Protein 6MRM (pdb70)

Sequence (897 aa):
RGILHTQLVMSVVGSVQMRTNNGKSNQRFRLNPSNPALFPTLAYEAANYDMYRLKKLTLRYVPLVTVQNSGRVAMIWDPDSQDSAPQSRQEISAYSRSVSTAVYEKCSLTIPADNQWRFVADNTTVDRKLVDFGQLLFVTHSGSDGIETGDIFLDCEVEFKGPQPTASIVQKTVIDLGGTLTSFEGPSYLMPPDAFITSSSFGLFVDVAGTYLLTLVVTCSTTGSVTVGGNSTLVGDGRAAYGSSNYIASIVFTSSGVLSTTPSVQFSGSSGVSRVQMNICRCKQGNTFILRGILHTQLVMSVVGSVQMRTNNGKSNQRFRLNPSNPALFPTLAYEAANYDMYRLKKLTLRYVPLVTVQNSGRVAMIWDPDSQDSAPQSRQEISAYSRSVSTAVYEKCSLTIPADNQWRFVADNTTVDRKLVDFGQLLFVTHSGSDGIETGDIFLDCEVEFKGPQPTASIVQKTVIDLGGTLTSFEGPSYLMPPDAFITSSSFGLFVDVAGTYLLTLVVTCSTTGSVTVGGNSTLVGDGRAAYGSSNYIASIVFTSSGVLSTTPSVQFSGSSGVSRVQMNICRCKQGNTFILTPNTSVKTVAIPFAKTQIIKTVNPPPILHTQLVMSVVGSVQMRTNNGKSNQRFRLNPSNPALFPTLAYEAANYDMYRLKKLTLRYVPLVTVQNSGRVAMIWDPDSQDSAPQSRQEISAYSRSVSTAVYEKCSLTIPADNQWRFVADNTTVDRKLVDFGQLLFVTHSGSDGIETGDIFLDCEVEFKGPQPTASIVQKTVIDLGGTLTSFEGPSYLMPPDAFITSSSFGLFVDVAGTYLLTLVVTCSTTGSVTVGGNSTLVGDGRAAYGSSNYIASIVFTSSGVLSTTPSVQFSGSSGVSRVQMNICRCKQGNTFIL

Structure (mmCIF, N/CA/C/O backbone):
data_6MRM
#
_entry.id   6MRM
#
_cell.length_a   1
_cell.length_b   1
_cell.length_c   1
_cell.angle_alpha   90.00
_cell.angle_beta   90.00
_cell.angle_gamma   90.00
#
_symmetry.space_group_name_H-M   'P 1'
#
loop_
_entity.id
_entity.type
_entity.pdbx_description
1 polymer 'Capsid protein'
2 non-polymer 'CALCIUM ION'
#
loop_
_atom_site.group_PDB
_atom_site.id
_atom_site.type_symbol
_atom_site.label_atom_id
_atom_site.label_alt_id
_atom_site.label_comp_id
_atom_site.label_asym_id
_atom_site.label_entity_id
_atom_site.label_seq_id
_atom_site.pdbx_PDB_ins_code
_atom_site.Cartn_x
_atom_site.Cartn_y
_atom_site.Cartn_z
_atom_site.occupancy
_atom_site.B_iso_or_equiv
_atom_site.auth_seq_id
_atom_site.auth_comp_id
_atom_site.auth_asym_id
_atom_site.auth_atom_id
_atom_site.pdbx_PDB_model_num
ATOM 1 C CA . ARG A 1 48 ? 13.196 42.313 107.848 1.00 127.58 48 ARG A CA 1
ATOM 2 C C . ARG A 1 48 ? 13.773 42.012 109.221 1.00 127.58 48 ARG A C 1
ATOM 3 O O . ARG A 1 48 ? 13.632 40.905 109.731 1.00 127.58 48 ARG A O 1
ATOM 11 N N . GLY A 1 49 ? 14.416 43.003 109.820 1.00 116.60 49 GLY A N 1
ATOM 12 C CA . GLY A 1 49 ? 14.975 42.872 111.147 1.00 116.60 49 GLY A CA 1
ATOM 13 C C . GLY A 1 49 ? 13.959 43.177 112.223 1.00 116.60 49 GLY A C 1
ATOM 14 O O . GLY A 1 49 ? 12.748 43.179 111.995 1.00 116.60 49 GLY A O 1
ATOM 15 N N . ILE A 1 50 ? 14.468 43.434 113.422 1.00 107.09 50 ILE A N 1
ATOM 16 C CA . ILE A 1 50 ? 13.645 43.778 114.572 1.00 107.09 50 ILE A CA 1
ATOM 17 C C . ILE A 1 50 ? 14.112 45.130 115.079 1.00 107.09 50 ILE A C 1
ATOM 18 O O . ILE A 1 50 ? 15.302 45.311 115.353 1.00 107.09 50 ILE A O 1
ATOM 23 N N . LEU A 1 51 ? 13.189 46.077 115.197 1.00 104.53 51 LEU A N 1
ATOM 24 C CA . LEU A 1 51 ? 13.547 47.364 115.766 1.00 104.53 51 LEU A CA 1
ATOM 25 C C . LEU A 1 51 ? 13.745 47.249 117.271 1.00 104.53 51 LEU A C 1
ATOM 26 O O . LEU A 1 51 ? 13.276 46.313 117.917 1.00 104.53 51 LEU A O 1
ATOM 31 N N . HIS A 1 52 ? 14.467 48.213 117.828 1.00 102.36 52 HIS A N 1
ATOM 32 C CA . HIS A 1 52 ? 14.778 48.220 119.256 1.00 102.36 52 HIS A CA 1
ATOM 33 C C . HIS A 1 52 ? 14.714 49.662 119.742 1.00 102.36 52 HIS A C 1
ATOM 34 O O . HIS A 1 52 ? 15.702 50.390 119.661 1.00 102.36 52 HIS A O 1
ATOM 41 N N . THR A 1 53 ? 13.560 50.067 120.249 1.00 103.04 53 THR A N 1
ATOM 42 C CA . THR A 1 53 ? 13.447 51.386 120.847 1.00 103.04 53 THR A CA 1
ATOM 43 C C . THR A 1 53 ? 14.143 51.379 122.196 1.00 103.04 53 THR A C 1
ATOM 44 O O . THR A 1 53 ? 13.878 50.511 123.029 1.00 103.04 53 THR A O 1
ATOM 48 N N . GLN A 1 54 ? 15.048 52.325 122.409 1.00 98.98 54 GLN A N 1
ATOM 49 C CA . GLN A 1 54 ? 15.857 52.334 123.616 1.00 98.98 54 GLN A CA 1
ATOM 50 C C . GLN A 1 54 ? 16.022 53.739 124.160 1.00 98.98 54 GLN A C 1
ATOM 51 O O . GLN A 1 54 ? 16.242 54.682 123.403 1.00 98.98 54 GLN A O 1
ATOM 57 N N . LEU A 1 55 ? 15.949 53.856 125.479 1.00 98.71 55 LEU A N 1
ATOM 58 C CA . LEU A 1 55 ? 16.136 55.136 126.143 1.00 98.71 55 LEU A CA 1
ATOM 59 C C . LEU A 1 55 ? 17.602 55.536 126.135 1.00 98.71 55 LEU A C 1
ATOM 60 O O . LEU A 1 55 ? 18.468 54.747 126.511 1.00 98.71 55 LEU A O 1
ATOM 65 N N . VAL A 1 56 ? 17.883 56.771 125.736 1.00 95.23 56 VAL A N 1
ATOM 66 C CA . VAL A 1 56 ? 19.259 57.246 125.709 1.00 95.23 56 VAL A CA 1
ATOM 67 C C . VAL A 1 56 ? 19.520 58.185 126.874 1.00 95.23 56 VAL A C 1
ATOM 68 O O . VAL A 1 56 ? 20.339 57.893 127.748 1.00 95.23 56 VAL A O 1
ATOM 72 N N . MET A 1 57 ? 18.826 59.313 126.903 1.00 103.50 57 MET A N 1
ATOM 73 C CA . MET A 1 57 ? 18.990 60.296 127.957 1.00 103.50 57 MET A CA 1
ATOM 74 C C . MET A 1 57 ? 17.652 60.670 128.549 1.00 103.50 57 MET A C 1
ATOM 75 O O . MET A 1 57 ? 16.596 60.212 128.117 1.00 103.50 57 MET A O 1
ATOM 80 N N . SER A 1 58 ? 17.729 61.525 129.551 1.00 102.77 58 SER A N 1
ATOM 81 C CA . SER A 1 58 ? 16.620 62.362 129.971 1.00 102.77 58 SER A CA 1
ATOM 82 C C . SER A 1 58 ? 17.168 63.776 129.975 1.00 102.77 58 SER A C 1
ATOM 83 O O . SER A 1 58 ? 18.063 64.093 130.762 1.00 102.77 58 SER A O 1
ATOM 86 N N . VAL A 1 59 ? 16.659 64.610 129.084 1.00 101.69 59 VAL A N 1
ATOM 87 C CA . VAL A 1 59 ? 17.291 65.886 128.787 1.00 101.69 59 VAL A CA 1
ATOM 88 C C . VAL A 1 59 ? 17.008 66.877 129.900 1.00 101.69 59 VAL A C 1
ATOM 89 O O . VAL A 1 59 ? 15.852 67.118 130.261 1.00 101.69 59 VAL A O 1
ATOM 93 N N . VAL A 1 60 ? 18.068 67.461 130.439 1.00 103.29 60 VAL A N 1
ATOM 94 C CA . VAL A 1 60 ? 17.984 68.488 131.462 1.00 103.29 60 VAL A CA 1
ATOM 95 C C . VAL A 1 60 ? 18.458 69.786 130.842 1.00 103.29 60 VAL A C 1
ATOM 96 O O . VAL A 1 60 ? 19.627 69.906 130.459 1.00 103.29 60 VAL A O 1
ATOM 100 N N . GLY A 1 61 ? 17.558 70.753 130.735 1.00 105.82 61 GLY A N 1
ATOM 101 C CA . GLY A 1 61 ? 17.888 71.987 130.062 1.00 105.82 61 GLY A CA 1
ATOM 102 C C . GLY A 1 61 ? 18.802 72.868 130.886 1.00 105.82 61 GLY A C 1
ATOM 103 O O . GLY A 1 61 ? 18.877 72.777 132.110 1.00 105.82 61 GLY A O 1
ATOM 104 N N . SER A 1 62 ? 19.520 73.738 130.188 1.00 108.35 62 SER A N 1
ATOM 105 C CA . SER A 1 62 ? 20.475 74.621 130.830 1.00 108.35 62 SER A CA 1
ATOM 106 C C . SER A 1 62 ? 20.493 75.951 130.106 1.00 108.35 62 SER A C 1
ATOM 107 O O . SER A 1 62 ? 20.180 76.032 128.918 1.00 108.35 62 SER A O 1
ATOM 110 N N . VAL A 1 63 ? 20.894 76.990 130.831 1.00 106.48 63 VAL A N 1
ATOM 111 C CA . VAL A 1 63 ? 20.816 78.340 130.295 1.00 106.48 63 VAL A CA 1
ATOM 112 C C . VAL A 1 63 ? 21.905 78.580 129.269 1.00 106.48 63 VAL A C 1
ATOM 113 O O . VAL A 1 63 ? 21.631 79.020 128.149 1.00 106.48 63 VAL A O 1
ATOM 117 N N . GLN A 1 64 ? 23.153 78.297 129.628 1.00 110.37 64 GLN A N 1
ATOM 118 C CA . GLN A 1 64 ? 24.254 78.834 128.836 1.00 110.37 64 GLN A CA 1
ATOM 119 C C . GLN A 1 64 ? 24.523 77.997 127.592 1.00 110.37 64 GLN A C 1
ATOM 120 O O . GLN A 1 64 ? 24.159 78.390 126.480 1.00 110.37 64 GLN A O 1
ATOM 126 N N . MET A 1 65 ? 25.089 76.806 127.779 1.00 105.37 65 MET A N 1
ATOM 127 C CA . MET A 1 65 ? 25.525 75.935 126.695 1.00 105.37 65 MET A CA 1
ATOM 128 C C . MET A 1 65 ? 25.975 74.628 127.320 1.00 105.37 65 MET A C 1
ATOM 129 O O . MET A 1 65 ? 26.838 74.657 128.202 1.00 105.37 65 MET A O 1
ATOM 134 N N . ARG A 1 66 ? 25.465 73.486 126.871 1.00 102.74 66 ARG A N 1
ATOM 135 C CA . ARG A 1 66 ? 25.893 72.241 127.491 1.00 102.74 66 ARG A CA 1
ATOM 136 C C . ARG A 1 66 ? 25.645 71.107 126.515 1.00 102.74 66 ARG A C 1
ATOM 137 O O . ARG A 1 66 ? 24.631 71.098 125.820 1.00 102.74 66 ARG A O 1
ATOM 145 N N . THR A 1 67 ? 26.573 70.156 126.471 1.00 101.90 67 THR A N 1
ATOM 146 C CA . THR A 1 67 ? 26.735 69.286 125.313 1.00 101.90 67 THR A CA 1
ATOM 147 C C . THR A 1 67 ? 26.258 67.861 125.514 1.00 101.90 67 THR A C 1
ATOM 148 O O . THR A 1 67 ? 25.780 67.246 124.565 1.00 101.90 67 THR A O 1
ATOM 152 N N . ASN A 1 68 ? 26.444 67.282 126.687 1.00 102.58 68 ASN A N 1
ATOM 153 C CA . ASN A 1 68 ? 25.894 65.970 127.003 1.00 102.58 68 ASN A CA 1
ATOM 154 C C . ASN A 1 68 ? 25.363 66.008 128.417 1.00 102.58 68 ASN A C 1
ATOM 155 O O . ASN A 1 68 ? 25.684 65.151 129.238 1.00 102.58 68 ASN A O 1
ATOM 160 N N . ASN A 1 69 ? 24.602 67.070 128.694 1.00 104.87 69 ASN A N 1
ATOM 161 C CA . ASN A 1 69 ? 24.202 67.641 129.981 1.00 104.87 69 ASN A CA 1
ATOM 162 C C . ASN A 1 69 ? 25.265 67.459 131.062 1.00 104.87 69 ASN A C 1
ATOM 163 O O . ASN A 1 69 ? 24.984 67.016 132.176 1.00 104.87 69 ASN A O 1
ATOM 168 N N . GLY A 1 70 ? 26.499 67.815 130.733 1.00 104.01 70 GLY A N 1
ATOM 169 C CA . GLY A 1 70 ? 27.552 67.848 131.721 1.00 104.01 70 GLY A CA 1
ATOM 170 C C . GLY A 1 70 ? 28.649 66.846 131.461 1.00 104.01 70 GLY A C 1
ATOM 171 O O . GLY A 1 70 ? 29.827 67.139 131.674 1.00 104.01 70 GLY A O 1
ATOM 172 N N . LYS A 1 71 ? 28.278 65.662 131.000 1.00 107.96 71 LYS A N 1
ATOM 173 C CA . LYS A 1 71 ? 29.256 64.611 130.805 1.00 107.96 71 LYS A CA 1
ATOM 174 C C . LYS A 1 71 ? 30.061 64.870 129.539 1.00 107.96 71 LYS A C 1
ATOM 175 O O . LYS A 1 71 ? 29.704 65.699 128.702 1.00 107.96 71 LYS A O 1
ATOM 181 N N . SER A 1 72 ? 31.168 64.152 129.405 1.00 105.73 72 SER A N 1
ATOM 182 C CA . SER A 1 72 ? 32.177 64.524 128.431 1.00 105.73 72 SER A CA 1
ATOM 183 C C . SER A 1 72 ? 31.800 64.049 127.037 1.00 105.73 72 SER A C 1
ATOM 184 O O . SER A 1 72 ? 30.738 63.470 126.804 1.00 105.73 72 SER A O 1
ATOM 187 N N . ASN A 1 73 ? 32.716 64.266 126.102 1.00 106.59 73 ASN A N 1
ATOM 188 C CA . ASN A 1 73 ? 32.556 63.835 124.717 1.00 106.59 73 ASN A CA 1
ATOM 189 C C . ASN A 1 73 ? 33.094 62.423 124.527 1.00 106.59 73 ASN A C 1
ATOM 190 O O . ASN A 1 73 ? 33.918 62.128 123.666 1.00 106.59 73 ASN A O 1
ATOM 195 N N . GLN A 1 74 ? 32.610 61.539 125.379 1.00 104.71 74 GLN A N 1
ATOM 196 C CA . GLN A 1 74 ? 33.010 60.145 125.424 1.00 104.71 74 GLN A CA 1
ATOM 197 C C . GLN A 1 74 ? 31.811 59.245 125.625 1.00 104.71 74 GLN A C 1
ATOM 198 O O . GLN A 1 74 ? 31.909 58.035 125.401 1.00 104.71 74 GLN A O 1
ATOM 204 N N . ARG A 1 75 ? 30.660 59.817 125.966 1.00 100.60 75 ARG A N 1
ATOM 205 C CA . ARG A 1 75 ? 29.540 59.047 126.475 1.00 100.60 75 ARG A CA 1
ATOM 206 C C . ARG A 1 75 ? 28.837 58.289 125.365 1.00 100.60 75 ARG A C 1
ATOM 207 O O . ARG A 1 75 ? 28.600 57.084 125.477 1.00 100.60 75 ARG A O 1
ATOM 215 N N . PHE A 1 76 ? 28.478 58.978 124.296 1.00 97.80 76 PHE A N 1
ATOM 216 C CA . PHE A 1 76 ? 27.641 58.378 123.265 1.00 97.80 76 PHE A CA 1
ATOM 217 C C . PHE A 1 76 ? 28.465 57.975 122.046 1.00 97.80 76 PHE A C 1
ATOM 218 O O . PHE A 1 76 ? 28.309 58.497 120.951 1.00 97.80 76 PHE A O 1
ATOM 226 N N . ARG A 1 77 ? 29.362 57.028 122.258 1.00 100.24 77 ARG A N 1
ATOM 227 C CA . ARG A 1 77 ? 30.005 56.341 121.154 1.00 100.24 77 ARG A CA 1
ATOM 228 C C . ARG A 1 77 ? 29.007 55.380 120.537 1.00 100.24 77 ARG A C 1
ATOM 229 O O . ARG A 1 77 ? 28.343 54.636 121.258 1.00 100.24 77 ARG A O 1
ATOM 237 N N . LEU A 1 78 ? 28.924 55.346 119.211 1.00 97.49 78 LEU A N 1
ATOM 238 C CA . LEU A 1 78 ? 28.044 54.364 118.590 1.00 97.49 78 LEU A CA 1
ATOM 239 C C . LEU A 1 78 ? 28.668 52.985 118.434 1.00 97.49 78 LEU A C 1
ATOM 240 O O . LEU A 1 78 ? 28.634 52.413 117.344 1.00 97.49 78 LEU A O 1
ATOM 245 N N . ASN A 1 79 ? 29.212 52.465 119.456 1.00 96.32 79 ASN A N 1
ATOM 246 C CA . ASN A 1 79 ? 29.326 51.024 119.478 1.00 96.32 79 ASN A CA 1
ATOM 247 C C . ASN A 1 79 ? 28.130 50.433 120.191 1.00 96.32 79 ASN A C 1
ATOM 248 O O . ASN A 1 79 ? 27.536 51.079 121.053 1.00 96.32 79 ASN A O 1
ATOM 253 N N . PRO A 1 80 ? 27.751 49.198 119.875 1.00 91.51 80 PRO A N 1
ATOM 254 C CA . PRO A 1 80 ? 26.747 48.523 120.693 1.00 91.51 80 PRO A CA 1
ATOM 255 C C . PRO A 1 80 ? 27.276 48.039 122.026 1.00 91.51 80 PRO A C 1
ATOM 256 O O . PRO A 1 80 ? 26.506 47.455 122.793 1.00 91.51 80 PRO A O 1
ATOM 260 N N . SER A 1 81 ? 28.551 48.244 122.331 1.00 92.48 81 SER A N 1
ATOM 261 C CA . SER A 1 81 ? 29.062 48.004 123.676 1.00 92.48 81 SER A CA 1
ATOM 262 C C . SER A 1 81 ? 29.075 49.300 124.482 1.00 92.48 81 SER A C 1
ATOM 263 O O . SER A 1 81 ? 30.063 49.676 125.099 1.00 92.48 81 SER A O 1
ATOM 266 N N . ASN A 1 82 ? 27.946 49.971 124.476 1.00 97.14 82 ASN A N 1
ATOM 267 C CA . ASN A 1 82 ? 27.849 51.254 125.145 1.00 97.14 82 ASN A CA 1
ATOM 268 C C . ASN A 1 82 ? 26.504 51.325 125.844 1.00 97.14 82 ASN A C 1
ATOM 269 O O . ASN A 1 82 ? 25.484 51.569 125.193 1.00 97.14 82 ASN A O 1
ATOM 274 N N . PRO A 1 83 ? 26.470 51.121 127.161 1.00 97.24 83 PRO A N 1
ATOM 275 C CA . PRO A 1 83 ? 25.187 50.999 127.863 1.00 97.24 83 PRO A CA 1
ATOM 276 C C . PRO A 1 83 ? 24.365 52.263 127.891 1.00 97.24 83 PRO A C 1
ATOM 277 O O . PRO A 1 83 ? 23.157 52.178 128.132 1.00 97.24 83 PRO A O 1
ATOM 281 N N . ALA A 1 84 ? 24.967 53.426 127.668 1.00 97.40 84 ALA A N 1
ATOM 282 C CA . ALA A 1 84 ? 24.174 54.641 127.577 1.00 97.40 84 ALA A CA 1
ATOM 283 C C . ALA A 1 84 ? 23.322 54.641 126.320 1.00 97.40 84 ALA A C 1
ATOM 284 O O . ALA A 1 84 ? 22.147 55.013 126.363 1.00 97.40 84 ALA A O 1
ATOM 286 N N . LEU A 1 85 ? 23.884 54.210 125.199 1.00 97.49 85 LEU A N 1
ATOM 287 C CA . LEU A 1 85 ? 23.119 54.144 123.967 1.00 97.49 85 LEU A CA 1
ATOM 288 C C . LEU A 1 85 ? 22.394 52.831 123.772 1.00 97.49 85 LEU A C 1
ATOM 289 O O . LEU A 1 85 ? 21.425 52.786 123.014 1.00 97.49 85 LEU A O 1
ATOM 294 N N . PHE A 1 86 ? 22.833 51.765 124.415 1.00 96.02 86 PHE A N 1
ATOM 295 C CA . PHE A 1 86 ? 22.263 50.442 124.185 1.00 96.02 86 PHE A CA 1
ATOM 296 C C . PHE A 1 86 ? 22.067 49.750 125.515 1.00 96.02 86 PHE A C 1
ATOM 297 O O . PHE A 1 86 ? 22.848 48.877 125.903 1.00 96.02 86 PHE A O 1
ATOM 305 N N . PRO A 1 87 ? 21.014 50.107 126.244 1.00 94.82 87 PRO A N 1
ATOM 306 C CA . PRO A 1 87 ? 20.801 49.496 127.553 1.00 94.82 87 PRO A CA 1
ATOM 307 C C . PRO A 1 87 ? 20.330 48.066 127.468 1.00 94.82 87 PRO A C 1
ATOM 308 O O . PRO A 1 87 ? 20.429 47.341 128.461 1.00 94.82 87 PRO A O 1
ATOM 312 N N . THR A 1 88 ? 19.825 47.636 126.325 1.00 96.05 88 THR A N 1
ATOM 313 C CA . THR A 1 88 ? 19.413 46.258 126.138 1.00 96.05 88 THR A CA 1
ATOM 314 C C . THR A 1 88 ? 20.223 45.517 125.097 1.00 96.05 88 THR A C 1
ATOM 315 O O . THR A 1 88 ? 20.463 44.324 125.267 1.00 96.05 88 THR A O 1
ATOM 319 N N . LEU A 1 89 ? 20.654 46.180 124.030 1.00 97.47 89 LEU A N 1
ATOM 320 C CA . LEU A 1 89 ? 21.419 45.486 123.007 1.00 97.47 89 LEU A CA 1
ATOM 321 C C . LEU A 1 89 ? 22.844 45.181 123.424 1.00 97.47 89 LEU A C 1
ATOM 322 O O . LEU A 1 89 ? 23.503 44.396 122.741 1.00 97.47 89 LEU A O 1
ATOM 327 N N . ALA A 1 90 ? 23.332 45.755 124.521 1.00 96.22 90 ALA A N 1
ATOM 328 C CA . ALA A 1 90 ? 24.695 45.466 124.941 1.00 96.22 90 ALA A CA 1
ATOM 329 C C . ALA A 1 90 ? 24.828 44.052 125.476 1.00 96.22 90 ALA A C 1
ATOM 330 O O . ALA A 1 90 ? 25.923 43.485 125.452 1.00 96.22 90 ALA A O 1
ATOM 332 N N . TYR A 1 91 ? 23.736 43.467 125.956 1.00 97.16 91 TYR A N 1
ATOM 333 C CA . TYR A 1 91 ? 23.779 42.064 126.337 1.00 97.16 91 TYR A CA 1
ATOM 334 C C . TYR A 1 91 ? 23.884 41.167 125.119 1.00 97.16 91 TYR A C 1
ATOM 335 O O . TYR A 1 91 ? 24.596 40.160 125.148 1.00 97.16 91 TYR A O 1
ATOM 344 N N . GLU A 1 92 ? 23.172 41.500 124.047 1.00 100.71 92 GLU A N 1
ATOM 345 C CA . GLU A 1 92 ? 23.348 40.749 122.814 1.00 100.71 92 GLU A CA 1
ATOM 346 C C . GLU A 1 92 ? 24.712 41.020 122.211 1.00 100.71 92 GLU A C 1
ATOM 347 O O . GLU A 1 92 ? 25.349 40.112 121.673 1.00 100.71 92 GLU A O 1
ATOM 353 N N . ALA A 1 93 ? 25.191 42.252 122.316 1.00 96.44 93 ALA A N 1
ATOM 354 C CA . ALA A 1 93 ? 26.453 42.609 121.694 1.00 96.44 93 ALA A CA 1
ATOM 355 C C . ALA A 1 93 ? 27.657 42.127 122.474 1.00 96.44 93 ALA A C 1
ATOM 356 O O . ALA A 1 93 ? 28.777 42.222 121.970 1.00 96.44 93 ALA A O 1
ATOM 358 N N . ALA A 1 94 ? 27.470 41.608 123.675 1.00 94.62 94 ALA A N 1
ATOM 359 C CA . ALA A 1 94 ? 28.601 41.070 124.407 1.00 94.62 94 ALA A CA 1
ATOM 360 C C . ALA A 1 94 ? 28.986 39.675 123.951 1.00 94.62 94 ALA A C 1
ATOM 361 O O . ALA A 1 94 ? 29.908 39.093 124.523 1.00 94.62 94 ALA A O 1
ATOM 363 N N . ASN A 1 95 ? 28.310 39.122 122.953 1.00 97.42 95 ASN A N 1
ATOM 364 C CA . ASN A 1 95 ? 28.601 37.794 122.449 1.00 97.42 95 ASN A CA 1
ATOM 365 C C . ASN A 1 95 ? 29.310 37.805 121.112 1.00 97.42 95 ASN A C 1
ATOM 366 O O . ASN A 1 95 ? 29.619 36.735 120.587 1.00 97.42 95 ASN A O 1
ATOM 371 N N . TYR A 1 96 ? 29.557 38.968 120.534 1.00 98.20 96 TYR A N 1
ATOM 372 C CA . TYR A 1 96 ? 30.022 39.022 119.166 1.00 98.20 96 TYR A CA 1
ATOM 373 C C . TYR A 1 96 ? 31.190 39.986 119.066 1.00 98.20 96 TYR A C 1
ATOM 374 O O . TYR A 1 96 ? 31.492 40.731 119.997 1.00 98.20 96 TYR A O 1
ATOM 383 N N . ASP A 1 97 ? 31.848 39.964 117.919 1.00 101.59 97 ASP A N 1
ATOM 384 C CA . ASP A 1 97 ? 32.976 40.840 117.662 1.00 101.59 97 ASP A CA 1
ATOM 385 C C . ASP A 1 97 ? 32.731 41.864 116.579 1.00 101.59 97 ASP A C 1
ATOM 386 O O . ASP A 1 97 ? 33.329 42.933 116.629 1.00 101.59 97 ASP A O 1
ATOM 391 N N . MET A 1 98 ? 31.885 41.577 115.607 1.00 102.63 98 MET A N 1
ATOM 392 C CA . MET A 1 98 ? 31.622 42.510 114.531 1.00 102.63 98 MET A CA 1
ATOM 393 C C . MET A 1 98 ? 30.157 42.904 114.596 1.00 102.63 98 MET A C 1
ATOM 394 O O . MET A 1 98 ? 29.319 42.121 115.041 1.00 102.63 98 MET A O 1
ATOM 399 N N . TYR A 1 99 ? 29.840 44.113 114.149 1.00 97.45 99 TYR A N 1
ATOM 400 C CA . TYR A 1 99 ? 28.452 44.536 114.094 1.00 97.45 99 TYR A CA 1
ATOM 401 C C . TYR A 1 99 ? 28.237 45.356 112.840 1.00 97.45 99 TYR A C 1
ATOM 402 O O . TYR A 1 99 ? 29.183 45.723 112.145 1.00 97.45 99 TYR A O 1
ATOM 411 N N . ARG A 1 100 ? 26.975 45.676 112.578 1.00 99.97 100 ARG A N 1
ATOM 412 C CA . ARG A 1 100 ? 26.633 46.485 111.416 1.00 99.97 100 ARG A CA 1
ATOM 413 C C . ARG A 1 100 ? 25.275 47.110 111.663 1.00 99.97 100 ARG A C 1
ATOM 414 O O . ARG A 1 100 ? 24.290 46.391 111.841 1.00 99.97 100 ARG A O 1
ATOM 422 N N . LEU A 1 101 ? 25.221 48.434 111.690 1.00 96.15 101 LEU A N 1
ATOM 423 C CA . LEU A 1 101 ? 23.978 49.150 111.918 1.00 96.15 101 LEU A CA 1
ATOM 424 C C . LEU A 1 101 ? 23.198 49.274 110.619 1.00 96.15 101 LEU A C 1
ATOM 425 O O . LEU A 1 101 ? 23.773 49.489 109.552 1.00 96.15 101 LEU A O 1
ATOM 430 N N . LYS A 1 102 ? 21.879 49.145 110.709 1.00 97.49 102 LYS A N 1
ATOM 431 C CA . LYS A 1 102 ? 21.048 49.242 109.516 1.00 97.49 102 LYS A CA 1
ATOM 432 C C . LYS A 1 102 ? 20.089 50.417 109.542 1.00 97.49 102 LYS A C 1
ATOM 433 O O . LYS A 1 102 ? 20.016 51.166 108.565 1.00 97.49 102 LYS A O 1
ATOM 439 N N . LYS A 1 103 ? 19.324 50.587 110.605 1.00 100.42 103 LYS A N 1
ATOM 440 C CA . LYS A 1 103 ? 18.468 51.751 110.735 1.00 100.42 103 LYS A CA 1
ATOM 441 C C . LYS A 1 103 ? 18.841 52.493 112.000 1.00 100.42 103 LYS A C 1
ATOM 442 O O . LYS A 1 103 ? 19.101 51.880 113.035 1.00 100.42 103 LYS A O 1
ATOM 448 N N . LEU A 1 104 ? 18.881 53.812 111.913 1.00 99.02 104 LEU A N 1
ATOM 449 C CA . LEU A 1 104 ? 19.211 54.639 113.063 1.00 99.02 104 LEU A CA 1
ATOM 450 C C . LEU A 1 104 ? 18.274 55.828 113.061 1.00 99.02 104 LEU A C 1
ATOM 451 O O . LEU A 1 104 ? 18.301 56.633 112.128 1.00 99.02 104 LEU A O 1
ATOM 456 N N . THR A 1 105 ? 17.435 55.934 114.082 1.00 99.28 105 THR A N 1
ATOM 457 C CA . THR A 1 105 ? 16.632 57.127 114.260 1.00 99.28 105 THR A CA 1
ATOM 458 C C . THR A 1 105 ? 16.691 57.608 115.701 1.00 99.28 105 THR A C 1
ATOM 459 O O . THR A 1 105 ? 16.787 56.827 116.642 1.00 99.28 105 THR A O 1
ATOM 463 N N . LEU A 1 106 ? 16.583 58.922 115.837 1.00 96.34 106 LEU A N 1
ATOM 464 C CA . LEU A 1 106 ? 16.194 59.646 117.039 1.00 96.34 106 LEU A CA 1
ATOM 465 C C . LEU A 1 106 ? 14.673 59.720 117.011 1.00 96.34 106 LEU A C 1
ATOM 466 O O . LEU A 1 106 ? 14.062 58.855 116.381 1.00 96.34 106 LEU A O 1
ATOM 471 N N . ARG A 1 107 ? 14.066 60.823 117.510 1.00 96.46 107 ARG A N 1
ATOM 472 C CA . ARG A 1 107 ? 12.856 60.975 118.348 1.00 96.46 107 ARG A CA 1
ATOM 473 C C . ARG A 1 107 ? 13.067 61.268 119.823 1.00 96.46 107 ARG A C 1
ATOM 474 O O . ARG A 1 107 ? 12.674 60.480 120.685 1.00 96.46 107 ARG A O 1
ATOM 482 N N . TYR A 1 108 ? 13.746 62.373 120.113 1.00 96.95 108 TYR A N 1
ATOM 483 C CA . TYR A 1 108 ? 13.423 63.178 121.290 1.00 96.95 108 TYR A CA 1
ATOM 484 C C . TYR A 1 108 ? 11.923 63.333 121.505 1.00 96.95 108 TYR A C 1
ATOM 485 O O . TYR A 1 108 ? 11.188 63.650 120.569 1.00 96.95 108 TYR A O 1
ATOM 494 N N . VAL A 1 109 ? 11.464 63.121 122.733 1.00 94.82 109 VAL A N 1
ATOM 495 C CA . VAL A 1 109 ? 10.062 63.226 123.112 1.00 94.82 109 VAL A CA 1
ATOM 496 C C . VAL A 1 109 ? 9.978 64.094 124.360 1.00 94.82 109 VAL A C 1
ATOM 497 O O . VAL A 1 109 ? 10.637 63.798 125.357 1.00 94.82 109 VAL A O 1
ATOM 501 N N . PRO A 1 110 ? 9.183 65.156 124.369 1.00 95.40 110 PRO A N 1
ATOM 502 C CA . PRO A 1 110 ? 9.154 66.049 125.525 1.00 95.40 110 PRO A CA 1
ATOM 503 C C . PRO A 1 110 ? 8.360 65.467 126.679 1.00 95.40 110 PRO A C 1
ATOM 504 O O . PRO A 1 110 ? 7.631 64.486 126.541 1.00 95.40 110 PRO A O 1
ATOM 508 N N . LEU A 1 111 ? 8.514 66.103 127.840 1.00 101.37 111 LEU A N 1
ATOM 509 C CA . LEU A 1 111 ? 7.762 65.751 129.032 1.00 101.37 111 LEU A CA 1
ATOM 510 C C . LEU A 1 111 ? 7.220 66.960 129.762 1.00 101.37 111 LEU A C 1
ATOM 511 O O . LEU A 1 111 ? 6.591 66.796 130.809 1.00 101.37 111 LEU A O 1
ATOM 516 N N . VAL A 1 112 ? 7.456 68.159 129.260 1.00 99.78 112 VAL A N 1
ATOM 517 C CA . VAL A 1 112 ? 7.248 69.364 130.035 1.00 99.78 112 VAL A CA 1
ATOM 518 C C . VAL A 1 112 ? 6.057 70.114 129.452 1.00 99.78 112 VAL A C 1
ATOM 519 O O . VAL A 1 112 ? 5.654 69.899 128.307 1.00 99.78 112 VAL A O 1
ATOM 523 N N . THR A 1 113 ? 5.447 70.959 130.278 1.00 104.10 113 THR A N 1
ATOM 524 C CA . THR A 1 113 ? 4.365 71.804 129.812 1.00 104.10 113 THR A CA 1
ATOM 525 C C . THR A 1 113 ? 4.896 72.856 128.854 1.00 104.10 113 THR A C 1
ATOM 526 O O . THR A 1 113 ? 6.082 73.184 128.846 1.00 104.10 113 THR A O 1
ATOM 530 N N . VAL A 1 114 ? 3.993 73.414 128.056 1.00 104.08 114 VAL A N 1
ATOM 531 C CA . VAL A 1 114 ? 4.373 74.444 127.087 1.00 104.08 114 VAL A CA 1
ATOM 532 C C . VAL A 1 114 ? 4.308 75.756 127.857 1.00 104.08 114 VAL A C 1
ATOM 533 O O . VAL A 1 114 ? 3.380 76.556 127.739 1.00 104.08 114 VAL A O 1
ATOM 537 N N . GLN A 1 115 ? 5.314 75.964 128.692 1.00 109.32 115 GLN A N 1
ATOM 538 C CA . GLN A 1 115 ? 5.534 77.215 129.389 1.00 109.32 115 GLN A CA 1
ATOM 539 C C . GLN A 1 115 ? 7.002 77.557 129.470 1.00 109.32 115 GLN A C 1
ATOM 540 O O . GLN A 1 115 ? 7.333 78.692 129.814 1.00 109.32 115 GLN A O 1
ATOM 546 N N . ASN A 1 116 ? 7.890 76.619 129.177 1.00 106.05 116 ASN A N 1
ATOM 547 C CA . ASN A 1 116 ? 9.320 76.801 129.342 1.00 106.05 116 ASN A CA 1
ATOM 548 C C . ASN A 1 116 ? 9.957 76.946 127.976 1.00 106.05 116 ASN A C 1
ATOM 549 O O . ASN A 1 116 ? 9.893 76.024 127.160 1.00 106.05 116 ASN A O 1
ATOM 554 N N . SER A 1 117 ? 10.573 78.092 127.733 1.00 107.24 117 SER A N 1
ATOM 555 C CA . SER A 1 117 ? 11.363 78.253 126.533 1.00 107.24 117 SER A CA 1
ATOM 556 C C . SER A 1 117 ? 12.651 77.454 126.658 1.00 107.24 117 SER A C 1
ATOM 557 O O . SER A 1 117 ? 13.077 77.086 127.747 1.00 107.24 117 SER A O 1
ATOM 560 N N . GLY A 1 118 ? 13.276 77.194 125.532 1.00 101.80 118 GLY A N 1
ATOM 561 C CA . GLY A 1 118 ? 14.479 76.389 125.503 1.00 101.80 118 GLY A CA 1
ATOM 562 C C . GLY A 1 118 ? 14.676 75.832 124.111 1.00 101.80 118 GLY A C 1
ATOM 563 O O . GLY A 1 118 ? 13.861 76.038 123.221 1.00 101.80 118 GLY A O 1
ATOM 564 N N . ARG A 1 119 ? 15.780 75.113 123.940 1.00 99.82 119 ARG A N 1
ATOM 565 C CA . ARG A 1 119 ? 16.060 74.519 122.642 1.00 99.82 119 ARG A CA 1
ATOM 566 C C . ARG A 1 119 ? 16.947 73.303 122.811 1.00 99.82 119 ARG A C 1
ATOM 567 O O . ARG A 1 119 ? 17.979 73.378 123.476 1.00 99.82 119 ARG A O 1
ATOM 575 N N . VAL A 1 120 ? 16.539 72.196 122.205 1.00 95.88 120 VAL A N 1
ATOM 576 C CA . VAL A 1 120 ? 17.240 70.924 122.273 1.00 95.88 120 VAL A CA 1
ATOM 577 C C . VAL A 1 120 ? 17.687 70.574 120.866 1.00 95.88 120 VAL A C 1
ATOM 578 O O . VAL A 1 120 ? 16.900 70.684 119.922 1.00 95.88 120 VAL A O 1
ATOM 582 N N . ALA A 1 121 ? 18.939 70.161 120.718 1.00 94.58 121 ALA A N 1
ATOM 583 C CA . ALA A 1 121 ? 19.477 69.790 119.422 1.00 94.58 121 ALA A CA 1
ATOM 584 C C . ALA A 1 121 ? 20.051 68.389 119.489 1.00 94.58 121 ALA A C 1
ATOM 585 O O . ALA A 1 121 ? 20.541 67.966 120.535 1.00 94.58 121 ALA A O 1
ATOM 587 N N . MET A 1 122 ? 19.990 67.673 118.374 1.00 94.08 122 MET A N 1
ATOM 588 C CA . MET A 1 122 ? 20.511 66.319 118.286 1.00 94.08 122 MET A CA 1
ATOM 589 C C . MET A 1 122 ? 21.451 66.229 117.098 1.00 94.08 122 MET A C 1
ATOM 590 O O . MET A 1 122 ? 21.117 66.684 116.004 1.00 94.08 122 MET A O 1
ATOM 595 N N . ILE A 1 123 ? 22.616 65.630 117.313 1.00 90.48 123 ILE A N 1
ATOM 596 C CA . ILE A 1 123 ? 23.771 65.772 116.437 1.00 90.48 123 ILE A CA 1
ATOM 597 C C . ILE A 1 123 ? 24.378 64.399 116.204 1.00 90.48 123 ILE A C 1
ATOM 598 O O . ILE A 1 123 ? 24.477 63.600 117.137 1.00 90.48 123 ILE A O 1
ATOM 603 N N . TRP A 1 124 ? 24.777 64.112 114.967 1.00 89.80 124 TRP A N 1
ATOM 604 C CA . TRP A 1 124 ? 25.525 62.899 114.657 1.00 89.80 124 TRP A CA 1
ATOM 605 C C . TRP A 1 124 ? 26.823 63.244 113.942 1.00 89.80 124 TRP A C 1
ATOM 606 O O . TRP A 1 124 ? 26.809 63.541 112.747 1.00 89.80 124 TRP A O 1
ATOM 617 N N . ASP A 1 125 ? 27.945 63.181 114.653 1.00 95.73 125 ASP A N 1
ATOM 618 C CA . ASP A 1 125 ? 29.235 63.173 113.982 1.00 95.73 125 ASP A CA 1
ATOM 619 C C . ASP A 1 125 ? 29.491 61.846 113.286 1.00 95.73 125 ASP A C 1
ATOM 620 O O . ASP A 1 125 ? 29.026 60.799 113.734 1.00 95.73 125 ASP A O 1
ATOM 625 N N . PRO A 1 126 ? 30.218 61.865 112.195 1.00 92.41 126 PRO A N 1
ATOM 626 C CA . PRO A 1 126 ? 30.760 60.618 111.663 1.00 92.41 126 PRO A CA 1
ATOM 627 C C . PRO A 1 126 ? 32.075 60.271 112.335 1.00 92.41 126 PRO A C 1
ATOM 628 O O . PRO A 1 126 ? 32.458 59.101 112.389 1.00 92.41 126 PRO A O 1
ATOM 632 N N . ASP A 1 127 ? 32.780 61.277 112.846 1.00 100.29 127 ASP A N 1
ATO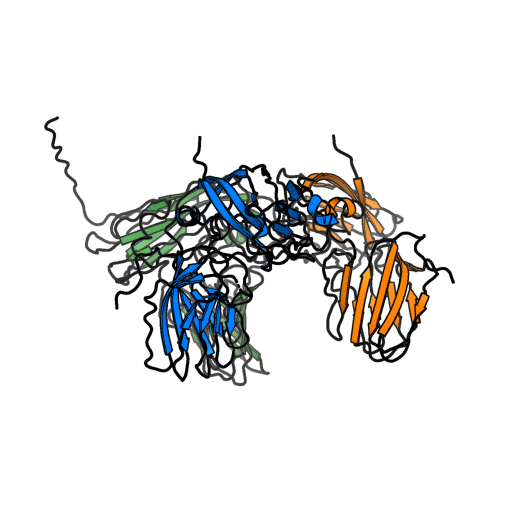M 633 C CA . ASP A 1 127 ? 33.879 61.024 113.762 1.00 100.29 127 ASP A CA 1
ATOM 634 C C . ASP A 1 127 ? 33.358 60.523 115.093 1.00 100.29 127 ASP A C 1
ATOM 635 O O . ASP A 1 127 ? 32.181 60.655 115.424 1.00 100.29 127 ASP A O 1
ATOM 640 N N . SER A 1 128 ? 34.263 59.959 115.874 1.00 104.45 128 SER A N 1
ATOM 641 C CA . SER A 1 128 ? 33.979 59.680 117.267 1.00 104.45 128 SER A CA 1
ATOM 642 C C . SER A 1 128 ? 35.008 60.327 118.172 1.00 104.45 128 SER A C 1
ATOM 643 O O . SER A 1 128 ? 35.051 60.025 119.366 1.00 104.45 128 SER A O 1
ATOM 646 N N . GLN A 1 129 ? 35.835 61.218 117.629 1.00 105.61 129 GLN A N 1
ATOM 647 C CA . GLN A 1 129 ? 36.861 61.892 118.405 1.00 105.61 129 GLN A CA 1
ATOM 648 C C . GLN A 1 129 ? 36.881 63.394 118.178 1.00 105.61 129 GLN A C 1
ATOM 649 O O . GLN A 1 129 ? 37.829 64.052 118.614 1.00 105.61 129 GLN A O 1
ATOM 655 N N . ASP A 1 130 ? 35.889 63.950 117.493 1.00 103.10 130 ASP A N 1
ATOM 656 C CA . ASP A 1 130 ? 35.791 65.396 117.414 1.00 103.10 130 ASP A CA 1
ATOM 657 C C . ASP A 1 130 ? 35.421 65.969 118.774 1.00 103.10 130 ASP A C 1
ATOM 658 O O . ASP A 1 130 ? 34.861 65.289 119.633 1.00 103.10 130 ASP A O 1
ATOM 663 N N . SER A 1 131 ? 35.737 67.241 118.963 1.00 104.14 131 SER A N 1
ATOM 664 C CA . SER A 1 131 ? 35.470 67.898 120.231 1.00 104.14 131 SER A CA 1
ATOM 665 C C . SER A 1 131 ? 34.009 68.336 120.283 1.00 104.14 131 SER A C 1
ATOM 666 O O . SER A 1 131 ? 33.226 68.103 119.360 1.00 104.14 131 SER A O 1
ATOM 669 N N . ALA A 1 132 ? 33.634 68.968 121.366 1.00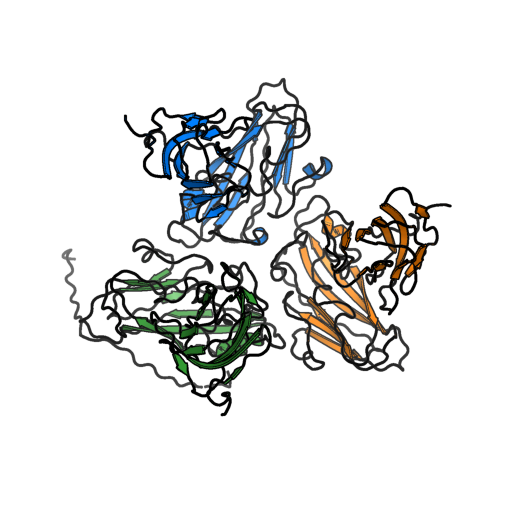 105.27 132 ALA A N 1
ATOM 670 C CA . ALA A 1 132 ? 32.272 69.414 121.574 1.00 105.27 132 ALA A CA 1
ATOM 671 C C . ALA A 1 132 ? 31.962 70.636 120.712 1.00 105.27 132 ALA A C 1
ATOM 672 O O . ALA A 1 132 ? 32.865 71.383 120.336 1.00 105.27 132 ALA A O 1
ATOM 674 N N . PRO A 1 133 ? 30.698 70.855 120.385 1.00 101.05 133 PRO A N 1
ATOM 675 C CA . PRO A 1 133 ? 30.314 72.077 119.671 1.00 101.05 133 PRO A CA 1
ATOM 676 C C . PRO A 1 133 ? 30.336 73.320 120.546 1.00 101.05 133 PRO A C 1
ATOM 677 O O . PRO A 1 133 ? 29.363 73.602 121.249 1.00 101.05 133 PRO A O 1
ATOM 681 N N . GLN A 1 134 ? 31.474 74.021 120.553 1.00 105.96 134 GLN A N 1
ATOM 682 C CA . GLN A 1 134 ? 31.720 75.147 121.454 1.00 105.96 134 GLN A CA 1
ATOM 683 C C . GLN A 1 134 ? 30.717 76.292 121.337 1.00 105.96 134 GLN A C 1
ATOM 684 O O . GLN A 1 134 ? 30.462 76.965 122.339 1.00 105.96 134 GLN A O 1
ATOM 690 N N . SER A 1 135 ? 30.154 76.551 120.160 1.00 105.60 135 SER A N 1
ATOM 691 C CA . SER A 1 135 ? 29.306 77.722 119.974 1.00 105.60 135 SER A CA 1
ATOM 692 C C . SER A 1 135 ? 27.993 77.319 119.324 1.00 105.60 135 SER A C 1
ATOM 693 O O . SER A 1 135 ? 27.752 76.148 119.039 1.00 105.60 135 SER A O 1
ATOM 696 N N . ARG A 1 136 ? 27.143 78.315 119.068 1.00 105.53 136 ARG A N 1
ATOM 697 C CA . ARG A 1 136 ? 25.835 78.034 118.490 1.00 105.53 136 ARG A CA 1
ATOM 698 C C . ARG A 1 136 ? 25.875 77.773 116.998 1.00 105.53 136 ARG A C 1
ATOM 699 O O . ARG A 1 136 ? 25.092 76.951 116.518 1.00 105.53 136 ARG A O 1
ATOM 707 N N . GLN A 1 137 ? 26.744 78.446 116.254 1.00 106.94 137 GLN A N 1
ATOM 708 C CA . GLN A 1 137 ? 26.821 78.293 114.808 1.00 106.94 137 GLN A CA 1
ATOM 709 C C . GLN A 1 137 ? 27.316 76.912 114.407 1.00 106.94 137 GLN A C 1
ATOM 710 O O . GLN A 1 137 ? 27.082 76.463 113.288 1.00 106.94 137 GLN A O 1
ATOM 716 N N . GLU A 1 138 ? 27.997 76.229 115.315 1.00 105.22 138 GLU A N 1
ATOM 717 C CA . GLU A 1 138 ? 28.484 74.892 115.063 1.00 105.22 138 GLU A CA 1
ATOM 718 C C . GLU A 1 138 ? 27.404 73.837 115.188 1.00 105.22 138 GLU A C 1
ATOM 719 O O . GLU A 1 138 ? 27.613 72.719 114.721 1.00 105.22 138 GLU A O 1
ATOM 725 N N . ILE A 1 139 ? 26.263 74.167 115.792 1.00 99.02 139 ILE A N 1
ATOM 726 C CA . ILE A 1 139 ? 25.249 73.163 116.092 1.00 99.02 139 ILE A CA 1
ATOM 727 C C . ILE A 1 139 ? 24.597 72.650 114.819 1.00 99.02 139 ILE A C 1
ATOM 728 O O . ILE A 1 139 ? 24.532 71.441 114.582 1.00 99.02 139 ILE A O 1
ATOM 733 N N . SER A 1 140 ? 24.126 73.548 113.972 1.00 98.23 140 SER A N 1
ATOM 734 C CA . SER A 1 140 ? 23.447 73.104 112.767 1.00 98.23 140 SER A CA 1
ATOM 735 C C . SER A 1 140 ? 24.404 72.705 111.659 1.00 98.23 140 SER A C 1
ATOM 736 O O . SER A 1 140 ? 23.947 72.250 110.609 1.00 98.23 140 SER A O 1
ATOM 739 N N . ALA A 1 141 ? 25.705 72.856 111.854 1.00 96.08 141 ALA A N 1
ATOM 740 C CA . ALA A 1 141 ? 26.664 72.612 110.790 1.00 96.08 141 ALA A CA 1
ATOM 741 C C . ALA A 1 141 ? 27.106 71.163 110.697 1.00 96.08 141 ALA A C 1
ATOM 742 O O . ALA A 1 141 ? 27.979 70.852 109.884 1.00 96.08 141 ALA A O 1
ATOM 744 N N . TYR A 1 142 ? 26.538 70.271 111.496 1.00 93.70 142 TYR A N 1
ATOM 745 C CA . TYR A 1 142 ? 26.883 68.866 111.400 1.00 93.70 142 TYR A CA 1
ATOM 746 C C . TYR A 1 142 ? 26.150 68.229 110.227 1.00 93.70 142 TYR A C 1
ATOM 747 O O . TYR A 1 142 ? 25.331 68.860 109.557 1.00 93.70 142 TYR A O 1
ATOM 756 N N . SER A 1 143 ? 26.449 66.957 109.973 1.00 94.67 143 SER A N 1
ATOM 757 C CA . SER A 1 143 ? 25.897 66.286 108.802 1.00 94.67 143 SER A CA 1
ATOM 758 C C . SER A 1 143 ? 24.419 65.991 108.984 1.00 94.67 143 SER A C 1
ATOM 759 O O . SER A 1 143 ? 23.604 66.284 108.104 1.00 94.67 143 SER A O 1
ATOM 762 N N . ARG A 1 144 ? 24.055 65.406 110.115 1.00 93.52 144 ARG A N 1
ATOM 763 C CA . ARG A 1 144 ? 22.663 65.147 110.451 1.00 93.52 144 ARG A CA 1
ATOM 764 C C . ARG A 1 144 ? 22.378 65.867 111.755 1.00 93.52 144 ARG A C 1
ATOM 765 O O . ARG A 1 144 ? 22.937 65.512 112.796 1.00 93.52 144 ARG A O 1
ATOM 773 N N . SER A 1 145 ? 21.530 66.884 111.699 1.00 92.93 145 SER A N 1
ATOM 774 C CA . SER A 1 145 ? 21.248 67.681 112.879 1.00 92.93 145 SER A CA 1
ATOM 775 C C . SER A 1 145 ? 19.817 68.170 112.817 1.00 92.93 145 SER A C 1
ATOM 776 O O . SER A 1 145 ? 19.372 68.663 111.779 1.00 92.93 145 SER A O 1
ATOM 779 N N . VAL A 1 146 ? 19.103 68.024 113.924 1.00 94.00 146 VAL A N 1
ATOM 780 C CA . VAL A 1 146 ? 17.739 68.504 114.067 1.00 94.00 146 VAL A CA 1
ATOM 781 C C . VAL A 1 146 ? 17.664 69.231 115.391 1.00 94.00 146 VAL A C 1
ATOM 782 O O . VAL A 1 146 ? 18.061 68.681 116.422 1.00 94.00 146 VAL A O 1
ATOM 786 N N . SER A 1 147 ? 17.175 70.464 115.369 1.00 95.12 147 SER A N 1
ATOM 787 C CA . SER A 1 147 ? 17.099 71.282 116.567 1.00 95.12 147 SER A CA 1
ATOM 788 C C . SER A 1 147 ? 15.736 71.937 116.628 1.00 95.12 147 SER A C 1
ATOM 789 O O . SER A 1 147 ? 15.389 72.720 115.742 1.00 95.12 147 SER A O 1
ATOM 792 N N . THR A 1 148 ? 14.958 71.615 117.658 1.00 99.14 148 THR A N 1
ATOM 793 C CA . THR A 1 148 ? 13.711 72.330 117.891 1.00 99.14 148 THR A CA 1
ATOM 794 C C . THR A 1 148 ? 13.595 72.793 119.327 1.00 99.14 148 THR A C 1
ATOM 795 O O . THR A 1 148 ? 14.538 72.680 120.112 1.00 99.14 148 THR A O 1
ATOM 799 N N . ALA A 1 149 ? 12.416 73.283 119.676 1.00 97.50 149 ALA A N 1
ATOM 800 C CA . ALA A 1 149 ? 12.141 73.768 121.009 1.00 97.50 149 ALA A CA 1
ATOM 801 C C . ALA A 1 149 ? 11.983 72.607 121.975 1.00 97.50 149 ALA A C 1
ATOM 802 O O . ALA A 1 149 ? 11.921 71.441 121.591 1.00 97.50 149 ALA A O 1
ATOM 804 N N . VAL A 1 150 ? 11.907 72.955 123.254 1.00 97.26 150 VAL A N 1
ATOM 805 C CA . VAL A 1 150 ? 11.844 71.963 124.315 1.00 97.26 150 VAL A CA 1
ATOM 806 C C . VAL A 1 150 ? 10.496 71.265 124.328 1.00 97.26 150 VAL A C 1
ATOM 807 O O . VAL A 1 150 ? 10.413 70.038 124.443 1.00 97.26 150 VAL A O 1
ATOM 811 N N . TYR A 1 151 ? 9.434 72.016 124.150 1.00 101.48 151 TYR A N 1
ATOM 812 C CA . TYR A 1 151 ? 8.079 71.529 124.313 1.00 101.48 151 TYR A CA 1
ATOM 813 C C . TYR A 1 151 ? 7.529 70.822 123.091 1.00 101.48 151 TYR A C 1
ATOM 814 O O . TYR A 1 151 ? 6.310 70.673 123.005 1.00 101.48 151 TYR A O 1
ATOM 823 N N . GLU A 1 152 ? 8.346 70.390 122.137 1.00 107.72 152 GLU A N 1
ATOM 824 C CA . GLU A 1 152 ? 7.786 69.865 120.901 1.00 107.72 152 GLU A CA 1
ATOM 825 C C . GLU A 1 152 ? 8.711 68.801 120.333 1.00 107.72 152 GLU A C 1
ATOM 826 O O . GLU A 1 152 ? 9.931 68.945 120.386 1.00 107.72 152 GLU A O 1
ATOM 832 N N . LYS A 1 153 ? 8.124 67.750 119.769 1.00 102.11 153 LYS A N 1
ATOM 833 C CA . LYS A 1 153 ? 8.867 66.536 119.463 1.00 102.11 153 LYS A CA 1
ATOM 834 C C . LYS A 1 153 ? 9.640 66.649 118.159 1.00 102.11 153 LYS A C 1
ATOM 835 O O . LYS A 1 153 ? 9.409 67.556 117.358 1.00 102.11 153 LYS A O 1
ATOM 841 N N . CYS A 1 154 ? 10.567 65.714 117.953 1.00 103.12 154 CYS A N 1
ATOM 842 C CA . CYS A 1 154 ? 11.467 65.745 116.808 1.00 103.12 154 CYS A CA 1
ATOM 843 C C . CYS A 1 154 ? 11.639 64.366 116.206 1.00 103.12 154 CYS A C 1
ATOM 844 O O . CYS A 1 154 ? 11.020 63.402 116.664 1.00 103.12 154 CYS A O 1
ATOM 847 N N . SER A 1 155 ? 12.506 64.270 115.202 1.00 98.01 155 SER A N 1
ATOM 848 C CA . SER A 1 155 ? 12.992 63.007 114.675 1.00 98.01 155 SER A CA 1
ATOM 849 C C . SER A 1 155 ? 14.226 63.294 113.842 1.00 98.01 155 SER A C 1
ATOM 850 O O . SER A 1 155 ? 14.356 64.369 113.256 1.00 98.01 155 SER A O 1
ATOM 853 N N . LEU A 1 156 ? 15.128 62.323 113.784 1.00 95.30 156 LEU A N 1
ATOM 854 C CA . LEU A 1 156 ? 16.334 62.459 112.983 1.00 95.30 156 LEU A CA 1
ATOM 855 C C . LEU A 1 156 ? 16.738 61.079 112.513 1.00 95.30 156 LEU A C 1
ATOM 856 O O . LEU A 1 156 ? 16.898 60.184 113.339 1.00 95.30 156 LEU A O 1
ATOM 861 N N . THR A 1 157 ? 16.940 60.914 111.215 1.00 94.87 157 THR A N 1
ATOM 862 C CA . THR A 1 157 ? 17.401 59.651 110.666 1.00 94.87 157 THR A CA 1
ATOM 863 C C . THR A 1 157 ? 18.862 59.762 110.275 1.00 94.87 157 THR A C 1
ATOM 864 O O . THR A 1 157 ? 19.297 60.791 109.755 1.00 94.87 157 THR A O 1
ATOM 868 N N . ILE A 1 158 ? 19.610 58.698 110.509 1.00 93.22 158 ILE A N 1
ATOM 869 C CA . ILE A 1 158 ? 21.027 58.626 110.172 1.00 93.22 158 ILE A CA 1
ATOM 870 C C . ILE A 1 158 ? 21.194 57.615 109.049 1.00 93.22 158 ILE A C 1
ATOM 871 O O . ILE A 1 158 ? 20.727 56.481 109.183 1.00 93.22 158 ILE A O 1
ATOM 876 N N . PRO A 1 159 ? 21.838 57.971 107.944 1.00 95.18 159 PRO A N 1
ATOM 877 C CA . PRO A 1 159 ? 22.101 56.980 106.898 1.00 95.18 159 PRO A CA 1
ATOM 878 C C . PRO A 1 159 ? 23.188 56.015 107.343 1.00 95.18 159 PRO A C 1
ATOM 879 O O . PRO A 1 159 ? 24.214 56.421 107.887 1.00 95.18 159 PRO A O 1
ATOM 883 N N . ALA A 1 160 ? 22.956 54.731 107.110 1.00 100.25 160 ALA A N 1
ATOM 884 C CA . ALA A 1 160 ? 23.843 53.685 107.588 1.00 100.25 160 ALA A CA 1
ATOM 885 C C . ALA A 1 160 ? 24.770 53.202 106.483 1.00 100.25 160 ALA A C 1
ATOM 886 O O . ALA A 1 160 ? 24.469 53.321 105.295 1.00 100.25 160 ALA A O 1
ATOM 888 N N . ASP A 1 161 ? 25.905 52.652 106.893 1.00 103.09 161 ASP A N 1
ATOM 889 C CA . ASP A 1 161 ? 26.875 52.077 105.978 1.00 103.09 161 ASP A CA 1
ATOM 890 C C . ASP A 1 161 ? 26.598 50.592 105.794 1.00 103.09 161 ASP A C 1
ATOM 891 O O . ASP A 1 161 ? 25.544 50.076 106.166 1.00 103.09 161 ASP A O 1
ATOM 896 N N . ASN A 1 162 ? 27.562 49.889 105.214 1.00 108.00 162 ASN A N 1
ATOM 897 C CA . ASN A 1 162 ? 27.489 48.446 105.085 1.00 108.00 162 ASN A CA 1
ATOM 898 C C . ASN A 1 162 ? 28.753 47.768 105.578 1.00 108.00 162 ASN A C 1
ATOM 899 O O . ASN A 1 162 ? 28.967 46.593 105.274 1.00 108.00 162 ASN A O 1
ATOM 904 N N . GLN A 1 163 ? 29.595 48.471 106.318 1.00 104.28 163 GLN A N 1
ATOM 905 C CA . GLN A 1 163 ? 30.853 47.904 106.759 1.00 104.28 163 GLN A CA 1
ATOM 906 C C . GLN A 1 163 ? 30.694 47.242 108.114 1.00 104.28 163 GLN A C 1
ATOM 907 O O . GLN A 1 163 ? 29.808 47.585 108.896 1.00 104.28 163 GLN A O 1
ATOM 913 N N . TRP A 1 164 ? 31.569 46.287 108.388 1.00 96.93 164 TRP A N 1
ATOM 914 C CA . TRP A 1 164 ? 31.603 45.605 109.667 1.00 96.93 164 TRP A CA 1
ATOM 915 C C . TRP A 1 164 ? 32.687 46.232 110.523 1.00 96.93 164 TRP A C 1
ATOM 916 O O . TRP A 1 164 ? 33.830 46.366 110.082 1.00 96.93 164 TRP A O 1
ATOM 927 N N . ARG A 1 165 ? 32.330 46.626 111.735 1.00 98.35 165 ARG A N 1
ATOM 928 C CA . ARG A 1 165 ? 33.269 47.266 112.634 1.00 98.35 165 ARG A CA 1
ATOM 929 C C . ARG A 1 165 ? 33.350 46.458 113.915 1.00 98.35 165 ARG A C 1
ATOM 930 O O . ARG A 1 165 ? 32.426 45.728 114.269 1.00 98.35 165 ARG A O 1
ATOM 938 N N . PHE A 1 166 ? 34.476 46.581 114.599 1.00 94.70 166 PHE A N 1
ATOM 939 C CA . PHE A 1 166 ? 34.679 45.823 115.816 1.00 94.70 166 PHE A CA 1
ATOM 940 C C . PHE A 1 166 ? 33.838 46.378 116.955 1.00 94.70 166 PHE A C 1
ATOM 941 O O . PHE A 1 166 ? 33.481 47.553 116.987 1.00 94.70 166 PHE A O 1
ATOM 949 N N . VA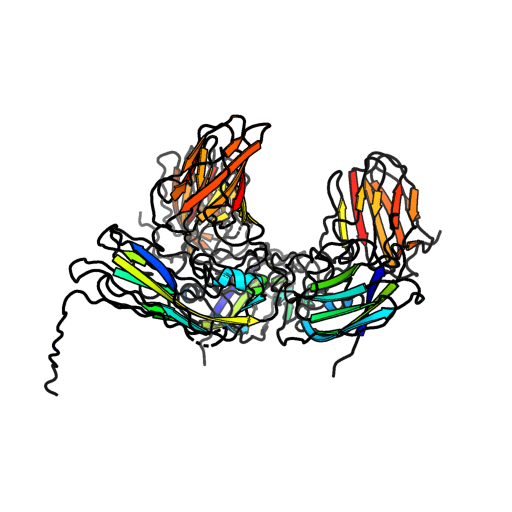L A 1 167 ? 33.513 45.506 117.885 1.00 96.13 167 VAL A N 1
ATOM 950 C CA . VAL A 1 167 ? 32.817 45.870 119.108 1.00 96.13 167 VAL A CA 1
ATOM 951 C C . VAL A 1 167 ? 33.879 46.167 120.153 1.00 96.13 167 VAL A C 1
ATOM 952 O O . VAL A 1 167 ? 34.908 45.485 120.202 1.00 96.13 167 VAL A O 1
ATOM 956 N N . ALA A 1 168 ? 33.657 47.203 120.962 1.00 101.06 168 ALA A N 1
ATOM 957 C CA . ALA A 1 168 ? 34.644 47.670 121.929 1.00 101.06 168 ALA A CA 1
ATOM 958 C C . ALA A 1 168 ? 34.979 46.632 122.992 1.00 101.06 168 ALA A C 1
ATOM 959 O O . ALA A 1 168 ? 34.129 46.269 123.808 1.00 101.06 168 ALA A O 1
ATOM 961 N N . ASP A 1 169 ? 36.221 46.156 122.987 1.00 110.30 169 ASP A N 1
ATOM 962 C CA . ASP A 1 169 ? 36.681 45.147 123.927 1.00 110.30 169 ASP A CA 1
ATOM 963 C C . ASP A 1 169 ? 37.906 45.650 124.672 1.00 110.30 169 ASP A C 1
ATOM 964 O O . ASP A 1 169 ? 39.038 45.535 124.189 1.00 110.30 169 ASP A O 1
ATOM 969 N N . ASN A 1 170 ? 37.637 46.284 125.812 1.00 121.39 170 ASN A N 1
ATOM 970 C CA . ASN A 1 170 ? 38.511 46.509 126.962 1.00 121.39 170 ASN A CA 1
ATOM 971 C C . ASN A 1 170 ? 39.594 47.565 126.748 1.00 121.39 170 ASN A C 1
ATOM 972 O O . ASN A 1 170 ? 39.991 48.212 127.719 1.00 121.39 170 ASN A O 1
ATOM 977 N N . THR A 1 171 ? 39.947 47.862 125.496 1.00 119.08 171 THR A N 1
ATOM 978 C CA . THR A 1 171 ? 40.902 48.902 125.113 1.00 119.08 171 THR A CA 1
ATOM 979 C C . THR A 1 171 ? 40.849 49.165 123.624 1.00 119.08 171 THR A C 1
ATOM 980 O O . THR A 1 171 ? 41.106 48.263 122.825 1.00 119.08 171 THR A O 1
ATOM 984 N N . THR A 1 172 ? 40.564 50.403 123.253 1.00 115.55 172 THR A N 1
ATOM 985 C CA . THR A 1 172 ? 40.992 50.974 121.991 1.00 115.55 172 THR A CA 1
ATOM 986 C C . THR A 1 172 ? 41.541 52.363 122.267 1.00 115.55 172 THR A C 1
ATOM 987 O O . THR A 1 172 ? 41.211 53.001 123.269 1.00 115.55 172 THR A O 1
ATOM 991 N N . VAL A 1 173 ? 42.390 52.844 121.382 1.00 112.58 173 VAL A N 1
ATOM 992 C CA . VAL A 1 173 ? 42.903 54.198 121.457 1.00 112.58 173 VAL A CA 1
ATOM 993 C C . VAL A 1 173 ? 42.340 55.055 120.338 1.00 112.58 173 VAL A C 1
ATOM 994 O O . VAL A 1 173 ? 41.819 56.144 120.578 1.00 112.58 173 VAL A O 1
ATOM 998 N N . ASP A 1 174 ? 42.413 54.568 119.109 1.00 113.16 174 ASP A N 1
ATOM 999 C CA . ASP A 1 174 ? 41.720 55.213 118.003 1.00 113.16 174 ASP A CA 1
ATOM 1000 C C . ASP A 1 174 ? 40.317 54.641 117.931 1.00 113.16 174 ASP A C 1
ATOM 1001 O O . ASP A 1 174 ? 40.037 53.713 117.176 1.00 113.16 174 ASP A O 1
ATOM 1006 N N . ARG A 1 175 ? 39.416 55.224 118.722 1.00 104.49 175 ARG A N 1
ATOM 1007 C CA . ARG A 1 175 ? 37.990 54.958 118.592 1.00 104.49 175 ARG A CA 1
ATOM 1008 C C . ARG A 1 175 ? 37.447 55.395 117.245 1.00 104.49 175 ARG A C 1
ATOM 1009 O O . ARG A 1 175 ? 36.402 54.897 116.818 1.00 104.49 175 ARG A O 1
ATOM 1017 N N . LYS A 1 176 ? 38.145 56.318 116.585 1.00 101.66 176 LYS A N 1
ATOM 1018 C CA . LYS A 1 176 ? 37.766 56.933 115.323 1.00 101.66 176 LYS A CA 1
ATOM 1019 C C . LYS A 1 176 ? 37.516 55.922 114.216 1.00 101.66 176 LYS A C 1
ATOM 1020 O O . LYS A 1 176 ? 36.742 56.203 113.301 1.00 101.66 176 LYS A O 1
ATOM 1026 N N . LEU A 1 177 ? 38.129 54.749 114.295 1.00 98.39 177 LEU A N 1
ATOM 1027 C CA . LEU A 1 177 ? 37.987 53.714 113.292 1.00 98.39 177 LEU A CA 1
ATOM 1028 C C . LEU A 1 177 ? 37.100 52.571 113.739 1.00 98.39 177 LEU A C 1
ATOM 1029 O O . LEU A 1 177 ? 36.788 51.699 112.927 1.00 98.39 177 LEU A O 1
ATOM 1034 N N . VAL A 1 178 ? 36.709 52.537 115.005 1.00 99.07 178 VAL A N 1
ATOM 1035 C CA . VAL A 1 178 ? 35.934 51.435 115.544 1.00 99.07 178 VAL A CA 1
ATOM 1036 C C . VAL A 1 178 ? 34.466 51.802 115.689 1.00 99.07 178 VAL A C 1
ATOM 1037 O O . VAL A 1 178 ? 33.589 51.035 115.293 1.00 99.07 178 VAL A O 1
ATOM 1041 N N . ASP A 1 179 ? 34.184 52.985 116.217 1.00 103.36 179 ASP A N 1
ATOM 1042 C CA . ASP A 1 179 ? 32.815 53.420 116.415 1.00 103.36 179 ASP A CA 1
ATOM 1043 C C . ASP A 1 179 ? 32.178 53.791 115.083 1.00 103.36 179 ASP A C 1
ATOM 1044 O O . ASP A 1 179 ? 32.842 53.909 114.054 1.00 103.36 179 ASP A O 1
ATOM 1049 N N . PHE A 1 180 ? 30.870 53.979 115.106 1.00 96.22 180 PHE A N 1
ATOM 1050 C CA . PHE A 1 180 ? 30.205 54.504 113.931 1.00 96.22 180 PHE A CA 1
ATOM 1051 C C . PHE A 1 180 ? 30.044 56.011 114.002 1.00 96.22 180 PHE A C 1
ATOM 1052 O O . PHE A 1 180 ? 29.719 56.643 112.996 1.00 96.22 180 PHE A O 1
ATOM 1060 N N . GLY A 1 181 ? 30.313 56.603 115.143 1.00 96.97 181 GLY A N 1
ATOM 1061 C CA . GLY A 1 181 ? 30.201 58.037 115.288 1.00 96.97 181 GLY A CA 1
ATOM 1062 C C . GLY A 1 181 ? 29.731 58.378 116.683 1.00 96.97 181 GLY A C 1
ATOM 1063 O O . GLY A 1 181 ? 29.490 57.512 117.514 1.00 96.97 181 GLY A O 1
ATOM 1064 N N . GLN A 1 182 ? 29.617 59.670 116.924 1.00 96.92 182 GLN A N 1
ATOM 1065 C CA . GLN A 1 182 ? 29.114 60.170 118.187 1.00 96.92 182 GLN A CA 1
ATOM 1066 C C . GLN A 1 182 ? 27.638 60.476 118.085 1.00 96.92 182 GLN A C 1
ATOM 1067 O O . GLN A 1 182 ? 27.038 60.447 117.015 1.00 96.92 182 GLN A O 1
ATOM 1073 N N . LEU A 1 183 ? 27.057 60.776 119.233 1.00 94.34 183 LEU A N 1
ATOM 1074 C CA . LEU A 1 183 ? 25.798 61.488 119.312 1.00 94.34 183 LEU A CA 1
ATOM 1075 C C . LEU A 1 183 ? 25.990 62.584 120.339 1.00 94.34 183 LEU A C 1
ATOM 1076 O O . LEU A 1 183 ? 26.526 62.334 121.420 1.00 94.34 183 LEU A O 1
ATOM 1081 N N . LEU A 1 184 ? 25.604 63.797 119.989 1.00 93.65 184 LEU A N 1
ATOM 1082 C CA . LEU A 1 184 ? 25.770 64.943 120.861 1.00 93.65 184 LEU A CA 1
ATOM 1083 C C . LEU A 1 184 ? 24.414 65.585 121.066 1.00 93.65 184 LEU A C 1
ATOM 1084 O O . LEU A 1 184 ? 23.583 65.584 120.158 1.00 93.65 184 LEU A O 1
ATOM 1089 N N . PHE A 1 185 ? 24.180 66.124 122.257 1.00 92.61 185 PHE A N 1
ATOM 1090 C CA . PHE A 1 185 ? 22.849 66.611 122.598 1.00 92.61 185 PHE A CA 1
ATOM 1091 C C . PHE A 1 185 ? 22.962 67.957 123.298 1.00 92.61 185 PHE A C 1
ATOM 1092 O O . PHE A 1 185 ? 23.080 68.023 124.521 1.00 92.61 185 PHE A O 1
ATOM 1100 N N . VAL A 1 186 ? 22.850 69.021 122.523 1.00 95.69 186 VAL A N 1
ATOM 1101 C CA . VAL A 1 186 ? 23.113 70.370 122.989 1.00 95.69 186 VAL A CA 1
ATOM 1102 C C . VAL A 1 186 ? 21.805 71.005 123.428 1.00 95.69 186 VAL A C 1
ATOM 1103 O O . VAL A 1 186 ? 20.782 70.860 122.752 1.00 95.69 186 VAL A O 1
ATOM 1107 N N . THR A 1 187 ? 21.825 71.681 124.577 1.00 100.87 187 THR A N 1
ATOM 1108 C CA . THR A 1 187 ? 20.739 72.546 125.021 1.00 100.87 187 THR A CA 1
ATOM 1109 C C . THR A 1 187 ? 21.329 73.894 125.387 1.00 100.87 187 THR A C 1
ATOM 1110 O O . THR A 1 187 ? 22.333 73.945 126.102 1.00 100.87 187 THR A O 1
ATOM 1114 N N . HIS A 1 188 ? 20.731 74.986 124.906 1.00 103.69 188 HIS A N 1
ATOM 1115 C CA . HIS A 1 188 ? 21.424 76.255 125.057 1.00 103.69 188 HIS A CA 1
ATOM 1116 C C . HIS A 1 188 ? 20.585 77.477 125.394 1.00 103.69 188 HIS A C 1
ATOM 1117 O O . HIS A 1 188 ? 21.111 78.585 125.280 1.00 103.69 188 HIS A O 1
ATOM 1124 N N . SER A 1 189 ? 19.322 77.350 125.776 1.00 104.75 189 SER A N 1
ATOM 1125 C CA . SER A 1 189 ? 18.684 78.548 126.309 1.00 104.75 189 SER A CA 1
ATOM 1126 C C . SER A 1 189 ? 17.789 78.197 127.480 1.00 104.75 189 SER A C 1
ATOM 1127 O O . SER A 1 189 ? 17.736 77.039 127.895 1.00 104.75 189 SER A O 1
ATOM 1130 N N . GLY A 1 190 ? 17.038 79.165 127.986 1.00 110.45 190 GLY A N 1
ATOM 1131 C CA . GLY A 1 190 ? 16.728 79.097 129.396 1.00 110.45 190 GLY A CA 1
ATOM 1132 C C . GLY A 1 190 ? 15.569 78.212 129.787 1.00 110.45 190 GLY A C 1
ATOM 1133 O O . GLY A 1 190 ? 14.408 78.622 129.809 1.00 110.45 190 GLY A O 1
ATOM 1134 N N . SER A 1 191 ? 15.917 76.980 130.124 1.00 109.76 191 SER A N 1
ATOM 1135 C CA . SER A 1 191 ? 15.031 76.045 130.793 1.00 109.76 191 SER A CA 1
ATOM 1136 C C . SER A 1 191 ? 15.842 75.323 131.855 1.00 109.76 191 SER A C 1
ATOM 1137 O O . SER A 1 191 ? 15.945 74.097 131.844 1.00 109.76 191 SER A O 1
ATOM 1140 N N . ASP A 1 192 ? 16.502 76.099 132.726 1.00 113.79 192 ASP A N 1
ATOM 1141 C CA . ASP A 1 192 ? 17.472 75.639 133.722 1.00 113.79 192 ASP A CA 1
ATOM 1142 C C . ASP A 1 192 ? 16.895 74.529 134.593 1.00 113.79 192 ASP A C 1
ATOM 1143 O O . ASP A 1 192 ? 15.674 74.419 134.716 1.00 113.79 192 ASP A O 1
ATOM 1148 N N . GLY A 1 193 ? 17.737 73.770 135.284 1.00 107.73 193 GLY A N 1
ATOM 1149 C CA . GLY A 1 193 ? 17.651 72.324 135.208 1.00 107.73 193 GLY A CA 1
ATOM 1150 C C . GLY A 1 193 ? 16.388 71.619 135.656 1.00 107.73 193 GLY A C 1
ATOM 1151 O O . GLY A 1 193 ? 16.350 70.922 136.672 1.00 107.73 193 GLY A O 1
ATOM 1152 N N . ILE A 1 194 ? 15.342 71.809 134.860 1.00 104.84 194 ILE A N 1
ATOM 1153 C CA . ILE A 1 194 ? 14.106 71.045 134.914 1.00 104.84 194 ILE A CA 1
ATOM 1154 C C . ILE A 1 194 ? 14.228 69.918 133.899 1.00 104.84 194 ILE A C 1
ATOM 1155 O O . ILE A 1 194 ? 14.844 70.102 132.846 1.00 104.84 194 ILE A O 1
ATOM 1160 N N . GLU A 1 195 ? 13.698 68.741 134.239 1.00 107.60 195 GLU A N 1
ATOM 1161 C CA . GLU A 1 195 ? 13.545 67.664 133.269 1.00 107.60 195 GLU A CA 1
ATOM 1162 C C . GLU A 1 195 ? 12.673 68.133 132.125 1.00 107.60 195 GLU A C 1
ATOM 1163 O O . GLU A 1 195 ? 11.520 68.515 132.332 1.00 107.60 195 GLU A O 1
ATOM 1169 N N . THR A 1 196 ? 13.218 68.115 130.919 1.00 102.59 196 THR A N 1
ATOM 1170 C CA . THR A 1 196 ? 12.472 68.579 129.764 1.00 102.59 196 THR A CA 1
ATOM 1171 C C . THR A 1 196 ? 11.843 67.438 128.987 1.00 102.59 196 THR A C 1
ATOM 1172 O O . THR A 1 196 ? 10.631 67.418 128.777 1.00 102.59 196 THR A O 1
ATOM 1176 N N . GLY A 1 197 ? 12.648 66.494 128.556 1.00 100.57 197 GLY A N 1
ATOM 1177 C CA . GLY A 1 197 ? 12.148 65.373 127.805 1.00 100.57 197 GLY A CA 1
ATOM 1178 C C . GLY A 1 197 ? 13.152 64.261 127.826 1.00 100.57 197 GLY A C 1
ATOM 1179 O O . GLY A 1 197 ? 14.056 64.233 128.659 1.00 100.57 197 GLY A O 1
ATOM 1180 N N . ASP A 1 198 ? 12.997 63.337 126.888 1.00 102.41 198 ASP A N 1
ATOM 1181 C CA . ASP A 1 198 ? 13.914 62.218 126.809 1.00 102.41 198 ASP A CA 1
ATOM 1182 C C . ASP A 1 198 ? 14.025 61.759 125.367 1.00 102.41 198 ASP A C 1
ATOM 1183 O O . ASP A 1 198 ? 13.147 62.016 124.544 1.00 102.41 198 ASP A O 1
ATOM 1188 N N . ILE A 1 199 ? 15.133 61.093 125.067 1.00 96.77 199 ILE A N 1
ATOM 1189 C CA . ILE A 1 199 ? 15.544 60.806 123.701 1.00 96.77 199 ILE A CA 1
ATOM 1190 C C . ILE A 1 199 ? 15.608 59.306 123.506 1.00 96.77 199 ILE A C 1
ATOM 1191 O O . ILE A 1 199 ? 16.299 58.608 124.253 1.00 96.77 199 ILE A O 1
ATOM 1196 N N . PHE A 1 200 ? 14.899 58.814 122.503 1.00 97.26 200 PHE A N 1
ATOM 1197 C CA . PHE A 1 200 ? 14.888 57.401 122.189 1.00 97.26 200 PHE A CA 1
ATOM 1198 C C . PHE A 1 200 ? 15.687 57.146 120.922 1.00 97.26 200 PHE A C 1
ATOM 1199 O O . PHE A 1 200 ? 16.079 58.067 120.208 1.00 97.26 200 PHE A O 1
ATOM 1207 N N . LEU A 1 201 ? 15.910 55.869 120.641 1.00 97.78 201 LEU A N 1
ATOM 1208 C CA . LEU A 1 201 ? 16.849 55.465 119.610 1.00 97.78 201 LEU A CA 1
ATOM 1209 C C . LEU A 1 201 ? 16.414 54.109 119.088 1.00 97.78 201 LEU A C 1
ATOM 1210 O O . LEU A 1 201 ? 16.051 53.236 119.873 1.00 97.78 201 LEU A O 1
ATOM 1215 N N . ASP A 1 202 ? 16.429 53.945 117.769 1.00 101.45 202 ASP A N 1
ATOM 1216 C CA . ASP A 1 202 ? 15.914 52.746 117.124 1.00 101.45 202 ASP A CA 1
ATOM 1217 C C . ASP A 1 202 ? 17.012 52.097 116.300 1.00 101.45 202 ASP A C 1
ATOM 1218 O O . ASP A 1 202 ? 17.832 52.790 115.696 1.00 101.45 202 ASP A O 1
ATOM 1223 N N . CYS A 1 203 ? 17.017 50.770 116.256 1.00 105.08 203 CYS A N 1
ATOM 1224 C CA . CYS A 1 203 ? 18.104 50.073 115.593 1.00 105.08 203 CYS A CA 1
ATOM 1225 C C . CYS A 1 203 ? 17.637 48.801 114.922 1.00 105.08 203 CYS A C 1
ATOM 1226 O O . CYS A 1 203 ? 16.714 48.133 115.385 1.00 105.08 203 CYS A O 1
ATOM 1229 N N . GLU A 1 204 ? 18.303 48.479 113.823 1.00 105.35 204 GLU A N 1
ATOM 1230 C CA . GLU A 1 204 ? 18.368 47.124 113.296 1.00 105.35 204 GLU A CA 1
ATOM 1231 C C . GLU A 1 204 ? 19.853 46.800 113.290 1.00 105.35 204 GLU A C 1
ATOM 1232 O O . GLU A 1 204 ? 20.614 47.381 112.514 1.00 105.35 204 GLU A O 1
ATOM 1238 N N . VAL A 1 205 ? 20.277 45.919 114.180 1.00 100.18 205 VAL A N 1
ATOM 1239 C CA . VAL A 1 205 ? 21.682 45.578 114.329 1.00 100.18 205 VAL A CA 1
ATOM 1240 C C . VAL A 1 205 ? 21.851 44.114 113.983 1.00 100.18 205 VAL A C 1
ATOM 1241 O O . VAL A 1 205 ? 21.123 43.265 114.505 1.00 100.18 205 VAL A O 1
ATOM 1245 N N . GLU A 1 206 ? 22.796 43.807 113.110 1.00 101.23 206 GLU A N 1
ATOM 1246 C CA . GLU A 1 206 ? 23.180 42.424 112.919 1.00 101.23 206 GLU A CA 1
ATOM 1247 C C . GLU A 1 206 ? 24.643 42.265 113.289 1.00 101.23 206 GLU A C 1
ATOM 1248 O O . GLU A 1 206 ? 25.435 43.202 113.177 1.00 101.23 206 GLU A O 1
ATOM 1254 N N . PHE A 1 207 ? 24.984 41.075 113.759 1.00 98.03 207 PHE A N 1
ATOM 1255 C CA . PHE A 1 207 ? 26.306 40.781 114.277 1.00 98.03 207 PHE A CA 1
ATOM 1256 C C . PHE A 1 207 ? 26.948 39.686 113.450 1.00 98.03 207 PHE A C 1
ATOM 1257 O O . PHE A 1 207 ? 26.264 38.784 112.964 1.00 98.03 207 PHE A O 1
ATOM 1265 N N . LYS A 1 208 ? 28.256 39.757 113.294 1.00 98.58 208 LYS A N 1
ATOM 1266 C CA . LYS A 1 208 ? 28.988 38.677 112.668 1.00 98.58 208 LYS A CA 1
ATOM 1267 C C . LYS A 1 208 ? 29.674 37.917 113.801 1.00 98.58 208 LYS A C 1
ATOM 1268 O O . LYS A 1 208 ? 29.427 38.207 114.970 1.00 98.58 208 LYS A O 1
ATOM 1274 N N . GLY A 1 209 ? 30.578 36.994 113.450 1.00 99.54 209 GLY A N 1
ATOM 1275 C CA . GLY A 1 209 ? 30.962 35.821 114.216 1.00 99.54 209 GLY A CA 1
ATOM 1276 C C . GLY A 1 209 ? 31.097 35.907 115.722 1.00 99.54 209 GLY A C 1
ATOM 1277 O O . GLY A 1 209 ? 31.617 36.878 116.273 1.00 99.54 209 GLY A O 1
ATOM 1278 N N . PRO A 1 210 ? 30.635 34.868 116.411 1.00 99.07 210 PRO A N 1
ATOM 1279 C CA . PRO A 1 210 ? 30.449 34.957 117.859 1.00 99.07 210 PRO A CA 1
ATOM 1280 C C . PRO A 1 210 ? 31.726 34.924 118.669 1.00 99.07 210 PRO A C 1
ATOM 1281 O O . PRO A 1 210 ? 32.833 34.908 118.132 1.00 99.07 210 PRO A O 1
ATOM 1285 N N . GLN A 1 211 ? 31.553 34.881 119.975 1.00 102.75 211 GLN A N 1
ATOM 1286 C CA . GLN A 1 211 ? 32.571 35.130 120.978 1.00 102.75 211 GLN A CA 1
ATOM 1287 C C . GLN A 1 211 ? 31.943 34.698 122.290 1.00 102.75 211 GLN A C 1
ATOM 1288 O O . GLN A 1 211 ? 30.713 34.674 122.384 1.00 102.75 211 GLN A O 1
ATOM 1294 N N . PRO A 1 212 ? 32.707 34.345 123.312 1.00 101.55 212 PRO A N 1
ATOM 1295 C CA . PRO A 1 212 ? 32.114 34.241 124.643 1.00 101.55 212 PRO A CA 1
ATOM 1296 C C . PRO A 1 212 ? 31.773 35.609 125.195 1.00 101.55 212 PRO A C 1
ATOM 1297 O O . PRO A 1 212 ? 32.235 36.633 124.690 1.00 101.55 212 PRO A O 1
ATOM 1301 N N . THR A 1 213 ? 30.953 35.607 126.250 1.00 102.69 213 THR A N 1
ATOM 1302 C CA . THR A 1 213 ? 30.500 36.825 126.907 1.00 102.69 213 THR A CA 1
ATOM 1303 C C . THR A 1 213 ? 31.686 37.569 127.482 1.00 102.69 213 THR A C 1
ATOM 1304 O O . THR A 1 213 ? 32.682 36.945 127.853 1.00 102.69 213 THR A O 1
ATOM 1308 N N . ALA A 1 214 ? 31.602 38.887 127.576 1.00 108.13 214 ALA A N 1
ATOM 1309 C CA . ALA A 1 214 ? 32.820 39.601 127.901 1.00 108.13 214 ALA A CA 1
ATOM 1310 C C . ALA A 1 214 ? 32.785 40.112 129.327 1.00 108.13 214 ALA A C 1
ATOM 1311 O O . ALA A 1 214 ? 33.581 39.675 130.163 1.00 108.13 214 ALA A O 1
ATOM 1313 N N . SER A 1 215 ? 31.830 40.982 129.626 1.00 113.97 215 SER A N 1
ATOM 1314 C CA . SER A 1 215 ? 31.779 41.614 130.936 1.00 113.97 215 SER A CA 1
ATOM 1315 C C . SER A 1 215 ? 30.450 42.303 131.169 1.00 113.97 215 SER A C 1
ATOM 1316 O O . SER A 1 215 ? 30.126 43.254 130.454 1.00 113.97 215 SER A O 1
ATOM 1319 N N . ILE A 1 216 ? 29.668 41.861 132.132 1.00 109.38 216 ILE A N 1
ATOM 1320 C CA . ILE A 1 216 ? 28.477 42.607 132.485 1.00 109.38 216 ILE A CA 1
ATOM 1321 C C . ILE A 1 216 ? 28.880 43.568 133.593 1.00 109.38 216 ILE A C 1
ATOM 1322 O O . ILE A 1 216 ? 28.285 44.636 133.763 1.00 109.38 216 ILE A O 1
ATOM 1327 N N . VAL A 1 217 ? 29.946 43.223 134.309 1.00 113.67 217 VAL A N 1
ATOM 1328 C CA . VAL A 1 217 ? 30.282 43.919 135.540 1.00 113.67 217 VAL A CA 1
ATOM 1329 C C . VAL A 1 217 ? 31.494 44.823 135.339 1.00 113.67 217 VAL A C 1
ATOM 1330 O O . VAL A 1 217 ? 32.466 44.455 134.675 1.00 113.67 217 VAL A O 1
ATOM 1334 N N . GLN A 1 218 ? 31.442 46.019 135.924 1.00 123.02 218 GLN A N 1
ATOM 1335 C CA . GLN A 1 218 ? 32.595 46.906 136.004 1.00 123.02 218 GLN A CA 1
ATOM 1336 C C . GLN A 1 218 ? 33.496 46.556 137.173 1.00 123.02 218 GLN A C 1
ATOM 1337 O O . GLN A 1 218 ? 33.053 45.945 138.142 1.00 123.02 218 GLN A O 1
ATOM 1343 N N . LYS A 1 219 ? 34.754 46.958 137.074 1.00 119.38 219 LYS A N 1
ATOM 1344 C CA . LYS A 1 219 ? 35.597 47.155 138.242 1.00 119.38 219 LYS A CA 1
ATOM 1345 C C . LYS A 1 219 ? 36.267 48.509 138.123 1.00 119.38 219 LYS A C 1
ATOM 1346 O O . LYS A 1 219 ? 37.040 48.744 137.190 1.00 119.38 219 LYS A O 1
ATOM 1352 N N . THR A 1 220 ? 35.955 49.413 139.044 1.00 118.49 220 THR A N 1
ATOM 1353 C CA . THR A 1 220 ? 36.564 50.733 139.018 1.00 118.49 220 THR A CA 1
ATOM 1354 C C . THR A 1 220 ? 37.224 50.998 140.358 1.00 118.49 220 THR A C 1
ATOM 1355 O O . THR A 1 220 ? 36.682 50.629 141.400 1.00 118.49 220 THR A O 1
ATOM 1359 N N . VAL A 1 221 ? 38.391 51.631 140.321 1.00 118.11 221 VAL A N 1
ATOM 1360 C CA . VAL A 1 221 ? 39.207 51.881 141.499 1.00 118.11 221 VAL A CA 1
ATOM 1361 C C . VAL A 1 221 ? 39.518 53.368 141.567 1.00 118.11 221 VAL A C 1
ATOM 1362 O O . VAL A 1 221 ? 39.919 53.967 140.565 1.00 118.11 221 VAL A O 1
ATOM 1366 N N . ILE A 1 222 ? 39.335 53.965 142.742 1.00 116.68 222 ILE A N 1
ATOM 1367 C CA . ILE A 1 222 ? 39.687 55.357 142.987 1.00 116.68 222 ILE A CA 1
ATOM 1368 C C . ILE A 1 222 ? 40.770 55.398 144.050 1.00 116.68 222 ILE A C 1
ATOM 1369 O O . ILE A 1 222 ? 40.673 54.696 145.061 1.00 116.68 222 ILE A O 1
ATOM 1374 N N . ASP A 1 223 ? 41.789 56.217 143.833 1.00 122.56 223 ASP A N 1
ATOM 1375 C CA . ASP A 1 223 ? 42.751 56.556 144.867 1.00 122.56 223 ASP A CA 1
ATOM 1376 C C . ASP A 1 223 ? 42.617 58.033 145.211 1.00 122.56 223 ASP A C 1
ATOM 1377 O O . ASP A 1 223 ? 41.934 58.785 144.516 1.00 122.56 223 ASP A O 1
ATOM 1382 N N . LEU A 1 224 ? 43.268 58.439 146.303 1.00 118.37 224 LEU A N 1
ATOM 1383 C CA . LEU A 1 224 ? 43.247 59.837 146.722 1.00 118.37 224 LEU A CA 1
ATOM 1384 C C . LEU A 1 224 ? 43.933 60.723 145.698 1.00 118.37 224 LEU A C 1
ATOM 1385 O O . LEU A 1 224 ? 45.091 60.501 145.340 1.00 118.37 224 LEU A O 1
ATOM 1390 N N . GLY A 1 225 ? 43.203 61.724 145.215 1.00 120.03 225 GLY A N 1
ATOM 1391 C CA . GLY A 1 225 ? 43.678 62.602 144.182 1.00 120.03 225 GLY A CA 1
ATOM 1392 C C . GLY A 1 225 ? 43.415 62.106 142.776 1.00 120.03 225 GLY A C 1
ATOM 1393 O O . GLY A 1 225 ? 43.323 62.917 141.851 1.00 120.03 225 GLY A O 1
ATOM 1394 N N . GLY A 1 226 ? 43.286 60.797 142.594 1.00 117.48 226 GLY A N 1
ATOM 1395 C CA . GLY A 1 226 ? 43.044 60.228 141.289 1.00 117.48 226 GLY A CA 1
ATOM 1396 C C . GLY A 1 226 ? 41.583 60.303 140.898 1.00 117.48 226 GLY A C 1
ATOM 1397 O O . GLY A 1 226 ? 40.762 60.968 141.531 1.00 117.48 226 GLY A O 1
ATOM 1398 N N . THR A 1 227 ? 41.265 59.614 139.806 1.00 116.12 227 THR A N 1
ATOM 1399 C CA . THR A 1 227 ? 39.899 59.558 139.307 1.00 116.12 227 THR A CA 1
ATOM 1400 C C . THR A 1 227 ? 39.451 58.114 139.143 1.00 116.12 227 THR A C 1
ATOM 1401 O O . THR A 1 227 ? 40.161 57.192 139.549 1.00 116.12 227 THR A O 1
ATOM 1405 N N . LEU A 1 228 ? 38.279 57.910 138.551 1.00 114.09 228 LEU A N 1
ATOM 1406 C CA . LEU A 1 228 ? 37.828 56.568 138.217 1.00 114.09 228 LEU A CA 1
ATOM 1407 C C . LEU A 1 228 ? 38.679 55.996 137.098 1.00 114.09 228 LEU A C 1
ATOM 1408 O O . LEU A 1 228 ? 38.830 56.617 136.044 1.00 114.09 228 LEU A O 1
ATOM 1413 N N . THR A 1 229 ? 39.241 54.820 137.327 1.00 117.45 229 THR A N 1
ATOM 1414 C CA . THR A 1 229 ? 39.888 54.046 136.283 1.00 117.45 229 THR A CA 1
ATOM 1415 C C . THR A 1 229 ? 39.195 52.701 136.217 1.00 117.45 229 THR A C 1
ATOM 1416 O O . THR A 1 229 ? 39.231 51.936 137.183 1.00 117.45 229 THR A O 1
ATOM 1420 N N . SER A 1 230 ? 38.559 52.418 135.095 1.00 115.34 230 SER A N 1
ATOM 1421 C CA . SER A 1 230 ? 37.839 51.167 134.976 1.00 115.34 230 SER A CA 1
ATOM 1422 C C . SER A 1 230 ? 38.784 50.046 134.579 1.00 115.34 230 SER A C 1
ATOM 1423 O O . SER A 1 230 ? 39.812 50.259 133.938 1.00 115.34 230 SER A O 1
ATOM 1426 N N . PHE A 1 231 ? 38.420 48.837 134.979 1.00 116.77 231 PHE A N 1
ATOM 1427 C CA . PHE A 1 231 ? 39.161 47.639 134.613 1.00 116.77 231 PHE A CA 1
ATOM 1428 C C . PHE A 1 231 ? 38.137 46.582 134.247 1.00 116.77 231 PHE A C 1
ATOM 1429 O O . PHE A 1 231 ? 37.397 46.130 135.125 1.00 116.77 231 PHE A O 1
ATOM 1437 N N . GLU A 1 232 ? 38.095 46.211 132.968 1.00 123.26 232 GLU A N 1
ATOM 1438 C CA . GLU A 1 232 ? 37.351 45.053 132.467 1.00 123.26 232 GLU A CA 1
ATOM 1439 C C . GLU A 1 232 ? 35.856 45.172 132.765 1.00 123.26 232 GLU A C 1
ATOM 1440 O O . GLU A 1 232 ? 35.312 44.525 133.658 1.00 123.26 232 GLU A O 1
ATOM 1446 N N . GLY A 1 233 ? 35.213 46.085 132.058 1.00 113.23 233 GLY A N 1
ATOM 1447 C CA . GLY A 1 233 ? 33.780 46.184 132.129 1.00 113.23 233 GLY A CA 1
ATOM 1448 C C . GLY A 1 233 ? 33.225 47.066 131.043 1.00 113.23 233 GLY A C 1
ATOM 1449 O O . GLY A 1 233 ? 33.952 47.563 130.181 1.00 113.23 233 GLY A O 1
ATOM 1450 N N . PRO A 1 234 ? 31.925 47.282 131.064 1.00 109.71 234 PRO A N 1
ATOM 1451 C CA . PRO A 1 234 ? 31.358 48.369 130.269 1.00 109.71 234 PRO A CA 1
ATOM 1452 C C . PRO A 1 234 ? 31.504 49.687 131.006 1.00 109.71 234 PRO A C 1
ATOM 1453 O O . PRO A 1 234 ? 32.422 49.861 131.812 1.00 109.71 234 PRO A O 1
ATOM 1457 N N . SER A 1 235 ? 30.581 50.603 130.758 1.00 106.87 235 SER A N 1
ATOM 1458 C CA . SER A 1 235 ? 30.537 51.895 131.427 1.00 106.87 235 SER A CA 1
ATOM 1459 C C . SER A 1 235 ? 29.180 52.516 131.146 1.00 106.87 235 SER A C 1
ATOM 1460 O O . SER A 1 235 ? 28.946 52.922 130.009 1.00 106.87 235 SER A O 1
ATOM 1463 N N . TYR A 1 236 ? 28.225 52.643 132.087 1.00 105.92 236 TYR A N 1
ATOM 1464 C CA . TYR A 1 236 ? 28.001 52.352 133.536 1.00 105.92 236 TYR A CA 1
ATOM 1465 C C . TYR A 1 236 ? 28.687 53.178 134.603 1.00 105.92 236 TYR A C 1
ATOM 1466 O O . TYR A 1 236 ? 28.136 53.259 135.688 1.00 105.92 236 TYR A O 1
ATOM 1475 N N . LEU A 1 237 ? 29.813 53.836 134.362 1.00 108.47 237 LEU A N 1
ATOM 1476 C CA . LEU A 1 237 ? 30.134 54.953 135.240 1.00 108.47 237 LEU A CA 1
ATOM 1477 C C . LEU A 1 237 ? 30.553 56.194 134.494 1.00 108.47 237 LEU A C 1
ATOM 1478 O O . LEU A 1 237 ? 29.862 57.216 134.548 1.00 108.47 237 LEU A O 1
ATOM 1483 N N . MET A 1 238 ? 31.633 56.056 133.731 1.00 109.25 238 MET A N 1
ATOM 1484 C CA . MET A 1 238 ? 32.516 57.160 133.396 1.00 109.25 238 MET A CA 1
ATOM 1485 C C . MET A 1 238 ? 32.738 58.039 134.612 1.00 109.25 238 MET A C 1
ATOM 1486 O O . MET A 1 238 ? 32.706 59.257 134.506 1.00 109.25 238 MET A O 1
ATOM 1491 N N . PRO A 1 239 ? 35.589 58.574 133.584 1.00 107.89 239 PRO A N 1
ATOM 1492 C CA . PRO A 1 239 ? 36.146 58.970 134.880 1.00 107.89 239 PRO A CA 1
ATOM 1493 C C . PRO A 1 239 ? 35.418 60.043 135.737 1.00 107.89 239 PRO A C 1
ATOM 1494 O O . PRO A 1 239 ? 35.248 59.760 136.914 1.00 107.89 239 PRO A O 1
ATOM 1498 N N . PRO A 1 240 ? 34.989 61.242 135.217 1.00 108.40 240 PRO A N 1
ATOM 1499 C CA . PRO A 1 240 ? 34.621 62.341 136.118 1.00 108.40 240 PRO A CA 1
ATOM 1500 C C . PRO A 1 240 ? 33.216 62.241 136.705 1.00 108.40 240 PRO A C 1
ATOM 1501 O O . PRO A 1 240 ? 32.432 63.190 136.649 1.00 108.40 240 PRO A O 1
ATOM 1505 N N . ASP A 1 241 ? 32.891 61.096 137.301 1.00 112.69 241 ASP A N 1
ATOM 1506 C CA . ASP A 1 241 ? 31.591 60.902 137.930 1.00 112.69 241 ASP A CA 1
ATOM 1507 C C . ASP A 1 241 ? 31.685 60.335 139.336 1.00 112.69 241 ASP A C 1
ATOM 1508 O O . ASP A 1 241 ? 30.704 59.774 139.831 1.00 112.69 241 ASP A O 1
ATOM 1513 N N . ALA A 1 242 ? 32.830 60.467 139.991 1.00 110.93 242 ALA A N 1
ATOM 1514 C CA . ALA A 1 242 ? 32.959 60.106 141.389 1.00 110.93 242 ALA A CA 1
ATOM 1515 C C . ALA A 1 242 ? 33.987 61.013 142.037 1.00 110.93 242 ALA A C 1
ATOM 1516 O O . ALA A 1 242 ? 34.916 61.487 141.382 1.00 110.93 242 ALA A O 1
ATOM 1518 N N . PHE A 1 243 ? 33.818 61.246 143.331 1.00 114.40 243 PHE A N 1
ATOM 1519 C CA . PHE A 1 243 ? 34.738 62.082 144.081 1.00 114.40 243 PHE A CA 1
ATOM 1520 C C . PHE A 1 243 ? 34.996 61.430 145.424 1.00 114.40 243 PHE A C 1
ATOM 1521 O O . PHE A 1 243 ? 34.084 60.860 146.028 1.00 114.40 243 PHE A O 1
ATOM 1529 N N . ILE A 1 244 ? 36.239 61.493 145.885 1.00 115.25 244 ILE A N 1
ATOM 1530 C CA . ILE A 1 244 ? 36.555 61.065 147.237 1.00 115.25 244 ILE A CA 1
ATOM 1531 C C . ILE A 1 244 ? 37.255 62.199 147.960 1.00 115.25 244 ILE A C 1
ATOM 1532 O O . ILE A 1 244 ? 37.867 63.079 147.347 1.00 115.25 244 ILE A O 1
ATOM 1537 N N . THR A 1 245 ? 37.139 62.181 149.281 1.00 120.51 245 THR A N 1
ATOM 1538 C CA . THR A 1 245 ? 37.875 63.092 150.140 1.00 120.51 245 THR A CA 1
ATOM 1539 C C . THR A 1 245 ? 38.646 62.260 151.144 1.00 120.51 245 THR A C 1
ATOM 1540 O O . THR A 1 245 ? 38.741 61.041 150.999 1.00 120.51 245 THR A O 1
ATOM 1544 N N . SER A 1 246 ? 39.191 62.901 152.174 1.00 122.54 246 SER A N 1
ATOM 1545 C CA . SER A 1 246 ? 39.769 62.140 153.261 1.00 122.54 246 SER A CA 1
ATOM 1546 C C . SER A 1 246 ? 38.744 61.431 154.118 1.00 122.54 246 SER A C 1
ATOM 1547 O O . SER A 1 246 ? 39.105 60.532 154.878 1.00 122.54 246 SER A O 1
ATOM 1550 N N . SER A 1 247 ? 37.473 61.811 154.010 1.00 121.93 247 SER A N 1
ATOM 1551 C CA . SER A 1 247 ? 36.453 61.251 154.880 1.00 121.93 247 SER A CA 1
ATOM 1552 C C . SER A 1 247 ? 35.156 60.870 154.189 1.00 121.93 247 SER A C 1
ATOM 1553 O O . SER A 1 247 ? 34.300 60.276 154.848 1.00 121.93 247 SER A O 1
ATOM 1556 N N . SER A 1 248 ? 34.962 61.186 152.913 1.00 120.23 248 SER A N 1
ATOM 1557 C CA . SER A 1 248 ? 33.673 60.978 152.271 1.00 120.23 248 SER A CA 1
ATOM 1558 C C . SER A 1 248 ? 33.863 60.321 150.912 1.00 120.23 248 SER A C 1
ATOM 1559 O O . SER A 1 248 ? 34.985 60.082 150.460 1.00 120.23 248 SER A O 1
ATOM 1562 N N . PHE A 1 249 ? 32.741 60.058 150.247 1.00 114.96 249 PHE A N 1
ATOM 1563 C CA . PHE A 1 249 ? 32.714 59.345 148.979 1.00 114.96 249 PHE A CA 1
ATOM 1564 C C . PHE A 1 249 ? 31.380 59.590 148.295 1.00 114.96 249 PHE A C 1
ATOM 1565 O O . PHE A 1 249 ? 30.344 59.632 148.959 1.00 114.96 249 PHE A O 1
ATOM 1573 N N . GLY A 1 250 ? 31.407 59.726 146.971 1.00 114.31 250 GLY A N 1
ATOM 1574 C CA . GLY A 1 250 ? 30.180 59.935 146.229 1.00 114.31 250 GLY A CA 1
ATOM 1575 C C . GLY A 1 250 ? 30.210 59.413 144.808 1.00 114.31 250 GLY A C 1
ATOM 1576 O O . GLY A 1 250 ? 31.273 59.362 144.187 1.00 114.31 250 GLY A O 1
ATOM 1577 N N . LEU A 1 251 ? 29.055 59.005 144.283 1.00 112.40 251 LEU A N 1
ATOM 1578 C CA . LEU A 1 251 ? 28.924 58.542 142.906 1.00 112.40 251 LEU A CA 1
ATOM 1579 C C . LEU A 1 251 ? 27.754 59.263 142.262 1.00 112.40 251 LEU A C 1
ATOM 1580 O O . LEU A 1 251 ? 26.659 59.309 142.832 1.00 112.40 251 LEU A O 1
ATOM 1585 N N . PHE A 1 252 ? 27.982 59.816 141.080 1.00 109.93 252 PHE A N 1
ATOM 1586 C CA . PHE A 1 252 ? 26.917 60.312 140.226 1.00 109.93 252 PHE A CA 1
ATOM 1587 C C . PHE A 1 252 ? 26.650 59.276 139.144 1.00 109.93 252 PHE A C 1
ATOM 1588 O O . PHE A 1 252 ? 27.517 59.026 138.303 1.00 109.93 252 PHE A O 1
ATOM 1596 N N . VAL A 1 253 ? 25.466 58.677 139.157 1.00 106.49 253 VAL A N 1
ATOM 1597 C CA . VAL A 1 253 ? 25.075 57.704 138.144 1.00 106.49 253 VAL A CA 1
ATOM 1598 C C . VAL A 1 253 ? 24.030 58.343 137.253 1.00 106.49 253 VAL A C 1
ATOM 1599 O O . VAL A 1 253 ? 22.927 58.656 137.714 1.00 106.49 253 VAL A O 1
ATOM 1603 N N . ASP A 1 254 ? 24.353 58.520 135.976 1.00 109.64 254 ASP A N 1
ATOM 1604 C CA . ASP A 1 254 ? 23.374 59.003 135.006 1.00 109.64 254 ASP A CA 1
ATOM 1605 C C . ASP A 1 254 ? 23.360 58.020 133.848 1.00 109.64 254 ASP A C 1
ATOM 1606 O O . ASP A 1 254 ? 23.912 58.295 132.784 1.00 109.64 254 ASP A O 1
ATOM 1611 N N . VAL A 1 255 ? 22.721 56.869 134.052 1.00 103.87 255 VAL A N 1
ATOM 1612 C CA . VAL A 1 255 ? 22.464 55.905 132.984 1.00 103.87 255 VAL A CA 1
ATOM 1613 C C . VAL A 1 255 ? 21.021 55.407 133.003 1.00 103.87 255 VAL A C 1
ATOM 1614 O O . VAL A 1 255 ? 20.494 54.986 131.952 1.00 103.87 255 VAL A O 1
ATOM 1618 N N . ALA A 1 256 ? 20.319 55.550 134.133 1.00 105.52 256 ALA A N 1
ATOM 1619 C CA . ALA A 1 256 ? 18.928 55.141 134.364 1.00 105.52 256 ALA A CA 1
ATOM 1620 C C . ALA A 1 256 ? 18.747 53.631 134.189 1.00 105.52 256 ALA A C 1
ATOM 1621 O O . ALA A 1 256 ? 18.112 53.145 133.256 1.00 105.52 256 ALA A O 1
ATOM 1623 N N . GLY A 1 257 ? 19.340 52.904 135.127 1.00 106.01 257 GLY A N 1
ATOM 1624 C CA . GLY A 1 257 ? 19.022 51.504 135.319 1.00 106.01 257 GLY A CA 1
ATOM 1625 C C . GLY A 1 257 ? 18.847 51.177 136.787 1.00 106.01 257 GLY A C 1
ATOM 1626 O O . GLY A 1 257 ? 18.774 52.088 137.613 1.00 106.01 257 GLY A O 1
ATOM 1627 N N . THR A 1 258 ? 18.768 49.893 137.132 1.00 106.77 258 THR A N 1
ATOM 1628 C CA . THR A 1 258 ? 18.664 49.448 138.518 1.00 106.77 258 THR A CA 1
ATOM 1629 C C . THR A 1 258 ? 19.867 48.570 138.804 1.00 106.77 258 THR A C 1
ATOM 1630 O O . THR A 1 258 ? 19.980 47.484 138.236 1.00 106.77 258 THR A O 1
ATOM 1634 N N . TYR A 1 259 ? 20.735 49.004 139.705 1.00 105.53 259 TYR A N 1
ATOM 1635 C CA . TYR A 1 259 ? 22.072 48.442 139.776 1.00 105.53 259 TYR A CA 1
ATOM 1636 C C . TYR A 1 259 ? 22.295 47.704 141.084 1.00 105.53 259 TYR A C 1
ATOM 1637 O O . TYR A 1 259 ? 21.470 47.739 141.996 1.00 105.53 259 TYR A O 1
ATOM 1646 N N . LEU A 1 260 ? 23.434 47.025 141.151 1.00 104.92 260 LEU A N 1
ATOM 1647 C CA . LEU A 1 260 ? 23.915 46.346 142.346 1.00 104.92 260 LEU A CA 1
ATOM 1648 C C . LEU A 1 260 ? 25.362 46.745 142.564 1.00 104.92 260 LEU A C 1
ATOM 1649 O O . LEU A 1 260 ? 26.225 46.406 141.753 1.00 104.92 260 LEU A O 1
ATOM 1654 N N . LEU A 1 261 ? 25.631 47.459 143.647 1.00 107.17 261 LEU A N 1
ATOM 1655 C CA . LEU A 1 261 ? 26.985 47.863 143.979 1.00 107.17 261 LEU A CA 1
ATOM 1656 C C . LEU A 1 261 ? 27.607 46.862 144.931 1.00 107.17 261 LEU A C 1
ATOM 1657 O O . LEU A 1 261 ? 26.909 46.144 145.645 1.00 107.17 261 LEU A O 1
ATOM 1662 N N . THR A 1 262 ? 28.932 46.828 144.945 1.00 113.03 262 THR A N 1
ATOM 1663 C CA . THR A 1 262 ? 29.692 46.276 146.061 1.00 113.03 262 THR A CA 1
ATOM 1664 C C . THR A 1 262 ? 30.753 47.307 146.417 1.00 113.03 262 THR A C 1
ATOM 1665 O O . THR A 1 262 ? 31.793 47.389 145.760 1.00 113.03 262 THR A O 1
ATOM 1669 N N . LEU A 1 263 ? 30.485 48.105 147.437 1.00 114.40 263 LEU A N 1
ATOM 1670 C CA . LEU A 1 263 ? 31.489 49.018 147.953 1.00 114.40 263 LEU A CA 1
ATOM 1671 C C . LEU A 1 263 ? 32.543 48.229 148.709 1.00 114.40 263 LEU A C 1
ATOM 1672 O O . LEU A 1 263 ? 32.212 47.462 149.615 1.00 114.40 263 LEU A O 1
ATOM 1677 N N . VAL A 1 264 ? 33.803 48.385 148.327 1.00 115.47 264 VAL A N 1
ATOM 1678 C CA . VAL A 1 264 ? 34.927 47.842 149.080 1.00 115.47 264 VAL A CA 1
ATOM 1679 C C . VAL A 1 264 ? 35.839 49.027 149.340 1.00 115.47 264 VAL A C 1
ATOM 1680 O O . VAL A 1 264 ? 36.585 49.449 148.451 1.00 115.47 264 VAL A O 1
ATOM 1684 N N . VAL A 1 265 ? 35.761 49.593 150.537 1.00 116.99 265 VAL A N 1
ATOM 1685 C CA . VAL A 1 265 ? 36.424 50.851 150.841 1.00 116.99 265 VAL A CA 1
ATOM 1686 C C . VAL A 1 265 ? 37.380 50.623 151.997 1.00 116.99 265 VAL A C 1
ATOM 1687 O O . VAL A 1 265 ? 36.958 50.228 153.090 1.00 116.99 265 VAL A O 1
ATOM 1691 N N . THR A 1 266 ? 38.662 50.878 151.761 1.00 120.46 266 THR A N 1
ATOM 1692 C CA . THR A 1 266 ? 39.671 50.776 152.807 1.00 120.46 266 THR A CA 1
ATOM 1693 C C . THR A 1 266 ? 39.547 51.973 153.737 1.00 120.46 266 THR A C 1
ATOM 1694 O O . THR A 1 266 ? 39.932 53.088 153.377 1.00 120.46 266 THR A O 1
ATOM 1698 N N . CYS A 1 267 ? 39.022 51.748 154.932 1.00 125.33 267 CYS A N 1
ATOM 1699 C CA . CYS A 1 267 ? 38.744 52.804 155.893 1.00 125.33 267 CYS A CA 1
ATOM 1700 C C . CYS A 1 267 ? 39.561 52.602 157.159 1.00 125.33 267 CYS A C 1
ATOM 1701 O O . CYS A 1 267 ? 40.468 51.771 157.222 1.00 125.33 267 CYS A O 1
ATOM 1704 N N . SER A 1 268 ? 39.227 53.380 158.162 1.00 125.57 268 SER A N 1
ATOM 1705 C CA . SER A 1 268 ? 39.645 53.172 159.539 1.00 125.57 268 SER A CA 1
ATOM 1706 C C . SER A 1 268 ? 38.465 53.133 160.494 1.00 125.57 268 SER A C 1
ATOM 1707 O O . SER A 1 268 ? 38.523 52.433 161.503 1.00 125.57 268 SER A O 1
ATOM 1710 N N . THR A 1 269 ? 37.400 53.869 160.203 1.00 125.39 269 THR A N 1
ATOM 1711 C CA . THR A 1 269 ? 36.165 53.834 160.968 1.00 125.39 269 THR A CA 1
ATOM 1712 C C . THR A 1 269 ? 35.000 53.534 160.037 1.00 125.39 269 THR A C 1
ATOM 1713 O O . THR A 1 269 ? 35.123 53.589 158.814 1.00 125.39 269 THR A O 1
ATOM 1717 N N . THR A 1 270 ? 33.852 53.230 160.632 1.00 124.09 270 THR A N 1
ATOM 1718 C CA . THR A 1 270 ? 32.672 52.890 159.858 1.00 124.09 270 THR A CA 1
ATOM 1719 C C . THR A 1 270 ? 32.032 54.143 159.277 1.00 124.09 270 THR A C 1
ATOM 1720 O O . THR A 1 270 ? 32.434 55.271 159.562 1.00 124.09 270 THR A O 1
ATOM 1724 N N . GLY A 1 271 ? 31.001 53.933 158.468 1.00 122.33 271 GLY A N 1
ATOM 1725 C CA . GLY A 1 271 ? 30.283 55.040 157.873 1.00 122.33 271 GLY A CA 1
ATOM 1726 C C . GLY A 1 271 ? 28.988 54.616 157.220 1.00 122.33 271 GLY A C 1
ATOM 1727 O O . GLY A 1 271 ? 28.936 53.584 156.546 1.00 122.33 271 GLY A O 1
ATOM 1728 N N . SER A 1 272 ? 27.933 55.396 157.414 1.00 119.90 272 SER A N 1
ATOM 1729 C CA . SER A 1 272 ? 26.647 55.072 156.825 1.00 119.90 272 SER A CA 1
ATOM 1730 C C . SER A 1 272 ? 26.646 55.408 155.341 1.00 119.90 272 SER A C 1
ATOM 1731 O O . SER A 1 272 ? 27.485 56.164 154.847 1.00 119.90 272 SER A O 1
ATOM 1734 N N . VAL A 1 273 ? 25.695 54.822 154.623 1.00 114.70 273 VAL A N 1
ATOM 1735 C CA . VAL A 1 273 ? 25.556 55.019 153.187 1.00 114.70 273 VAL A CA 1
ATOM 1736 C C . VAL A 1 273 ? 24.149 55.506 152.896 1.00 114.70 273 VAL A C 1
ATOM 1737 O O . VAL A 1 273 ? 23.173 54.819 153.214 1.00 114.70 273 VAL A O 1
ATOM 1741 N N . THR A 1 274 ? 24.043 56.671 152.275 1.00 113.62 274 THR A N 1
ATOM 1742 C CA . THR A 1 274 ? 22.763 57.186 151.831 1.00 113.62 274 THR A CA 1
ATOM 1743 C C . THR A 1 274 ? 22.661 57.076 150.320 1.00 113.62 274 THR A C 1
ATOM 1744 O O . THR A 1 274 ? 23.663 56.956 149.614 1.00 113.62 274 THR A O 1
ATOM 1748 N N . VAL A 1 275 ? 21.430 57.128 149.829 1.00 109.40 275 VAL A N 1
ATOM 1749 C CA . VAL A 1 275 ? 21.149 57.123 148.402 1.00 109.40 275 VAL A CA 1
ATOM 1750 C C . VAL A 1 275 ? 20.469 58.440 148.064 1.00 109.40 275 VAL A C 1
ATOM 1751 O O . VAL A 1 275 ? 19.445 58.788 148.663 1.00 109.40 275 VAL A O 1
ATOM 1755 N N . GLY A 1 276 ? 21.043 59.170 147.110 1.00 110.29 276 GLY A N 1
ATOM 1756 C CA . GLY A 1 276 ? 20.777 60.584 146.945 1.00 110.29 276 GLY A CA 1
ATOM 1757 C C . GLY A 1 276 ? 19.506 60.975 146.228 1.00 110.29 276 GLY A C 1
ATOM 1758 O O . GLY A 1 276 ? 18.453 60.376 146.442 1.00 110.29 276 GLY A O 1
ATOM 1759 N N . GLY A 1 277 ? 19.594 62.000 145.388 1.00 110.37 277 GLY A N 1
ATOM 1760 C CA . GLY A 1 277 ? 18.413 62.583 144.789 1.00 110.37 277 GLY A CA 1
ATOM 1761 C C . GLY A 1 277 ? 18.086 62.027 143.425 1.00 110.37 277 GLY A C 1
ATOM 1762 O O . GLY A 1 277 ? 16.930 62.043 142.999 1.00 110.37 277 GLY A O 1
ATOM 1763 N N . ASN A 1 278 ? 19.106 61.546 142.723 1.00 109.55 278 ASN A N 1
ATOM 1764 C CA . ASN A 1 278 ? 18.876 60.914 141.432 1.00 109.55 278 ASN A CA 1
ATOM 1765 C C . ASN A 1 278 ? 18.175 59.578 141.604 1.00 109.55 278 ASN A C 1
ATOM 1766 O O . ASN A 1 278 ? 17.303 59.216 140.810 1.00 109.55 278 ASN A O 1
ATOM 1771 N N . SER A 1 279 ? 18.534 58.844 142.645 1.00 108.38 279 SER A N 1
ATOM 1772 C CA . SER A 1 279 ? 18.177 57.447 142.777 1.00 108.38 279 SER A CA 1
ATOM 1773 C C . SER A 1 279 ? 17.554 57.192 144.137 1.00 108.38 279 SER A C 1
ATOM 1774 O O . SER A 1 279 ? 17.655 58.011 145.048 1.00 108.38 279 SER A O 1
ATOM 1777 N N . THR A 1 280 ? 16.893 56.045 144.264 1.00 109.00 280 THR A N 1
ATOM 1778 C CA . THR A 1 280 ? 16.288 55.624 145.517 1.00 109.00 280 THR A CA 1
ATOM 1779 C C . THR A 1 280 ? 16.735 54.212 145.847 1.00 109.00 280 THR A C 1
ATOM 1780 O O . THR A 1 280 ? 17.081 53.431 144.961 1.00 109.00 280 THR A O 1
ATOM 1784 N N . LEU A 1 281 ? 16.709 53.887 147.134 1.00 108.30 281 LEU A N 1
ATOM 1785 C CA . LEU A 1 281 ? 16.946 52.526 147.575 1.00 108.30 281 LEU A CA 1
ATOM 1786 C C . LEU A 1 281 ? 15.796 51.608 147.203 1.00 108.30 281 LEU A C 1
ATOM 1787 O O . LEU A 1 281 ? 14.706 52.034 146.822 1.00 108.30 281 LEU A O 1
ATOM 1792 N N . VAL A 1 282 ? 16.071 50.319 147.322 1.00 111.15 282 VAL A N 1
ATOM 1793 C CA . VAL A 1 282 ? 15.091 49.340 147.756 1.00 111.15 282 VAL A CA 1
ATOM 1794 C C . VAL A 1 282 ? 15.579 48.879 149.119 1.00 111.15 282 VAL A C 1
ATOM 1795 O O . VAL A 1 282 ? 16.683 48.334 149.231 1.00 111.15 282 VAL A O 1
ATOM 1799 N N . GLY A 1 283 ? 14.756 49.071 150.148 1.00 118.31 283 GLY A N 1
ATOM 1800 C CA . GLY A 1 283 ? 15.248 49.321 151.497 1.00 118.31 283 GLY A CA 1
ATOM 1801 C C . GLY A 1 283 ? 15.958 48.191 152.212 1.00 118.31 283 GLY A C 1
ATOM 1802 O O . GLY A 1 283 ? 15.548 47.765 153.295 1.00 118.31 283 GLY A O 1
ATOM 1803 N N . ASP A 1 284 ? 17.058 47.729 151.622 1.00 120.44 284 ASP A N 1
ATOM 1804 C CA . ASP A 1 284 ? 17.738 46.523 152.057 1.00 120.44 284 ASP A CA 1
ATOM 1805 C C . ASP A 1 284 ? 19.252 46.667 151.988 1.00 120.44 284 ASP A C 1
ATOM 1806 O O . ASP A 1 284 ? 19.959 45.682 151.761 1.00 120.44 284 ASP A O 1
ATOM 1811 N N . GLY A 1 285 ? 19.769 47.871 152.193 1.00 114.32 285 GLY A N 1
ATOM 1812 C CA . GLY A 1 285 ? 21.182 48.118 151.993 1.00 114.32 285 GLY A CA 1
ATOM 1813 C C . GLY A 1 285 ? 22.059 47.561 153.091 1.00 114.32 285 GLY A C 1
ATOM 1814 O O . GLY A 1 285 ? 22.589 48.314 153.911 1.00 114.32 285 GLY A O 1
ATOM 1815 N N . ARG A 1 286 ? 22.217 46.242 153.122 1.00 112.53 286 ARG A N 1
ATOM 1816 C CA . ARG A 1 286 ? 22.968 45.589 154.185 1.00 112.53 286 ARG A CA 1
ATOM 1817 C C . ARG A 1 286 ? 24.464 45.774 153.982 1.00 112.53 286 ARG A C 1
ATOM 1818 O O . ARG A 1 286 ? 25.003 45.419 152.932 1.00 112.53 286 ARG A O 1
ATOM 1826 N N . ALA A 1 287 ? 25.131 46.316 154.995 1.00 113.89 287 ALA A N 1
ATOM 1827 C CA . ALA A 1 287 ? 26.561 46.556 154.969 1.00 113.89 287 ALA A CA 1
ATOM 1828 C C . ALA A 1 287 ? 27.199 45.938 156.199 1.00 113.89 287 ALA A C 1
ATOM 1829 O O . ALA A 1 287 ? 26.517 45.421 157.085 1.00 113.89 287 ALA A O 1
ATOM 1831 N N . ALA A 1 288 ? 28.525 46.010 156.254 1.00 120.13 288 ALA A N 1
ATOM 1832 C CA . ALA A 1 288 ? 29.258 45.427 157.365 1.00 120.13 288 ALA A CA 1
ATOM 1833 C C . ALA A 1 288 ? 30.621 46.083 157.474 1.00 120.13 288 ALA A C 1
ATOM 1834 O O . ALA A 1 288 ? 31.149 46.630 156.507 1.00 120.13 288 ALA A O 1
ATOM 1836 N N . TYR A 1 289 ? 31.181 46.009 158.671 1.00 124.21 289 TYR A N 1
ATOM 1837 C CA . TYR A 1 289 ? 32.561 46.374 158.936 1.00 124.21 289 TYR A CA 1
ATOM 1838 C C . TYR A 1 289 ? 33.275 45.122 159.457 1.00 124.21 289 TYR A C 1
ATOM 1839 O O . TYR A 1 289 ? 32.687 44.040 159.546 1.00 124.21 289 TYR A O 1
ATOM 1848 N N . GLY A 1 290 ? 34.542 45.267 159.817 1.00 125.82 290 GLY A N 1
ATOM 1849 C CA . GLY A 1 290 ? 35.433 44.138 159.979 1.00 125.82 290 GLY A CA 1
ATOM 1850 C C . GLY A 1 290 ? 36.833 44.660 160.182 1.00 125.82 290 GLY A C 1
ATOM 1851 O O . GLY A 1 290 ? 37.080 45.456 161.090 1.00 125.82 290 GLY A O 1
ATOM 1852 N N . SER A 1 291 ? 37.758 44.246 159.323 1.00 123.45 291 SER A N 1
ATOM 1853 C CA . SER A 1 291 ? 39.101 44.810 159.300 1.00 123.45 291 SER A CA 1
ATOM 1854 C C . SER A 1 291 ? 39.085 46.196 158.664 1.00 123.45 291 SER A C 1
ATOM 1855 O O . SER A 1 291 ? 38.049 46.866 158.638 1.00 123.45 291 SER A O 1
ATOM 1858 N N . SER A 1 292 ? 40.245 46.669 158.205 1.00 125.39 292 SER A N 1
ATOM 1859 C CA . SER A 1 292 ? 40.343 48.007 157.623 1.00 125.39 292 SER A CA 1
ATOM 1860 C C . SER A 1 292 ? 39.477 48.206 156.378 1.00 125.39 292 SER A C 1
ATOM 1861 O O . SER A 1 292 ? 39.233 49.351 155.990 1.00 125.39 292 SER A O 1
ATOM 1864 N N . ASN A 1 293 ? 39.006 47.134 155.750 1.00 121.63 293 ASN A N 1
ATOM 1865 C CA . ASN A 1 293 ? 38.025 47.255 154.688 1.00 121.63 293 ASN A CA 1
ATOM 1866 C C . ASN A 1 293 ? 36.659 47.632 155.251 1.00 121.63 293 ASN A C 1
ATOM 1867 O O . ASN A 1 293 ? 36.332 47.359 156.405 1.00 121.63 293 ASN A O 1
ATOM 1872 N N . TYR A 1 294 ? 35.855 48.272 154.409 1.00 117.86 294 TYR A N 1
ATOM 1873 C CA . TYR A 1 294 ? 34.432 48.457 154.660 1.00 117.86 294 TYR A CA 1
ATOM 1874 C C . TYR A 1 294 ? 33.678 47.896 153.473 1.00 117.86 294 TYR A C 1
ATOM 1875 O O . TYR A 1 294 ? 33.933 48.295 152.334 1.00 117.86 294 TYR A O 1
ATOM 1884 N N . ILE A 1 295 ? 32.748 46.987 153.733 1.00 116.51 295 ILE A N 1
ATOM 1885 C CA . ILE A 1 295 ? 32.085 46.224 152.687 1.00 116.51 295 ILE A CA 1
ATOM 1886 C C . ILE A 1 295 ? 30.595 46.508 152.738 1.00 116.51 295 ILE A C 1
ATOM 1887 O O . ILE A 1 295 ? 29.965 46.356 153.789 1.00 116.51 295 ILE A O 1
ATOM 1892 N N . ALA A 1 296 ? 30.036 46.920 151.607 1.00 112.94 296 ALA A N 1
ATOM 1893 C CA . ALA A 1 296 ? 28.613 47.177 151.489 1.00 112.94 296 ALA A CA 1
ATOM 1894 C C . ALA A 1 296 ? 28.121 46.587 150.181 1.00 112.94 296 ALA A C 1
ATOM 1895 O O . ALA A 1 296 ? 28.904 46.307 149.276 1.00 112.94 296 ALA A O 1
ATOM 1897 N N . SER A 1 297 ? 26.810 46.402 150.088 1.00 110.31 297 SER A N 1
ATOM 1898 C CA . SER A 1 297 ? 26.183 45.896 148.875 1.00 110.31 297 SER A CA 1
ATOM 1899 C C . SER A 1 297 ? 24.774 46.453 148.804 1.00 110.31 297 SER A C 1
ATOM 1900 O O . SER A 1 297 ? 23.952 46.179 149.680 1.00 110.31 297 SER A O 1
ATOM 1903 N N . ILE A 1 298 ? 24.507 47.243 147.773 1.00 105.49 298 ILE A N 1
ATOM 1904 C CA . ILE A 1 298 ? 23.325 48.086 147.689 1.00 105.49 298 ILE A CA 1
ATOM 1905 C C . ILE A 1 298 ? 22.604 47.748 146.398 1.00 105.49 298 ILE A C 1
ATOM 1906 O O . ILE A 1 298 ? 23.248 47.504 145.375 1.00 105.49 298 ILE A O 1
ATOM 1911 N N . VAL A 1 299 ? 21.278 47.737 146.431 1.00 105.61 299 VAL A N 1
ATOM 1912 C CA . VAL A 1 299 ? 20.475 47.693 145.217 1.00 105.61 299 VAL A CA 1
ATOM 1913 C C . VAL A 1 299 ? 19.688 48.988 145.133 1.00 105.61 299 VAL A C 1
ATOM 1914 O O . VAL A 1 299 ? 18.859 49.273 146.004 1.00 105.61 299 VAL A O 1
ATOM 1918 N N . PHE A 1 300 ? 19.922 49.765 144.083 1.00 102.22 300 PHE A N 1
ATOM 1919 C CA . PHE A 1 300 ? 19.244 51.041 143.925 1.00 102.22 300 PHE A CA 1
ATOM 1920 C C . PHE A 1 300 ? 18.808 51.194 142.479 1.00 102.22 300 PHE A C 1
ATOM 1921 O O . PHE A 1 300 ? 19.367 50.575 141.576 1.00 102.22 300 PHE A O 1
ATOM 1929 N N . THR A 1 301 ? 17.807 52.040 142.262 1.00 105.73 301 THR A N 1
ATOM 1930 C CA . THR A 1 301 ? 17.290 52.335 140.932 1.00 105.73 301 THR A CA 1
ATOM 1931 C C . THR A 1 301 ? 17.454 53.821 140.682 1.00 105.73 301 THR A C 1
ATOM 1932 O O . THR A 1 301 ? 16.990 54.632 141.485 1.00 105.73 301 THR A O 1
ATOM 1936 N N . SER A 1 302 ? 18.083 54.183 139.573 1.00 105.05 302 SER A N 1
ATOM 1937 C CA . SER A 1 302 ? 18.332 55.581 139.260 1.00 105.05 302 SER A CA 1
ATOM 1938 C C . SER A 1 302 ? 17.456 56.031 138.107 1.00 105.05 302 SER A C 1
ATOM 1939 O O . SER A 1 302 ? 17.168 55.257 137.194 1.00 105.05 302 SER A O 1
ATOM 1942 N N . SER A 1 303 ? 17.037 57.287 138.156 1.00 106.64 303 SER A N 1
ATOM 1943 C CA . SER A 1 303 ? 16.242 57.861 137.087 1.00 106.64 303 SER A CA 1
ATOM 1944 C C . SER A 1 303 ? 17.090 58.400 135.952 1.00 106.64 303 SER A C 1
ATOM 1945 O O . SER A 1 303 ? 16.542 58.745 134.903 1.00 106.64 303 SER A O 1
ATOM 1948 N N . GLY A 1 304 ? 18.402 58.481 136.131 1.00 106.21 304 GLY A N 1
ATOM 1949 C CA . GLY A 1 304 ? 19.273 58.978 135.082 1.00 106.21 304 GLY A CA 1
ATOM 1950 C C . GLY A 1 304 ? 19.118 60.454 134.798 1.00 106.21 304 GLY A C 1
ATOM 1951 O O . GLY A 1 304 ? 19.222 60.874 133.641 1.00 106.21 304 GLY A O 1
ATOM 1952 N N . VAL A 1 305 ? 18.860 61.249 135.824 1.00 106.18 305 VAL A N 1
ATOM 1953 C CA . VAL A 1 305 ? 18.630 62.678 135.692 1.00 106.18 305 VAL A CA 1
ATOM 1954 C C . VAL A 1 305 ? 19.743 63.381 136.451 1.00 106.18 305 VAL A C 1
ATOM 1955 O O . VAL A 1 305 ? 20.235 62.852 137.452 1.00 106.18 305 VAL A O 1
ATOM 1959 N N . LEU A 1 306 ? 20.180 64.536 135.952 1.00 107.76 306 LEU A N 1
ATOM 1960 C CA . LEU A 1 306 ? 21.107 65.366 136.704 1.00 107.76 306 LEU A CA 1
ATOM 1961 C C . LEU A 1 306 ? 20.509 65.802 138.030 1.00 107.76 306 LEU A C 1
ATOM 1962 O O . LEU A 1 306 ? 19.313 66.079 138.135 1.00 107.76 306 LEU A O 1
ATOM 1967 N N . SER A 1 307 ? 21.361 65.860 139.041 1.00 112.61 307 SER A N 1
ATOM 1968 C CA . SER A 1 307 ? 21.035 66.484 140.307 1.00 112.61 307 SER A CA 1
ATOM 1969 C C . SER A 1 307 ? 22.341 66.924 140.934 1.00 112.61 307 SER A C 1
ATOM 1970 O O . SER A 1 307 ? 23.388 66.322 140.694 1.00 112.61 307 SER A O 1
ATOM 1973 N N . THR A 1 308 ? 22.283 67.979 141.734 1.00 114.74 308 THR A N 1
ATOM 1974 C CA . THR A 1 308 ? 23.487 68.423 142.427 1.00 114.74 308 THR A CA 1
ATOM 1975 C C . THR A 1 308 ? 23.597 67.787 143.806 1.00 114.74 308 THR A C 1
ATOM 1976 O O . THR A 1 308 ? 23.878 68.446 144.802 1.00 114.74 308 THR A O 1
ATOM 1980 N N . THR A 1 309 ? 23.388 66.474 143.855 1.00 114.19 309 THR A N 1
ATOM 1981 C CA . THR A 1 309 ? 23.576 65.629 145.014 1.00 114.19 309 THR A CA 1
ATOM 1982 C C . THR A 1 309 ? 24.134 64.340 144.439 1.00 114.19 309 THR A C 1
ATOM 1983 O O . THR A 1 309 ? 23.703 63.917 143.359 1.00 114.19 309 THR A O 1
ATOM 1987 N N . PRO A 1 310 ? 25.090 63.710 145.110 1.00 112.33 310 PRO A N 1
ATOM 1988 C CA . PRO A 1 310 ? 25.566 62.408 144.643 1.00 112.33 310 PRO A CA 1
ATOM 1989 C C . PRO A 1 310 ? 24.487 61.358 144.801 1.00 112.33 310 PRO A C 1
ATOM 1990 O O . PRO A 1 310 ? 23.762 61.338 145.795 1.00 112.33 310 PRO A O 1
ATOM 1994 N N . SER A 1 311 ? 24.366 60.502 143.787 1.00 112.12 311 SER A N 1
ATOM 1995 C CA . SER A 1 311 ? 23.309 59.499 143.790 1.00 112.12 311 SER A CA 1
ATOM 1996 C C . SER A 1 311 ? 23.561 58.438 144.848 1.00 112.12 311 SER A C 1
ATOM 1997 O O . SER A 1 311 ? 22.631 58.008 145.535 1.00 112.12 311 SER A O 1
ATOM 2000 N N . VAL A 1 312 ? 24.807 58.013 145.006 1.00 109.57 312 VAL A N 1
ATOM 2001 C CA . VAL A 1 312 ? 25.204 57.128 146.093 1.00 109.57 312 VAL A CA 1
ATOM 2002 C C . VAL A 1 312 ? 26.341 57.801 146.836 1.00 109.57 312 VAL A C 1
ATOM 2003 O O . VAL A 1 312 ? 27.395 58.069 146.249 1.00 109.57 312 VAL A O 1
ATOM 2007 N N . GLN A 1 313 ? 26.137 58.070 148.117 1.00 115.98 313 GLN A N 1
ATOM 2008 C CA . GLN A 1 313 ? 27.087 58.830 148.908 1.00 115.98 313 GLN A CA 1
ATOM 2009 C C . GLN A 1 313 ? 27.482 58.036 150.140 1.00 115.98 313 GLN A C 1
ATOM 2010 O O . GLN A 1 313 ? 26.638 57.415 150.790 1.00 115.98 313 GLN A O 1
ATOM 2016 N N . PHE A 1 314 ? 28.772 58.061 150.451 1.00 118.22 314 PHE A N 1
ATOM 2017 C CA . PHE A 1 314 ? 29.332 57.381 151.612 1.00 118.22 314 PHE A CA 1
ATOM 2018 C C . PHE A 1 314 ? 30.143 58.383 152.413 1.00 118.22 314 PHE A C 1
ATOM 2019 O O . PHE A 1 314 ? 31.208 58.816 151.966 1.00 118.22 314 PHE A O 1
ATOM 2027 N N . SER A 1 315 ? 29.651 58.746 153.591 1.00 119.90 315 SER A N 1
ATOM 2028 C CA . SER A 1 315 ? 30.306 59.736 154.428 1.00 119.90 315 SER A CA 1
ATOM 2029 C C . SER A 1 315 ? 30.318 59.263 155.871 1.00 119.90 315 SER A C 1
ATOM 2030 O O . SER A 1 315 ? 29.685 58.269 156.231 1.00 119.90 315 SER A O 1
ATOM 2033 N N . GLY A 1 316 ? 31.040 60.004 156.704 1.00 123.41 316 GLY A N 1
ATOM 2034 C CA . GLY A 1 316 ? 31.084 59.763 158.123 1.00 123.41 316 GLY A CA 1
ATOM 2035 C C . GLY A 1 316 ? 32.344 59.087 158.617 1.00 123.41 316 GLY A C 1
ATOM 2036 O O . GLY A 1 316 ? 32.633 59.154 159.814 1.00 123.41 316 GLY A O 1
ATOM 2037 N N . SER A 1 317 ? 33.099 58.446 157.740 1.00 126.12 317 SER A N 1
ATOM 2038 C CA . SER A 1 317 ? 34.267 57.693 158.163 1.00 126.12 317 SER A CA 1
ATOM 2039 C C . SER A 1 317 ? 35.496 58.595 158.171 1.00 126.12 317 SER A C 1
ATOM 2040 O O . SER A 1 317 ? 35.397 59.820 158.102 1.00 126.12 317 SER A O 1
ATOM 2043 N N . SER A 1 318 ? 36.674 57.988 158.265 1.00 123.96 318 SER A N 1
ATOM 2044 C CA . SER A 1 318 ? 37.927 58.720 158.224 1.00 123.96 318 SER A CA 1
ATOM 2045 C C . SER A 1 318 ? 38.960 57.908 157.461 1.00 123.96 318 SER A C 1
ATOM 2046 O O . SER A 1 318 ? 38.941 56.675 157.490 1.00 123.96 318 SER A O 1
ATOM 2049 N N . GLY A 1 319 ? 39.855 58.627 156.776 1.00 124.52 319 GLY A N 1
ATOM 2050 C CA . GLY A 1 319 ? 41.001 58.077 156.038 1.00 124.52 319 GLY A CA 1
ATOM 2051 C C . GLY A 1 319 ? 40.570 57.104 154.942 1.00 124.52 319 GLY A C 1
ATOM 2052 O O . GLY A 1 319 ? 41.023 55.960 154.882 1.00 124.52 319 GLY A O 1
ATOM 2053 N N . VAL A 1 320 ? 39.691 57.570 154.062 1.00 118.01 320 VAL A N 1
ATOM 2054 C CA . VAL A 1 320 ? 39.388 56.808 152.865 1.00 118.01 320 VAL A CA 1
ATOM 2055 C C . VAL A 1 320 ? 40.558 56.875 151.903 1.00 118.01 320 VAL A C 1
ATOM 2056 O O . VAL A 1 320 ? 41.041 57.962 151.568 1.00 118.01 320 VAL A O 1
ATOM 2060 N N . SER A 1 321 ? 41.040 55.714 151.471 1.00 117.83 321 SER A N 1
ATOM 2061 C CA . SER A 1 321 ? 42.180 55.656 150.565 1.00 117.83 321 SER A CA 1
ATOM 2062 C C . SER A 1 321 ? 41.842 55.021 149.226 1.00 117.83 321 SER A C 1
ATOM 2063 O O . SER A 1 321 ? 42.147 55.603 148.181 1.00 117.83 321 SER A O 1
ATOM 2066 N N . ARG A 1 322 ? 41.237 53.837 149.222 1.00 116.52 322 ARG A N 1
ATOM 2067 C CA . ARG A 1 322 ? 40.771 53.198 148.001 1.00 116.52 322 ARG A CA 1
ATOM 2068 C C . ARG A 1 322 ? 39.283 52.921 148.086 1.00 116.52 322 ARG A C 1
ATOM 2069 O O . ARG A 1 322 ? 38.747 52.646 149.160 1.00 116.52 322 ARG A O 1
ATOM 2077 N N . VAL A 1 323 ? 38.617 53.002 146.940 1.00 115.38 323 VAL A N 1
ATOM 2078 C CA . VAL A 1 323 ? 37.252 52.522 146.787 1.00 115.38 323 VAL A CA 1
ATOM 2079 C C . VAL A 1 323 ? 37.222 51.653 145.543 1.00 115.38 323 VAL A C 1
ATOM 2080 O O . VAL A 1 323 ? 37.672 52.081 144.476 1.00 115.38 323 VAL A O 1
ATOM 2084 N N . GLN A 1 324 ? 36.719 50.434 145.676 1.00 118.16 324 GLN A N 1
ATOM 2085 C CA . GLN A 1 324 ? 36.579 49.529 144.550 1.00 118.16 324 GLN A CA 1
ATOM 2086 C C . GLN A 1 324 ? 35.106 49.222 144.335 1.00 118.16 324 GLN A C 1
ATOM 2087 O O . GLN A 1 324 ? 34.344 49.111 145.296 1.00 118.16 324 GLN A O 1
ATOM 2093 N N . MET A 1 325 ? 34.706 49.086 143.073 1.00 116.55 325 MET A N 1
ATOM 2094 C CA . MET A 1 325 ? 33.301 48.955 142.721 1.00 116.55 325 MET A CA 1
ATOM 2095 C C . MET A 1 325 ? 33.070 47.730 141.854 1.00 116.55 325 MET A C 1
ATOM 2096 O O . MET A 1 325 ? 33.978 47.235 141.189 1.00 116.55 325 MET A O 1
ATOM 2101 N N . ASN A 1 326 ? 31.823 47.266 141.859 1.00 110.20 326 ASN A N 1
ATOM 2102 C CA . ASN A 1 326 ? 31.313 46.296 140.898 1.00 110.20 326 ASN A CA 1
ATOM 2103 C C . ASN A 1 326 ? 29.853 46.636 140.667 1.00 110.20 326 ASN A C 1
ATOM 2104 O O . ASN A 1 326 ? 29.078 46.661 141.624 1.00 110.20 326 ASN A O 1
ATOM 2109 N N . ILE A 1 327 ? 29.469 46.908 139.424 1.00 107.29 327 ILE A N 1
ATOM 2110 C CA . ILE A 1 327 ? 28.103 47.297 139.091 1.00 107.29 327 ILE A CA 1
ATOM 2111 C C . ILE A 1 327 ? 27.525 46.271 138.129 1.00 107.29 327 ILE A C 1
ATOM 2112 O O . ILE A 1 327 ? 28.193 45.869 137.174 1.00 107.29 327 ILE A O 1
ATOM 2117 N N . CYS A 1 328 ? 26.281 45.852 138.366 1.00 109.90 328 CYS A N 1
ATOM 2118 C CA . CYS A 1 328 ? 25.781 44.675 137.669 1.00 109.90 328 CYS A CA 1
ATOM 2119 C C . CYS A 1 328 ? 24.491 44.841 136.887 1.00 109.90 328 CYS A C 1
ATOM 2120 O O . CYS A 1 328 ? 24.222 43.973 136.054 1.00 109.90 328 CYS A O 1
ATOM 2123 N N . ARG A 1 329 ? 23.685 45.880 137.122 1.00 106.47 329 ARG A N 1
ATOM 2124 C CA . ARG A 1 329 ? 22.346 46.053 136.536 1.00 106.47 329 ARG A CA 1
ATOM 2125 C C . ARG A 1 329 ? 21.436 44.864 136.881 1.00 106.47 329 ARG A C 1
ATOM 2126 O O . ARG A 1 329 ? 21.162 43.973 136.080 1.00 106.47 329 ARG A O 1
ATOM 2134 N N . CYS A 1 330 ? 21.057 44.830 138.156 1.00 114.96 330 CYS A N 1
ATOM 2135 C CA . CYS A 1 330 ? 20.058 43.890 138.651 1.00 114.96 330 CYS A CA 1
ATOM 2136 C C . CYS A 1 330 ? 18.633 44.346 138.408 1.00 114.96 330 CYS A C 1
ATOM 2137 O O . CYS A 1 330 ? 18.376 45.215 137.574 1.00 114.96 330 CYS A O 1
ATOM 2140 N N . LYS A 1 331 ? 17.696 43.719 139.108 1.00 113.49 331 LYS A N 1
ATOM 2141 C CA . LYS A 1 331 ? 16.300 44.129 139.089 1.00 113.49 331 LYS A CA 1
ATOM 2142 C C . LYS A 1 331 ? 15.844 44.319 140.531 1.00 113.49 331 LYS A C 1
ATOM 2143 O O . LYS A 1 331 ? 16.641 44.365 141.474 1.00 113.49 331 LYS A O 1
ATOM 2149 N N . GLN A 1 332 ? 14.529 44.393 140.727 1.00 113.98 332 GLN A N 1
ATOM 2150 C CA . GLN A 1 332 ? 13.911 44.705 142.012 1.00 113.98 332 GLN A CA 1
ATOM 2151 C C . GLN A 1 332 ? 13.718 43.412 142.810 1.00 113.98 332 GLN A C 1
ATOM 2152 O O . GLN A 1 332 ? 12.833 43.288 143.660 1.00 113.98 332 GLN A O 1
ATOM 2158 N N . GLY A 1 333 ? 14.581 42.451 142.532 1.00 112.06 333 GLY A N 1
ATOM 2159 C CA . GLY A 1 333 ? 14.686 41.136 143.110 1.00 112.06 333 GLY A CA 1
ATOM 2160 C C . GLY A 1 333 ? 15.774 41.196 144.150 1.00 112.06 333 GLY A C 1
ATOM 2161 O O . GLY A 1 333 ? 15.517 41.302 145.350 1.00 112.06 333 GLY A O 1
ATOM 2162 N N . ASN A 1 334 ? 17.011 41.136 143.673 1.00 112.34 334 ASN A N 1
ATOM 2163 C CA . ASN A 1 334 ? 18.230 40.751 144.371 1.00 112.34 334 ASN A CA 1
ATOM 2164 C C . ASN A 1 334 ? 18.608 41.488 145.655 1.00 112.34 334 ASN A C 1
ATOM 2165 O O . ASN A 1 334 ? 19.710 41.275 146.165 1.00 112.34 334 ASN A O 1
ATOM 2170 N N . THR A 1 335 ? 17.759 42.384 146.148 1.00 113.91 335 THR A N 1
ATOM 2171 C CA . THR A 1 335 ? 17.932 42.983 147.466 1.00 113.91 335 THR A CA 1
ATOM 2172 C C . THR A 1 335 ? 17.981 41.920 148.558 1.00 113.91 335 THR A C 1
ATOM 2173 O O . THR A 1 335 ? 17.415 40.834 148.425 1.00 113.91 335 THR A O 1
ATOM 2177 N N . PHE A 1 336 ? 18.648 42.247 149.657 1.00 114.41 336 PHE A N 1
ATOM 2178 C CA . PHE A 1 336 ? 18.930 41.283 150.711 1.00 114.41 336 PHE A CA 1
ATOM 2179 C C . PHE A 1 336 ? 17.873 41.380 151.802 1.00 114.41 336 PHE A C 1
ATOM 2180 O O . PHE A 1 336 ? 17.723 42.430 152.428 1.00 114.41 336 PHE A O 1
ATOM 2188 N N . ILE A 1 337 ? 17.163 40.279 152.042 1.00 117.23 337 ILE A N 1
ATOM 2189 C CA . ILE A 1 337 ? 16.134 40.249 153.072 1.00 117.23 337 ILE A CA 1
ATOM 2190 C C . ILE A 1 337 ? 16.783 40.369 154.443 1.00 117.23 337 ILE A C 1
ATOM 2191 O O . ILE A 1 337 ? 17.768 39.684 154.742 1.00 117.23 337 ILE A O 1
ATOM 2196 N N . LEU A 1 338 ? 16.257 41.269 155.268 1.00 113.53 338 LEU A N 1
ATOM 2197 C CA . LEU A 1 338 ? 16.698 41.393 156.649 1.00 113.53 338 LEU A CA 1
ATOM 2198 C C . LEU A 1 338 ? 16.345 40.164 157.471 1.00 113.53 338 LEU A C 1
ATOM 2199 O O . LEU A 1 338 ? 17.061 39.812 158.407 1.00 113.53 338 LEU A O 1
ATOM 2204 N N . ARG B 1 48 ? 32.085 65.243 86.300 1.00 131.33 48 ARG B N 1
ATOM 2205 C CA . ARG B 1 48 ? 33.529 65.172 86.479 1.00 131.33 48 ARG B CA 1
ATOM 2206 C C . ARG B 1 48 ? 33.990 66.151 87.547 1.00 131.33 48 ARG B C 1
ATOM 2207 O O . ARG B 1 48 ? 33.303 67.124 87.846 1.00 131.33 48 ARG B O 1
ATOM 2215 N N . GLY B 1 49 ? 35.164 65.892 88.112 1.00 120.74 49 GLY B N 1
ATOM 2216 C CA . GLY B 1 49 ? 35.707 66.727 89.159 1.00 120.74 49 GLY B CA 1
ATOM 2217 C C . GLY B 1 49 ? 36.380 67.971 88.616 1.00 120.74 49 GLY B C 1
ATOM 2218 O O . GLY B 1 49 ? 36.231 68.352 87.455 1.00 120.74 49 GLY B O 1
ATOM 2219 N N . ILE B 1 50 ? 37.132 68.624 89.497 1.00 111.94 50 ILE B N 1
ATOM 2220 C CA . ILE B 1 50 ? 37.871 69.835 89.169 1.00 111.94 50 ILE B CA 1
ATOM 2221 C C . ILE B 1 50 ? 39.306 69.643 89.626 1.00 111.94 50 ILE B C 1
ATOM 2222 O O . ILE B 1 50 ? 39.548 69.374 90.807 1.00 111.94 50 ILE B O 1
ATOM 2227 N N . LEU B 1 51 ? 40.253 69.779 88.702 1.00 107.79 51 LEU B N 1
ATOM 2228 C CA . LEU B 1 51 ? 41.661 69.678 89.049 1.00 107.79 51 LEU B CA 1
ATOM 2229 C C . LEU B 1 51 ? 42.100 70.856 89.910 1.00 107.79 51 LEU B C 1
ATOM 2230 O O . LEU B 1 51 ? 41.488 71.922 89.913 1.00 107.79 51 LEU B O 1
ATOM 2235 N N . HIS B 1 52 ? 43.182 70.648 90.651 1.00 103.43 52 HIS B N 1
ATOM 2236 C CA . HIS B 1 52 ? 43.755 71.688 91.496 1.00 103.43 52 HIS B CA 1
ATOM 2237 C C . HIS B 1 52 ? 45.265 71.548 91.449 1.00 103.43 52 HIS B C 1
ATOM 2238 O O . HIS B 1 52 ? 45.820 70.647 92.079 1.00 103.43 52 HIS B O 1
ATOM 2245 N N . THR B 1 53 ? 45.929 72.416 90.703 1.00 100.75 53 THR B N 1
ATOM 2246 C CA . THR B 1 53 ? 47.379 72.453 90.736 1.00 100.75 53 THR B CA 1
ATOM 2247 C C . THR B 1 53 ? 47.804 73.191 91.990 1.00 100.75 53 THR B C 1
ATOM 2248 O O . THR B 1 53 ? 47.329 74.296 92.253 1.00 100.75 53 THR B O 1
ATOM 2252 N N . GLN B 1 54 ? 48.681 72.582 92.778 1.00 98.13 54 GLN B N 1
ATOM 2253 C CA . GLN B 1 54 ? 49.071 73.167 94.049 1.00 98.13 54 GLN B CA 1
ATOM 2254 C C . GLN B 1 54 ? 50.564 73.050 94.283 1.00 98.13 54 GLN B C 1
ATOM 2255 O O . GLN B 1 54 ? 51.169 72.014 94.010 1.00 98.13 54 GLN B O 1
ATOM 2261 N N . LEU B 1 55 ? 51.141 74.121 94.812 1.00 93.24 55 LEU B N 1
ATOM 2262 C CA . LEU B 1 55 ? 52.561 74.172 95.107 1.00 93.24 55 LEU B CA 1
ATOM 2263 C C . LEU B 1 55 ? 52.857 73.434 96.398 1.00 93.24 55 LEU B C 1
ATOM 2264 O O . LEU B 1 55 ? 52.167 73.610 97.401 1.00 93.24 55 LEU B O 1
ATOM 2269 N N . VAL B 1 56 ? 53.903 72.622 96.377 1.00 92.92 56 VAL B N 1
ATOM 2270 C CA . VAL B 1 56 ? 54.256 71.765 97.498 1.00 92.92 56 VAL B CA 1
ATOM 2271 C C . VAL B 1 56 ? 55.574 72.190 98.132 1.00 92.92 56 VAL B C 1
ATOM 2272 O O . VAL B 1 56 ? 55.620 72.534 99.312 1.00 92.92 56 VAL B O 1
ATOM 2276 N N . MET B 1 57 ? 56.657 72.170 97.368 1.00 99.82 57 MET B N 1
ATOM 2277 C CA . MET B 1 57 ? 57.943 72.619 97.871 1.00 99.82 57 MET B CA 1
ATOM 2278 C C . MET B 1 57 ? 58.587 73.568 96.894 1.00 99.82 57 MET B C 1
ATOM 2279 O O . MET B 1 57 ? 58.229 73.603 95.718 1.00 99.82 57 MET B O 1
ATOM 2284 N N . SER B 1 58 ? 59.546 74.324 97.395 1.00 101.21 58 SER B N 1
ATOM 2285 C CA . SER B 1 58 ? 60.625 74.849 96.581 1.00 101.21 58 SER B CA 1
ATOM 2286 C C . SER B 1 58 ? 61.833 73.977 96.880 1.00 101.21 58 SER B C 1
ATOM 2287 O O . SER B 1 58 ? 62.353 73.989 97.998 1.00 101.21 58 SER B O 1
ATOM 2290 N N . VAL B 1 59 ? 62.258 73.193 95.900 1.00 99.29 59 VAL B N 1
ATOM 2291 C CA . VAL B 1 59 ? 63.289 72.190 96.126 1.00 99.29 59 VAL B CA 1
ATOM 2292 C C . VAL B 1 59 ? 64.643 72.873 96.196 1.00 99.29 59 VAL B C 1
ATOM 2293 O O . VAL B 1 59 ? 65.086 73.501 95.231 1.00 99.29 59 VAL B O 1
ATOM 2297 N N . VAL B 1 60 ? 65.300 72.749 97.337 1.00 100.20 60 VAL B N 1
ATOM 2298 C CA . VAL B 1 60 ? 66.652 73.243 97.526 1.00 100.20 60 VAL B CA 1
ATOM 2299 C C . VAL B 1 60 ? 67.594 72.060 97.438 1.00 100.20 60 VAL B C 1
ATOM 2300 O O . VAL B 1 60 ? 67.411 71.066 98.148 1.00 100.20 60 VAL B O 1
ATOM 2304 N N . GLY B 1 61 ? 68.606 72.168 96.586 1.00 107.16 61 GLY B N 1
ATOM 2305 C CA . GLY B 1 61 ? 69.557 71.094 96.406 1.00 107.16 61 GLY B CA 1
ATOM 2306 C C . GLY B 1 61 ? 70.415 70.867 97.632 1.00 107.16 61 GLY B C 1
ATOM 2307 O O . GLY B 1 61 ? 70.384 71.606 98.612 1.00 107.16 61 GLY B O 1
ATOM 2308 N N . SER B 1 62 ? 71.186 69.792 97.586 1.00 111.76 62 SER B N 1
ATOM 2309 C CA . SER B 1 62 ? 72.037 69.470 98.714 1.00 111.76 62 SER B CA 1
ATOM 2310 C C . SER B 1 62 ? 7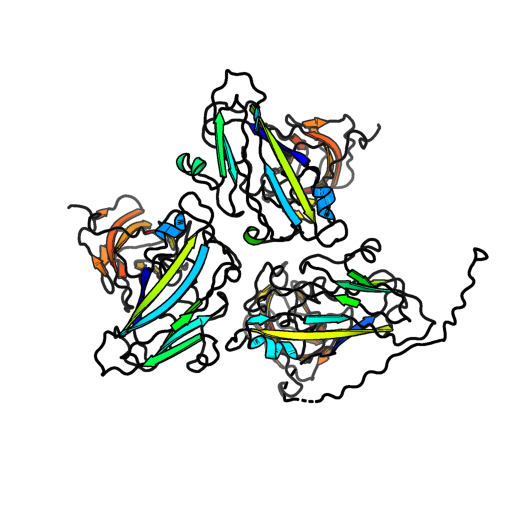3.257 68.735 98.207 1.00 111.76 62 SER B C 1
ATOM 2311 O O . SER B 1 62 ? 73.229 68.105 97.149 1.00 111.76 62 SER B O 1
ATOM 2314 N N . VAL B 1 63 ? 74.330 68.814 98.981 1.00 110.58 63 VAL B N 1
ATOM 2315 C CA . VAL B 1 63 ? 75.536 68.102 98.603 1.00 110.58 63 VAL B CA 1
ATOM 2316 C C . VAL B 1 63 ? 75.487 66.677 99.111 1.00 110.58 63 VAL B C 1
ATOM 2317 O O . VAL B 1 63 ? 75.686 65.725 98.351 1.00 110.58 63 VAL B O 1
ATOM 2321 N N . GLN B 1 64 ? 75.210 66.507 100.399 1.00 111.24 64 GLN B N 1
ATOM 2322 C CA . GLN B 1 64 ? 75.476 65.214 101.016 1.00 111.24 64 GLN B CA 1
ATOM 2323 C C . GLN B 1 64 ? 74.348 64.224 100.752 1.00 111.24 64 GLN B C 1
ATOM 2324 O O . GLN B 1 64 ? 74.479 63.332 99.909 1.00 111.24 64 GLN B O 1
ATOM 2330 N N . MET B 1 65 ? 73.214 64.424 101.418 1.00 107.47 65 MET B N 1
ATOM 2331 C CA . MET B 1 65 ? 72.030 63.573 101.360 1.00 107.47 65 MET B CA 1
ATOM 2332 C C . MET B 1 65 ? 70.937 64.226 102.178 1.00 107.47 65 MET B C 1
ATOM 2333 O O . MET B 1 65 ? 71.171 64.554 103.343 1.00 107.47 65 MET B O 1
ATOM 2338 N N . ARG B 1 66 ? 69.741 64.386 101.629 1.00 103.56 66 ARG B N 1
ATOM 2339 C CA . ARG B 1 66 ? 68.738 65.083 102.409 1.00 103.56 66 ARG B CA 1
ATOM 2340 C C . ARG B 1 66 ? 67.350 64.639 101.995 1.00 103.56 66 ARG B C 1
ATOM 2341 O O . ARG B 1 66 ? 67.054 64.519 100.806 1.00 103.56 66 ARG B O 1
ATOM 2349 N N . THR B 1 67 ? 66.501 64.415 102.993 1.00 102.16 67 THR B N 1
ATOM 2350 C CA . THR B 1 67 ? 65.094 64.073 102.826 1.00 102.16 67 THR B CA 1
ATOM 2351 C C . THR B 1 67 ? 64.291 65.325 102.536 1.00 102.16 67 THR B C 1
ATOM 2352 O O . THR B 1 67 ? 64.807 66.244 101.894 1.00 102.16 67 THR B O 1
ATOM 2356 N N . ASN B 1 68 ? 62.993 65.284 102.831 1.00 100.49 68 ASN B N 1
ATOM 2357 C CA . ASN B 1 68 ? 62.174 66.489 102.859 1.00 100.49 68 ASN B CA 1
ATOM 2358 C C . ASN B 1 68 ? 62.879 67.556 103.665 1.00 100.49 68 ASN B C 1
ATOM 2359 O O . ASN B 1 68 ? 62.943 67.468 104.893 1.00 100.49 68 ASN B O 1
ATOM 2364 N N . ASN B 1 69 ? 63.318 68.593 102.957 1.00 104.86 69 ASN B N 1
ATOM 2365 C CA . ASN B 1 69 ? 64.605 69.252 103.157 1.00 104.86 69 ASN B CA 1
ATOM 2366 C C . ASN B 1 69 ? 65.024 69.519 104.599 1.00 104.86 69 ASN B C 1
ATOM 2367 O O . ASN B 1 69 ? 65.987 68.919 105.074 1.00 104.86 69 ASN B O 1
ATOM 2372 N N . GLY B 1 70 ? 64.288 70.316 105.345 1.00 109.18 70 GLY B N 1
ATOM 2373 C CA . GLY B 1 70 ? 64.753 70.548 106.695 1.00 109.18 70 GLY B CA 1
ATOM 2374 C C . GLY B 1 70 ? 63.958 69.797 107.735 1.00 109.18 70 GLY B C 1
ATOM 2375 O O . GLY B 1 70 ? 64.141 70.005 108.936 1.00 109.18 70 GLY B O 1
ATOM 2376 N N . LYS B 1 71 ? 63.085 68.903 107.289 1.00 108.36 71 LYS B N 1
ATOM 2377 C CA . LYS B 1 71 ? 61.972 68.465 108.109 1.00 108.36 71 LYS B CA 1
ATOM 2378 C C . LYS B 1 71 ? 61.925 66.951 108.194 1.00 108.36 71 LYS B C 1
ATOM 2379 O O . LYS B 1 71 ? 62.625 66.242 107.473 1.00 108.36 71 LYS B O 1
ATOM 2385 N N . SER B 1 72 ? 61.097 66.464 109.110 1.00 104.48 72 SER B N 1
ATOM 2386 C CA . SER B 1 72 ? 61.063 65.048 109.417 1.00 104.48 72 SER B CA 1
ATOM 2387 C C . SER B 1 72 ? 60.127 64.324 108.463 1.00 104.48 72 SER B C 1
ATOM 2388 O O . SER B 1 72 ? 59.607 64.893 107.504 1.00 104.48 72 SER B O 1
ATOM 2391 N N . ASN B 1 73 ? 59.884 63.049 108.748 1.00 102.49 73 ASN B N 1
ATOM 2392 C CA . ASN B 1 73 ? 58.937 62.252 107.973 1.00 102.49 73 ASN B CA 1
ATOM 2393 C C . ASN B 1 73 ? 57.543 62.369 108.583 1.00 102.49 73 ASN B C 1
ATOM 2394 O O . ASN B 1 73 ? 56.899 61.403 108.981 1.00 102.49 73 ASN B O 1
ATOM 2399 N N . GLN B 1 74 ? 57.101 63.606 108.656 1.00 101.65 74 GLN B N 1
ATOM 2400 C CA . GLN B 1 74 ? 55.817 63.967 109.204 1.00 101.65 74 GLN B CA 1
ATOM 2401 C C . GLN B 1 74 ? 55.158 65.011 108.329 1.00 101.65 74 GLN B C 1
ATOM 2402 O O . GLN B 1 74 ? 53.943 65.206 108.420 1.00 101.65 74 GLN B O 1
ATOM 2408 N N . ARG B 1 75 ? 55.921 65.631 107.433 1.00 97.47 75 ARG B N 1
ATOM 2409 C CA . ARG B 1 75 ? 55.466 66.820 106.732 1.00 97.47 75 ARG B CA 1
ATOM 2410 C C . ARG B 1 75 ? 54.445 66.481 105.662 1.00 97.47 75 ARG B C 1
ATOM 2411 O O . ARG B 1 75 ? 53.346 67.040 105.638 1.00 97.47 75 ARG B O 1
ATOM 2419 N N . PHE B 1 76 ? 54.787 65.576 104.760 1.00 94.23 76 PHE B N 1
ATOM 2420 C CA . PHE B 1 76 ? 53.953 65.346 103.590 1.00 94.23 76 PHE B CA 1
ATOM 2421 C C . PHE B 1 76 ? 53.094 64.102 103.791 1.00 94.23 76 PHE B C 1
ATOM 2422 O O . PHE B 1 76 ? 53.279 63.059 103.173 1.00 94.23 76 PHE B O 1
ATOM 2430 N N . ARG B 1 77 ? 52.145 64.240 104.699 1.00 98.31 77 ARG B N 1
ATOM 2431 C CA . ARG B 1 77 ? 51.109 63.242 104.875 1.00 98.31 77 ARG B CA 1
ATOM 2432 C C . ARG B 1 77 ? 50.037 63.454 103.827 1.00 98.31 77 ARG B C 1
ATOM 2433 O O . ARG B 1 77 ? 49.641 64.586 103.558 1.00 98.31 77 ARG B O 1
ATOM 2441 N N . LEU B 1 78 ? 49.536 62.369 103.250 1.00 97.34 78 LEU B N 1
ATOM 2442 C CA . LEU B 1 78 ? 48.433 62.506 102.305 1.00 97.34 78 LEU B CA 1
ATOM 2443 C C . LEU B 1 78 ? 47.104 62.550 103.056 1.00 97.34 78 LEU B C 1
ATOM 2444 O O . LEU B 1 78 ? 46.320 61.603 103.084 1.00 97.34 78 LEU B O 1
ATOM 2449 N N . ASN B 1 79 ? 46.870 63.687 103.692 1.00 95.47 79 ASN B N 1
ATOM 2450 C CA . ASN B 1 79 ? 45.562 64.140 104.121 1.00 95.47 79 ASN B CA 1
ATOM 2451 C C . ASN B 1 79 ? 45.310 65.513 103.540 1.00 95.47 79 ASN B C 1
ATOM 2452 O O . ASN B 1 79 ? 46.230 66.322 103.442 1.00 95.47 79 ASN B O 1
ATOM 2457 N N . PRO B 1 80 ? 44.064 65.821 103.196 1.00 94.29 80 PRO B N 1
ATOM 2458 C CA . PRO B 1 80 ? 43.731 67.198 102.834 1.00 94.29 80 PRO B CA 1
ATOM 2459 C C . PRO B 1 80 ? 43.790 68.164 104.001 1.00 94.29 80 PRO B C 1
ATOM 2460 O O . PRO B 1 80 ? 43.743 69.374 103.772 1.00 94.29 80 PRO B O 1
ATOM 2464 N N . SER B 1 81 ? 43.918 67.688 105.233 1.00 95.94 81 SER B N 1
ATOM 2465 C CA . SER B 1 81 ? 44.175 68.566 106.370 1.00 95.94 81 SER B CA 1
ATOM 2466 C C . SER B 1 81 ? 45.664 68.776 106.581 1.00 95.94 81 SER B C 1
ATOM 2467 O O . SER B 1 81 ? 46.181 68.624 107.682 1.00 95.94 81 SER B O 1
ATOM 2470 N N . ASN B 1 82 ? 46.359 69.137 105.526 1.00 95.59 82 ASN B N 1
ATOM 2471 C CA . ASN B 1 82 ? 47.789 69.358 105.598 1.00 95.59 82 ASN B CA 1
ATOM 2472 C C . ASN B 1 82 ? 48.120 70.561 104.736 1.00 95.59 82 ASN B C 1
ATOM 2473 O O . ASN B 1 82 ? 47.965 70.510 103.512 1.00 95.59 82 ASN B O 1
ATOM 2478 N N . PRO B 1 83 ? 48.578 71.655 105.341 1.00 94.33 83 PRO B N 1
ATOM 2479 C CA . PRO B 1 83 ? 48.807 72.877 104.569 1.00 94.33 83 PRO B CA 1
ATOM 2480 C C . PRO B 1 83 ? 49.967 72.781 103.614 1.00 94.33 83 PRO B C 1
ATOM 2481 O O . PRO B 1 83 ? 50.030 73.572 102.670 1.00 94.33 83 PRO B O 1
ATOM 2485 N N . ALA B 1 84 ? 50.881 71.838 103.820 1.00 94.36 84 ALA B N 1
ATOM 2486 C CA . ALA B 1 84 ? 52.028 71.718 102.934 1.00 94.36 84 ALA B CA 1
ATOM 2487 C C . ALA B 1 84 ? 51.616 71.154 101.586 1.00 94.36 84 ALA B C 1
ATOM 2488 O O . ALA B 1 84 ? 51.870 71.760 100.543 1.00 94.36 84 ALA B O 1
ATOM 2490 N N . LEU B 1 85 ? 50.969 69.994 101.585 1.00 95.66 85 LEU B N 1
ATOM 2491 C CA . LEU B 1 85 ? 50.532 69.402 100.332 1.00 95.66 85 LEU B CA 1
ATOM 2492 C C . LEU B 1 85 ? 49.260 70.019 99.796 1.00 95.66 85 LEU B C 1
ATOM 2493 O O . LEU B 1 85 ? 48.946 69.825 98.622 1.00 95.66 85 LEU B O 1
ATOM 2498 N N . PHE B 1 86 ? 48.509 70.735 100.612 1.00 93.47 86 PHE B N 1
ATOM 2499 C CA . PHE B 1 86 ? 47.216 71.268 100.198 1.00 93.47 86 PHE B CA 1
ATOM 2500 C C . PHE B 1 86 ? 47.078 72.689 100.697 1.00 93.47 86 PHE B C 1
ATOM 2501 O O . PHE B 1 86 ? 46.385 72.953 101.684 1.00 93.47 86 PHE B O 1
ATOM 2509 N N . PRO B 1 87 ? 47.718 73.644 100.029 1.00 92.79 87 PRO B N 1
ATOM 2510 C CA . PRO B 1 87 ? 47.635 75.027 100.493 1.00 92.79 87 PRO B CA 1
ATOM 2511 C C . PRO B 1 87 ? 46.288 75.655 100.252 1.00 92.79 87 PRO B C 1
ATOM 2512 O O . PRO B 1 87 ? 45.936 76.608 100.952 1.00 92.79 87 PRO B O 1
ATOM 2516 N N . THR B 1 88 ? 45.514 75.151 99.296 1.00 95.47 88 THR B N 1
ATOM 2517 C CA . THR B 1 88 ? 44.210 75.716 99.011 1.00 95.47 88 THR B CA 1
ATOM 2518 C C . THR B 1 88 ? 43.059 74.778 99.307 1.00 95.47 88 THR B C 1
ATOM 2519 O O . THR B 1 88 ? 41.932 75.250 99.457 1.00 95.47 88 THR B O 1
ATOM 2523 N N . LEU B 1 89 ? 43.295 73.476 99.378 1.00 94.95 89 LEU B N 1
ATOM 2524 C CA . LEU B 1 89 ? 42.226 72.565 99.749 1.00 94.95 89 LEU B CA 1
ATOM 2525 C C . LEU B 1 89 ? 42.111 72.362 101.245 1.00 94.95 89 LEU B C 1
ATOM 2526 O O . LEU B 1 89 ? 41.160 71.716 101.688 1.00 94.95 89 LEU B O 1
ATOM 2531 N N . ALA B 1 90 ? 43.049 72.885 102.033 1.00 93.70 90 ALA B N 1
ATOM 2532 C CA . ALA B 1 90 ? 42.914 72.772 103.477 1.00 93.70 90 ALA B CA 1
ATOM 2533 C C . ALA B 1 90 ? 41.762 73.614 103.990 1.00 93.70 90 ALA B C 1
ATOM 2534 O O . ALA B 1 90 ? 41.168 73.283 105.019 1.00 93.70 90 ALA B O 1
ATOM 2536 N N . TYR B 1 91 ? 41.426 74.692 103.288 1.00 96.18 91 TYR B N 1
ATOM 2537 C CA . TYR B 1 91 ? 40.245 75.456 103.652 1.00 96.18 91 TYR B CA 1
ATOM 2538 C C . TYR B 1 91 ? 38.974 74.691 103.354 1.00 96.18 91 TYR B C 1
ATOM 2539 O O . TYR B 1 91 ? 38.000 74.807 104.100 1.00 96.18 91 TYR B O 1
ATOM 2548 N N . GLU B 1 92 ? 38.959 73.896 102.293 1.00 97.89 92 GLU B N 1
ATOM 2549 C CA . GLU B 1 92 ? 37.797 73.051 102.087 1.00 97.89 92 GLU B CA 1
ATOM 2550 C C . GLU B 1 92 ? 37.812 71.850 103.010 1.00 97.89 92 GLU B C 1
ATOM 2551 O O . GLU B 1 92 ? 36.749 71.352 103.380 1.00 97.89 92 GLU B O 1
ATOM 2557 N N . ALA B 1 93 ? 38.992 71.393 103.417 1.00 93.90 93 ALA B N 1
ATOM 2558 C CA . ALA B 1 93 ? 39.062 70.204 104.248 1.00 93.90 93 ALA B CA 1
ATOM 2559 C C . ALA B 1 93 ? 38.641 70.469 105.677 1.00 93.90 93 ALA B C 1
ATOM 2560 O O . ALA B 1 93 ? 38.364 69.519 106.411 1.00 93.90 93 ALA B O 1
ATOM 2562 N N . ALA B 1 94 ? 38.580 71.728 106.094 1.00 93.53 94 ALA B N 1
ATOM 2563 C CA . ALA B 1 94 ? 38.125 72.012 107.442 1.00 93.53 94 ALA B CA 1
ATOM 2564 C C . ALA B 1 94 ? 36.631 71.803 107.601 1.00 93.53 94 ALA B C 1
ATOM 2565 O O . ALA B 1 94 ? 36.153 71.701 108.731 1.00 93.53 94 ALA B O 1
ATOM 2567 N N . ASN B 1 95 ? 35.886 71.733 106.506 1.00 97.14 95 ASN B N 1
ATOM 2568 C CA . ASN B 1 95 ? 34.445 71.582 106.583 1.00 97.14 95 ASN B CA 1
ATOM 2569 C C . ASN B 1 95 ? 33.984 70.140 106.635 1.00 97.14 95 ASN B C 1
ATOM 2570 O O . ASN B 1 95 ? 32.798 69.904 106.865 1.00 97.14 95 ASN B O 1
ATOM 2575 N N . TYR B 1 96 ? 34.862 69.174 106.419 1.00 97.31 96 TYR B N 1
ATOM 2576 C CA . TYR B 1 96 ? 34.421 67.814 106.183 1.00 97.31 96 TYR B CA 1
ATOM 2577 C C . TYR B 1 96 ? 35.200 66.855 107.063 1.00 97.31 96 TYR B C 1
ATOM 2578 O O . TYR B 1 96 ? 36.179 67.226 107.707 1.00 97.31 96 TYR B O 1
ATOM 2587 N N . ASP B 1 97 ? 34.761 65.605 107.080 1.00 98.87 97 ASP B N 1
ATOM 2588 C CA . ASP B 1 97 ? 35.437 64.574 107.846 1.00 98.87 97 ASP B CA 1
ATOM 2589 C C . ASP B 1 97 ? 35.811 63.340 107.056 1.00 98.87 97 ASP B C 1
ATOM 2590 O O . ASP B 1 97 ? 36.498 62.478 107.603 1.00 98.87 97 ASP B O 1
ATOM 2595 N N . MET B 1 98 ? 35.383 63.212 105.811 1.00 100.65 98 MET B N 1
ATOM 2596 C CA . MET B 1 98 ? 35.742 62.067 104.994 1.00 100.65 98 MET B CA 1
ATOM 2597 C C . MET B 1 98 ? 36.234 62.594 103.661 1.00 100.65 98 MET B C 1
ATOM 2598 O O . MET B 1 98 ? 35.677 63.561 103.142 1.00 100.65 98 MET B O 1
ATOM 2603 N N . TYR B 1 99 ? 37.267 61.980 103.110 1.00 95.15 99 TYR B N 1
ATOM 2604 C CA . TYR B 1 99 ? 37.737 62.344 101.786 1.00 95.15 99 TYR B CA 1
ATOM 2605 C C . TYR B 1 99 ? 38.009 61.084 100.984 1.00 95.15 99 TYR B C 1
ATOM 2606 O O . TYR B 1 99 ? 38.070 59.981 101.526 1.00 95.15 99 TYR B O 1
ATOM 2615 N N . ARG B 1 100 ? 38.194 61.264 99.683 1.00 101.74 100 ARG B N 1
ATOM 2616 C CA . ARG B 1 100 ? 38.570 60.164 98.809 1.00 101.74 100 ARG B CA 1
ATOM 2617 C C . ARG B 1 100 ? 39.277 60.746 97.601 1.00 101.74 100 ARG B C 1
ATOM 2618 O O . ARG B 1 100 ? 38.710 61.578 96.893 1.00 101.74 100 ARG B O 1
ATOM 2626 N N . LEU B 1 101 ? 40.510 60.319 97.377 1.00 96.04 101 LEU B N 1
ATOM 2627 C CA . LEU B 1 101 ? 41.323 60.852 96.299 1.00 96.04 101 LEU B CA 1
ATOM 2628 C C . LEU B 1 101 ? 40.994 60.140 95.000 1.00 96.04 101 LEU B C 1
ATOM 2629 O O . LEU B 1 101 ? 40.669 58.952 94.991 1.00 96.04 101 LEU B O 1
ATOM 2634 N N . LYS B 1 102 ? 41.075 60.871 93.896 1.00 99.89 102 LYS B N 1
ATOM 2635 C CA . LYS B 1 102 ? 40.778 60.279 92.601 1.00 99.89 102 LYS B CA 1
ATOM 2636 C C . LYS B 1 102 ? 41.961 60.297 91.651 1.00 99.89 102 LYS B C 1
ATOM 2637 O O . LYS B 1 102 ? 42.275 59.269 91.046 1.00 99.89 102 LYS B O 1
ATOM 2643 N N . LYS B 1 103 ? 42.608 61.437 91.475 1.00 101.46 103 LYS B N 1
ATOM 2644 C CA . LYS B 1 103 ? 43.744 61.545 90.577 1.00 101.46 103 LYS B CA 1
ATOM 2645 C C . LYS B 1 103 ? 44.875 62.254 91.294 1.00 101.46 103 LYS B C 1
ATOM 2646 O O . LYS B 1 103 ? 44.652 63.257 91.973 1.00 101.46 103 LYS B O 1
ATOM 2652 N N . LEU B 1 104 ? 46.086 61.729 91.150 1.00 100.36 104 LEU B N 1
ATOM 2653 C CA . LEU B 1 104 ? 47.251 62.267 91.844 1.00 100.36 104 LEU B CA 1
ATOM 2654 C C . LEU B 1 104 ? 48.424 62.258 90.883 1.00 100.36 104 LEU B C 1
ATOM 2655 O O . LEU B 1 104 ? 48.819 61.192 90.406 1.00 100.36 104 LEU B O 1
ATOM 2660 N N . THR B 1 105 ? 48.975 63.428 90.588 1.00 100.62 105 THR B N 1
ATOM 2661 C CA . THR B 1 105 ? 50.217 63.523 89.839 1.00 100.62 105 THR B CA 1
ATOM 2662 C C . THR B 1 105 ? 51.161 64.490 90.531 1.00 100.62 105 THR B C 1
ATOM 2663 O O . THR B 1 105 ? 50.739 65.500 91.091 1.00 100.62 105 THR B O 1
ATOM 2667 N N . LEU B 1 106 ? 52.447 64.181 90.464 1.00 94.78 106 LEU B N 1
ATOM 2668 C CA . LEU B 1 106 ? 53.501 65.083 90.887 1.00 94.78 106 LEU B CA 1
ATOM 2669 C C . LEU B 1 106 ? 54.223 65.607 89.660 1.00 94.78 106 LEU B C 1
ATOM 2670 O O . LEU B 1 106 ? 54.438 64.872 88.699 1.00 94.78 106 LEU B O 1
ATOM 2675 N N . ARG B 1 107 ? 54.566 66.884 89.685 1.00 96.01 107 ARG B N 1
ATOM 2676 C CA . ARG B 1 107 ? 54.991 67.610 88.506 1.00 96.01 107 ARG B CA 1
ATOM 2677 C C . ARG B 1 107 ? 56.175 68.527 88.794 1.00 96.01 107 ARG B C 1
ATOM 2678 O O . ARG B 1 107 ? 56.010 69.739 88.734 1.00 96.01 107 ARG B O 1
ATOM 2686 N N . TYR B 1 108 ? 57.292 67.961 89.243 1.00 95.04 108 TYR B N 1
ATOM 2687 C CA . TYR B 1 108 ? 58.524 68.730 89.415 1.00 95.04 108 TYR B CA 1
ATOM 2688 C C . TYR B 1 108 ? 58.883 69.536 88.177 1.00 95.04 108 TYR B C 1
ATOM 2689 O O . TYR B 1 108 ? 59.148 68.975 87.115 1.00 95.04 108 TYR B O 1
ATOM 2698 N N . VAL B 1 109 ? 58.883 70.854 88.327 1.00 94.87 109 VAL B N 1
ATOM 2699 C CA . VAL B 1 109 ? 59.153 71.792 87.249 1.00 94.87 109 VAL B CA 1
ATOM 2700 C C . VAL B 1 109 ? 60.411 72.567 87.608 1.00 94.87 109 VAL B C 1
ATOM 2701 O O . VAL B 1 109 ? 60.454 73.219 88.652 1.00 94.87 109 VAL B O 1
ATOM 2705 N N . PRO B 1 110 ? 61.450 72.534 86.788 1.00 92.98 110 PRO B N 1
ATOM 2706 C CA . PRO B 1 110 ? 62.715 73.148 87.176 1.00 92.98 110 PRO B CA 1
ATOM 2707 C C . PRO B 1 110 ? 62.675 74.659 87.059 1.00 92.98 110 PRO B C 1
ATOM 2708 O O . PRO B 1 110 ? 61.785 75.248 86.451 1.00 92.98 110 PRO B O 1
ATOM 2712 N N . LEU B 1 111 ? 63.672 75.277 87.677 1.00 98.22 111 LEU B N 1
ATOM 2713 C CA . LEU B 1 111 ? 63.818 76.725 87.691 1.00 98.22 111 LEU B CA 1
ATOM 2714 C C . LEU B 1 111 ? 65.232 77.196 87.405 1.00 98.22 111 LEU B C 1
ATOM 2715 O O . LEU B 1 111 ? 65.399 78.303 86.884 1.00 98.22 111 LEU B O 1
ATOM 2720 N N . VAL B 1 112 ? 66.248 76.388 87.648 1.00 99.91 112 VAL B N 1
ATOM 2721 C CA . VAL B 1 112 ? 67.620 76.837 87.598 1.00 99.91 112 VAL B CA 1
ATOM 2722 C C . VAL B 1 112 ? 68.175 76.561 86.206 1.00 99.91 112 VAL B C 1
ATOM 2723 O O . VAL B 1 112 ? 67.617 75.787 85.428 1.00 99.91 112 VAL B O 1
ATOM 2727 N N . THR B 1 113 ? 69.262 77.248 85.862 1.00 102.97 113 THR B N 1
ATOM 2728 C CA . THR B 1 113 ? 69.951 77.014 84.606 1.00 102.97 113 THR B CA 1
ATOM 2729 C C . THR B 1 113 ? 70.624 75.652 84.622 1.00 102.97 113 THR B C 1
ATOM 2730 O O . THR B 1 113 ? 70.915 75.092 85.677 1.00 102.97 113 THR B O 1
ATOM 2734 N N . VAL B 1 114 ? 70.906 75.128 83.435 1.00 102.77 114 VAL B N 1
ATOM 2735 C CA . VAL B 1 114 ? 71.461 73.774 83.321 1.00 102.77 114 VAL B CA 1
ATOM 2736 C C . VAL B 1 114 ? 72.968 73.939 83.456 1.00 102.77 114 VAL B C 1
ATOM 2737 O O . VAL B 1 114 ? 73.734 73.895 82.493 1.00 102.77 114 VAL B O 1
ATOM 2741 N N . GLN B 1 115 ? 73.399 74.156 84.688 1.00 105.40 115 GLN B N 1
ATOM 2742 C CA . GLN B 1 115 ? 74.795 74.118 85.078 1.00 105.40 115 GLN B CA 1
ATOM 2743 C C . GLN B 1 115 ? 74.970 73.495 86.441 1.00 105.40 115 GLN B C 1
ATOM 2744 O O . GLN B 1 115 ? 76.100 73.169 86.810 1.00 105.40 115 GLN B O 1
ATOM 2750 N N . ASN B 1 116 ? 73.900 73.325 87.201 1.00 107.05 116 ASN B N 1
ATOM 2751 C CA . ASN B 1 116 ? 73.958 72.842 88.569 1.00 107.05 116 ASN B CA 1
ATOM 2752 C C . ASN B 1 116 ? 73.460 71.409 88.582 1.00 107.05 116 ASN B C 1
ATOM 2753 O O . ASN B 1 116 ? 72.257 71.166 88.472 1.00 107.05 116 ASN B O 1
ATOM 2758 N N . SER B 1 117 ? 74.385 70.469 88.707 1.00 106.04 117 SER B N 1
ATOM 2759 C CA . SER B 1 117 ? 74.031 69.063 88.710 1.00 106.04 117 SER B CA 1
ATOM 2760 C C . SER B 1 117 ? 73.296 68.694 89.988 1.00 106.04 117 SER B C 1
ATOM 2761 O O . SER B 1 117 ? 73.563 69.235 91.062 1.00 106.04 117 SER B O 1
ATOM 2764 N N . GLY B 1 118 ? 72.368 67.756 89.867 1.00 99.77 118 GLY B N 1
ATOM 2765 C CA . GLY B 1 118 ? 71.591 67.352 91.022 1.00 99.77 118 GLY B CA 1
ATOM 2766 C C . GLY B 1 118 ? 70.795 66.110 90.718 1.00 99.77 118 GLY B C 1
ATOM 2767 O O . GLY B 1 118 ? 70.847 65.568 89.613 1.00 99.77 118 GLY B O 1
ATOM 2768 N N . ARG B 1 119 ? 70.053 65.653 91.720 1.00 99.19 119 ARG B N 1
ATOM 2769 C CA . ARG B 1 119 ? 69.123 64.554 91.503 1.00 99.19 119 ARG B CA 1
ATOM 2770 C C . ARG B 1 119 ? 67.951 64.700 92.455 1.00 99.19 119 ARG B C 1
ATOM 2771 O O . ARG B 1 119 ? 68.066 64.366 93.632 1.00 99.19 119 ARG B O 1
ATOM 2779 N N . VAL B 1 120 ? 66.836 65.186 91.945 1.00 94.72 120 VAL B N 1
ATOM 2780 C CA . VAL B 1 120 ? 65.603 65.264 92.711 1.00 94.72 120 VAL B CA 1
ATOM 2781 C C . VAL B 1 120 ? 64.842 63.967 92.518 1.00 94.72 120 VAL B C 1
ATOM 2782 O O . VAL B 1 120 ? 64.645 63.520 91.385 1.00 94.72 120 VAL B O 1
ATOM 2786 N N . ALA B 1 121 ? 64.419 63.353 93.614 1.00 93.94 121 ALA B N 1
ATOM 2787 C CA . ALA B 1 121 ? 63.620 62.142 93.552 1.00 93.94 121 ALA B CA 1
ATOM 2788 C C . ALA B 1 121 ? 62.293 62.390 94.241 1.00 93.94 121 ALA B C 1
ATOM 2789 O O . ALA B 1 121 ? 62.245 63.090 95.253 1.00 93.94 121 ALA B O 1
ATOM 2791 N N . MET B 1 122 ? 61.222 61.835 93.693 1.00 96.55 122 MET B N 1
ATOM 2792 C CA . MET B 1 122 ? 59.896 61.931 94.281 1.00 96.55 122 MET B CA 1
ATOM 2793 C C . MET B 1 122 ? 59.381 60.529 94.557 1.00 96.55 122 MET B C 1
ATOM 2794 O O . MET B 1 122 ? 59.290 59.710 93.642 1.00 96.55 122 MET B O 1
ATOM 2799 N N . ILE B 1 123 ? 59.048 60.254 95.812 1.00 93.14 123 ILE B N 1
ATOM 2800 C CA . ILE B 1 123 ? 58.780 58.902 96.280 1.00 93.14 123 ILE B CA 1
ATOM 2801 C C . ILE B 1 123 ? 57.456 58.886 97.024 1.00 93.14 123 ILE B C 1
ATOM 2802 O O . ILE B 1 123 ? 57.233 59.715 97.910 1.00 93.14 123 ILE B O 1
ATOM 2807 N N . TRP B 1 124 ? 56.582 57.949 96.670 1.00 93.12 124 TRP B N 1
ATOM 2808 C CA . TRP B 1 124 ? 55.348 57.705 97.399 1.00 93.12 124 TRP B CA 1
ATOM 2809 C C . TRP B 1 124 ? 55.451 56.429 98.219 1.00 93.12 124 TRP B C 1
ATOM 2810 O O . TRP B 1 124 ? 55.927 55.406 97.729 1.00 93.12 124 TRP B O 1
ATOM 2821 N N . ASP B 1 125 ? 54.994 56.491 99.458 1.00 98.38 125 ASP B N 1
ATOM 2822 C CA . ASP B 1 125 ? 54.796 55.344 100.328 1.00 98.38 125 ASP B CA 1
ATOM 2823 C C . ASP B 1 125 ? 53.328 55.034 100.504 1.00 98.38 125 ASP B C 1
ATOM 2824 O O . ASP B 1 125 ? 52.504 55.947 100.534 1.00 98.38 125 ASP B O 1
ATOM 2829 N N . PRO B 1 126 ? 52.978 53.783 100.640 1.00 96.35 126 PRO B N 1
ATOM 2830 C CA . PRO B 1 126 ? 51.632 53.454 101.097 1.00 96.35 126 PRO B CA 1
ATOM 2831 C C . PRO B 1 126 ? 51.502 53.617 102.600 1.00 96.35 126 PRO B C 1
ATOM 2832 O O . PRO B 1 126 ? 50.404 53.883 103.092 1.00 96.35 126 PRO B O 1
ATOM 2836 N N . ASP B 1 127 ? 52.592 53.466 103.346 1.00 101.17 127 ASP B N 1
ATOM 2837 C CA . ASP B 1 127 ? 52.520 53.801 104.759 1.00 101.17 127 ASP B CA 1
ATOM 2838 C C . ASP B 1 127 ? 52.604 55.300 104.961 1.00 101.17 127 ASP B C 1
ATOM 2839 O O . ASP B 1 127 ? 52.978 56.060 104.069 1.00 101.17 127 ASP B O 1
ATOM 2844 N N . SER B 1 128 ? 52.238 55.722 106.162 1.00 101.82 128 SER B N 1
ATOM 2845 C CA . SER B 1 128 ? 52.505 57.078 106.598 1.00 101.82 128 SER B CA 1
ATOM 2846 C C . SER B 1 128 ? 53.279 57.083 107.901 1.00 101.82 128 SER B C 1
ATOM 2847 O O . SER B 1 128 ? 53.389 58.130 108.542 1.00 101.82 128 SER B O 1
ATOM 2850 N N . GLN B 1 129 ? 53.817 55.940 108.299 1.00 105.50 129 GLN B N 1
ATOM 2851 C CA . GLN B 1 129 ? 54.616 55.833 109.500 1.00 105.50 129 GLN B CA 1
ATOM 2852 C C . GLN B 1 129 ? 55.940 55.133 109.269 1.00 105.50 129 GLN B C 1
ATOM 2853 O O . GLN B 1 129 ? 56.672 54.911 110.235 1.00 105.50 129 GLN B O 1
ATOM 2859 N N . ASP B 1 130 ? 56.261 54.759 108.035 1.00 103.51 130 ASP B N 1
ATOM 2860 C CA . ASP B 1 130 ? 57.609 54.307 107.745 1.00 103.51 130 ASP B CA 1
ATOM 2861 C C . ASP B 1 130 ? 58.579 55.461 107.908 1.00 103.51 130 ASP B C 1
ATOM 2862 O O . ASP B 1 130 ? 58.236 56.623 107.693 1.00 103.51 130 ASP B O 1
ATOM 2867 N N . SER B 1 131 ? 59.795 55.132 108.318 1.00 104.11 131 SER B N 1
ATOM 2868 C CA . SER B 1 131 ? 60.793 56.158 108.532 1.00 104.11 131 SER B CA 1
ATOM 2869 C C . SER B 1 131 ? 61.280 56.711 107.201 1.00 104.11 131 SER B C 1
ATOM 2870 O O . SER B 1 131 ? 61.093 56.111 106.141 1.00 104.11 131 SER B O 1
ATOM 2873 N N . ALA B 1 132 ? 61.884 57.893 107.272 1.00 104.16 132 ALA B N 1
ATOM 2874 C CA . ALA B 1 132 ? 62.496 58.516 106.115 1.00 104.16 132 ALA B CA 1
ATOM 2875 C C . ALA B 1 132 ? 63.646 57.644 105.615 1.00 104.16 132 ALA B C 1
ATOM 2876 O O . ALA B 1 132 ? 64.267 56.931 106.406 1.00 104.16 132 ALA B O 1
ATOM 2878 N N . PRO B 1 133 ? 63.925 57.646 104.311 1.00 101.17 133 PRO B N 1
ATOM 2879 C CA . PRO B 1 133 ? 64.974 56.769 103.790 1.00 101.17 133 PRO B CA 1
ATOM 2880 C C . PRO B 1 133 ? 66.349 57.190 104.264 1.00 101.17 133 PRO B C 1
ATOM 2881 O O . PRO B 1 133 ? 66.623 58.369 104.494 1.00 101.17 133 PRO B O 1
ATOM 2885 N N . GLN B 1 134 ? 67.215 56.199 104.422 1.00 106.83 134 GLN B N 1
ATOM 2886 C CA . GLN B 1 134 ? 68.466 56.413 105.127 1.00 106.83 134 GLN B CA 1
ATOM 2887 C C . GLN B 1 134 ? 69.605 56.776 104.186 1.00 106.83 134 GLN B C 1
ATOM 2888 O O . GLN B 1 134 ? 70.313 57.759 104.414 1.00 106.83 134 GLN B O 1
ATOM 2894 N N . SER B 1 135 ? 69.796 55.999 103.130 1.00 109.05 135 SER B N 1
ATOM 2895 C CA . SER B 1 135 ? 70.924 56.184 102.240 1.00 109.05 135 SER B CA 1
ATOM 2896 C C . SER B 1 135 ? 70.476 56.862 100.958 1.00 109.05 135 SER B C 1
ATOM 2897 O O . SER B 1 135 ? 69.306 57.186 100.768 1.00 109.05 135 SER B O 1
ATOM 2900 N N . ARG B 1 136 ? 71.430 57.064 100.056 1.00 106.78 136 ARG B N 1
ATOM 2901 C CA . ARG B 1 136 ? 71.070 57.426 98.696 1.00 106.78 136 ARG B CA 1
ATOM 2902 C C . ARG B 1 136 ? 70.437 56.251 97.987 1.00 106.78 136 ARG B C 1
ATOM 2903 O O . ARG B 1 136 ? 69.480 56.413 97.228 1.00 106.78 136 ARG B O 1
ATOM 2911 N N . GLN B 1 137 ? 70.961 55.061 98.217 1.00 113.63 137 GLN B N 1
ATOM 2912 C CA . GLN B 1 137 ? 70.571 53.901 97.446 1.00 113.63 137 GLN B CA 1
ATOM 2913 C C . GLN B 1 137 ? 69.438 53.125 98.081 1.00 113.63 137 GLN B C 1
ATOM 2914 O O . GLN B 1 137 ? 69.135 52.019 97.633 1.00 113.63 137 GLN B O 1
ATOM 2920 N N . GLU B 1 138 ? 68.807 53.668 99.113 1.00 110.90 138 GLU B N 1
ATOM 2921 C CA . GLU B 1 138 ? 67.503 53.160 99.525 1.00 110.90 138 GLU B CA 1
ATOM 2922 C C . GLU B 1 138 ? 66.385 53.976 98.902 1.00 110.90 138 GLU B C 1
ATOM 2923 O O . GLU B 1 138 ? 65.451 54.398 99.570 1.00 110.90 138 GLU B O 1
ATOM 2929 N N . ILE B 1 139 ? 66.474 54.198 97.595 1.00 99.37 139 ILE B N 1
ATOM 2930 C CA . ILE B 1 139 ? 65.451 54.907 96.846 1.00 99.37 139 ILE B CA 1
ATOM 2931 C C . ILE B 1 139 ? 64.768 53.998 95.842 1.00 99.37 139 ILE B C 1
ATOM 2932 O O . ILE B 1 139 ? 63.536 53.957 95.770 1.00 99.37 139 ILE B O 1
ATOM 2937 N N . SER B 1 140 ? 65.547 53.210 95.109 1.00 101.98 140 SER B N 1
ATOM 2938 C CA . SER B 1 140 ? 65.007 52.270 94.143 1.00 101.98 140 SER B CA 1
ATOM 2939 C C . SER B 1 140 ? 64.218 51.140 94.784 1.00 101.98 140 SER B C 1
ATOM 2940 O O . SER B 1 140 ? 63.508 50.428 94.071 1.00 101.98 140 SER B O 1
ATOM 2943 N N . ALA B 1 141 ? 64.304 50.962 96.096 1.00 103.31 141 ALA B N 1
ATOM 2944 C CA . ALA B 1 141 ? 63.548 49.925 96.773 1.00 103.31 141 ALA B CA 1
ATOM 2945 C C . ALA B 1 141 ? 62.128 50.341 97.123 1.00 103.31 141 ALA B C 1
ATOM 2946 O O . ALA B 1 141 ? 61.428 49.566 97.777 1.00 103.31 141 ALA B O 1
ATOM 2948 N N . TYR B 1 142 ? 61.680 51.524 96.722 1.00 98.81 142 TYR B N 1
ATOM 2949 C CA . TYR B 1 142 ? 60.291 51.896 96.924 1.00 98.81 142 TYR B CA 1
ATOM 2950 C C . TYR B 1 142 ? 59.439 51.405 95.763 1.00 98.81 142 TYR B C 1
ATOM 2951 O O . TYR B 1 142 ? 59.911 50.713 94.863 1.00 98.81 142 TYR B O 1
ATOM 2960 N N . SER B 1 143 ? 58.160 51.768 95.778 1.00 97.47 143 SER B N 1
ATOM 2961 C CA . SER B 1 143 ? 57.223 51.258 94.788 1.00 97.47 143 SER B CA 1
ATOM 2962 C C . SER B 1 143 ? 56.979 52.228 93.642 1.00 97.47 143 SER B C 1
ATOM 2963 O O . SER B 1 143 ? 56.988 51.820 92.481 1.00 97.47 143 SER B O 1
ATOM 2966 N N . ARG B 1 144 ? 56.751 53.502 93.936 1.00 95.81 144 ARG B N 1
ATOM 2967 C CA . ARG B 1 144 ? 56.475 54.508 92.917 1.00 95.81 144 ARG B CA 1
ATOM 2968 C C . ARG B 1 144 ? 57.520 55.598 93.080 1.00 95.81 144 ARG B C 1
ATOM 2969 O O . ARG B 1 144 ? 57.561 56.262 94.118 1.00 95.81 144 ARG B O 1
ATOM 2977 N N . SER B 1 145 ? 58.367 55.786 92.073 1.00 98.44 145 SER B N 1
ATOM 2978 C CA . SER B 1 145 ? 59.488 56.697 92.242 1.00 98.44 145 SER B CA 1
ATOM 2979 C C . SER B 1 145 ? 59.966 57.199 90.893 1.00 98.44 145 SER B C 1
ATOM 2980 O O . SER B 1 145 ? 60.072 56.428 89.941 1.00 98.44 145 SER B O 1
ATOM 2983 N N . VAL B 1 146 ? 60.262 58.492 90.828 1.00 98.11 146 VAL B N 1
ATOM 2984 C CA . VAL B 1 146 ? 60.878 59.120 89.668 1.00 98.11 146 VAL B CA 1
ATOM 2985 C C . VAL B 1 146 ? 62.046 59.946 90.163 1.00 98.11 146 VAL B C 1
ATOM 2986 O O . VAL B 1 146 ? 61.872 60.817 91.020 1.00 98.11 146 VAL B O 1
ATOM 2990 N N . SER B 1 147 ? 63.234 59.667 89.641 1.00 99.13 147 SER B N 1
ATOM 2991 C CA . SER B 1 147 ? 64.451 60.346 90.062 1.00 99.13 147 SER B CA 1
ATOM 2992 C C . SER B 1 147 ? 65.220 60.775 88.827 1.00 99.13 147 SER B C 1
ATOM 2993 O O . SER B 1 147 ? 65.830 59.940 88.158 1.00 99.13 147 SER B O 1
ATOM 2996 N N . THR B 1 148 ? 65.190 62.066 88.520 1.00 99.76 148 THR B N 1
ATOM 2997 C CA . THR B 1 148 ? 65.988 62.579 87.418 1.00 99.76 148 THR B CA 1
ATOM 2998 C C . THR B 1 148 ? 66.862 63.717 87.891 1.00 99.76 148 THR B C 1
ATOM 2999 O O . THR B 1 148 ? 66.937 63.990 89.089 1.00 99.76 148 THR B O 1
ATOM 3003 N N . ALA B 1 149 ? 67.502 64.399 86.953 1.00 98.90 149 ALA B N 1
ATOM 3004 C CA . ALA B 1 149 ? 68.377 65.501 87.289 1.00 98.90 149 ALA B CA 1
ATOM 3005 C C . ALA B 1 149 ? 67.566 66.708 87.728 1.00 98.90 149 ALA B C 1
ATOM 3006 O O . ALA B 1 149 ? 66.346 66.762 87.574 1.00 98.90 149 ALA B O 1
ATOM 3008 N N . VAL B 1 150 ? 68.275 67.679 88.298 1.00 97.73 150 VAL B N 1
ATOM 3009 C CA . VAL B 1 150 ? 67.656 68.911 88.770 1.00 97.73 150 VAL B CA 1
ATOM 3010 C C . VAL B 1 150 ? 67.051 69.700 87.621 1.00 97.73 150 VAL B C 1
ATOM 3011 O O . VAL B 1 150 ? 65.926 70.202 87.716 1.00 97.73 150 VAL B O 1
ATOM 3015 N N . TYR B 1 151 ? 67.749 69.775 86.508 1.00 100.80 151 TYR B N 1
ATOM 3016 C CA . TYR B 1 151 ? 67.393 70.712 85.462 1.00 100.80 151 TYR B CA 1
ATOM 3017 C C . TYR B 1 151 ? 66.325 70.208 84.511 1.00 100.80 151 TYR B C 1
ATOM 3018 O O . TYR B 1 151 ? 66.166 70.804 83.446 1.00 100.80 151 TYR B O 1
ATOM 3027 N N . GLU B 1 152 ? 65.602 69.143 84.824 1.00 103.10 152 GLU B N 1
ATOM 3028 C CA . GLU B 1 152 ? 64.716 68.574 83.824 1.00 103.10 152 GLU B CA 1
ATOM 3029 C C . GLU B 1 152 ? 63.435 68.086 84.475 1.00 103.10 152 GLU B C 1
ATOM 3030 O O . GLU B 1 152 ? 63.469 67.453 85.530 1.00 103.10 152 GLU B O 1
ATOM 3036 N N . LYS B 1 153 ? 62.310 68.368 83.828 1.00 99.54 153 LYS B N 1
ATOM 3037 C CA . LYS B 1 153 ? 61.002 68.147 84.419 1.00 99.54 153 LYS B CA 1
ATOM 3038 C C . LYS B 1 153 ? 60.616 66.672 84.400 1.00 99.54 153 LYS B C 1
ATOM 3039 O O . LYS B 1 153 ? 61.108 65.883 83.594 1.00 99.54 153 LYS B O 1
ATOM 3045 N N . CYS B 1 154 ? 59.709 66.309 85.305 1.00 97.71 154 CYS B N 1
ATOM 3046 C CA . CYS B 1 154 ? 59.334 64.919 85.527 1.00 97.71 154 CYS B CA 1
ATOM 3047 C C . CYS B 1 154 ? 57.822 64.827 85.630 1.00 97.71 154 CYS B C 1
ATOM 3048 O O . CYS B 1 154 ? 57.107 65.814 85.448 1.00 97.71 154 CYS B O 1
ATOM 3051 N N . SER B 1 155 ? 57.346 63.630 85.959 1.00 94.14 155 SER B N 1
ATOM 3052 C CA . SER B 1 155 ? 55.947 63.358 86.248 1.00 94.14 155 SER B CA 1
ATOM 3053 C C . SER B 1 155 ? 55.865 62.023 86.963 1.00 94.14 155 SER B C 1
ATOM 3054 O O . SER B 1 155 ? 56.677 61.132 86.717 1.00 94.14 155 SER B O 1
ATOM 3057 N N . LEU B 1 156 ? 54.877 61.890 87.840 1.00 94.48 156 LEU B N 1
ATOM 3058 C CA . LEU B 1 156 ? 54.667 60.640 88.557 1.00 94.48 156 LEU B CA 1
ATOM 3059 C C . LEU B 1 156 ? 53.200 60.543 88.922 1.00 94.48 156 LEU B C 1
ATOM 3060 O O . LEU B 1 156 ? 52.695 61.395 89.652 1.00 94.48 156 LEU B O 1
ATOM 3065 N N . THR B 1 157 ? 52.534 59.498 88.459 1.00 97.05 157 THR B N 1
ATOM 3066 C CA . THR B 1 157 ? 51.129 59.293 88.760 1.00 97.05 157 THR B CA 1
ATOM 3067 C C . THR B 1 157 ? 50.989 58.294 89.893 1.00 97.05 157 THR B C 1
ATOM 3068 O O . THR B 1 157 ? 51.717 57.302 89.949 1.00 97.05 157 THR B O 1
ATOM 3072 N N . ILE B 1 158 ? 50.055 58.560 90.791 1.00 96.43 158 ILE B N 1
ATOM 3073 C CA . ILE B 1 158 ? 49.812 57.712 91.950 1.00 96.43 158 ILE B CA 1
ATOM 3074 C C . ILE B 1 158 ? 48.437 57.080 91.790 1.00 96.43 158 ILE B C 1
ATOM 3075 O O . ILE B 1 158 ? 47.445 57.804 91.658 1.00 96.43 158 ILE B O 1
ATOM 3080 N N . PRO B 1 159 ? 48.327 55.757 91.793 1.00 98.33 159 PRO B N 1
ATOM 3081 C CA . PRO B 1 159 ? 47.013 55.127 91.645 1.00 98.33 159 PRO B CA 1
ATOM 3082 C C . PRO B 1 159 ? 46.188 55.285 92.911 1.00 98.33 159 PRO B C 1
ATOM 3083 O O . PRO B 1 159 ? 46.657 55.007 94.015 1.00 98.33 159 PRO B O 1
ATOM 3087 N N . ALA B 1 160 ? 44.958 55.746 92.744 1.00 102.50 160 ALA B N 1
ATOM 3088 C CA . ALA B 1 160 ? 44.095 56.031 93.875 1.00 102.50 160 ALA B CA 1
ATOM 3089 C C . ALA B 1 160 ? 43.250 54.820 94.244 1.00 102.50 160 ALA B C 1
ATOM 3090 O O . ALA B 1 160 ? 43.014 53.922 93.436 1.00 102.50 160 ALA B O 1
ATOM 3092 N N . ASP B 1 161 ? 42.801 54.806 95.492 1.00 107.49 161 ASP B N 1
ATOM 3093 C CA . ASP B 1 161 ? 41.923 53.768 96.003 1.00 107.49 161 ASP B CA 1
ATOM 3094 C C . ASP B 1 161 ? 40.469 54.193 95.864 1.00 107.49 161 ASP B C 1
ATOM 3095 O O . ASP B 1 161 ? 40.134 55.132 95.141 1.00 107.49 161 ASP B O 1
ATOM 3100 N N . ASN B 1 162 ? 39.586 53.486 96.558 1.00 108.11 162 ASN B N 1
ATOM 3101 C CA . ASN B 1 162 ? 38.178 53.836 96.593 1.00 108.11 162 ASN B CA 1
ATOM 3102 C C . ASN B 1 162 ? 37.643 53.901 98.012 1.00 108.11 162 ASN B C 1
ATOM 3103 O O . ASN B 1 162 ? 36.425 53.909 98.198 1.00 108.11 162 ASN B O 1
ATOM 3108 N N . GLN B 1 163 ? 38.511 53.941 99.011 1.00 105.83 163 GLN B N 1
ATOM 3109 C CA . GLN B 1 163 ? 38.074 53.939 100.395 1.00 105.83 163 GLN B CA 1
ATOM 3110 C C . GLN B 1 163 ? 37.950 55.362 100.910 1.00 105.83 163 GLN B C 1
ATOM 3111 O O . GLN B 1 163 ? 38.839 56.187 100.693 1.00 105.83 163 GLN B O 1
ATOM 3117 N N . TRP B 1 164 ? 36.847 55.643 101.586 1.00 98.34 164 TRP B N 1
ATOM 3118 C CA . TRP B 1 164 ? 36.714 56.893 102.309 1.00 98.34 164 TRP B CA 1
ATOM 3119 C C . TRP B 1 164 ? 37.595 56.857 103.541 1.00 98.34 164 TRP B C 1
ATOM 3120 O O . TRP B 1 164 ? 37.623 55.857 104.260 1.00 98.34 164 TRP B O 1
ATOM 3131 N N . ARG B 1 165 ? 38.340 57.928 103.778 1.00 98.94 165 ARG B N 1
ATOM 3132 C CA . ARG B 1 165 ? 39.235 57.988 104.921 1.00 98.94 165 ARG B CA 1
ATOM 3133 C C . ARG B 1 165 ? 38.987 59.272 105.686 1.00 98.94 165 ARG B C 1
ATOM 3134 O O . ARG B 1 165 ? 38.484 60.252 105.142 1.00 98.94 165 ARG B O 1
ATOM 3142 N N . PHE B 1 166 ? 39.350 59.259 106.957 1.00 97.44 166 PHE B N 1
ATOM 3143 C CA . PHE B 1 166 ? 39.060 60.388 107.820 1.00 97.44 166 PHE B CA 1
ATOM 3144 C C . PHE B 1 166 ? 40.009 61.550 107.577 1.00 97.44 166 PHE B C 1
ATOM 3145 O O . PHE B 1 166 ? 41.190 61.371 107.291 1.00 97.44 166 PHE B O 1
ATOM 3153 N N . VAL B 1 167 ? 39.471 62.752 107.695 1.00 96.60 167 VAL B N 1
ATOM 3154 C CA . VAL B 1 167 ? 40.274 63.961 107.617 1.00 96.60 167 VAL B CA 1
ATOM 3155 C C . VAL B 1 167 ? 40.843 64.242 108.997 1.00 96.60 167 VAL B C 1
ATOM 3156 O O . VAL B 1 167 ? 40.105 64.270 109.987 1.00 96.60 167 VAL B O 1
ATOM 3160 N N . ALA B 1 168 ? 42.153 64.437 109.074 1.00 98.48 168 ALA B N 1
ATOM 3161 C CA . ALA B 1 168 ? 42.837 64.480 110.361 1.00 98.48 168 ALA B CA 1
ATOM 3162 C C . ALA B 1 168 ? 42.574 65.800 111.073 1.00 98.48 168 ALA B C 1
ATOM 3163 O O . ALA B 1 168 ? 43.188 66.818 110.746 1.00 98.48 168 ALA B O 1
ATOM 3165 N N . ASP B 1 169 ? 41.680 65.787 112.065 1.00 108.77 169 ASP B N 1
ATOM 3166 C CA . ASP B 1 169 ? 41.528 66.922 112.980 1.00 108.77 169 ASP B CA 1
ATOM 3167 C C . ASP B 1 169 ? 41.756 66.362 114.379 1.00 108.77 169 ASP B C 1
ATOM 3168 O O . ASP B 1 169 ? 40.818 66.284 115.179 1.00 108.77 169 ASP B O 1
ATOM 3173 N N . ASN B 1 170 ? 43.024 66.115 114.695 1.00 114.30 170 ASN B N 1
ATOM 3174 C CA . ASN B 1 170 ? 43.432 65.242 115.784 1.00 114.30 170 ASN B CA 1
ATOM 3175 C C . ASN B 1 170 ? 44.953 65.312 115.604 1.00 114.30 170 ASN B C 1
ATOM 3176 O O . ASN B 1 170 ? 45.360 65.924 114.613 1.00 114.30 170 ASN B O 1
ATOM 3181 N N . THR B 1 171 ? 45.849 64.770 116.448 1.00 116.05 171 THR B N 1
ATOM 3182 C CA . THR B 1 171 ? 45.769 63.830 117.587 1.00 116.05 171 THR B CA 1
ATOM 3183 C C . THR B 1 171 ? 45.186 62.416 117.485 1.00 116.05 171 THR B C 1
ATOM 3184 O O . THR B 1 171 ? 44.589 61.916 118.431 1.00 116.05 171 THR B O 1
ATOM 3188 N N . THR B 1 172 ? 45.336 61.792 116.321 1.00 113.73 172 THR B N 1
ATOM 3189 C CA . THR B 1 172 ? 45.245 60.344 116.235 1.00 113.73 172 THR B CA 1
ATOM 3190 C C . THR B 1 172 ? 46.600 59.753 116.560 1.00 113.73 172 THR B C 1
ATOM 3191 O O . THR B 1 172 ? 47.636 60.371 116.304 1.00 113.73 172 THR B O 1
ATOM 3195 N N . VAL B 1 173 ? 46.599 58.551 117.118 1.00 114.17 173 VAL B N 1
ATOM 3196 C CA . VAL B 1 173 ? 47.864 57.865 117.329 1.00 114.17 173 VAL B CA 1
ATOM 3197 C C . VAL B 1 173 ? 48.336 57.211 116.043 1.00 114.17 173 VAL B C 1
ATOM 3198 O O . VAL B 1 173 ? 49.481 57.394 115.618 1.00 114.17 173 VAL B O 1
ATOM 3202 N N . ASP B 1 174 ? 47.461 56.457 115.391 1.00 111.10 174 ASP B N 1
ATOM 3203 C CA . ASP B 1 174 ? 47.818 55.792 114.145 1.00 111.10 174 ASP B CA 1
ATOM 3204 C C . ASP B 1 174 ? 47.440 56.697 112.988 1.00 111.10 174 ASP B C 1
ATOM 3205 O O . ASP B 1 174 ? 46.282 56.747 112.575 1.00 111.10 174 ASP B O 1
ATOM 3210 N N . ARG B 1 175 ? 48.432 57.395 112.439 1.00 101.61 175 ARG B N 1
ATOM 3211 C CA . ARG B 1 175 ? 48.253 58.061 111.160 1.00 101.61 175 ARG B CA 1
ATOM 3212 C C . ARG B 1 175 ? 48.171 57.067 110.021 1.00 101.61 175 ARG B C 1
ATOM 3213 O O . ARG B 1 175 ? 47.742 57.429 108.923 1.00 101.61 175 ARG B O 1
ATOM 3221 N N . LYS B 1 176 ? 48.575 55.828 110.283 1.00 100.71 176 LYS B N 1
ATOM 3222 C CA . LYS B 1 176 ? 48.800 54.830 109.254 1.00 100.71 176 LYS B CA 1
ATOM 3223 C C . LYS B 1 176 ? 47.505 54.445 108.567 1.00 100.71 176 LYS B C 1
ATOM 3224 O O . LYS B 1 176 ? 47.469 54.262 107.348 1.00 100.71 176 LYS B O 1
ATOM 3230 N N . LEU B 1 177 ? 46.425 54.354 109.326 1.00 100.27 177 LEU B N 1
ATOM 3231 C CA . LEU B 1 177 ? 45.137 53.960 108.788 1.00 100.27 177 LEU B CA 1
ATOM 3232 C C . LEU B 1 177 ? 44.309 55.142 108.331 1.00 100.27 177 LEU B C 1
ATOM 3233 O O . LEU B 1 177 ? 43.225 54.945 107.779 1.00 100.27 177 LEU B O 1
ATOM 3238 N N . VAL B 1 178 ? 44.787 56.357 108.552 1.00 99.25 178 VAL B N 1
ATOM 3239 C CA . VAL B 1 178 ? 44.064 57.563 108.195 1.00 99.25 178 VAL B CA 1
ATOM 3240 C C . VAL B 1 178 ? 44.568 58.150 106.890 1.00 99.25 178 VAL B C 1
ATOM 3241 O O . VAL B 1 178 ? 43.785 58.440 105.987 1.00 99.25 178 VAL B O 1
ATOM 3245 N N . ASP B 1 179 ? 45.876 58.312 106.764 1.00 103.01 179 ASP B N 1
ATOM 3246 C CA . ASP B 1 179 ? 46.462 58.952 105.604 1.00 103.01 179 ASP B CA 1
ATOM 3247 C C . ASP B 1 179 ? 46.424 58.019 104.405 1.00 103.01 179 ASP B C 1
ATOM 3248 O O . ASP B 1 179 ? 46.256 56.808 104.531 1.00 103.01 179 ASP B O 1
ATOM 3253 N N . PHE B 1 180 ? 46.597 58.591 103.224 1.00 97.93 180 PHE B N 1
ATOM 3254 C CA . PHE B 1 180 ? 46.802 57.756 102.056 1.00 97.93 180 PHE B CA 1
ATOM 3255 C C . PHE B 1 180 ? 48.256 57.357 101.898 1.00 97.93 180 PHE B C 1
ATOM 3256 O O . PHE B 1 180 ? 48.542 56.339 101.265 1.00 97.93 180 PHE B O 1
ATOM 3264 N N . GLY B 1 181 ? 49.174 58.114 102.472 1.00 98.80 181 GLY B N 1
ATOM 3265 C CA . GLY B 1 181 ? 50.569 57.738 102.443 1.00 98.80 181 GLY B CA 1
ATOM 3266 C C . GLY B 1 181 ? 51.460 58.953 102.583 1.00 98.80 181 GLY B C 1
ATOM 3267 O O . GLY B 1 181 ? 51.008 60.050 102.893 1.00 98.80 181 GLY B O 1
ATOM 3268 N N . GLN B 1 182 ? 52.739 58.721 102.352 1.00 98.48 182 GLN B N 1
ATOM 3269 C CA . GLN B 1 182 ? 53.750 59.753 102.440 1.00 98.48 182 GLN B CA 1
ATOM 3270 C C . GLN B 1 182 ? 54.159 60.210 101.058 1.00 98.48 182 GLN B C 1
ATOM 3271 O O . GLN B 1 182 ? 53.904 59.547 100.055 1.00 98.48 182 GLN B O 1
ATOM 3277 N N . LEU B 1 183 ? 54.812 61.357 101.025 1.00 92.43 183 LEU B N 1
ATOM 3278 C CA . LEU B 1 183 ? 55.561 61.798 99.867 1.00 92.43 183 LEU B CA 1
ATOM 3279 C C . LEU B 1 183 ? 56.932 62.216 100.355 1.00 92.43 183 LEU B C 1
ATOM 3280 O O . LEU B 1 183 ? 57.043 62.979 101.315 1.00 92.43 183 LEU B O 1
ATOM 3285 N N . LEU B 1 184 ? 57.968 61.672 99.740 1.00 92.82 184 LEU B N 1
ATOM 3286 C CA . LEU B 1 184 ? 59.334 61.909 100.167 1.00 92.82 184 LEU B CA 1
ATOM 3287 C C . LEU B 1 184 ? 60.112 62.515 99.014 1.00 92.82 184 LEU B C 1
ATOM 3288 O O . LEU B 1 184 ? 59.922 62.125 97.861 1.00 92.82 184 LEU B O 1
ATOM 3293 N N . PHE B 1 185 ? 60.984 63.470 99.315 1.00 93.14 185 PHE B N 1
ATOM 3294 C CA . PHE B 1 185 ? 61.679 64.216 98.277 1.00 93.14 185 PHE B CA 1
ATOM 3295 C C . PHE B 1 185 ? 63.154 64.292 98.620 1.00 93.14 185 PHE B C 1
ATOM 3296 O O . PHE B 1 185 ? 63.521 64.873 99.639 1.00 93.14 185 PHE B O 1
ATOM 3304 N N . VAL B 1 186 ? 63.997 63.723 97.768 1.00 98.82 186 VAL B N 1
ATOM 3305 C CA . VAL B 1 186 ? 65.403 63.498 98.074 1.00 98.82 186 VAL B CA 1
ATOM 3306 C C . VAL B 1 186 ? 66.267 64.219 97.046 1.00 98.82 186 VAL B C 1
ATOM 3307 O O . VAL B 1 186 ? 65.976 64.176 95.848 1.00 98.82 186 VAL B O 1
ATOM 3311 N N . THR B 1 187 ? 67.316 64.904 97.515 1.00 103.27 187 THR B N 1
ATOM 3312 C CA . THR B 1 187 ? 68.283 65.584 96.659 1.00 103.27 187 THR B CA 1
ATOM 3313 C C . THR B 1 187 ? 69.700 65.190 97.045 1.00 103.27 187 THR B C 1
ATOM 3314 O O . THR B 1 187 ? 70.078 65.339 98.209 1.00 103.27 187 THR B O 1
ATOM 3318 N N . HIS B 1 188 ? 70.493 64.701 96.077 1.00 106.61 188 HIS B N 1
ATOM 3319 C CA . HIS B 1 188 ? 71.882 64.350 96.393 1.00 106.61 188 HIS B CA 1
ATOM 3320 C C . HIS B 1 188 ? 72.799 64.478 95.167 1.00 106.61 188 HIS B C 1
ATOM 3321 O O . HIS B 1 188 ? 73.046 63.511 94.445 1.00 106.61 188 HIS B O 1
ATOM 3328 N N . SER B 1 189 ? 73.340 65.669 94.946 1.00 108.01 189 SER B N 1
ATOM 3329 C CA . SER B 1 189 ? 74.627 65.698 94.263 1.00 108.01 189 SER B CA 1
ATOM 3330 C C . SER B 1 189 ? 75.524 66.772 94.836 1.00 108.01 189 SER B C 1
ATOM 3331 O O . SER B 1 189 ? 76.718 66.561 95.057 1.00 108.01 189 SER B O 1
ATOM 3334 N N . GLY B 1 190 ? 74.933 67.925 95.076 1.00 110.46 190 GLY B N 1
ATOM 3335 C CA . GLY B 1 190 ? 75.651 69.178 95.114 1.00 110.46 190 GLY B CA 1
ATOM 3336 C C . GLY B 1 190 ? 74.697 70.306 94.790 1.00 110.46 190 GLY B C 1
ATOM 3337 O O . GLY B 1 190 ? 73.486 70.110 94.810 1.00 110.46 190 GLY B O 1
ATOM 3338 N N . SER B 1 191 ? 75.276 71.465 94.464 1.00 111.03 191 SER B N 1
ATOM 3339 C CA . SER B 1 191 ? 74.553 72.724 94.258 1.00 111.03 191 SER B CA 1
ATOM 3340 C C . SER B 1 191 ? 73.696 73.044 95.484 1.00 111.03 191 SER B C 1
ATOM 3341 O O . SER B 1 191 ? 72.472 72.954 95.469 1.00 111.03 191 SER B O 1
ATOM 3344 N N . ASP B 1 192 ? 74.407 73.377 96.561 1.00 113.22 192 ASP B N 1
ATOM 3345 C CA . ASP B 1 192 ? 73.834 73.324 97.900 1.00 113.22 192 ASP B CA 1
ATOM 3346 C C . ASP B 1 192 ? 72.786 74.414 98.115 1.00 113.22 192 ASP B C 1
ATOM 3347 O O . ASP B 1 192 ? 71.594 74.127 98.241 1.00 113.22 192 ASP B O 1
ATOM 3352 N N . GLY B 1 193 ? 73.195 75.670 98.130 1.00 110.70 193 GLY B N 1
ATOM 3353 C CA . GLY B 1 193 ? 72.243 76.693 98.514 1.00 110.70 193 GLY B CA 1
ATOM 3354 C C . GLY B 1 193 ? 71.482 77.301 97.359 1.00 110.70 193 GLY B C 1
ATOM 3355 O O . GLY B 1 193 ? 71.419 78.526 97.242 1.00 110.70 193 GLY B O 1
ATOM 3356 N N . ILE B 1 194 ? 70.899 76.474 96.496 1.00 105.76 194 ILE B N 1
ATOM 3357 C CA . ILE B 1 194 ? 70.322 76.943 95.243 1.00 105.76 194 ILE B CA 1
ATOM 3358 C C . ILE B 1 194 ? 68.894 76.432 95.132 1.00 105.76 194 ILE B C 1
ATOM 3359 O O . ILE B 1 194 ? 68.645 75.237 95.314 1.00 105.76 194 ILE B O 1
ATOM 3364 N N . GLU B 1 195 ? 67.959 77.337 94.849 1.00 107.26 195 GLU B N 1
ATOM 3365 C CA . GLU B 1 195 ? 66.588 76.957 94.528 1.00 107.26 195 GLU B CA 1
ATOM 3366 C C . GLU B 1 195 ? 66.591 76.229 93.198 1.00 107.26 195 GLU B C 1
ATOM 3367 O O . GLU B 1 195 ? 66.713 76.858 92.147 1.00 107.26 195 GLU B O 1
ATOM 3373 N N . THR B 1 196 ? 66.448 74.912 93.224 1.00 103.06 196 THR B N 1
ATOM 3374 C CA . THR B 1 196 ? 66.511 74.159 91.981 1.00 103.06 196 THR B CA 1
ATOM 3375 C C . THR B 1 196 ? 65.223 74.291 91.191 1.00 103.06 196 THR B C 1
ATOM 3376 O O . THR B 1 196 ? 65.220 74.793 90.066 1.00 103.06 196 THR B O 1
ATOM 3380 N N . GLY B 1 197 ? 64.129 73.837 91.763 1.00 100.69 197 GLY B N 1
ATOM 3381 C CA . GLY B 1 197 ? 62.846 73.923 91.117 1.00 100.69 197 GLY B CA 1
ATOM 3382 C C . GLY B 1 197 ? 61.767 73.852 92.156 1.00 100.69 197 GLY B C 1
ATOM 3383 O O . GLY B 1 197 ? 62.018 74.024 93.348 1.00 100.69 197 GLY B O 1
ATOM 3384 N N . ASP B 1 198 ? 60.552 73.575 91.704 1.00 100.05 198 ASP B N 1
ATOM 3385 C CA . ASP B 1 198 ? 59.428 73.493 92.617 1.00 100.05 198 ASP B CA 1
ATOM 3386 C C . ASP B 1 198 ? 58.460 72.421 92.146 1.00 100.05 198 ASP B C 1
ATOM 3387 O O . ASP B 1 198 ? 58.289 72.199 90.947 1.00 100.05 198 ASP B O 1
ATOM 3392 N N . ILE B 1 199 ? 57.842 71.751 93.109 1.00 94.07 199 ILE B N 1
ATOM 3393 C CA . ILE B 1 199 ? 57.048 70.554 92.870 1.00 94.07 199 ILE B CA 1
ATOM 3394 C C . ILE B 1 199 ? 55.577 70.909 92.944 1.00 94.07 199 ILE B C 1
ATOM 3395 O O . ILE B 1 199 ? 55.105 71.414 93.967 1.00 94.07 199 ILE B O 1
ATOM 3400 N N . PHE B 1 200 ? 54.848 70.627 91.880 1.00 96.00 200 PHE B N 1
ATOM 3401 C CA . PHE B 1 200 ? 53.416 70.843 91.863 1.00 96.00 200 PHE B CA 1
ATOM 3402 C C . PHE B 1 200 ? 52.688 69.523 92.028 1.00 96.00 200 PHE B C 1
ATOM 3403 O O . PHE B 1 200 ? 53.266 68.445 91.895 1.00 96.00 200 PHE B O 1
ATOM 3411 N N . LEU B 1 201 ? 51.398 69.624 92.315 1.00 98.03 201 LEU B N 1
ATOM 3412 C CA . LEU B 1 201 ? 50.612 68.467 92.714 1.00 98.03 201 LEU B CA 1
ATOM 3413 C C . LEU B 1 201 ? 49.173 68.688 92.287 1.00 98.03 201 LEU B C 1
ATOM 3414 O O . LEU B 1 201 ? 48.608 69.753 92.547 1.00 98.03 201 LEU B O 1
ATOM 3419 N N . ASP B 1 202 ? 48.588 67.691 91.636 1.00 102.59 202 ASP B N 1
ATOM 3420 C CA . ASP B 1 202 ? 47.269 67.810 91.037 1.00 102.59 202 ASP B CA 1
ATOM 3421 C C . ASP B 1 202 ? 46.323 66.826 91.705 1.00 102.59 202 ASP B C 1
ATOM 3422 O O . ASP B 1 202 ? 46.698 65.679 91.957 1.00 102.59 202 ASP B O 1
ATOM 3427 N N . CYS B 1 203 ? 45.100 67.265 91.979 1.00 105.87 203 CYS B N 1
ATOM 3428 C CA . CYS B 1 203 ? 44.156 66.444 92.714 1.00 105.87 203 CYS B CA 1
ATOM 3429 C C . CYS B 1 203 ? 42.749 66.562 92.166 1.00 105.87 203 CYS B C 1
ATOM 3430 O O . CYS B 1 203 ? 42.364 67.569 91.572 1.00 105.87 203 CYS B O 1
ATOM 3433 N N . GLU B 1 204 ? 41.984 65.502 92.396 1.00 108.38 204 GLU B N 1
ATOM 3434 C CA . GLU B 1 204 ? 40.528 65.540 92.345 1.00 108.38 204 GLU B CA 1
ATOM 3435 C C . GLU B 1 204 ? 40.076 64.917 93.656 1.00 108.38 204 GLU B C 1
ATOM 3436 O O . GLU B 1 204 ? 40.113 63.696 93.811 1.00 108.38 204 GLU B O 1
ATOM 3442 N N . VAL B 1 205 ? 39.682 65.752 94.604 1.00 98.76 205 VAL B N 1
ATOM 3443 C CA . VAL B 1 205 ? 39.305 65.302 95.932 1.00 98.76 205 VAL B CA 1
ATOM 3444 C C . VAL B 1 205 ? 37.813 65.510 96.086 1.00 98.76 205 VAL B C 1
ATOM 3445 O O . VAL B 1 205 ? 37.310 66.606 95.825 1.00 98.76 205 VAL B O 1
ATOM 3449 N N . GLU B 1 206 ? 37.104 64.476 96.510 1.00 100.85 206 GLU B N 1
ATOM 3450 C CA . GLU B 1 206 ? 35.719 64.657 96.895 1.00 100.85 206 GLU B CA 1
ATOM 3451 C C . GLU B 1 206 ? 35.566 64.354 98.374 1.00 100.85 206 GLU B C 1
ATOM 3452 O O . GLU B 1 206 ? 36.326 63.572 98.946 1.00 100.85 206 GLU B O 1
ATOM 3458 N N . PHE B 1 207 ? 34.578 64.991 98.990 1.00 96.07 207 PHE B N 1
ATOM 3459 C CA . PHE B 1 207 ? 34.400 64.937 100.430 1.00 96.07 207 PHE B CA 1
ATOM 3460 C C . PHE B 1 207 ? 33.022 64.400 100.762 1.00 96.07 207 PHE B C 1
ATOM 3461 O O . PHE B 1 207 ? 32.030 64.815 100.161 1.00 96.07 207 PHE B O 1
ATOM 3469 N N . LYS B 1 208 ? 32.963 63.482 101.711 1.00 96.93 208 LYS B N 1
ATOM 3470 C CA . LYS B 1 208 ? 31.702 63.032 102.269 1.00 96.93 208 LYS B CA 1
ATOM 3471 C C . LYS B 1 208 ? 31.477 63.862 103.535 1.00 96.93 208 LYS B C 1
ATOM 3472 O O . LYS B 1 208 ? 32.202 64.828 103.767 1.00 96.93 208 LYS B O 1
ATOM 3478 N N . GLY B 1 209 ? 30.536 63.444 104.390 1.00 97.36 209 GLY B N 1
ATOM 3479 C CA . GLY B 1 209 ? 29.787 64.256 105.335 1.00 97.36 209 GLY B CA 1
ATOM 3480 C C . GLY B 1 209 ? 30.435 65.429 106.042 1.00 97.36 209 GLY B C 1
ATOM 3481 O O . GLY B 1 209 ? 31.561 65.354 106.536 1.00 97.36 209 GLY B O 1
ATOM 3482 N N . PRO B 1 210 ? 29.715 66.545 106.101 1.00 93.19 210 PRO B N 1
ATOM 3483 C CA . PRO B 1 210 ? 30.315 67.792 106.576 1.00 93.19 210 PRO B CA 1
ATOM 3484 C C . PRO B 1 210 ? 30.487 67.887 108.078 1.00 93.19 210 PRO B C 1
ATOM 3485 O O . PRO B 1 210 ? 30.240 66.930 108.812 1.00 93.19 210 PRO B O 1
ATOM 3489 N N . GLN B 1 211 ? 30.902 69.066 108.535 1.00 95.99 211 GLN B N 1
ATOM 3490 C CA . GLN B 1 211 ? 31.440 69.266 109.871 1.00 95.99 211 GLN B CA 1
ATOM 3491 C C . GLN B 1 211 ? 31.457 70.759 110.133 1.00 95.99 211 GLN B C 1
ATOM 3492 O O . GLN B 1 211 ? 31.590 71.535 109.185 1.00 95.99 211 GLN B O 1
ATOM 3498 N N . PRO B 1 212 ? 31.308 71.198 111.379 1.00 94.07 212 PRO B N 1
ATOM 3499 C CA . PRO B 1 212 ? 31.685 72.572 111.702 1.00 94.07 212 PRO B CA 1
ATOM 3500 C C . PRO B 1 212 ? 33.177 72.750 111.522 1.00 94.07 212 PRO B C 1
ATOM 3501 O O . PRO B 1 212 ? 33.956 71.817 111.720 1.00 94.07 212 PRO B O 1
ATOM 3505 N N . THR B 1 213 ? 33.558 73.965 111.140 1.00 91.25 213 THR B N 1
ATOM 3506 C CA . THR B 1 213 ? 34.872 74.233 110.571 1.00 91.25 213 THR B CA 1
ATOM 3507 C C . THR B 1 213 ? 35.962 74.034 111.607 1.00 91.25 213 THR B C 1
ATOM 3508 O O . THR B 1 213 ? 35.887 74.586 112.707 1.00 91.25 213 THR B O 1
ATOM 3512 N N . ALA B 1 214 ? 36.959 73.229 111.264 1.00 96.96 214 ALA B N 1
ATOM 3513 C CA . ALA B 1 214 ? 38.149 73.138 112.090 1.00 96.96 214 ALA B CA 1
ATOM 3514 C C . ALA B 1 214 ? 38.880 74.467 112.038 1.00 96.96 214 ALA B C 1
ATOM 3515 O O . ALA B 1 214 ? 38.986 75.081 110.976 1.00 96.96 214 ALA B O 1
ATOM 3517 N N . SER B 1 215 ? 39.349 74.928 113.189 1.00 100.76 215 SER B N 1
ATOM 3518 C CA . SER B 1 215 ? 39.884 76.278 113.307 1.00 100.76 215 SER B CA 1
ATOM 3519 C C . SER B 1 215 ? 41.238 76.348 112.633 1.00 100.76 215 SER B C 1
ATOM 3520 O O . SER B 1 215 ? 42.201 75.739 113.102 1.00 100.76 215 SER B O 1
ATOM 3523 N N . ILE B 1 216 ? 41.327 77.086 111.533 1.00 99.88 216 ILE B N 1
ATOM 3524 C CA . ILE B 1 216 ? 42.588 77.185 110.798 1.00 99.88 216 ILE B CA 1
ATOM 3525 C C . ILE B 1 216 ? 43.311 78.396 111.372 1.00 99.88 216 ILE B C 1
ATOM 3526 O O . ILE B 1 216 ? 43.443 79.445 110.743 1.00 99.88 216 ILE B O 1
ATOM 3531 N N . VAL B 1 217 ? 43.839 78.222 112.587 1.00 104.56 217 VAL B N 1
ATOM 3532 C CA . VAL B 1 217 ? 44.743 79.134 113.285 1.00 104.56 217 VAL B CA 1
ATOM 3533 C C . VAL B 1 217 ? 45.583 78.260 114.203 1.00 104.56 217 VAL B C 1
ATOM 3534 O O . VAL B 1 217 ? 45.030 77.626 115.103 1.00 104.56 217 VAL B O 1
ATOM 3538 N N . GLN B 1 218 ? 46.906 78.244 114.043 1.00 112.06 218 GLN B N 1
ATOM 3539 C CA . GLN B 1 218 ? 47.704 77.474 114.989 1.00 112.06 218 GLN B CA 1
ATOM 3540 C C . GLN B 1 218 ? 47.807 78.151 116.346 1.00 112.06 218 GLN B C 1
ATOM 3541 O O . GLN B 1 218 ? 47.427 79.302 116.541 1.00 112.06 218 GLN B O 1
ATOM 3547 N N . LYS B 1 219 ? 48.365 77.401 117.285 1.00 108.54 219 LYS B N 1
ATOM 3548 C CA . LYS B 1 219 ? 48.624 77.879 118.635 1.00 108.54 219 LYS B CA 1
ATOM 3549 C C . LYS B 1 219 ? 49.755 77.025 119.174 1.00 108.54 219 LYS B C 1
ATOM 3550 O O . LYS B 1 219 ? 49.562 75.833 119.421 1.00 108.54 219 LYS B O 1
ATOM 3556 N N . THR B 1 220 ? 50.935 77.612 119.313 1.00 110.69 220 THR B N 1
ATOM 3557 C CA . THR B 1 220 ? 52.115 76.881 119.739 1.00 110.69 220 THR B CA 1
ATOM 3558 C C . THR B 1 220 ? 52.769 77.569 120.926 1.00 110.69 220 THR B C 1
ATOM 3559 O O . THR B 1 220 ? 52.730 78.792 121.053 1.00 110.69 220 THR B O 1
ATOM 3563 N N . VAL B 1 221 ? 53.372 76.766 121.796 1.00 111.38 221 VAL B N 1
ATOM 3564 C CA . VAL B 1 221 ? 53.978 77.225 123.038 1.00 111.38 221 VAL B CA 1
ATOM 3565 C C . VAL B 1 221 ? 55.392 76.666 123.102 1.00 111.38 221 VAL B C 1
ATOM 3566 O O . VAL B 1 221 ? 55.601 75.482 122.823 1.00 111.38 221 VAL B O 1
ATOM 3570 N N . ILE B 1 222 ? 56.364 77.511 123.446 1.00 113.90 222 ILE B N 1
ATOM 3571 C CA . ILE B 1 222 ? 57.744 77.085 123.649 1.00 113.90 222 ILE B CA 1
ATOM 3572 C C . ILE B 1 222 ? 58.135 77.413 125.079 1.00 113.90 222 ILE B C 1
ATOM 3573 O O . ILE B 1 222 ? 57.861 78.516 125.561 1.00 113.90 222 ILE B O 1
ATOM 3578 N N . ASP B 1 223 ? 58.787 76.476 125.747 1.00 118.06 223 ASP B N 1
ATOM 3579 C CA . ASP B 1 223 ? 59.441 76.743 127.015 1.00 118.06 223 ASP B CA 1
ATOM 3580 C C . ASP B 1 223 ? 60.946 76.631 126.831 1.00 118.06 223 ASP B C 1
ATOM 3581 O O . ASP B 1 223 ? 61.428 76.155 125.802 1.00 118.06 223 ASP B O 1
ATOM 3586 N N . LEU B 1 224 ? 61.692 77.106 127.828 1.00 115.30 224 LEU B N 1
ATOM 3587 C CA . LEU B 1 224 ? 63.145 76.974 127.811 1.00 115.30 224 LEU B CA 1
ATOM 3588 C C . LEU B 1 224 ? 63.533 75.507 127.885 1.00 115.30 224 LEU B C 1
ATOM 3589 O O . LEU B 1 224 ? 63.196 74.815 128.849 1.00 115.30 224 LEU B O 1
ATOM 3594 N N . GLY B 1 225 ? 64.234 75.033 126.861 1.00 112.93 225 GLY B N 1
ATOM 3595 C CA . GLY B 1 225 ? 64.537 73.629 126.741 1.00 112.93 225 GLY B CA 1
ATOM 3596 C C . GLY B 1 225 ? 63.458 72.806 126.082 1.00 112.93 225 GLY B C 1
ATOM 3597 O O . GLY B 1 225 ? 63.688 71.624 125.805 1.00 112.93 225 GLY B O 1
ATOM 3598 N N . GLY B 1 226 ? 62.289 73.383 125.824 1.00 112.15 226 GLY B N 1
ATOM 3599 C CA . GLY B 1 226 ? 61.222 72.689 125.141 1.00 112.15 226 GLY B CA 1
ATOM 3600 C C . GLY B 1 226 ? 61.267 72.920 123.646 1.00 112.15 226 GLY B C 1
ATOM 3601 O O . GLY B 1 226 ? 62.208 73.497 123.099 1.00 112.15 226 GLY B O 1
ATOM 3602 N N . THR B 1 227 ? 60.225 72.442 122.976 1.00 111.91 227 THR B N 1
ATOM 3603 C CA . THR B 1 227 ? 60.072 72.577 121.537 1.00 111.91 227 THR B CA 1
ATOM 3604 C C . THR B 1 227 ? 58.711 73.189 121.240 1.00 111.91 227 THR B C 1
ATOM 3605 O O . THR B 1 227 ? 57.950 73.532 122.146 1.00 111.91 227 THR B O 1
ATOM 3609 N N . LEU B 1 228 ? 58.405 73.328 119.956 1.00 110.66 228 LEU B N 1
ATOM 3610 C CA . LEU B 1 228 ? 57.066 73.723 119.550 1.00 110.66 228 LEU B CA 1
ATOM 3611 C C . LEU B 1 228 ? 56.092 72.589 119.807 1.00 110.66 228 LEU B C 1
ATOM 3612 O O . LEU B 1 228 ? 56.324 71.452 119.390 1.00 110.66 228 LEU B O 1
ATOM 3617 N N . THR B 1 229 ? 55.009 72.890 120.508 1.00 112.45 229 THR B N 1
ATOM 3618 C CA . THR B 1 229 ? 53.922 71.946 120.729 1.00 112.45 229 THR B CA 1
ATOM 3619 C C . THR B 1 229 ? 52.650 72.599 120.220 1.00 112.45 229 THR B C 1
ATOM 3620 O O . THR B 1 229 ? 52.218 73.623 120.756 1.00 112.45 229 THR B O 1
ATOM 3624 N N . SER B 1 230 ? 52.053 72.012 119.192 1.00 108.88 230 SER B N 1
ATOM 3625 C CA . SER B 1 230 ? 50.869 72.600 118.595 1.00 108.88 230 SER B CA 1
ATOM 3626 C C . SER B 1 230 ? 49.652 72.378 119.482 1.00 108.88 230 SER B C 1
ATOM 3627 O O . SER B 1 230 ? 49.621 71.493 120.338 1.00 108.88 230 SER B O 1
ATOM 3630 N N . PHE B 1 231 ? 48.643 73.213 119.272 1.00 108.89 231 PHE B N 1
ATOM 3631 C CA . PHE B 1 231 ? 47.374 73.107 119.972 1.00 108.89 231 PHE B CA 1
ATOM 3632 C C . PHE B 1 231 ? 46.266 73.506 119.013 1.00 108.89 231 PHE B C 1
ATOM 3633 O O . PHE B 1 231 ? 46.402 74.492 118.284 1.00 108.89 231 PHE B O 1
ATOM 3641 N N . GLU B 1 232 ? 45.195 72.711 119.012 1.00 111.44 232 GLU B N 1
ATOM 3642 C CA . GLU B 1 232 ? 43.993 72.838 118.160 1.00 111.44 232 GLU B CA 1
ATOM 3643 C C . GLU B 1 232 ? 44.278 73.104 116.676 1.00 111.44 232 GLU B C 1
ATOM 3644 O O . GLU B 1 232 ? 43.448 73.700 115.988 1.00 111.44 232 GLU B O 1
ATOM 3650 N N . GLY B 1 233 ? 45.421 72.632 116.160 1.00 107.70 233 GLY B N 1
ATOM 3651 C CA . GLY B 1 233 ? 45.682 72.544 114.734 1.00 107.70 233 GLY B CA 1
ATOM 3652 C C . GLY B 1 233 ? 45.739 73.868 114.003 1.00 107.70 233 GLY B C 1
ATOM 3653 O O . GLY B 1 233 ? 45.576 74.926 114.607 1.00 107.70 233 GLY B O 1
ATOM 3654 N N . PRO B 1 234 ? 46.032 73.856 112.694 1.00 103.84 234 PRO B N 1
ATOM 3655 C CA . PRO B 1 234 ? 46.590 72.880 111.759 1.00 103.84 234 PRO B CA 1
ATOM 3656 C C . PRO B 1 234 ? 48.091 72.739 111.928 1.00 103.84 234 PRO B C 1
ATOM 3657 O O . PRO B 1 234 ? 48.586 72.929 113.027 1.00 103.84 234 PRO B O 1
ATOM 3661 N N . SER B 1 235 ? 48.802 72.351 110.874 1.00 101.79 235 SER B N 1
ATOM 3662 C CA . SER B 1 235 ? 50.220 72.054 111.018 1.00 101.79 235 SER B CA 1
ATOM 3663 C C . SER B 1 235 ? 51.103 72.939 110.150 1.00 101.79 235 SER B C 1
ATOM 3664 O O . SER B 1 235 ? 51.901 72.420 109.366 1.00 101.79 235 SER B O 1
ATOM 3667 N N . TYR B 1 236 ? 50.931 74.262 110.232 1.00 96.99 236 TYR B N 1
ATOM 3668 C CA . TYR B 1 236 ? 51.855 75.173 109.560 1.00 96.99 236 TYR B CA 1
ATOM 3669 C C . TYR B 1 236 ? 53.273 75.027 110.092 1.00 96.99 236 TYR B C 1
ATOM 3670 O O . TYR B 1 236 ? 54.230 74.944 109.319 1.00 96.99 236 TYR B O 1
ATOM 3679 N N . LEU B 1 237 ? 53.435 75.002 111.406 1.00 101.75 237 LEU B N 1
ATOM 3680 C CA . LEU B 1 237 ? 54.747 74.821 112.002 1.00 101.75 237 LEU B CA 1
ATOM 3681 C C . LEU B 1 237 ? 54.892 73.411 112.541 1.00 101.75 237 LEU B C 1
ATOM 3682 O O . LEU B 1 237 ? 53.970 72.869 113.152 1.00 101.75 237 LEU B O 1
ATOM 3687 N N . MET B 1 238 ? 56.032 72.839 112.309 1.00 107.97 238 MET B N 1
ATOM 3688 C CA . MET B 1 238 ? 56.442 71.564 112.853 1.00 107.97 238 MET B CA 1
ATOM 3689 C C . MET B 1 238 ? 57.334 71.793 114.062 1.00 107.97 238 MET B C 1
ATOM 3690 O O . MET B 1 238 ? 57.886 72.882 114.216 1.00 107.97 238 MET B O 1
ATOM 3695 N N . PRO B 1 239 ? 57.458 70.821 114.970 1.00 106.23 239 PRO B N 1
ATOM 3696 C CA . PRO B 1 239 ? 58.222 71.041 116.219 1.00 106.23 239 PRO B CA 1
ATOM 3697 C C . PRO B 1 239 ? 59.696 71.387 116.032 1.00 106.23 239 PRO B C 1
ATOM 3698 O O . PRO B 1 239 ? 60.212 72.186 116.824 1.00 106.23 239 PRO B O 1
ATOM 3702 N N . PRO B 1 240 ? 60.446 70.854 115.025 1.00 106.82 240 PRO B N 1
ATOM 3703 C CA . PRO B 1 240 ? 61.819 71.377 114.890 1.00 106.82 240 PRO B CA 1
ATOM 3704 C C . PRO B 1 240 ? 61.905 72.619 114.006 1.00 106.82 240 PRO B C 1
ATOM 3705 O O . PRO B 1 240 ? 62.624 72.649 113.009 1.00 106.82 240 PRO B O 1
ATOM 3709 N N . ASP B 1 241 ? 61.179 73.669 114.384 1.00 111.41 241 ASP B N 1
ATOM 3710 C CA . ASP B 1 241 ? 61.182 74.904 113.612 1.00 111.41 241 ASP B CA 1
ATOM 3711 C C . ASP B 1 241 ? 61.430 76.143 114.453 1.00 111.41 241 ASP B C 1
ATOM 3712 O O . ASP B 1 241 ? 61.240 77.255 113.953 1.00 111.41 241 ASP B O 1
ATOM 3717 N N . ALA B 1 242 ? 61.843 75.998 115.706 1.00 110.81 242 ALA B N 1
ATOM 3718 C CA . ALA B 1 242 ? 62.039 77.174 116.533 1.00 110.81 242 ALA B CA 1
ATOM 3719 C C . ALA B 1 242 ? 63.117 76.913 117.566 1.00 110.81 242 ALA B C 1
ATOM 3720 O O . ALA B 1 242 ? 63.531 75.775 117.793 1.00 110.81 242 ALA B O 1
ATOM 3722 N N . PHE B 1 243 ? 63.557 77.994 118.198 1.00 112.12 243 PHE B N 1
ATOM 3723 C CA . PHE B 1 243 ? 64.571 77.930 119.233 1.00 112.12 243 PHE B CA 1
ATOM 3724 C C . PHE B 1 243 ? 64.430 79.168 120.095 1.00 112.12 243 PHE B C 1
ATOM 3725 O O . PHE B 1 243 ? 64.184 80.260 119.580 1.00 112.12 243 PHE B O 1
ATOM 3733 N N . ILE B 1 244 ? 64.556 78.998 121.406 1.00 110.10 244 ILE B N 1
ATOM 3734 C CA . ILE B 1 244 ? 64.621 80.140 122.303 1.00 110.10 244 ILE B CA 1
ATOM 3735 C C . ILE B 1 244 ? 65.874 80.022 123.152 1.00 110.10 244 ILE B C 1
ATOM 3736 O O . ILE B 1 244 ? 66.396 78.929 123.387 1.00 110.10 244 ILE B O 1
ATOM 3741 N N . THR B 1 245 ? 66.373 81.167 123.579 1.00 112.13 245 THR B N 1
ATOM 3742 C CA . THR B 1 245 ? 67.483 81.272 124.507 1.00 112.13 245 THR B CA 1
ATOM 3743 C C . THR B 1 245 ? 66.997 82.034 125.729 1.00 112.13 245 THR B C 1
ATOM 3744 O O . THR B 1 245 ? 65.806 82.295 125.890 1.00 112.13 245 THR B O 1
ATOM 3748 N N . SER B 1 246 ? 67.935 82.409 126.592 1.00 113.29 246 SER B N 1
ATOM 3749 C CA . SER B 1 246 ? 67.593 83.336 127.647 1.00 113.29 246 SER B CA 1
ATOM 3750 C C . SER B 1 246 ? 67.323 84.746 127.171 1.00 113.29 246 SER B C 1
ATOM 3751 O O . SER B 1 246 ? 66.804 85.552 127.948 1.00 113.29 246 SER B O 1
ATOM 3754 N N . SER B 1 247 ? 67.652 85.061 125.921 1.00 114.40 247 SER B N 1
ATOM 3755 C CA . SER B 1 247 ? 67.516 86.421 125.431 1.00 114.40 247 SER B CA 1
ATOM 3756 C C . SER B 1 247 ? 66.920 86.544 124.041 1.00 114.40 247 SER B C 1
ATOM 3757 O O . SER B 1 247 ? 66.557 87.658 123.659 1.00 114.40 247 SER B O 1
ATOM 3760 N N . SER B 1 248 ? 66.813 85.469 123.267 1.00 112.99 248 SER B N 1
ATOM 3761 C CA . SER B 1 248 ? 66.462 85.576 121.860 1.00 112.99 248 SER B CA 1
ATOM 3762 C C . SER B 1 248 ? 65.407 84.539 121.503 1.00 112.99 248 SER B C 1
ATOM 3763 O O . SER B 1 248 ? 64.997 83.724 122.332 1.00 112.99 248 SER B O 1
ATOM 3766 N N . PHE B 1 249 ? 64.998 84.561 120.237 1.00 111.93 249 PHE B N 1
ATOM 3767 C CA . PHE B 1 249 ? 63.864 83.791 119.747 1.00 111.93 249 PHE B CA 1
ATOM 3768 C C . PHE B 1 249 ? 63.868 83.788 118.226 1.00 111.93 249 PHE B C 1
ATOM 3769 O O . PHE B 1 249 ? 64.187 84.804 117.608 1.00 111.93 249 PHE B O 1
ATOM 3777 N N . GLY B 1 250 ? 63.495 82.655 117.630 1.00 110.92 250 GLY B N 1
ATOM 3778 C CA . GLY B 1 250 ? 63.460 82.552 116.183 1.00 110.92 250 GLY B CA 1
ATOM 3779 C C . GLY B 1 250 ? 62.525 81.492 115.638 1.00 110.92 250 GLY B C 1
ATOM 3780 O O . GLY B 1 250 ? 62.296 80.475 116.292 1.00 110.92 250 GLY B O 1
ATOM 3781 N N . LEU B 1 251 ? 61.971 81.719 114.447 1.00 106.99 251 LEU B N 1
ATOM 3782 C CA . LEU B 1 251 ? 61.080 80.771 113.786 1.00 106.99 251 LEU B CA 1
ATOM 3783 C C . LEU B 1 251 ? 61.528 80.603 112.343 1.00 106.99 251 LEU B C 1
ATOM 3784 O O . LEU B 1 251 ? 61.751 81.595 111.641 1.00 106.99 251 LEU B O 1
ATOM 3789 N N . PHE B 1 252 ? 61.653 79.358 111.899 1.00 105.43 252 PHE B N 1
ATOM 3790 C CA . PHE B 1 252 ? 61.801 79.053 110.486 1.00 105.43 252 PHE B CA 1
ATOM 3791 C C . PHE B 1 252 ? 60.434 78.686 109.924 1.00 105.43 252 PHE B C 1
ATOM 3792 O O . PHE B 1 252 ? 59.746 77.830 110.481 1.00 105.43 252 PHE B O 1
ATOM 3800 N N . VAL B 1 253 ? 60.040 79.328 108.830 1.00 104.61 253 VAL B N 1
ATOM 3801 C CA . VAL B 1 253 ? 58.735 79.099 108.217 1.00 104.61 253 VAL B CA 1
ATOM 3802 C C . VAL B 1 253 ? 58.959 78.671 106.779 1.00 104.61 253 VAL B C 1
ATOM 3803 O O . VAL B 1 253 ? 59.407 79.477 105.957 1.00 104.61 253 VAL B O 1
ATOM 3807 N N . ASP B 1 254 ? 58.625 77.420 106.458 1.00 110.18 254 ASP B N 1
ATOM 3808 C CA . ASP B 1 254 ? 58.742 76.922 105.087 1.00 110.18 254 ASP B CA 1
ATOM 3809 C C . ASP B 1 254 ? 57.431 76.256 104.690 1.00 110.18 254 ASP B C 1
ATOM 3810 O O . ASP B 1 254 ? 57.331 75.030 104.688 1.00 110.18 254 ASP B O 1
ATOM 3815 N N . VAL B 1 255 ? 56.420 77.056 104.344 1.00 103.96 255 VAL B N 1
ATOM 3816 C CA . VAL B 1 255 ? 55.161 76.538 103.807 1.00 103.96 255 VAL B CA 1
ATOM 3817 C C . VAL B 1 255 ? 54.826 77.433 102.612 1.00 103.96 255 VAL B C 1
ATOM 3818 O O . VAL B 1 255 ? 53.978 77.097 101.776 1.00 103.96 255 VAL B O 1
ATOM 3822 N N . ALA B 1 256 ? 55.537 78.561 102.514 1.00 105.11 256 ALA B N 1
ATOM 3823 C CA . ALA B 1 256 ? 55.445 79.543 101.425 1.00 105.11 256 ALA B CA 1
ATOM 3824 C C . ALA B 1 256 ? 54.044 80.152 101.324 1.00 105.11 256 ALA B C 1
ATOM 3825 O O . ALA B 1 256 ? 53.295 79.928 100.377 1.00 105.11 256 ALA B O 1
ATOM 3827 N N . GLY B 1 257 ? 53.713 80.934 102.344 1.00 105.36 257 GLY B N 1
ATOM 3828 C CA . GLY B 1 257 ? 52.522 81.756 102.287 1.00 105.36 257 GLY B CA 1
ATOM 3829 C C . GLY B 1 257 ? 52.710 83.145 102.860 1.00 105.36 257 GLY B C 1
ATOM 3830 O O . GLY B 1 257 ? 53.837 83.564 103.129 1.00 105.36 257 GLY B O 1
ATOM 3831 N N . THR B 1 258 ? 51.611 83.871 103.040 1.00 103.43 258 THR B N 1
ATOM 3832 C CA . THR B 1 258 ? 51.598 85.174 103.693 1.00 103.43 258 THR B CA 1
ATOM 3833 C C . THR B 1 258 ? 50.824 85.006 104.987 1.00 103.43 258 THR B C 1
ATOM 3834 O O . THR B 1 258 ? 49.676 84.564 104.955 1.00 103.43 258 THR B O 1
ATOM 3838 N N . TYR B 1 259 ? 51.424 85.360 106.115 1.00 100.49 259 TYR B N 1
ATOM 3839 C CA . TYR B 1 259 ? 50.852 84.953 107.391 1.00 100.49 259 TYR B CA 1
ATOM 3840 C C . TYR B 1 259 ? 50.588 86.148 108.294 1.00 100.49 259 TYR B C 1
ATOM 3841 O O . TYR B 1 259 ? 50.790 87.300 107.922 1.00 100.49 259 TYR B O 1
ATOM 3850 N N . LEU B 1 260 ? 50.119 85.839 109.498 1.00 104.28 260 LEU B N 1
ATOM 3851 C CA . LEU B 1 260 ? 49.850 86.825 110.535 1.00 104.28 260 LEU B CA 1
ATOM 3852 C C . LEU B 1 260 ? 50.232 86.225 111.872 1.00 104.28 260 LEU B C 1
ATOM 3853 O O . LEU B 1 260 ? 49.636 85.231 112.287 1.00 104.28 260 LEU B O 1
ATOM 3858 N N . LEU B 1 261 ? 51.210 86.814 112.545 1.00 105.95 261 LEU B N 1
ATOM 3859 C CA . LEU B 1 261 ? 51.609 86.350 113.862 1.00 105.95 261 LEU B CA 1
ATOM 3860 C C . LEU B 1 261 ? 50.956 87.195 114.935 1.00 105.95 261 LEU B C 1
ATOM 3861 O O . LEU B 1 261 ? 50.606 88.352 114.703 1.00 105.95 261 LEU B O 1
ATOM 3866 N N . THR B 1 262 ? 50.795 86.607 116.111 1.00 110.96 262 THR B N 1
ATOM 3867 C CA . THR B 1 262 ? 50.613 87.352 117.348 1.00 110.96 262 THR B CA 1
ATOM 3868 C C . THR B 1 262 ? 51.641 86.769 118.305 1.00 110.96 262 THR B C 1
ATOM 3869 O O . THR B 1 262 ? 51.415 85.718 118.905 1.00 110.96 262 THR B O 1
ATOM 3873 N N . LEU B 1 263 ? 52.781 87.430 118.420 1.00 111.43 263 LEU B N 1
ATOM 3874 C CA . LEU B 1 263 ? 53.750 87.066 119.439 1.00 111.43 263 LEU B CA 1
ATOM 3875 C C . LEU B 1 263 ? 53.190 87.420 120.804 1.00 111.43 263 LEU B C 1
ATOM 3876 O O . LEU B 1 263 ? 52.701 88.532 121.004 1.00 111.43 263 LEU B O 1
ATOM 3881 N N . VAL B 1 264 ? 53.226 86.478 121.732 1.00 113.00 264 VAL B N 1
ATOM 3882 C CA . VAL B 1 264 ? 53.000 86.762 123.142 1.00 113.00 264 VAL B CA 1
ATOM 3883 C C . VAL B 1 264 ? 54.192 86.164 123.866 1.00 113.00 264 VAL B C 1
ATOM 3884 O O . VAL B 1 264 ? 54.274 84.944 124.041 1.00 113.00 264 VAL B O 1
ATOM 3888 N N . VAL B 1 265 ? 55.137 87.007 124.260 1.00 113.93 265 VAL B N 1
ATOM 3889 C CA . VAL B 1 265 ? 56.410 86.561 124.802 1.00 113.93 265 VAL B CA 1
ATOM 3890 C C . VAL B 1 265 ? 56.533 87.088 126.221 1.00 113.93 265 VAL B C 1
ATOM 3891 O O . VAL B 1 265 ? 56.334 88.282 126.461 1.00 113.93 265 VAL B O 1
ATOM 3895 N N . THR B 1 266 ? 56.855 86.204 127.158 1.00 116.54 266 THR B N 1
ATOM 3896 C CA . THR B 1 266 ? 57.018 86.588 128.555 1.00 116.54 266 THR B CA 1
ATOM 3897 C C . THR B 1 266 ? 58.482 86.918 128.795 1.00 116.54 266 THR B C 1
ATOM 3898 O O . THR B 1 266 ? 59.313 86.025 128.966 1.00 116.54 266 THR B O 1
ATOM 3902 N N . CYS B 1 267 ? 58.800 88.208 128.805 1.00 120.86 267 CYS B N 1
ATOM 3903 C CA . CYS B 1 267 ? 60.151 88.657 129.106 1.00 120.86 267 CYS B CA 1
ATOM 3904 C C . CYS B 1 267 ? 60.160 89.694 130.214 1.00 120.86 267 CYS B C 1
ATOM 3905 O O . CYS B 1 267 ? 59.141 89.932 130.866 1.00 120.86 267 CYS B O 1
ATOM 3908 N N . SER B 1 268 ? 61.314 90.305 130.431 1.00 119.18 268 SER B N 1
ATOM 3909 C CA . SER B 1 268 ? 61.462 91.383 131.392 1.00 119.18 268 SER B CA 1
ATOM 3910 C C . SER B 1 268 ? 61.836 92.709 130.758 1.00 119.18 268 SER B C 1
ATOM 3911 O O . SER B 1 268 ? 61.543 93.755 131.336 1.00 119.18 268 SER B O 1
ATOM 3914 N N . THR B 1 269 ? 62.468 92.698 129.592 1.00 120.26 269 THR B N 1
ATOM 3915 C CA . THR B 1 269 ? 62.783 93.898 128.836 1.00 120.26 269 THR B CA 1
ATOM 3916 C C . THR B 1 269 ? 62.172 93.792 127.447 1.00 120.26 269 THR B C 1
ATOM 3917 O O . THR B 1 269 ? 61.711 92.729 127.030 1.00 120.26 269 THR B O 1
ATOM 3921 N N . THR B 1 270 ? 62.179 94.904 126.721 1.00 119.65 270 THR B N 1
ATOM 3922 C CA . THR B 1 270 ? 61.659 94.887 125.366 1.00 119.65 270 THR B CA 1
ATOM 3923 C C . THR B 1 270 ? 62.671 94.259 124.420 1.00 119.65 270 THR B C 1
ATOM 3924 O O . THR B 1 270 ? 63.800 93.940 124.793 1.00 119.65 270 THR B O 1
ATOM 3928 N N . GLY B 1 271 ? 62.265 94.112 123.167 1.00 119.71 271 GLY B N 1
ATOM 3929 C CA . GLY B 1 271 ? 63.154 93.576 122.157 1.00 119.71 271 GLY B CA 1
ATOM 3930 C C . GLY B 1 271 ? 62.638 93.883 120.775 1.00 119.71 271 GLY B C 1
ATOM 3931 O O . GLY B 1 271 ? 61.428 93.970 120.549 1.00 119.71 271 GLY B O 1
ATOM 3932 N N . SER B 1 272 ? 63.564 94.051 119.844 1.00 121.82 272 SER B N 1
ATOM 3933 C CA . SER B 1 272 ? 63.212 94.307 118.462 1.00 121.82 272 SER B CA 1
ATOM 3934 C C . SER B 1 272 ? 62.841 93.007 117.772 1.00 121.82 272 SER B C 1
ATOM 3935 O O . SER B 1 272 ? 63.234 91.919 118.198 1.00 121.82 272 SER B O 1
ATOM 3938 N N . VAL B 1 273 ? 62.071 93.129 116.699 1.00 116.26 273 VAL B N 1
ATOM 3939 C CA . VAL B 1 273 ? 61.637 91.990 115.906 1.00 116.26 273 VAL B CA 1
ATOM 3940 C C . VAL B 1 273 ? 62.075 92.225 114.473 1.00 116.26 273 VAL B C 1
ATOM 3941 O O . VAL B 1 273 ? 61.592 93.154 113.818 1.00 116.26 273 VAL B O 1
ATOM 3945 N N . THR B 1 274 ? 62.972 91.386 113.982 1.00 115.05 274 THR B N 1
ATOM 3946 C CA . THR B 1 274 ? 63.445 91.491 112.615 1.00 115.05 274 THR B CA 1
ATOM 3947 C C . THR B 1 274 ? 62.883 90.347 111.790 1.00 115.05 274 THR B C 1
ATOM 3948 O O . THR B 1 274 ? 62.697 89.235 112.286 1.00 115.05 274 THR B O 1
ATOM 3952 N N . VAL B 1 275 ? 62.610 90.633 110.523 1.00 109.75 275 VAL B N 1
ATOM 3953 C CA . VAL B 1 275 ? 62.082 89.653 109.587 1.00 109.75 275 VAL B CA 1
ATOM 3954 C C . VAL B 1 275 ? 63.006 89.614 108.385 1.00 109.75 275 VAL B C 1
ATOM 3955 O O . VAL B 1 275 ? 63.218 90.640 107.731 1.00 109.75 275 VAL B O 1
ATOM 3959 N N . GLY B 1 276 ? 63.554 88.443 108.093 1.00 110.28 276 GLY B N 1
ATOM 3960 C CA . GLY B 1 276 ? 64.441 88.329 106.952 1.00 110.28 276 GLY B CA 1
ATOM 3961 C C . GLY B 1 276 ? 64.689 86.879 106.615 1.00 110.28 276 GLY B C 1
ATOM 3962 O O . GLY B 1 276 ? 64.072 85.971 107.173 1.00 110.28 276 GLY B O 1
ATOM 3963 N N . GLY B 1 277 ? 65.611 86.674 105.686 1.00 109.07 277 GLY B N 1
ATOM 3964 C CA . GLY B 1 277 ? 66.006 85.335 105.310 1.00 109.07 277 GLY B CA 1
ATOM 3965 C C . GLY B 1 277 ? 65.106 84.702 104.277 1.00 109.07 277 GLY B C 1
ATOM 3966 O O . GLY B 1 277 ? 65.461 84.631 103.100 1.00 109.07 277 GLY B O 1
ATOM 3967 N N . ASN B 1 278 ? 63.935 84.241 104.695 1.00 109.28 278 ASN B N 1
ATOM 3968 C CA . ASN B 1 278 ? 62.981 83.659 103.767 1.00 109.28 278 ASN B CA 1
ATOM 3969 C C . ASN B 1 278 ? 61.837 84.591 103.461 1.00 109.28 278 ASN B C 1
ATOM 3970 O O . ASN B 1 278 ? 61.197 84.448 102.417 1.00 109.28 278 ASN B O 1
ATOM 3975 N N . SER B 1 279 ? 61.569 85.528 104.352 1.00 111.32 279 SER B N 1
ATOM 3976 C CA . SER B 1 279 ? 60.366 86.323 104.292 1.00 111.32 279 SER B CA 1
ATOM 3977 C C . SER B 1 279 ? 60.724 87.783 104.457 1.00 111.32 279 SER B C 1
ATOM 3978 O O . SER B 1 279 ? 61.662 88.132 105.174 1.00 111.32 279 SER B O 1
ATOM 3981 N N . THR B 1 280 ? 59.972 88.631 103.779 1.00 113.91 280 THR B N 1
ATOM 3982 C CA . THR B 1 280 ? 60.083 90.063 103.947 1.00 113.91 280 THR B CA 1
ATOM 3983 C C . THR B 1 280 ? 58.842 90.561 104.663 1.00 113.91 280 THR B C 1
ATOM 3984 O O . THR B 1 280 ? 57.777 89.949 104.579 1.00 113.91 280 THR B O 1
ATOM 3988 N N . LEU B 1 281 ? 58.991 91.660 105.388 1.00 112.17 281 LEU B N 1
ATOM 3989 C CA . LEU B 1 281 ? 57.829 92.319 105.955 1.00 112.17 281 LEU B CA 1
ATOM 3990 C C . LEU B 1 281 ? 56.968 92.931 104.870 1.00 112.17 281 LEU B C 1
ATOM 3991 O O . LEU B 1 281 ? 57.471 93.521 103.914 1.00 112.17 281 LEU B O 1
ATOM 3996 N N . VAL B 1 282 ? 55.661 92.782 105.019 1.00 114.24 282 VAL B N 1
ATOM 3997 C CA . VAL B 1 282 ? 54.756 93.746 104.422 1.00 114.24 282 VAL B CA 1
ATOM 3998 C C . VAL B 1 282 ? 54.731 94.858 105.450 1.00 114.24 282 VAL B C 1
ATOM 3999 O O . VAL B 1 282 ? 53.931 94.825 106.390 1.00 114.24 282 VAL B O 1
ATOM 4003 N N . GLY B 1 283 ? 55.592 95.857 105.275 1.00 122.43 283 GLY B N 1
ATOM 4004 C CA . GLY B 1 283 ? 56.229 96.435 106.440 1.00 122.43 283 GLY B CA 1
ATOM 4005 C C . GLY B 1 283 ? 55.395 97.436 107.193 1.00 122.43 283 GLY B C 1
ATOM 4006 O O . GLY B 1 283 ? 55.375 98.633 106.904 1.00 122.43 283 GLY B O 1
ATOM 4007 N N . ASP B 1 284 ? 54.715 96.902 108.200 1.00 123.76 284 ASP B N 1
ATOM 4008 C CA . ASP B 1 284 ? 53.864 97.650 109.109 1.00 123.76 284 ASP B CA 1
ATOM 4009 C C . ASP B 1 284 ? 53.884 97.057 110.510 1.00 123.76 284 ASP B C 1
ATOM 4010 O O . ASP B 1 284 ? 52.905 97.216 111.246 1.00 123.76 284 ASP B O 1
ATOM 4015 N N . GLY B 1 285 ? 54.950 96.347 110.877 1.00 115.95 285 GLY B N 1
ATOM 4016 C CA . GLY B 1 285 ? 54.969 95.552 112.089 1.00 115.95 285 GLY B CA 1
ATOM 4017 C C . GLY B 1 285 ? 54.883 96.367 113.355 1.00 115.95 285 GLY B C 1
ATOM 4018 O O . GLY B 1 285 ? 55.853 97.008 113.765 1.00 115.95 285 GLY B O 1
ATOM 4019 N N . ARG B 1 286 ? 53.716 96.350 113.982 1.00 111.50 286 ARG B N 1
ATOM 4020 C CA . ARG B 1 286 ? 53.446 97.165 115.154 1.00 111.50 286 ARG B CA 1
ATOM 4021 C C . ARG B 1 286 ? 53.477 96.292 116.394 1.00 111.50 286 ARG B C 1
ATOM 4022 O O . ARG B 1 286 ? 52.692 95.349 116.514 1.00 111.50 286 ARG B O 1
ATOM 4030 N N . ALA B 1 287 ? 54.373 96.618 117.312 1.00 110.74 287 ALA B N 1
ATOM 4031 C CA . ALA B 1 287 ? 54.520 95.910 118.568 1.00 110.74 287 ALA B CA 1
ATOM 4032 C C . ALA B 1 287 ? 54.149 96.826 119.718 1.00 110.74 287 ALA B C 1
ATOM 4033 O O . ALA B 1 287 ? 53.852 98.007 119.533 1.00 110.74 287 ALA B O 1
ATOM 4035 N N . ALA B 1 288 ? 54.181 96.263 120.921 1.00 116.31 288 ALA B N 1
ATOM 4036 C CA . ALA B 1 288 ? 53.898 97.031 122.118 1.00 116.31 288 ALA B CA 1
ATOM 4037 C C . ALA B 1 288 ? 54.558 96.363 123.308 1.00 116.31 288 ALA B C 1
ATOM 4038 O O . ALA B 1 288 ? 54.952 95.198 123.255 1.00 116.31 288 ALA B O 1
ATOM 4040 N N . TYR B 1 289 ? 54.668 97.122 124.391 1.00 121.97 289 TYR B N 1
ATOM 4041 C CA . TYR B 1 289 ? 55.135 96.589 125.654 1.00 121.97 289 TYR B CA 1
ATOM 4042 C C . TYR B 1 289 ? 54.224 97.145 126.745 1.00 121.97 289 TYR B C 1
ATOM 4043 O O . TYR B 1 289 ? 53.321 97.947 126.479 1.00 121.97 289 TYR B O 1
ATOM 4052 N N . GLY B 1 290 ? 54.461 96.729 127.982 1.00 127.69 290 GLY B N 1
ATOM 4053 C CA . GLY B 1 290 ? 53.483 96.862 129.040 1.00 127.69 290 GLY B CA 1
ATOM 4054 C C . GLY B 1 290 ? 53.979 96.119 130.256 1.00 127.69 290 GLY B C 1
ATOM 4055 O O . GLY B 1 290 ? 55.092 96.368 130.724 1.00 127.69 290 GLY B O 1
ATOM 4056 N N . SER B 1 291 ? 53.183 95.184 130.768 1.00 124.54 291 SER B N 1
ATOM 4057 C CA . SER B 1 291 ? 53.625 94.312 131.849 1.00 124.54 291 SER B CA 1
ATOM 4058 C C . SER B 1 291 ? 54.563 93.238 131.311 1.00 124.54 291 SER B C 1
ATOM 4059 O O . SER B 1 291 ? 55.148 93.400 130.238 1.00 124.54 291 SER B O 1
ATOM 4062 N N . SER B 1 292 ? 54.756 92.154 132.066 1.00 123.75 292 SER B N 1
ATOM 4063 C CA . SER B 1 292 ? 55.744 91.130 131.727 1.00 123.75 292 SER B CA 1
ATOM 4064 C C . SER B 1 292 ? 55.506 90.438 130.383 1.00 123.75 292 SER B C 1
ATOM 4065 O O . SER B 1 292 ? 56.407 89.745 129.902 1.00 123.75 292 SER B O 1
ATOM 4068 N N . ASN B 1 293 ? 54.340 90.601 129.766 1.00 120.75 293 ASN B N 1
ATOM 4069 C CA . ASN B 1 293 ? 54.139 90.120 128.412 1.00 120.75 293 ASN B CA 1
ATOM 4070 C C . ASN B 1 293 ? 54.845 91.023 127.406 1.00 120.75 293 ASN B C 1
ATOM 4071 O O . ASN B 1 293 ? 55.113 92.195 127.662 1.00 120.75 293 ASN B O 1
ATOM 4076 N N . TYR B 1 294 ? 55.132 90.460 126.238 1.00 115.63 294 TYR B N 1
ATOM 4077 C CA . TYR B 1 294 ? 55.544 91.235 125.074 1.00 115.63 294 TYR B CA 1
ATOM 4078 C C . TYR B 1 294 ? 54.658 90.830 123.913 1.00 115.63 294 TYR B C 1
ATOM 4079 O O . TYR B 1 294 ? 54.627 89.654 123.544 1.00 115.63 294 TYR B O 1
ATOM 4088 N N . ILE B 1 295 ? 53.955 91.791 123.330 1.00 112.68 295 ILE B N 1
ATOM 4089 C CA . ILE B 1 295 ? 52.954 91.513 122.313 1.00 112.68 295 ILE B CA 1
ATOM 4090 C C . ILE B 1 295 ? 53.354 92.222 121.033 1.00 112.68 295 ILE B C 1
ATOM 4091 O O . ILE B 1 295 ? 53.649 93.421 121.047 1.00 112.68 295 ILE B O 1
ATOM 4096 N N . ALA B 1 296 ? 53.382 91.478 119.933 1.00 112.96 296 ALA B N 1
ATOM 4097 C CA . ALA B 1 296 ? 53.634 92.026 118.613 1.00 112.96 296 ALA B CA 1
ATOM 4098 C C . ALA B 1 296 ? 52.691 91.372 117.619 1.00 112.96 296 ALA B C 1
ATOM 4099 O O . ALA B 1 296 ? 52.099 90.330 117.901 1.00 112.96 296 ALA B O 1
ATOM 4101 N N . SER B 1 297 ? 52.546 91.994 116.457 1.00 109.40 297 SER B N 1
ATOM 4102 C CA . SER B 1 297 ? 51.729 91.451 115.384 1.00 109.40 297 SER B CA 1
ATOM 4103 C C . SER B 1 297 ? 52.393 91.766 114.057 1.00 109.40 297 SER B C 1
ATOM 4104 O O . SER B 1 297 ? 52.649 92.931 113.746 1.00 109.40 297 SER B O 1
ATOM 4107 N N . ILE B 1 298 ? 52.671 90.725 113.287 1.00 104.31 298 ILE B N 1
ATOM 4108 C CA . ILE B 1 298 ? 53.537 90.791 112.122 1.00 104.31 298 ILE B CA 1
ATOM 4109 C C . ILE B 1 298 ? 52.757 90.258 110.935 1.00 104.31 298 ILE B C 1
ATOM 4110 O O . ILE B 1 298 ? 52.015 89.282 111.068 1.00 104.31 298 ILE B O 1
ATOM 4115 N N . VAL B 1 299 ? 52.908 90.893 109.781 1.00 105.62 299 VAL B N 1
ATOM 4116 C CA . VAL B 1 299 ? 52.437 90.335 108.523 1.00 105.62 299 VAL B CA 1
ATOM 4117 C C . VAL B 1 299 ? 53.641 90.163 107.618 1.00 105.62 299 VAL B C 1
ATOM 4118 O O . VAL B 1 299 ? 54.246 91.152 107.191 1.00 105.62 299 VAL B O 1
ATOM 4122 N N . PHE B 1 300 ? 53.987 88.918 107.321 1.00 102.88 300 PHE B N 1
ATOM 4123 C CA . PHE B 1 300 ? 55.131 88.620 106.479 1.00 102.88 300 PHE B CA 1
ATOM 4124 C C . PHE B 1 300 ? 54.719 87.627 105.408 1.00 102.88 300 PHE B C 1
ATOM 4125 O O . PHE B 1 300 ? 53.700 86.949 105.525 1.00 102.88 300 PHE B O 1
ATOM 4133 N N . THR B 1 301 ? 55.528 87.540 104.355 1.00 106.05 301 THR B N 1
ATOM 4134 C CA . THR B 1 301 ? 55.278 86.626 103.245 1.00 106.05 301 THR B CA 1
ATOM 4135 C C . THR B 1 301 ? 56.487 85.722 103.105 1.00 106.05 301 THR B C 1
ATOM 4136 O O . THR B 1 301 ? 57.528 86.159 102.611 1.00 106.05 301 THR B O 1
ATOM 4140 N N . SER B 1 302 ? 56.353 84.466 103.502 1.00 105.21 302 SER B N 1
ATOM 4141 C CA . SER B 1 302 ? 57.454 83.536 103.341 1.00 105.21 302 SER B CA 1
ATOM 4142 C C . SER B 1 302 ? 57.552 83.070 101.895 1.00 105.21 302 SER B C 1
ATOM 4143 O O . SER B 1 302 ? 56.690 83.344 101.063 1.00 105.21 302 SER B O 1
ATOM 4146 N N . SER B 1 303 ? 58.624 82.349 101.597 1.00 103.36 303 SER B N 1
ATOM 4147 C CA . SER B 1 303 ? 58.835 81.833 100.259 1.00 103.36 303 SER B CA 1
ATOM 4148 C C . SER B 1 303 ? 59.109 80.342 100.234 1.00 103.36 303 SER B C 1
ATOM 4149 O O . SER B 1 303 ? 59.294 79.785 99.150 1.00 103.36 303 SER B O 1
ATOM 4152 N N . GLY B 1 304 ? 59.154 79.682 101.387 1.00 106.63 304 GLY B N 1
ATOM 4153 C CA . GLY B 1 304 ? 59.316 78.248 101.443 1.00 106.63 304 GLY B CA 1
ATOM 4154 C C . GLY B 1 304 ? 60.726 77.741 101.259 1.00 106.63 304 GLY B C 1
ATOM 4155 O O . GLY B 1 304 ? 60.972 76.552 101.485 1.00 106.63 304 GLY B O 1
ATOM 4156 N N . VAL B 1 305 ? 61.652 78.583 100.860 1.00 104.30 305 VAL B N 1
ATOM 4157 C CA . VAL B 1 305 ? 63.028 78.173 100.636 1.00 104.30 305 VAL B CA 1
ATOM 4158 C C . VAL B 1 305 ? 63.713 78.040 101.987 1.00 104.30 305 VAL B C 1
ATOM 4159 O O . VAL B 1 305 ? 63.375 78.755 102.931 1.00 104.30 305 VAL B O 1
ATOM 4163 N N . LEU B 1 306 ? 64.636 77.091 102.112 1.00 106.00 306 LEU B N 1
ATOM 4164 C CA . LEU B 1 306 ? 65.479 77.043 103.295 1.00 106.00 306 LEU B CA 1
ATOM 4165 C C . LEU B 1 306 ? 66.437 78.221 103.330 1.00 106.00 306 LEU B C 1
ATOM 4166 O O . LEU B 1 306 ? 66.795 78.792 102.299 1.00 106.00 306 LEU B O 1
ATOM 4171 N N . SER B 1 307 ? 66.863 78.567 104.540 1.00 111.27 307 SER B N 1
ATOM 4172 C CA . SER B 1 307 ? 67.974 79.481 104.753 1.00 111.27 307 SER B CA 1
ATOM 4173 C C . SER B 1 307 ? 68.504 79.248 106.154 1.00 111.27 307 SER B C 1
ATOM 4174 O O . SER B 1 307 ? 67.773 78.800 107.037 1.00 111.27 307 SER B O 1
ATOM 4177 N N . THR B 1 308 ? 69.776 79.566 106.352 1.00 118.54 308 THR B N 1
ATOM 4178 C CA . THR B 1 308 ? 70.380 79.428 107.673 1.00 118.54 308 THR B CA 1
ATOM 4179 C C . THR B 1 308 ? 70.291 80.726 108.464 1.00 118.54 308 THR B C 1
ATOM 4180 O O . THR B 1 308 ? 71.255 81.177 109.074 1.00 118.54 308 THR B O 1
ATOM 4184 N N . THR B 1 309 ? 69.101 81.320 108.465 1.00 111.82 309 THR B N 1
ATOM 4185 C CA . THR B 1 309 ? 68.720 82.490 109.229 1.00 111.82 309 THR B CA 1
ATOM 4186 C C . THR B 1 309 ? 67.260 82.239 109.551 1.00 111.82 309 THR B C 1
ATOM 4187 O O . THR B 1 309 ? 66.534 81.701 108.705 1.00 111.82 309 THR B O 1
ATOM 4191 N N . PRO B 1 310 ? 66.805 82.593 110.745 1.00 111.61 310 PRO B N 1
ATOM 4192 C CA . PRO B 1 310 ? 65.384 82.442 111.051 1.00 111.61 310 PRO B CA 1
ATOM 4193 C C . PRO B 1 310 ? 64.555 83.415 110.239 1.00 111.61 310 PRO B C 1
ATOM 4194 O O . PRO B 1 310 ? 64.999 84.519 109.922 1.00 111.61 310 PRO B O 1
ATOM 4198 N N . SER B 1 311 ? 63.359 82.970 109.863 1.00 110.37 311 SER B N 1
ATOM 4199 C CA . SER B 1 311 ? 62.465 83.826 109.099 1.00 110.37 311 SER B CA 1
ATOM 4200 C C . SER B 1 311 ? 61.963 84.980 109.947 1.00 110.37 311 SER B C 1
ATOM 4201 O O . SER B 1 311 ? 62.016 86.138 109.524 1.00 110.37 311 SER B O 1
ATOM 4204 N N . VAL B 1 312 ? 61.490 84.690 111.151 1.00 109.11 312 VAL B N 1
ATOM 4205 C CA . VAL B 1 312 ? 61.092 85.713 112.104 1.00 109.11 312 VAL B CA 1
ATOM 4206 C C . VAL B 1 312 ? 61.979 85.570 113.326 1.00 109.11 312 VAL B C 1
ATOM 4207 O O . VAL B 1 312 ? 62.093 84.476 113.885 1.00 109.11 312 VAL B O 1
ATOM 4211 N N . GLN B 1 313 ? 62.609 86.663 113.737 1.00 112.88 313 GLN B N 1
ATOM 4212 C CA . GLN B 1 313 ? 63.587 86.619 114.809 1.00 112.88 313 GLN B CA 1
ATOM 4213 C C . GLN B 1 313 ? 63.336 87.745 115.796 1.00 112.88 313 GLN B C 1
ATOM 4214 O O . GLN B 1 313 ? 63.120 88.894 115.405 1.00 112.88 313 GLN B O 1
ATOM 4220 N N . PHE B 1 314 ? 63.383 87.400 117.077 1.00 114.88 314 PHE B N 1
ATOM 4221 C CA . PHE B 1 314 ? 63.153 88.322 118.179 1.00 114.88 314 PHE B CA 1
ATOM 4222 C C . PHE B 1 314 ? 64.370 88.306 119.082 1.00 114.88 314 PHE B C 1
ATOM 4223 O O . PHE B 1 314 ? 64.695 87.266 119.658 1.00 114.88 314 PHE B O 1
ATOM 4231 N N . SER B 1 315 ? 65.039 89.447 119.208 1.00 117.50 315 SER B N 1
ATOM 4232 C CA . SER B 1 315 ? 66.314 89.501 119.900 1.00 117.50 315 SER B CA 1
ATOM 4233 C C . SER B 1 315 ? 66.414 90.777 120.715 1.00 117.50 315 SER B C 1
ATOM 4234 O O . SER B 1 315 ? 65.642 91.720 120.533 1.00 117.50 315 SER B O 1
ATOM 4237 N N . GLY B 1 316 ? 67.389 90.794 121.616 1.00 118.52 316 GLY B N 1
ATOM 4238 C CA . GLY B 1 316 ? 67.706 91.967 122.392 1.00 118.52 316 GLY B CA 1
ATOM 4239 C C . GLY B 1 316 ? 67.122 91.994 123.784 1.00 118.52 316 GLY B C 1
ATOM 4240 O O . GLY B 1 316 ? 67.513 92.850 124.582 1.00 118.52 316 GLY B O 1
ATOM 4241 N N . SER B 1 317 ? 66.210 91.090 124.105 1.00 118.66 317 SER B N 1
ATOM 4242 C CA . SER B 1 317 ? 65.520 91.146 125.381 1.00 118.66 317 SER B CA 1
ATOM 4243 C C . SER B 1 317 ? 66.270 90.316 126.415 1.00 118.66 317 SER B C 1
ATOM 4244 O O . SER B 1 317 ? 67.416 89.915 126.214 1.00 118.66 317 SER B O 1
ATOM 4247 N N . SER B 1 318 ? 65.621 90.062 127.546 1.00 116.47 318 SER B N 1
ATOM 4248 C CA . SER B 1 318 ? 66.203 89.250 128.599 1.00 116.47 318 SER B CA 1
ATOM 4249 C C . SER B 1 318 ? 65.101 88.433 129.246 1.00 116.47 318 SER B C 1
ATOM 4250 O O . SER B 1 318 ? 63.964 88.893 129.369 1.00 116.47 318 SER B O 1
ATOM 4253 N N . GLY B 1 319 ? 65.462 87.213 129.651 1.00 116.99 319 GLY B N 1
ATOM 4254 C CA . GLY B 1 319 ? 64.602 86.264 130.367 1.00 116.99 319 GLY B CA 1
ATOM 4255 C C . GLY B 1 319 ? 63.352 85.900 129.564 1.00 116.99 319 GLY B C 1
ATOM 4256 O O . GLY B 1 319 ? 62.218 86.121 129.988 1.00 116.99 319 GLY B O 1
ATOM 4257 N N . VAL B 1 320 ? 63.577 85.327 128.386 1.00 111.75 320 VAL B N 1
ATOM 4258 C CA . VAL B 1 320 ? 62.486 84.694 127.669 1.00 111.75 320 VAL B CA 1
ATOM 4259 C C . VAL B 1 320 ? 62.125 83.390 128.346 1.00 111.75 320 VAL B C 1
ATOM 4260 O O . VAL B 1 320 ? 62.993 82.551 128.608 1.00 111.75 320 VAL B O 1
ATOM 4264 N N . SER B 1 321 ? 60.848 83.223 128.669 1.00 112.80 321 SER B N 1
ATOM 4265 C CA . SER B 1 321 ? 60.393 82.002 129.318 1.00 112.80 321 SER B CA 1
ATOM 4266 C C . SER B 1 321 ? 59.334 81.266 128.515 1.00 112.80 321 SER B C 1
ATOM 4267 O O . SER B 1 321 ? 59.422 80.044 128.361 1.00 112.80 321 SER B O 1
ATOM 4270 N N . ARG B 1 322 ? 58.329 81.968 128.004 1.00 110.36 322 ARG B N 1
ATOM 4271 C CA . ARG B 1 322 ? 57.329 81.374 127.132 1.00 110.36 322 ARG B CA 1
ATOM 4272 C C . ARG B 1 322 ? 57.131 82.239 125.906 1.00 110.36 322 ARG B C 1
ATOM 4273 O O . ARG B 1 322 ? 57.202 83.467 125.981 1.00 110.36 322 ARG B O 1
ATOM 4281 N N . VAL B 1 323 ? 56.869 81.590 124.779 1.00 109.79 323 VAL B N 1
ATOM 4282 C CA . VAL B 1 323 ? 56.436 82.270 123.570 1.00 109.79 323 VAL B CA 1
ATOM 4283 C C . VAL B 1 323 ? 55.177 81.577 123.082 1.00 109.79 323 VAL B C 1
ATOM 4284 O O . VAL B 1 323 ? 55.190 80.368 122.836 1.00 109.79 323 VAL B O 1
ATOM 4288 N N . GLN B 1 324 ? 54.096 82.333 122.944 1.00 110.01 324 GLN B N 1
ATOM 4289 C CA . GLN B 1 324 ? 52.844 81.815 122.424 1.00 110.01 324 GLN B CA 1
ATOM 4290 C C . GLN B 1 324 ? 52.573 82.421 121.056 1.00 110.01 324 GLN B C 1
ATOM 4291 O O . GLN B 1 324 ? 52.833 83.605 120.835 1.00 110.01 324 GLN B O 1
ATOM 4297 N N . MET B 1 325 ? 52.039 81.614 120.143 1.00 112.51 325 MET B N 1
ATOM 4298 C CA . MET B 1 325 ? 51.878 82.022 118.757 1.00 112.51 325 MET B CA 1
ATOM 4299 C C . MET B 1 325 ? 50.450 81.810 118.288 1.00 112.51 325 MET B C 1
ATOM 4300 O O . MET B 1 325 ? 49.703 81.010 118.847 1.00 112.51 325 MET B O 1
ATOM 4305 N N . ASN B 1 326 ? 50.097 82.525 117.225 1.00 106.26 326 ASN B N 1
ATOM 4306 C CA . ASN B 1 326 ? 48.895 82.269 116.440 1.00 106.26 326 ASN B CA 1
ATOM 4307 C C . ASN B 1 326 ? 49.229 82.627 115.004 1.00 106.26 326 ASN B C 1
ATOM 4308 O O . ASN B 1 326 ? 49.671 83.746 114.748 1.00 106.26 326 ASN B O 1
ATOM 4313 N N . ILE B 1 327 ? 49.044 81.694 114.073 1.00 101.64 327 ILE B N 1
ATOM 4314 C CA . ILE B 1 327 ? 49.340 81.922 112.663 1.00 101.64 327 ILE B CA 1
ATOM 4315 C C . ILE B 1 327 ? 48.073 81.661 111.869 1.00 101.64 327 ILE B C 1
ATOM 4316 O O . ILE B 1 327 ? 47.358 80.696 112.145 1.00 101.64 327 ILE B O 1
ATOM 4321 N N . CYS B 1 328 ? 47.793 82.501 110.874 1.00 104.56 328 CYS B N 1
ATOM 4322 C CA . CYS B 1 328 ? 46.467 82.514 110.279 1.00 104.56 328 CYS B CA 1
ATOM 4323 C C . CYS B 1 328 ? 46.412 82.389 108.767 1.00 104.56 328 CYS B C 1
ATOM 4324 O O . CYS B 1 328 ? 45.325 82.103 108.255 1.00 104.56 328 CYS B O 1
ATOM 4327 N N . ARG B 1 329 ? 47.515 82.596 108.042 1.00 101.17 329 ARG B N 1
ATOM 4328 C CA . ARG B 1 329 ? 47.543 82.710 106.578 1.00 101.17 329 ARG B CA 1
ATOM 4329 C C . ARG B 1 329 ? 46.580 83.807 106.100 1.00 101.17 329 ARG B C 1
ATOM 4330 O O . ARG B 1 329 ? 45.485 83.565 105.596 1.00 101.17 329 ARG B O 1
ATOM 4338 N N . CYS B 1 330 ? 46.988 85.039 106.376 1.00 109.66 330 CYS B N 1
ATOM 4339 C CA . CYS B 1 330 ? 46.257 86.216 105.933 1.00 109.66 330 CYS B CA 1
ATOM 4340 C C . CYS B 1 330 ? 46.703 86.659 104.547 1.00 109.66 330 CYS B C 1
ATOM 4341 O O . CYS B 1 330 ? 47.375 85.932 103.816 1.00 109.66 330 CYS B O 1
ATOM 4344 N N . LYS B 1 331 ? 46.318 87.869 104.176 1.00 111.99 331 LYS B N 1
ATOM 4345 C CA . LYS B 1 331 ? 46.624 88.467 102.890 1.00 111.99 331 LYS B CA 1
ATOM 4346 C C . LYS B 1 331 ? 47.279 89.823 103.159 1.00 111.99 331 LYS B C 1
ATOM 4347 O O . LYS B 1 331 ? 47.404 90.243 104.308 1.00 111.99 331 LYS B O 1
ATOM 4353 N N . GLN B 1 332 ? 47.706 90.516 102.100 1.00 116.35 332 GLN B N 1
ATOM 4354 C CA . GLN B 1 332 ? 48.492 91.734 102.275 1.00 116.35 332 GLN B CA 1
ATOM 4355 C C . GLN B 1 332 ? 47.678 92.903 102.804 1.00 116.35 332 GLN B C 1
ATOM 4356 O O . GLN B 1 332 ? 48.264 93.877 103.282 1.00 116.35 332 GLN B O 1
ATOM 4362 N N . GLY B 1 333 ? 46.361 92.841 102.731 1.00 114.49 333 GLY B N 1
ATOM 4363 C CA . GLY B 1 333 ? 45.576 93.935 103.248 1.00 114.49 333 GLY B CA 1
ATOM 4364 C C . GLY B 1 333 ? 45.368 93.938 104.738 1.00 114.49 333 GLY B C 1
ATOM 4365 O O . GLY B 1 333 ? 44.704 94.836 105.256 1.00 114.49 333 GLY B O 1
ATOM 4366 N N . ASN B 1 334 ? 45.920 92.968 105.458 1.00 113.76 334 ASN B N 1
ATOM 4367 C CA . ASN B 1 334 ? 45.683 92.834 106.890 1.00 113.76 334 ASN B CA 1
ATOM 4368 C C . ASN B 1 334 ? 46.826 93.397 107.716 1.00 113.76 334 ASN B C 1
ATOM 4369 O O . ASN B 1 334 ? 47.158 92.863 108.772 1.00 113.76 334 ASN B O 1
ATOM 4374 N N . THR B 1 335 ? 47.442 94.477 107.268 1.00 115.27 335 THR B N 1
ATOM 4375 C CA . THR B 1 335 ? 48.543 95.086 107.992 1.00 115.27 335 THR B CA 1
ATOM 4376 C C . THR B 1 335 ? 48.006 96.065 109.030 1.00 115.27 335 THR B C 1
ATOM 4377 O O . THR B 1 335 ? 46.816 96.078 109.348 1.00 115.27 335 THR B O 1
ATOM 4381 N N . PHE B 1 336 ? 48.883 96.901 109.571 1.00 114.52 336 PHE B N 1
ATOM 4382 C CA . PHE B 1 336 ? 48.512 97.868 110.595 1.00 114.52 336 PHE B CA 1
ATOM 4383 C C . PHE B 1 336 ? 49.074 99.227 110.208 1.00 114.52 336 PHE B C 1
ATOM 4384 O O . PHE B 1 336 ? 50.292 99.404 110.162 1.00 114.52 336 PHE B O 1
ATOM 4392 N N . ILE B 1 337 ? 48.191 100.185 109.945 1.00 116.43 337 ILE B N 1
ATOM 4393 C CA . ILE B 1 337 ? 48.615 101.508 109.511 1.00 116.43 337 ILE B CA 1
ATOM 4394 C C . ILE B 1 337 ? 49.307 102.229 110.661 1.00 116.43 337 ILE B C 1
ATOM 4395 O O . ILE B 1 337 ? 48.817 102.231 111.796 1.00 116.43 337 ILE B O 1
ATOM 4400 N N . LEU B 1 338 ? 50.468 102.812 110.379 1.00 112.43 338 LEU B N 1
ATOM 4401 C CA . LEU B 1 338 ? 51.198 103.596 111.365 1.00 112.43 338 LEU B CA 1
ATOM 4402 C C . LEU B 1 338 ? 50.447 104.859 111.756 1.00 112.43 338 LEU B C 1
ATOM 4403 O O . LEU B 1 338 ? 49.830 104.917 112.818 1.00 112.43 338 LEU B O 1
ATOM 4408 N N . THR C 1 19 ? 15.909 1.520 109.349 1.00 204.70 19 THR C N 1
ATOM 4409 C CA . THR C 1 19 ? 14.568 0.933 109.279 1.00 204.70 19 THR C CA 1
ATOM 4410 C C . THR C 1 19 ? 14.089 0.005 110.436 1.00 204.70 19 THR C C 1
ATOM 4411 O O . THR C 1 19 ? 12.879 -0.152 110.593 1.00 204.70 19 THR C O 1
ATOM 4415 N N . PRO C 1 20 ? 14.966 -0.610 111.234 1.00 195.38 20 PRO C N 1
ATOM 4416 C CA . PRO C 1 20 ? 14.516 -1.094 112.549 1.00 195.38 20 PRO C CA 1
ATOM 4417 C C . PRO C 1 20 ? 14.616 -0.075 113.675 1.00 195.38 20 PRO C C 1
ATOM 4418 O O . PRO C 1 20 ? 14.606 -0.482 114.841 1.00 195.38 20 PRO C O 1
ATOM 4422 N N . ASN C 1 21 ? 14.777 1.209 113.347 1.00 187.21 21 ASN C N 1
ATOM 4423 C CA . ASN C 1 21 ? 14.782 2.385 114.219 1.00 187.21 21 ASN C CA 1
ATOM 4424 C C . ASN C 1 21 ? 15.985 2.469 115.152 1.00 187.21 21 ASN C C 1
ATOM 4425 O O . ASN C 1 21 ? 16.133 3.484 115.840 1.00 187.21 21 ASN C O 1
ATOM 4430 N N . THR C 1 22 ? 16.846 1.454 115.206 1.00 170.35 22 THR C N 1
ATOM 4431 C CA . THR C 1 22 ? 18.078 1.493 115.985 1.00 170.35 22 THR C CA 1
ATOM 4432 C C . THR C 1 22 ? 19.200 0.993 115.096 1.00 170.35 22 THR C C 1
ATOM 4433 O O . THR C 1 22 ? 19.143 -0.137 114.605 1.00 170.35 22 THR C O 1
ATOM 4437 N N . SER C 1 23 ? 20.215 1.819 114.894 1.00 145.86 23 SER C N 1
ATOM 4438 C CA . SER C 1 23 ? 21.319 1.487 114.005 1.00 145.86 23 SER C CA 1
ATOM 4439 C C . SER C 1 23 ? 22.570 1.275 114.842 1.00 145.86 23 SER C C 1
ATOM 4440 O O . SER C 1 23 ? 23.120 2.231 115.393 1.00 145.86 23 SER C O 1
ATOM 4443 N N . VAL C 1 24 ? 23.025 0.033 114.922 1.00 130.62 24 VAL C N 1
ATOM 4444 C CA . VAL C 1 24 ? 24.265 -0.279 115.618 1.00 130.62 24 VAL C CA 1
ATOM 4445 C C . VAL C 1 24 ? 25.424 -0.046 114.662 1.00 130.62 24 VAL C C 1
ATOM 4446 O O . VAL C 1 24 ? 25.480 -0.642 113.583 1.00 130.62 24 VAL C O 1
ATOM 4450 N N . LYS C 1 25 ? 26.349 0.821 115.051 1.00 122.58 25 LYS C N 1
ATOM 4451 C CA . LYS C 1 25 ? 27.530 1.123 114.257 1.00 122.58 25 LYS C CA 1
ATOM 4452 C C . LYS C 1 25 ? 28.764 0.801 115.081 1.00 122.58 25 LYS C C 1
ATOM 4453 O O . LYS C 1 25 ? 28.844 1.185 116.250 1.00 122.58 25 LYS C O 1
ATOM 4459 N N . THR C 1 26 ? 29.714 0.091 114.485 1.00 118.16 26 THR C N 1
ATOM 4460 C CA . THR C 1 26 ? 30.900 -0.322 115.216 1.00 118.16 26 THR C CA 1
ATOM 4461 C C . THR C 1 26 ? 32.071 0.602 114.929 1.00 118.16 26 THR C C 1
ATOM 4462 O O . THR C 1 26 ? 32.310 1.012 113.795 1.00 118.16 26 THR C O 1
ATOM 4466 N N . VAL C 1 27 ? 32.812 0.917 115.983 1.00 115.63 27 VAL C N 1
ATOM 4467 C CA . VAL C 1 27 ? 34.001 1.754 115.881 1.00 115.63 27 VAL C CA 1
ATOM 4468 C C . VAL C 1 27 ? 35.165 0.978 116.470 1.00 115.63 27 VAL C C 1
ATOM 4469 O O . VAL C 1 27 ? 35.072 0.469 117.588 1.00 115.63 27 VAL C O 1
ATOM 4473 N N . ALA C 1 28 ? 36.258 0.877 115.718 1.00 113.93 28 ALA C N 1
ATOM 4474 C CA . ALA C 1 28 ? 37.454 0.160 116.155 1.00 113.93 28 ALA C CA 1
ATOM 4475 C C . ALA C 1 28 ? 38.547 1.188 116.412 1.00 113.93 28 ALA C C 1
ATOM 4476 O O . ALA C 1 28 ? 39.271 1.564 115.491 1.00 113.93 28 ALA C O 1
ATOM 4478 N N . ILE C 1 29 ? 38.660 1.640 117.656 1.00 109.47 29 ILE C N 1
ATOM 4479 C CA . ILE C 1 29 ? 39.679 2.607 118.055 1.00 109.47 29 ILE C CA 1
ATOM 4480 C C . ILE C 1 29 ? 41.007 1.874 118.133 1.00 109.47 29 ILE C C 1
ATOM 4481 O O . ILE C 1 29 ? 41.199 1.070 119.053 1.00 109.47 29 ILE C O 1
ATOM 4486 N N . PRO C 1 30 ? 41.921 2.069 117.186 1.00 108.18 30 PRO C N 1
ATOM 4487 C CA . PRO C 1 30 ? 43.043 1.133 117.040 1.00 108.18 30 PRO C CA 1
ATOM 4488 C C . PRO C 1 30 ? 44.095 1.157 118.143 1.00 108.18 30 PRO C C 1
ATOM 4489 O O . PRO C 1 30 ? 44.068 0.267 118.997 1.00 108.18 30 PRO C O 1
ATOM 4493 N N . PHE C 1 31 ? 44.939 2.179 118.186 1.00 103.23 31 PHE C N 1
ATOM 4494 C CA . PHE C 1 31 ? 46.011 2.406 119.141 1.00 103.23 31 PHE C CA 1
ATOM 4495 C C . PHE C 1 31 ? 46.508 3.762 118.678 1.00 103.23 31 PHE C C 1
ATOM 4496 O O . PHE C 1 31 ? 45.717 4.513 118.100 1.00 103.23 31 PHE C O 1
ATOM 4504 N N . ALA C 1 32 ? 47.753 4.118 118.988 1.00 98.75 32 ALA C N 1
ATOM 4505 C CA . ALA C 1 32 ? 48.416 5.340 118.517 1.00 98.75 32 ALA C CA 1
ATOM 4506 C C . ALA C 1 32 ? 48.234 5.593 117.021 1.00 98.75 32 ALA C C 1
ATOM 4507 O O . ALA C 1 32 ? 48.628 4.771 116.192 1.00 98.75 32 ALA C O 1
ATOM 4509 N N . LYS C 1 33 ? 47.599 6.715 116.690 1.00 97.25 33 LYS C N 1
ATOM 4510 C CA . LYS C 1 33 ? 47.641 7.243 115.334 1.00 97.25 33 LYS C CA 1
ATOM 4511 C C . LYS C 1 33 ? 48.679 8.348 115.249 1.00 97.25 33 LYS C C 1
ATOM 4512 O O . LYS C 1 33 ? 48.751 9.208 116.127 1.00 97.25 33 LYS C O 1
ATOM 4518 N N . THR C 1 34 ? 49.489 8.328 114.199 1.00 104.30 34 THR C N 1
ATOM 4519 C CA . THR C 1 34 ? 50.477 9.368 113.963 1.00 104.30 34 THR C CA 1
ATOM 4520 C C . THR C 1 34 ? 50.333 9.871 112.539 1.00 104.30 34 THR C C 1
ATOM 4521 O O . THR C 1 34 ? 49.516 9.377 111.762 1.00 104.30 34 THR C O 1
ATOM 4525 N N . GLN C 1 35 ? 51.140 10.864 112.196 1.00 101.93 35 GLN C N 1
ATOM 4526 C CA . GLN C 1 35 ? 51.234 11.352 110.834 1.00 101.93 35 GLN C CA 1
ATOM 4527 C C . GLN C 1 35 ? 52.696 11.520 110.465 1.00 101.93 35 GLN C C 1
ATOM 4528 O O . GLN C 1 35 ? 53.545 11.753 111.324 1.00 101.93 35 GLN C O 1
ATOM 4534 N N . ILE C 1 36 ? 52.984 11.387 109.178 1.00 102.64 36 ILE C N 1
ATOM 4535 C CA . ILE C 1 36 ? 54.336 11.492 108.652 1.00 102.64 36 ILE C CA 1
ATOM 4536 C C . ILE C 1 36 ? 54.362 12.649 107.674 1.00 102.64 36 ILE C C 1
ATOM 4537 O O . ILE C 1 36 ? 53.506 12.734 106.788 1.00 102.64 36 ILE C O 1
ATOM 4542 N N . ILE C 1 37 ? 55.333 13.536 107.833 1.00 107.13 37 ILE C N 1
ATOM 4543 C CA . ILE C 1 37 ? 55.387 14.786 107.094 1.00 107.13 37 ILE C CA 1
ATOM 4544 C C . ILE C 1 37 ? 56.683 14.829 106.304 1.00 107.13 37 ILE C C 1
ATOM 4545 O O . ILE C 1 37 ? 57.770 14.783 106.888 1.00 107.13 37 ILE C O 1
ATOM 4550 N N . LYS C 1 38 ? 56.571 14.919 104.985 1.00 121.44 38 LYS C N 1
ATOM 4551 C CA . LYS C 1 38 ? 57.718 15.090 104.111 1.00 121.44 38 LYS C CA 1
ATOM 4552 C C . LYS C 1 38 ? 57.625 16.419 103.380 1.00 121.44 38 LYS C C 1
ATOM 4553 O O . LYS C 1 38 ? 56.538 16.959 103.175 1.00 121.44 38 LYS C O 1
ATOM 4559 N N . THR C 1 39 ? 58.782 16.948 103.003 1.00 141.33 39 THR C N 1
ATOM 4560 C CA . THR C 1 39 ? 58.851 18.104 102.129 1.00 141.33 39 THR C CA 1
ATOM 4561 C C . THR C 1 39 ? 59.424 17.695 100.779 1.00 141.33 39 THR C C 1
ATOM 4562 O O . THR C 1 39 ? 60.111 16.681 100.655 1.00 141.33 39 THR C O 1
ATOM 4566 N N . VAL C 1 40 ? 59.150 18.490 99.748 1.00 155.21 40 VAL C N 1
ATOM 4567 C CA . VAL C 1 40 ? 59.559 18.040 98.421 1.00 155.21 40 VAL C CA 1
ATOM 4568 C C . VAL C 1 40 ? 60.833 18.758 97.940 1.00 155.21 40 VAL C C 1
ATOM 4569 O O . VAL C 1 40 ? 61.760 18.066 97.506 1.00 155.21 40 VAL C O 1
ATOM 4573 N N . ASN C 1 41 ? 60.964 20.102 97.988 1.00 161.96 41 ASN C N 1
ATOM 4574 C CA . ASN C 1 41 ? 59.970 21.194 97.973 1.00 161.96 41 ASN C CA 1
ATOM 4575 C C . ASN C 1 41 ? 59.534 21.571 96.537 1.00 161.96 41 ASN C C 1
ATOM 4576 O O . ASN C 1 41 ? 58.345 21.817 96.325 1.00 161.96 41 ASN C O 1
ATOM 4581 N N . PRO C 1 42 ? 60.466 21.636 95.549 1.00 165.21 42 PRO C N 1
ATOM 4582 C CA . PRO C 1 42 ? 59.839 21.769 94.228 1.00 165.21 42 PRO C CA 1
ATOM 4583 C C . PRO C 1 42 ? 59.351 20.436 93.666 1.00 165.21 42 PRO C C 1
ATOM 4584 O O . PRO C 1 42 ? 60.109 19.468 93.619 1.00 165.21 42 PRO C O 1
ATOM 4588 N N . PRO C 1 43 ? 60.269 25.897 90.196 1.00 176.06 43 PRO C N 1
ATOM 4589 C CA . PRO C 1 43 ? 59.927 27.159 90.858 1.00 176.06 43 PRO C CA 1
ATOM 4590 C C . PRO C 1 43 ? 61.114 27.782 91.593 1.00 176.06 43 PRO C C 1
ATOM 4591 O O . PRO C 1 43 ? 61.984 27.050 92.063 1.00 176.06 43 PRO C O 1
ATOM 4595 N N . PRO C 1 44 ? 61.156 29.122 91.677 1.00 176.16 44 PRO C N 1
ATOM 4596 C CA . PRO C 1 44 ? 62.223 29.805 92.414 1.00 176.16 44 PRO C CA 1
ATOM 4597 C C . PRO C 1 44 ? 62.029 29.733 93.923 1.00 176.16 44 PRO C C 1
ATOM 4598 O O . PRO C 1 44 ? 61.912 30.780 94.558 1.00 176.16 44 PRO C O 1
ATOM 4602 N N . ILE C 1 50 ? 51.823 29.740 97.424 1.00 115.39 50 ILE C N 1
ATOM 4603 C CA . ILE C 1 50 ? 52.832 28.805 97.900 1.00 115.39 50 ILE C CA 1
ATOM 4604 C C . ILE C 1 50 ? 52.514 28.383 99.323 1.00 115.39 50 ILE C C 1
ATOM 4605 O O . ILE C 1 50 ? 52.721 29.150 100.262 1.00 115.39 50 ILE C O 1
ATOM 4610 N N . LEU C 1 51 ? 51.980 27.174 99.469 1.00 113.95 51 LEU C N 1
ATOM 4611 C CA . LEU C 1 51 ? 51.748 26.605 100.787 1.00 113.95 51 LEU C CA 1
ATOM 4612 C C . LEU C 1 51 ? 53.069 26.387 101.506 1.00 113.95 51 LEU C C 1
ATOM 4613 O O . LEU C 1 51 ? 54.100 26.118 100.888 1.00 113.95 51 LEU C O 1
ATOM 4618 N N . HIS C 1 52 ? 53.036 26.521 102.827 1.00 111.94 52 HIS C N 1
ATOM 4619 C CA . HIS C 1 52 ? 54.273 26.484 103.598 1.00 111.94 52 HIS C CA 1
ATOM 4620 C C . HIS C 1 52 ? 53.947 26.019 105.012 1.00 111.94 52 HIS C C 1
ATOM 4621 O O . HIS C 1 52 ? 53.519 26.821 105.843 1.00 111.94 52 HIS C O 1
ATOM 4628 N N . THR C 1 53 ? 54.175 24.739 105.282 1.00 110.34 53 THR C N 1
ATOM 4629 C CA . THR C 1 53 ? 53.914 24.187 106.602 1.00 110.34 53 THR C CA 1
ATOM 4630 C C . THR C 1 53 ? 55.046 24.550 107.548 1.00 110.34 53 THR C C 1
ATOM 4631 O O . THR C 1 53 ? 56.218 24.510 107.171 1.00 110.34 53 THR C O 1
ATOM 4635 N N . GLN C 1 54 ? 54.699 24.893 108.784 1.00 107.70 54 GLN C N 1
ATOM 4636 C CA . GLN C 1 54 ? 55.689 25.145 109.819 1.00 107.70 54 GLN C CA 1
ATOM 4637 C C . GLN C 1 54 ? 55.199 24.629 111.155 1.00 107.70 54 GLN C C 1
ATOM 4638 O O . GLN C 1 54 ? 54.002 24.624 111.428 1.00 107.70 54 GLN C O 1
ATOM 4644 N N . LEU C 1 55 ? 56.144 24.217 111.992 1.00 100.49 55 LEU C N 1
ATOM 4645 C CA . LEU C 1 55 ? 55.854 24.061 113.405 1.00 100.49 55 LEU C CA 1
ATOM 4646 C C . LEU C 1 55 ? 55.515 25.392 114.034 1.00 100.49 55 LEU C C 1
ATOM 4647 O O . LEU C 1 55 ? 55.971 26.450 113.600 1.00 100.49 55 LEU C O 1
ATOM 4652 N N . VAL C 1 56 ? 54.699 25.324 115.070 1.00 99.29 56 VAL C N 1
ATOM 4653 C CA . VAL C 1 56 ? 54.359 26.469 115.897 1.00 99.29 56 VAL C CA 1
ATOM 4654 C C . VAL C 1 56 ? 54.713 26.211 117.352 1.00 99.29 56 VAL C C 1
ATOM 4655 O O . VAL C 1 56 ? 55.404 27.008 117.989 1.00 99.29 56 VAL C O 1
ATOM 4659 N N . MET C 1 57 ? 54.273 25.082 117.883 1.00 102.99 57 MET C N 1
ATOM 4660 C CA . MET C 1 57 ? 54.476 24.731 119.272 1.00 102.99 57 MET C CA 1
ATOM 4661 C C . MET C 1 57 ? 54.728 23.244 119.391 1.00 102.99 57 MET C C 1
ATOM 4662 O O . MET C 1 57 ? 54.667 22.494 118.418 1.00 102.99 57 MET C O 1
ATOM 4667 N N . SER C 1 58 ? 55.017 22.832 120.613 1.00 99.45 58 SER C N 1
ATOM 4668 C CA . SER C 1 58 ? 54.875 21.453 121.042 1.00 99.45 58 SER C CA 1
ATOM 4669 C C . SER C 1 58 ? 53.925 21.486 122.223 1.00 99.45 58 SER C C 1
ATOM 4670 O O . SER C 1 58 ? 54.209 22.144 123.228 1.00 99.45 58 SER C O 1
ATOM 4673 N N . VAL C 1 59 ? 52.785 20.821 122.082 1.00 97.48 59 VAL C N 1
ATOM 4674 C CA . VAL C 1 59 ? 51.693 20.957 123.037 1.00 97.48 59 VAL C CA 1
ATOM 4675 C C . VAL C 1 59 ? 52.076 20.251 124.329 1.00 97.48 59 VAL C C 1
ATOM 4676 O O . VAL C 1 59 ? 52.232 19.029 124.362 1.00 97.48 59 VAL C O 1
ATOM 4680 N N . VAL C 1 60 ? 52.235 21.023 125.392 1.00 96.60 60 VAL C N 1
ATOM 4681 C CA . VAL C 1 60 ? 52.552 20.499 126.711 1.00 96.60 60 VAL C CA 1
ATOM 4682 C C . VAL C 1 60 ? 51.257 20.471 127.501 1.00 96.60 60 VAL C C 1
ATOM 4683 O O . VAL C 1 60 ? 50.701 21.522 127.831 1.00 96.60 60 VAL C O 1
ATOM 4687 N N . GLY C 1 61 ? 50.760 19.273 127.784 1.00 101.64 61 GLY C N 1
ATOM 4688 C CA . GLY C 1 61 ? 49.517 19.153 128.511 1.00 101.64 61 GLY C CA 1
ATOM 4689 C C . GLY C 1 61 ? 49.667 19.562 129.962 1.00 101.64 61 GLY C C 1
ATOM 4690 O O . GLY C 1 61 ? 50.743 19.488 130.549 1.00 101.64 61 GLY C O 1
ATOM 4691 N N . SER C 1 62 ? 48.564 20.013 130.543 1.00 104.41 62 SER C N 1
ATOM 4692 C CA . SER C 1 62 ? 48.561 20.492 131.911 1.00 104.41 62 SER C CA 1
ATOM 4693 C C . SER C 1 62 ? 47.347 19.951 132.641 1.00 104.41 62 SER C C 1
ATOM 4694 O O . SER C 1 62 ? 46.337 19.592 132.034 1.00 104.41 62 SER C O 1
ATOM 4697 N N . VAL C 1 63 ? 47.454 19.911 133.963 1.00 104.54 63 VAL C N 1
ATOM 4698 C CA . VAL C 1 63 ? 46.390 19.333 134.769 1.00 104.54 63 VAL C CA 1
ATOM 4699 C C . VAL C 1 63 ? 45.235 20.305 134.908 1.00 104.54 63 VAL C C 1
ATOM 4700 O O . VAL C 1 63 ? 44.076 19.951 134.677 1.00 104.54 63 VAL C O 1
ATOM 4704 N N . GLN C 1 64 ? 45.523 21.544 135.293 1.00 108.68 64 GLN C N 1
ATOM 4705 C CA . GLN C 1 64 ? 44.435 22.420 135.713 1.00 108.68 64 GLN C CA 1
ATOM 4706 C C . GLN C 1 64 ? 43.742 23.073 134.524 1.00 108.68 64 GLN C C 1
ATOM 4707 O O . GLN C 1 64 ? 42.652 22.653 134.126 1.00 108.68 64 GLN C O 1
ATOM 4713 N N . MET C 1 65 ? 44.413 24.038 133.899 1.00 104.25 65 MET C N 1
ATOM 4714 C CA . MET C 1 65 ? 43.865 24.873 132.838 1.00 104.25 65 MET C CA 1
ATOM 4715 C C . MET C 1 65 ? 44.965 25.780 132.326 1.00 104.25 65 MET C C 1
ATOM 4716 O O . MET C 1 65 ? 45.630 26.430 133.137 1.00 104.25 65 MET C O 1
ATOM 4721 N N . ARG C 1 66 ? 45.139 25.891 131.014 1.00 100.58 66 ARG C N 1
ATOM 4722 C CA . ARG C 1 66 ? 46.223 26.727 130.525 1.00 100.58 66 ARG C CA 1
ATOM 4723 C C . ARG C 1 66 ? 45.941 27.139 129.092 1.00 100.58 66 ARG C C 1
ATOM 4724 O O . ARG C 1 66 ? 45.398 26.362 128.309 1.00 100.58 66 ARG C O 1
ATOM 4732 N N . THR C 1 67 ? 46.338 28.365 128.765 1.00 101.41 67 THR C N 1
ATOM 4733 C CA . THR C 1 67 ? 46.222 28.986 127.454 1.00 101.41 67 THR C CA 1
ATOM 4734 C C . THR C 1 67 ? 47.319 28.475 126.537 1.00 101.41 67 THR C C 1
ATOM 4735 O O . THR C 1 67 ? 47.684 27.296 126.618 1.00 101.41 67 THR C O 1
ATOM 4739 N N . ASN C 1 68 ? 47.697 29.289 125.549 1.00 102.89 68 ASN C N 1
ATOM 4740 C CA . ASN C 1 68 ? 49.028 29.213 124.962 1.00 102.89 68 ASN C CA 1
ATOM 4741 C C . ASN C 1 68 ? 50.030 28.942 126.061 1.00 102.89 68 ASN C C 1
ATOM 4742 O O . ASN C 1 68 ? 50.156 29.737 126.997 1.00 102.89 68 ASN C O 1
ATOM 4747 N N . ASN C 1 69 ? 50.742 27.821 125.947 1.00 103.07 69 ASN C N 1
ATOM 4748 C CA . ASN C 1 69 ? 51.146 27.049 127.122 1.00 103.07 69 ASN C CA 1
ATOM 4749 C C . ASN C 1 69 ? 52.190 27.809 127.930 1.00 103.07 69 ASN C C 1
ATOM 4750 O O . ASN C 1 69 ? 53.402 27.634 127.804 1.00 103.07 69 ASN C O 1
ATOM 4755 N N . GLY C 1 70 ? 51.679 28.702 128.771 1.00 104.13 70 GLY C N 1
ATOM 4756 C CA . GLY C 1 70 ? 52.492 29.564 129.583 1.00 104.13 70 GLY C CA 1
ATOM 4757 C C . GLY C 1 70 ? 53.018 30.787 128.885 1.00 104.13 70 GLY C C 1
ATOM 4758 O O . GLY C 1 70 ? 53.578 31.664 129.550 1.00 104.13 70 GLY C O 1
ATOM 4759 N N . LYS C 1 71 ? 52.860 30.889 127.574 1.00 101.74 71 LYS C N 1
ATOM 4760 C CA . LYS C 1 71 ? 53.273 32.095 126.888 1.00 101.74 71 LYS C CA 1
ATOM 4761 C C . LYS C 1 71 ? 52.216 33.175 127.079 1.00 101.74 71 LYS C C 1
ATOM 4762 O O . LYS C 1 71 ? 51.205 32.976 127.755 1.00 101.74 71 LYS C O 1
ATOM 4768 N N . SER C 1 72 ? 52.460 34.342 126.492 1.00 103.81 72 SER C N 1
ATOM 4769 C CA . SER C 1 72 ? 51.679 35.523 126.816 1.00 103.81 72 SER C CA 1
ATOM 4770 C C . SER C 1 72 ? 50.264 35.419 126.261 1.00 103.81 72 SER C C 1
ATOM 4771 O O . SER C 1 72 ? 49.933 34.540 125.465 1.00 103.81 72 SER C O 1
ATOM 4774 N N . ASN C 1 73 ? 49.429 36.358 126.678 1.00 106.39 73 ASN C N 1
ATOM 4775 C CA . ASN C 1 73 ? 48.015 36.386 126.337 1.00 106.39 73 ASN C CA 1
ATOM 4776 C C . ASN C 1 73 ? 47.768 36.971 124.950 1.00 106.39 73 ASN C C 1
ATOM 4777 O O . ASN C 1 73 ? 46.625 37.240 124.575 1.00 106.39 73 ASN C O 1
ATOM 4782 N N . GLN C 1 74 ? 48.820 37.177 124.178 1.00 104.38 74 GLN C N 1
ATOM 4783 C CA . GLN C 1 74 ? 48.734 37.987 122.978 1.00 104.38 74 GLN C CA 1
ATOM 4784 C C . GLN C 1 74 ? 49.653 37.436 121.894 1.00 104.38 74 GLN C C 1
ATOM 4785 O O . GLN C 1 74 ? 49.766 38.045 120.826 1.00 104.38 74 GLN C O 1
ATOM 4791 N N . ARG C 1 75 ? 50.267 36.273 122.127 1.00 100.27 75 ARG C N 1
ATOM 4792 C CA . ARG C 1 75 ? 51.474 35.863 121.413 1.00 100.27 75 ARG C CA 1
ATOM 4793 C C . ARG C 1 75 ? 51.200 35.539 119.955 1.00 100.27 75 ARG C C 1
ATOM 4794 O O . ARG C 1 75 ? 51.732 36.190 119.053 1.00 100.27 75 ARG C O 1
ATOM 4802 N N . PHE C 1 76 ? 50.382 34.534 119.701 1.00 99.11 76 PHE C N 1
ATOM 4803 C CA . PHE C 1 76 ? 50.170 34.086 118.336 1.00 99.11 76 PHE C CA 1
ATOM 4804 C C . PHE C 1 76 ? 49.159 35.000 117.681 1.00 99.11 76 PHE C C 1
ATOM 4805 O O . PHE C 1 76 ? 48.026 35.123 118.149 1.00 99.11 76 PHE C O 1
ATOM 4813 N N . ARG C 1 77 ? 49.571 35.639 116.600 1.00 99.53 77 ARG C N 1
ATOM 4814 C CA . ARG C 1 77 ? 48.938 36.878 116.183 1.00 99.53 77 ARG C CA 1
ATOM 4815 C C . ARG C 1 77 ? 49.225 37.019 114.706 1.00 99.53 77 ARG C C 1
ATOM 4816 O O . ARG C 1 77 ? 50.389 37.110 114.316 1.00 99.53 77 ARG C O 1
ATOM 4824 N N . LEU C 1 78 ? 48.185 37.008 113.884 1.00 96.99 78 LEU C N 1
ATOM 4825 C CA . LEU C 1 78 ? 48.359 36.774 112.456 1.00 96.99 78 LEU C CA 1
ATOM 4826 C C . LEU C 1 78 ? 48.841 38.037 111.752 1.00 96.99 78 LEU C C 1
ATOM 4827 O O . LEU C 1 78 ? 48.087 38.765 111.108 1.00 96.99 78 LEU C O 1
ATOM 4832 N N . ASN C 1 79 ? 50.134 38.292 111.885 1.00 95.20 79 ASN C N 1
ATOM 4833 C CA . ASN C 1 79 ? 50.906 39.083 110.949 1.00 95.20 79 ASN C CA 1
ATOM 4834 C C . ASN C 1 79 ? 52.055 38.252 110.428 1.00 95.20 79 ASN C C 1
ATOM 4835 O O . ASN C 1 79 ? 52.567 37.391 111.139 1.00 95.20 79 ASN C O 1
ATOM 4840 N N . PRO C 1 80 ? 52.509 38.503 109.203 1.00 95.49 80 PRO C N 1
ATOM 4841 C CA . PRO C 1 80 ? 53.793 37.944 108.784 1.00 95.49 80 PRO C CA 1
ATOM 4842 C C . PRO C 1 80 ? 54.979 38.567 109.491 1.00 95.49 80 PRO C C 1
ATOM 4843 O O . PRO C 1 80 ? 56.068 37.991 109.444 1.00 95.49 80 PRO C O 1
ATOM 4847 N N . SER C 1 81 ? 54.815 39.701 110.158 1.00 95.16 81 SER C N 1
ATOM 4848 C CA . SER C 1 81 ? 55.891 40.245 110.979 1.00 95.16 81 SER C CA 1
ATOM 4849 C C . SER C 1 81 ? 55.781 39.780 112.423 1.00 95.16 81 SER C C 1
ATOM 4850 O O . SER C 1 81 ? 55.847 40.573 113.355 1.00 95.16 81 SER C O 1
ATOM 4853 N N . ASN C 1 82 ? 55.629 38.475 112.616 1.00 95.43 82 ASN C N 1
ATOM 4854 C CA . ASN C 1 82 ? 55.458 37.891 113.938 1.00 95.43 82 ASN C CA 1
ATOM 4855 C C . ASN C 1 82 ? 56.413 36.713 114.014 1.00 95.43 82 ASN C C 1
ATOM 4856 O O . ASN C 1 82 ? 56.248 35.740 113.253 1.00 95.43 82 ASN C O 1
ATOM 4861 N N . PRO C 1 83 ? 57.404 36.741 114.903 1.00 95.74 83 PRO C N 1
ATOM 4862 C CA . PRO C 1 83 ? 58.421 35.688 114.900 1.00 95.74 83 PRO C CA 1
ATOM 4863 C C . PRO C 1 83 ? 57.909 34.342 115.343 1.00 95.74 83 PRO C C 1
ATOM 4864 O O . PRO C 1 83 ? 58.528 33.328 115.008 1.00 95.74 83 PRO C O 1
ATOM 4868 N N . ALA C 1 84 ? 56.804 34.294 116.079 1.00 95.45 84 ALA C N 1
ATOM 4869 C CA . ALA C 1 84 ? 56.306 33.017 116.566 1.00 95.45 84 ALA C CA 1
ATOM 4870 C C . ALA C 1 84 ? 55.691 32.201 115.445 1.00 95.45 84 ALA C C 1
ATOM 4871 O O . ALA C 1 84 ? 55.925 30.994 115.352 1.00 95.45 84 ALA C O 1
ATOM 4873 N N . LEU C 1 85 ? 54.913 32.835 114.582 1.00 97.72 85 LEU C N 1
ATOM 4874 C CA . LEU C 1 85 ? 54.228 32.102 113.533 1.00 97.72 85 LEU C CA 1
ATOM 4875 C C . LEU C 1 85 ? 55.005 32.034 112.237 1.00 97.72 85 LEU C C 1
ATOM 4876 O O . LEU C 1 85 ? 54.740 31.147 111.425 1.00 97.72 85 LEU C O 1
ATOM 4881 N N . PHE C 1 86 ? 55.928 32.951 111.998 1.00 98.29 86 PHE C N 1
ATOM 4882 C CA . PHE C 1 86 ? 56.661 32.998 110.736 1.00 98.29 86 PHE C CA 1
ATOM 4883 C C . PHE C 1 86 ? 58.106 33.364 111.005 1.00 98.29 86 PHE C C 1
ATOM 4884 O O . PHE C 1 86 ? 58.517 34.509 110.799 1.00 98.29 86 PHE C O 1
ATOM 4892 N N . PRO C 1 87 ? 58.919 32.413 111.460 1.00 100.15 87 PRO C N 1
ATOM 4893 C CA . PRO C 1 87 ? 60.329 32.727 111.688 1.00 100.15 87 PRO C CA 1
ATOM 4894 C C . PRO C 1 87 ? 61.118 32.927 110.414 1.00 100.15 87 PRO C C 1
ATOM 4895 O O . PRO C 1 87 ? 62.199 33.521 110.468 1.00 100.15 87 PRO C O 1
ATOM 4899 N N . THR C 1 88 ? 60.620 32.468 109.272 1.00 101.82 88 THR C N 1
ATOM 4900 C CA . THR C 1 88 ? 61.321 32.669 108.014 1.00 101.82 88 THR C CA 1
ATOM 4901 C C . THR C 1 88 ? 60.720 33.777 107.175 1.00 101.82 88 THR C C 1
ATOM 4902 O O . THR C 1 88 ? 61.459 34.533 106.544 1.00 101.82 88 THR C O 1
ATOM 4906 N N . LEU C 1 89 ? 59.399 33.894 107.146 1.00 101.32 89 LEU C N 1
ATOM 4907 C CA . LEU C 1 89 ? 58.775 34.916 106.324 1.00 101.32 89 LEU C CA 1
ATOM 4908 C C . LEU C 1 89 ? 58.923 36.310 106.888 1.00 101.32 89 LEU C C 1
ATOM 4909 O O . LEU C 1 89 ? 58.698 37.271 106.151 1.00 101.32 89 LEU C O 1
ATOM 4914 N N . ALA C 1 90 ? 59.297 36.441 108.161 1.00 99.61 90 ALA C N 1
ATOM 4915 C CA . ALA C 1 90 ? 59.403 37.757 108.775 1.00 99.61 90 ALA C CA 1
ATOM 4916 C C . ALA C 1 90 ? 60.523 38.570 108.153 1.00 99.61 90 ALA C C 1
ATOM 4917 O O . ALA C 1 90 ? 60.483 39.803 108.175 1.00 99.61 90 ALA C O 1
ATOM 4919 N N . TYR C 1 91 ? 61.523 37.908 107.581 1.00 98.12 91 TYR C N 1
ATOM 4920 C CA . TYR C 1 91 ? 62.547 38.657 106.871 1.00 98.12 91 TYR C CA 1
ATOM 4921 C C . TYR C 1 91 ? 62.041 39.120 105.519 1.00 98.12 91 TYR C C 1
ATOM 4922 O O . TYR C 1 91 ? 62.327 40.244 105.100 1.00 98.12 91 TYR C O 1
ATOM 4931 N N . GLU C 1 92 ? 61.279 38.280 104.823 1.00 102.03 92 GLU C N 1
ATOM 4932 C CA . GLU C 1 92 ? 60.675 38.741 103.583 1.00 102.03 92 GLU C CA 1
ATOM 4933 C C . GLU C 1 92 ? 59.537 39.706 103.850 1.00 102.03 92 GLU C C 1
ATOM 4934 O O . GLU C 1 92 ? 59.217 40.534 102.994 1.00 102.03 92 GLU C O 1
ATOM 4940 N N . ALA C 1 93 ? 58.924 39.630 105.027 1.00 98.91 93 ALA C N 1
ATOM 4941 C CA . ALA C 1 93 ? 57.875 40.575 105.365 1.00 98.91 93 ALA C CA 1
ATOM 4942 C C . ALA C 1 93 ? 58.417 41.958 105.650 1.00 98.91 93 ALA C C 1
ATOM 4943 O O . ALA C 1 93 ? 57.652 42.922 105.625 1.00 98.91 93 ALA C O 1
ATOM 4945 N N . ALA C 1 94 ? 59.711 42.079 105.920 1.00 97.65 94 ALA C N 1
ATOM 4946 C CA . ALA C 1 94 ? 60.282 43.395 106.128 1.00 97.65 94 ALA C CA 1
ATOM 4947 C C . ALA C 1 94 ? 60.360 44.191 104.841 1.00 97.65 94 ALA C C 1
ATOM 4948 O O . ALA C 1 94 ? 60.397 45.421 104.892 1.00 97.65 94 ALA C O 1
ATOM 4950 N N . ASN C 1 95 ? 60.374 43.528 103.692 1.00 98.55 95 ASN C N 1
ATOM 4951 C CA . ASN C 1 95 ? 60.513 44.218 102.425 1.00 98.55 95 ASN C CA 1
ATOM 4952 C C . ASN C 1 95 ? 59.186 44.563 101.789 1.00 98.55 95 ASN C C 1
ATOM 4953 O O . ASN C 1 95 ? 59.155 44.868 100.597 1.00 98.55 95 ASN C O 1
ATOM 4958 N N . TYR C 1 96 ? 58.087 44.509 102.531 1.00 97.10 96 TYR C N 1
ATOM 4959 C CA . TYR C 1 96 ? 56.789 44.799 101.949 1.00 97.10 96 TYR C CA 1
ATOM 4960 C C . TYR C 1 96 ? 55.915 45.510 102.968 1.00 97.10 96 TYR C C 1
ATOM 4961 O O . TYR C 1 96 ? 56.258 45.616 104.143 1.00 97.10 96 TYR C O 1
ATOM 4970 N N . ASP C 1 97 ? 54.774 45.997 102.502 1.00 99.03 97 ASP C N 1
ATOM 4971 C CA . ASP C 1 97 ? 53.838 46.745 103.332 1.00 99.03 97 ASP C CA 1
ATOM 4972 C C . ASP C 1 97 ? 52.483 46.092 103.492 1.00 99.03 97 ASP C C 1
ATOM 4973 O O . ASP C 1 97 ? 51.941 46.082 104.595 1.00 99.03 97 ASP C O 1
ATOM 4978 N N . MET C 1 98 ? 51.902 45.576 102.427 1.00 99.15 98 MET C N 1
ATOM 4979 C CA . MET C 1 98 ? 50.578 45.001 102.522 1.00 99.15 98 MET C CA 1
ATOM 4980 C C . MET C 1 98 ? 50.699 43.489 102.523 1.00 99.15 98 MET C C 1
ATOM 4981 O O . MET C 1 98 ? 51.690 42.931 102.054 1.00 99.15 98 MET C O 1
ATOM 4986 N N . TYR C 1 99 ? 49.681 42.821 103.049 1.00 98.49 99 TYR C N 1
ATOM 4987 C CA . TYR C 1 99 ? 49.668 41.373 102.978 1.00 98.49 99 TYR C CA 1
ATOM 4988 C C . TYR C 1 99 ? 48.233 40.892 102.923 1.00 98.49 99 TYR C C 1
ATOM 4989 O O . TYR C 1 99 ? 47.308 41.575 103.362 1.00 98.49 99 TYR C O 1
ATOM 4998 N N . ARG C 1 100 ? 48.063 39.699 102.387 1.00 100.39 100 ARG C N 1
ATOM 4999 C CA . ARG C 1 100 ? 46.859 38.915 102.562 1.00 100.39 100 ARG C CA 1
ATOM 5000 C C . ARG C 1 100 ? 47.229 37.593 103.208 1.00 100.39 100 ARG C C 1
ATOM 5001 O O . ARG C 1 100 ? 48.394 37.302 103.465 1.00 100.39 100 ARG C O 1
ATOM 5009 N N . LEU C 1 101 ? 46.211 36.785 103.459 1.00 95.65 101 LEU C N 1
ATOM 5010 C CA . LEU C 1 101 ? 46.384 35.405 103.882 1.00 95.65 101 LEU C CA 1
ATOM 5011 C C . LEU C 1 101 ? 45.331 34.600 103.149 1.00 95.65 101 LEU C C 1
ATOM 5012 O O . LEU C 1 101 ? 44.139 34.837 103.342 1.00 95.65 101 LEU C O 1
ATOM 5017 N N . LYS C 1 102 ? 45.755 33.670 102.299 1.00 102.60 102 LYS C N 1
ATOM 5018 C CA . LYS C 1 102 ? 44.795 32.957 101.466 1.00 102.60 102 LYS C CA 1
ATOM 5019 C C . LYS C 1 102 ? 44.290 31.675 102.116 1.00 102.60 102 LYS C C 1
ATOM 5020 O O . LYS C 1 102 ? 43.083 31.496 102.287 1.00 102.60 102 LYS C O 1
ATOM 5026 N N . LYS C 1 103 ? 45.187 30.763 102.455 1.00 103.95 103 LYS C N 1
ATOM 5027 C CA . LYS C 1 103 ? 44.788 29.471 102.985 1.00 103.95 103 LYS C CA 1
ATOM 5028 C C . LYS C 1 103 ? 45.330 29.330 104.394 1.00 103.95 103 LYS C C 1
ATOM 5029 O O . LYS C 1 103 ? 46.509 29.588 104.635 1.00 103.95 103 LYS C O 1
ATOM 5035 N N . LEU C 1 104 ? 44.472 28.932 105.323 1.00 99.62 104 LEU C N 1
ATOM 5036 C CA . LEU C 1 104 ? 44.857 28.812 106.722 1.00 99.62 104 LEU C CA 1
ATOM 5037 C C . LEU C 1 104 ? 44.325 27.503 107.268 1.00 99.62 104 LEU C C 1
ATOM 5038 O O . LEU C 1 104 ? 43.115 27.355 107.455 1.00 99.62 104 LEU C O 1
ATOM 5043 N N . THR C 1 105 ? 45.215 26.556 107.526 1.00 102.48 105 THR C N 1
ATOM 5044 C CA . THR C 1 105 ? 44.840 25.325 108.196 1.00 102.48 105 THR C CA 1
ATOM 5045 C C . THR C 1 105 ? 45.696 25.144 109.434 1.00 102.48 105 THR C C 1
ATOM 5046 O O . THR C 1 105 ? 46.868 25.518 109.452 1.00 102.48 105 THR C O 1
ATOM 5050 N N . LEU C 1 106 ? 45.102 24.564 110.462 1.00 98.59 106 LEU C N 1
ATOM 5051 C CA . LEU C 1 106 ? 45.797 24.188 111.678 1.00 98.59 106 LEU C CA 1
ATOM 5052 C C . LEU C 1 106 ? 45.637 22.694 111.867 1.00 98.59 106 LEU C C 1
ATOM 5053 O O . LEU C 1 106 ? 44.515 22.189 111.885 1.00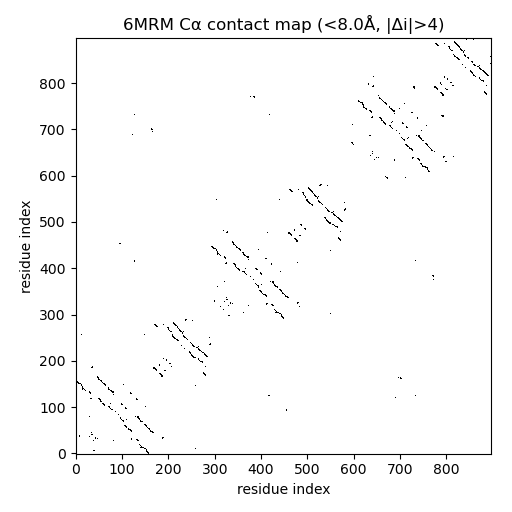 98.59 106 LEU C O 1
ATOM 5058 N N . ARG C 1 107 ? 46.753 21.992 112.002 1.00 99.67 107 ARG C N 1
ATOM 5059 C CA . ARG C 1 107 ? 46.810 20.553 111.781 1.00 99.67 107 ARG C CA 1
ATOM 5060 C C . ARG C 1 107 ? 47.571 19.867 112.908 1.00 99.67 107 ARG C C 1
ATOM 5061 O O . ARG C 1 107 ? 48.657 19.341 112.683 1.00 99.67 107 ARG C O 1
ATOM 5069 N N . TYR C 1 108 ? 47.072 20.006 114.134 1.00 96.52 108 TYR C N 1
ATOM 5070 C CA . TYR C 1 108 ? 47.541 19.271 115.308 1.00 96.52 108 TYR C CA 1
ATOM 5071 C C . TYR C 1 108 ? 47.779 17.792 115.044 1.00 96.52 108 TYR C C 1
ATOM 5072 O O . TYR C 1 108 ? 46.866 17.063 114.655 1.00 96.52 108 TYR C O 1
ATOM 5081 N N . VAL C 1 109 ? 49.006 17.352 115.279 1.00 94.94 109 VAL C N 1
ATOM 5082 C CA . VAL C 1 109 ? 49.438 15.975 115.068 1.00 94.94 109 VAL C CA 1
ATOM 5083 C C . VAL C 1 109 ? 49.789 15.381 116.425 1.00 94.94 109 VAL C C 1
ATOM 5084 O O . VAL C 1 109 ? 50.659 15.917 117.117 1.00 94.94 109 VAL C O 1
ATOM 5088 N N . PRO C 1 110 ? 49.168 14.287 116.837 1.00 92.30 110 PRO C N 1
ATOM 5089 C CA . PRO C 1 110 ? 49.505 13.686 118.125 1.00 92.30 110 PRO C CA 1
ATOM 5090 C C . PRO C 1 110 ? 50.787 12.878 118.048 1.00 92.30 110 PRO C C 1
ATOM 5091 O O . PRO C 1 110 ? 51.234 12.470 116.979 1.00 92.30 110 PRO C O 1
ATOM 5095 N N . LEU C 1 111 ? 51.382 12.659 119.213 1.00 95.44 111 LEU C N 1
ATOM 5096 C CA . LEU C 1 111 ? 52.620 11.905 119.346 1.00 95.44 111 LEU C CA 1
ATOM 5097 C C . LEU C 1 111 ? 52.524 10.938 120.504 1.00 95.44 111 LEU C C 1
ATOM 5098 O O . LEU C 1 111 ? 53.502 10.685 121.207 1.00 95.44 111 LEU C O 1
ATOM 5103 N N . VAL C 1 112 ? 51.341 10.383 120.735 1.00 95.11 112 VAL C N 1
ATOM 5104 C CA . VAL C 1 112 ? 51.081 9.668 121.973 1.00 95.11 112 VAL C CA 1
ATOM 5105 C C . VAL C 1 112 ? 49.998 8.630 121.711 1.00 95.11 112 VAL C C 1
ATOM 5106 O O . VAL C 1 112 ? 49.177 8.778 120.806 1.00 95.11 112 VAL C O 1
ATOM 5110 N N . THR C 1 113 ? 50.031 7.547 122.478 1.00 97.71 113 THR C N 1
ATOM 5111 C CA . THR C 1 113 ? 49.122 6.437 122.267 1.00 97.71 113 THR C CA 1
ATOM 5112 C C . THR C 1 113 ? 47.762 6.749 122.863 1.00 97.71 113 THR C C 1
ATOM 5113 O O . THR C 1 113 ? 47.547 7.798 123.467 1.00 97.71 113 THR C O 1
ATOM 5117 N N . VAL C 1 114 ? 46.835 5.805 122.752 1.00 95.77 114 VAL C N 1
ATOM 5118 C CA . VAL C 1 114 ? 45.542 5.941 123.426 1.00 95.77 114 VAL C CA 1
ATOM 5119 C C . VAL C 1 114 ? 45.767 5.374 124.819 1.00 95.77 114 VAL C C 1
ATOM 5120 O O . VAL C 1 114 ? 45.349 4.270 125.165 1.00 95.77 114 VAL C O 1
ATOM 5124 N N . GLN C 1 115 ? 46.476 6.145 125.633 1.00 97.81 115 GLN C N 1
ATOM 5125 C CA . GLN C 1 115 ? 46.659 5.862 127.049 1.00 97.81 115 GLN C CA 1
ATOM 5126 C C . GLN C 1 115 ? 46.601 7.103 127.906 1.00 97.81 115 GLN C C 1
ATOM 5127 O O . GLN C 1 115 ? 46.351 6.986 129.108 1.00 97.81 115 GLN C O 1
ATOM 5133 N N . ASN C 1 116 ? 46.840 8.278 127.348 1.00 100.02 116 ASN C N 1
ATOM 5134 C CA . ASN C 1 116 ? 46.931 9.510 128.107 1.00 100.02 116 ASN C CA 1
ATOM 5135 C C . ASN C 1 116 ? 45.711 10.362 127.819 1.00 100.02 116 ASN C C 1
ATOM 5136 O O . ASN C 1 116 ? 45.457 10.720 126.668 1.00 100.02 116 ASN C O 1
ATOM 5141 N N . SER C 1 117 ? 44.958 10.673 128.862 1.00 100.36 117 SER C N 1
ATOM 5142 C CA . SER C 1 117 ? 43.762 11.471 128.704 1.00 100.36 117 SER C CA 1
ATOM 5143 C C . SER C 1 117 ? 44.125 12.944 128.592 1.00 100.36 117 SER C C 1
ATOM 5144 O O . SER C 1 117 ? 45.268 13.344 128.786 1.00 100.36 117 SER C O 1
ATOM 5147 N N . GLY C 1 118 ? 43.131 13.758 128.266 1.00 99.29 118 GLY C N 1
ATOM 5148 C CA . GLY C 1 118 ? 43.357 15.179 128.120 1.00 99.29 118 GLY C CA 1
ATOM 5149 C C . GLY C 1 118 ? 42.524 15.798 127.024 1.00 99.29 118 GLY C C 1
ATOM 5150 O O . GLY C 1 118 ? 41.695 15.119 126.420 1.00 99.29 118 GLY C O 1
ATOM 5151 N N . ARG C 1 119 ? 42.738 17.080 126.752 1.00 94.94 119 ARG C N 1
ATOM 5152 C CA . ARG C 1 119 ? 42.006 17.762 125.697 1.00 94.94 119 ARG C CA 1
ATOM 5153 C C . ARG C 1 119 ? 42.828 18.920 125.173 1.00 94.94 119 ARG C C 1
ATOM 5154 O O . ARG C 1 119 ? 43.387 19.683 125.958 1.00 94.94 119 ARG C O 1
ATOM 5162 N N . VAL C 1 120 ? 42.906 19.035 123.855 1.00 94.83 120 VAL C N 1
ATOM 5163 C CA . VAL C 1 120 ? 43.551 20.153 123.187 1.00 94.83 120 VAL C CA 1
ATOM 5164 C C . VAL C 1 120 ? 42.516 20.841 122.318 1.00 94.83 120 VAL C C 1
ATOM 5165 O O . VAL C 1 120 ? 41.816 20.184 121.544 1.00 94.83 120 VAL C O 1
ATOM 5169 N N . ALA C 1 121 ? 42.414 22.158 122.442 1.00 96.83 121 ALA C N 1
ATOM 5170 C CA . ALA C 1 121 ? 41.515 22.926 121.602 1.00 96.83 121 ALA C CA 1
ATOM 5171 C C . ALA C 1 121 ? 42.303 23.979 120.851 1.00 96.83 121 ALA C C 1
ATOM 5172 O O . ALA C 1 121 ? 43.312 24.480 121.341 1.00 96.83 121 ALA C O 1
ATOM 5174 N N . MET C 1 122 ? 41.843 24.293 119.645 1.00 100.97 122 MET C N 1
ATOM 5175 C CA . MET C 1 122 ? 42.508 25.234 118.756 1.00 100.97 122 MET C CA 1
ATOM 5176 C C . MET C 1 122 ? 41.486 26.292 118.379 1.00 100.97 122 MET C C 1
ATOM 5177 O O . MET C 1 122 ? 40.420 25.961 117.860 1.00 100.97 122 MET C O 1
ATOM 5182 N N . ILE C 1 123 ? 41.792 27.553 118.664 1.00 98.27 123 ILE C N 1
ATOM 5183 C CA . ILE C 1 123 ? 40.813 28.632 118.624 1.00 98.27 123 ILE C CA 1
ATOM 5184 C C . ILE C 1 123 ? 41.361 29.759 117.766 1.00 98.27 123 ILE C C 1
ATOM 5185 O O . ILE C 1 123 ? 42.538 30.108 117.882 1.00 98.27 123 ILE C O 1
ATOM 5190 N N . TRP C 1 124 ? 40.521 30.337 116.911 1.00 95.47 124 TRP C N 1
ATOM 5191 C CA . TRP C 1 124 ? 40.886 31.509 116.127 1.00 95.47 124 TRP C CA 1
ATOM 5192 C C . TRP C 1 124 ? 39.971 32.676 116.455 1.00 95.47 124 TRP C C 1
ATOM 5193 O O . TRP C 1 124 ? 38.750 32.550 116.350 1.00 95.47 124 TRP C O 1
ATOM 5204 N N . ASP C 1 125 ? 40.558 33.825 116.816 1.00 100.91 125 ASP C N 1
ATOM 5205 C CA . ASP C 1 125 ? 39.669 34.947 117.061 1.00 100.91 125 ASP C CA 1
ATOM 5206 C C . ASP C 1 125 ? 39.668 35.877 115.863 1.00 100.91 125 ASP C C 1
ATOM 5207 O O . ASP C 1 125 ? 40.635 35.914 115.106 1.00 100.91 125 ASP C O 1
ATOM 5212 N N . PRO C 1 126 ? 38.625 36.636 115.642 1.00 97.86 126 PRO C N 1
ATOM 5213 C CA . PRO C 1 126 ? 38.721 37.716 114.661 1.00 97.86 126 PRO C CA 1
ATOM 5214 C C . PRO C 1 126 ? 39.324 38.961 115.280 1.00 97.86 126 PRO C C 1
ATOM 5215 O O . PRO C 1 126 ? 39.940 39.767 114.582 1.00 97.86 126 PRO C O 1
ATOM 5219 N N . ASP C 1 127 ? 39.171 39.123 116.591 1.00 103.04 127 ASP C N 1
ATOM 5220 C CA . ASP C 1 127 ? 39.961 40.113 117.308 1.00 103.04 127 ASP C CA 1
ATOM 5221 C C . ASP C 1 127 ? 41.417 39.704 117.353 1.00 103.04 127 ASP C C 1
ATOM 5222 O O . ASP C 1 127 ? 41.762 38.540 117.154 1.00 103.04 127 ASP C O 1
ATOM 5227 N N . SER C 1 128 ? 42.276 40.674 117.624 1.00 102.88 128 SER C N 1
ATOM 5228 C CA . SER C 1 128 ? 43.659 40.392 117.957 1.00 102.88 128 SER C CA 1
ATOM 5229 C C . SER C 1 128 ? 44.050 41.032 119.271 1.00 102.88 128 SER C C 1
ATOM 5230 O O . SER C 1 128 ? 45.236 41.229 119.526 1.00 102.88 128 SER C O 1
ATOM 5233 N N . GLN C 1 129 ? 43.070 41.391 120.095 1.00 106.20 129 GLN C N 1
ATOM 5234 C CA . GLN C 1 129 ? 43.341 42.039 121.369 1.00 106.20 129 GLN C CA 1
ATOM 5235 C C . GLN C 1 129 ? 42.457 41.518 122.491 1.00 106.20 129 GLN C C 1
ATOM 5236 O O . GLN C 1 129 ? 42.462 42.105 123.577 1.00 106.20 129 GLN C O 1
ATOM 5242 N N . ASP C 1 130 ? 41.694 40.453 122.273 1.00 103.13 130 ASP C N 1
ATOM 5243 C CA . ASP C 1 130 ? 40.962 39.863 123.376 1.00 103.13 130 ASP C CA 1
ATOM 5244 C C . ASP C 1 130 ? 41.915 39.115 124.298 1.00 103.13 130 ASP C C 1
ATOM 5245 O O . ASP C 1 130 ? 43.075 38.859 123.972 1.00 103.13 130 ASP C O 1
ATOM 5250 N N . SER C 1 131 ? 41.407 38.753 125.462 1.00 102.60 131 SER C N 1
ATOM 5251 C CA . SER C 1 131 ? 42.144 37.890 126.365 1.00 102.60 131 SER C CA 1
ATOM 5252 C C . SER C 1 131 ? 41.808 36.439 126.034 1.00 102.60 131 SER C C 1
ATOM 5253 O O . SER C 1 131 ? 41.123 36.149 125.053 1.00 102.60 131 SER C O 1
ATOM 5256 N N . ALA C 1 132 ? 42.276 35.514 126.849 1.00 104.06 132 ALA C N 1
ATOM 5257 C CA . ALA C 1 132 ? 42.040 34.100 126.642 1.00 104.06 132 ALA C CA 1
ATOM 5258 C C . ALA C 1 132 ? 41.246 33.515 127.801 1.00 104.06 132 ALA C C 1
ATOM 5259 O O . ALA C 1 132 ? 41.260 34.061 128.908 1.00 104.06 132 ALA C O 1
ATOM 5261 N N . PRO C 1 133 ? 40.513 32.425 127.580 1.00 108.55 133 PRO C N 1
ATOM 5262 C CA . PRO C 1 133 ? 39.957 31.673 128.713 1.00 108.55 133 PRO C CA 1
ATOM 5263 C C . PRO C 1 133 ? 41.079 31.053 129.536 1.00 108.55 133 PRO C C 1
ATOM 5264 O O . PRO C 1 133 ? 42.047 30.551 128.965 1.00 108.55 133 PRO C O 1
ATOM 5268 N N . GLN C 1 134 ? 40.998 31.081 130.881 1.00 110.30 134 GLN C N 1
ATOM 5269 C CA . GLN C 1 134 ? 40.050 31.646 131.882 1.00 110.30 134 GLN C CA 1
ATOM 5270 C C . GLN C 1 134 ? 38.586 31.202 131.901 1.00 110.30 134 GLN C C 1
ATOM 5271 O O . GLN C 1 134 ? 37.764 31.994 132.352 1.00 110.30 134 GLN C O 1
ATOM 5277 N N . SER C 1 135 ? 38.279 30.003 131.372 1.00 108.55 135 SER C N 1
ATOM 5278 C CA . SER C 1 135 ? 37.227 29.081 131.834 1.00 108.55 135 SER C CA 1
ATOM 5279 C C . SER C 1 135 ? 37.184 27.846 130.950 1.00 108.55 135 SER C C 1
ATOM 5280 O O . SER C 1 135 ? 37.947 27.736 129.991 1.00 108.55 135 SER C O 1
ATOM 5283 N N . ARG C 1 136 ? 36.271 26.929 131.244 1.00 104.95 136 ARG C N 1
ATOM 5284 C CA . ARG C 1 136 ? 35.925 25.860 130.319 1.00 104.95 136 ARG C CA 1
ATOM 5285 C C . ARG C 1 136 ? 34.760 26.285 129.453 1.00 104.95 136 ARG C C 1
ATOM 5286 O O . ARG C 1 136 ? 34.467 25.663 128.430 1.00 104.95 136 ARG C O 1
ATOM 5294 N N . GLN C 1 137 ? 34.064 27.342 129.867 1.00 111.26 137 GLN C N 1
ATOM 5295 C CA . GLN C 1 137 ? 32.883 27.802 129.155 1.00 111.26 137 GLN C CA 1
ATOM 5296 C C . GLN C 1 137 ? 33.235 28.379 127.801 1.00 111.26 137 GLN C C 1
ATOM 5297 O O . GLN C 1 137 ? 32.469 28.222 126.849 1.00 111.26 137 GLN C O 1
ATOM 5303 N N . GLU C 1 138 ? 34.389 29.025 127.701 1.00 113.08 138 GLU C N 1
ATOM 5304 C CA . GLU C 1 138 ? 34.755 29.808 126.542 1.00 113.08 138 GLU C CA 1
ATOM 5305 C C . GLU C 1 138 ? 35.515 29.002 125.510 1.00 113.08 138 GLU C C 1
ATOM 5306 O O . GLU C 1 138 ? 35.752 29.500 124.408 1.00 113.08 138 GLU C O 1
ATOM 5312 N N . ILE C 1 139 ? 35.898 27.777 125.843 1.00 105.98 139 ILE C N 1
ATOM 5313 C CA . ILE C 1 139 ? 36.750 26.986 124.971 1.00 105.98 139 ILE C CA 1
ATOM 5314 C C . ILE C 1 139 ? 35.968 26.503 123.764 1.00 105.98 139 ILE C C 1
ATOM 5315 O O . ILE C 1 139 ? 36.426 26.607 122.623 1.00 105.98 139 ILE C O 1
ATOM 5320 N N . SER C 1 140 ? 34.766 25.987 124.003 1.00 113.37 140 SER C N 1
ATOM 5321 C CA . SER C 1 140 ? 34.033 25.287 122.959 1.00 113.37 140 SER C CA 1
ATOM 5322 C C . SER C 1 140 ? 33.502 26.248 121.917 1.00 113.37 140 SER C C 1
ATOM 5323 O O . SER C 1 140 ? 33.888 26.178 120.747 1.00 113.37 140 SER C O 1
ATOM 5326 N N . ALA C 1 141 ? 32.638 27.162 122.318 1.00 109.60 141 ALA C N 1
ATOM 5327 C CA . ALA C 1 141 ? 31.963 28.026 121.367 1.00 109.60 141 ALA C CA 1
ATOM 5328 C C . ALA C 1 141 ? 32.713 29.342 121.362 1.00 109.60 141 ALA C C 1
ATOM 5329 O O . ALA C 1 141 ? 32.336 30.282 122.062 1.00 109.60 141 ALA C O 1
ATOM 5331 N N . TYR C 1 142 ? 33.784 29.413 120.579 1.00 105.54 142 TYR C N 1
ATOM 5332 C CA . TYR C 1 142 ? 34.347 30.735 120.429 1.00 105.54 142 TYR C CA 1
ATOM 5333 C C . TYR C 1 142 ? 33.711 31.332 119.188 1.00 105.54 142 TYR C C 1
ATOM 5334 O O . TYR C 1 142 ? 32.766 32.113 119.297 1.00 105.54 142 TYR C O 1
ATOM 5343 N N . SER C 1 143 ? 34.175 30.936 118.006 1.00 102.07 143 SER C N 1
ATOM 5344 C CA . SER C 1 143 ? 33.385 31.057 116.789 1.00 102.07 143 SER C CA 1
ATOM 5345 C C . SER C 1 143 ? 33.731 29.914 115.863 1.00 102.07 143 SER C C 1
ATOM 5346 O O . SER C 1 143 ? 32.909 29.446 115.071 1.00 102.07 143 SER C O 1
ATOM 5349 N N . ARG C 1 144 ? 34.984 29.495 115.959 1.00 97.81 144 ARG C N 1
ATOM 5350 C CA . ARG C 1 144 ? 35.638 28.668 114.955 1.00 97.81 144 ARG C CA 1
ATOM 5351 C C . ARG C 1 144 ? 36.705 27.879 115.709 1.00 97.81 144 ARG C C 1
ATOM 5352 O O . ARG C 1 144 ? 37.836 28.337 115.859 1.00 97.81 144 ARG C O 1
ATOM 5360 N N . SER C 1 145 ? 36.330 26.698 116.188 1.00 100.72 145 SER C N 1
ATOM 5361 C CA . SER C 1 145 ? 37.189 26.000 117.127 1.00 100.72 145 SER C CA 1
ATOM 5362 C C . SER C 1 145 ? 37.013 24.500 116.992 1.00 100.72 145 SER C C 1
ATOM 5363 O O . SER C 1 145 ? 35.913 24.005 116.745 1.00 100.72 145 SER C O 1
ATOM 5366 N N . VAL C 1 146 ? 38.117 23.788 117.163 1.00 98.99 146 VAL C N 1
ATOM 5367 C CA . VAL C 1 146 ? 38.156 22.334 117.153 1.00 98.99 146 VAL C CA 1
ATOM 5368 C C . VAL C 1 146 ? 38.795 21.895 118.454 1.00 98.99 146 VAL C C 1
ATOM 5369 O O . VAL C 1 146 ? 39.890 22.351 118.790 1.00 98.99 146 VAL C O 1
ATOM 5373 N N . SER C 1 147 ? 38.118 21.018 119.186 1.00 100.79 147 SER C N 1
ATOM 5374 C CA . SER C 1 147 ? 38.467 20.748 120.572 1.00 100.79 147 SER C CA 1
ATOM 5375 C C . SER C 1 147 ? 38.466 19.259 120.873 1.00 100.79 147 SER C C 1
ATOM 5376 O O . SER C 1 147 ? 37.805 18.802 121.803 1.00 100.79 147 SER C O 1
ATOM 5379 N N . THR C 1 148 ? 39.199 18.469 120.104 1.00 98.38 148 THR C N 1
ATOM 5380 C CA . THR C 1 148 ? 39.199 17.028 120.321 1.00 98.38 148 THR C CA 1
ATOM 5381 C C . THR C 1 148 ? 40.144 16.648 121.456 1.00 98.38 148 THR C C 1
ATOM 5382 O O . THR C 1 148 ? 40.652 17.491 122.197 1.00 98.38 148 THR C O 1
ATOM 5386 N N . ALA C 1 149 ? 40.402 15.351 121.582 1.00 94.86 149 ALA C N 1
ATOM 5387 C CA . ALA C 1 149 ? 41.220 14.815 122.653 1.00 94.86 149 ALA C CA 1
ATOM 5388 C C . ALA C 1 149 ? 42.698 14.957 122.323 1.00 94.86 149 ALA C C 1
ATOM 5389 O O . ALA C 1 149 ? 43.078 15.398 121.239 1.00 94.86 149 ALA C O 1
ATOM 5391 N N . VAL C 1 150 ? 43.543 14.566 123.275 1.00 94.49 150 VAL C N 1
ATOM 5392 C CA . VAL C 1 150 ? 44.986 14.702 123.106 1.00 94.49 150 VAL C CA 1
ATOM 5393 C C . VAL C 1 150 ? 45.510 13.684 122.106 1.00 94.49 150 VAL C C 1
ATOM 5394 O O . VAL C 1 150 ? 46.254 14.026 121.182 1.00 94.49 150 VAL C O 1
ATOM 5398 N N . TYR C 1 151 ? 45.115 12.431 122.254 1.00 96.51 151 TYR C N 1
ATOM 5399 C CA . TYR C 1 151 ? 45.682 11.368 121.440 1.00 96.51 151 TYR C CA 1
ATOM 5400 C C . TYR C 1 151 ? 45.140 11.308 120.021 1.00 96.51 151 TYR C C 1
ATOM 5401 O O . TYR C 1 151 ? 45.567 10.437 119.263 1.00 96.51 151 TYR C O 1
ATOM 5410 N N . GLU C 1 152 ? 44.209 12.169 119.639 1.00 99.39 152 GLU C N 1
ATOM 5411 C CA . GLU C 1 152 ? 43.530 12.049 118.359 1.00 99.39 152 GLU C CA 1
ATOM 5412 C C . GLU C 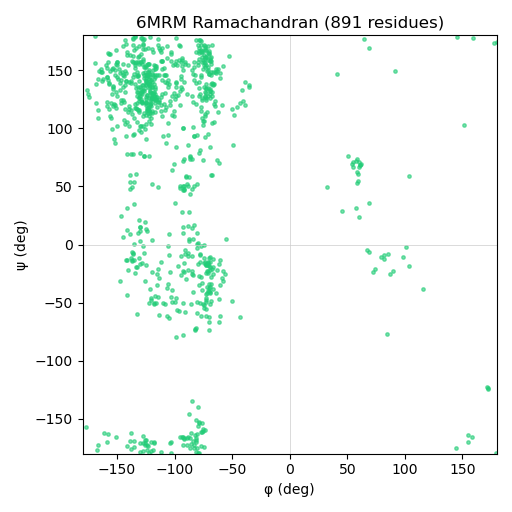1 152 ? 43.718 13.331 117.563 1.00 99.39 152 GLU C C 1
ATOM 5413 O O . GLU C 1 152 ? 43.753 14.420 118.136 1.00 99.39 152 GLU C O 1
ATOM 5419 N N . LYS C 1 153 ? 43.836 13.201 116.246 1.00 96.22 153 LYS C N 1
ATOM 5420 C CA . LYS C 1 153 ? 44.241 14.317 115.403 1.00 96.22 153 LYS C CA 1
ATOM 5421 C C . LYS C 1 153 ? 43.109 15.319 115.205 1.00 96.22 153 LYS C C 1
ATOM 5422 O O . LYS C 1 153 ? 41.927 14.979 115.249 1.00 96.22 153 LYS C O 1
ATOM 5428 N N . CYS C 1 154 ? 43.489 16.573 115.003 1.00 102.12 154 CYS C N 1
ATOM 5429 C CA . CYS C 1 154 ? 42.564 17.658 114.728 1.00 102.12 154 CYS C CA 1
ATOM 5430 C C . CYS C 1 154 ? 42.893 18.257 113.376 1.00 102.12 154 CYS C C 1
ATOM 5431 O O . CYS C 1 154 ? 43.949 18.000 112.798 1.00 102.12 154 CYS C O 1
ATOM 5434 N N . SER C 1 155 ? 41.979 19.088 112.893 1.00 99.86 155 SER C N 1
ATOM 5435 C CA . SER C 1 155 ? 42.222 19.900 111.706 1.00 99.86 155 SER C CA 1
ATOM 5436 C C . SER C 1 155 ? 41.249 21.059 111.741 1.00 99.86 155 SER C C 1
ATOM 5437 O O . SER C 1 155 ? 40.037 20.844 111.805 1.00 99.86 155 SER C O 1
ATOM 5440 N N . LEU C 1 156 ? 41.767 22.276 111.707 1.00 97.64 156 LEU C N 1
ATOM 5441 C CA . LEU C 1 156 ? 40.934 23.466 111.713 1.00 97.64 156 LEU C CA 1
ATOM 5442 C C . LEU C 1 156 ? 41.302 24.336 110.531 1.00 97.64 156 LEU C C 1
ATOM 5443 O O . LEU C 1 156 ? 42.484 24.573 110.287 1.00 97.64 156 LEU C O 1
ATOM 5448 N N . THR C 1 157 ? 40.296 24.835 109.824 1.00 96.34 157 THR C N 1
ATOM 5449 C CA . THR C 1 157 ? 40.502 25.754 108.719 1.00 96.34 157 THR C CA 1
ATOM 5450 C C . THR C 1 157 ? 39.892 27.098 109.062 1.00 96.34 157 THR C C 1
ATOM 5451 O O . THR C 1 157 ? 38.856 27.166 109.726 1.00 96.34 157 THR C O 1
ATOM 5455 N N . ILE C 1 158 ? 40.525 28.161 108.599 1.00 95.19 158 ILE C N 1
ATOM 5456 C CA . ILE C 1 158 ? 40.084 29.528 108.850 1.00 95.19 158 ILE C CA 1
ATOM 5457 C C . ILE C 1 158 ? 39.704 30.152 107.519 1.00 95.19 158 ILE C C 1
ATOM 5458 O O . ILE C 1 158 ? 40.522 30.151 106.595 1.00 95.19 158 ILE C O 1
ATOM 5463 N N . PRO C 1 159 ? 38.495 30.676 107.372 1.00 98.49 159 PRO C N 1
ATOM 5464 C CA . PRO C 1 159 ? 38.134 31.347 106.125 1.00 98.49 159 PRO C CA 1
ATOM 5465 C C . PRO C 1 159 ? 38.878 32.658 105.985 1.00 98.49 159 PRO C C 1
ATOM 5466 O O . PRO C 1 159 ? 39.169 33.341 106.967 1.00 98.49 159 PRO C O 1
ATOM 5470 N N . ALA C 1 160 ? 39.191 33.002 104.746 1.00 101.72 160 ALA C N 1
ATOM 5471 C CA . ALA C 1 160 ? 40.029 34.148 104.459 1.00 101.72 160 ALA C CA 1
ATOM 5472 C C . ALA C 1 160 ? 39.182 35.351 104.073 1.00 101.72 160 ALA C C 1
ATOM 5473 O O . ALA C 1 160 ? 37.955 35.287 103.988 1.00 101.72 160 ALA C O 1
ATOM 5475 N N . ASP C 1 161 ? 39.856 36.464 103.831 1.00 107.57 161 ASP C N 1
ATOM 5476 C CA . ASP C 1 161 ? 39.236 37.675 103.324 1.00 107.57 161 ASP C CA 1
ATOM 5477 C C . ASP C 1 161 ? 39.943 38.095 102.047 1.00 107.57 161 ASP C C 1
ATOM 5478 O O . ASP C 1 161 ? 40.798 37.386 101.517 1.00 107.57 161 ASP C O 1
ATOM 5483 N N . ASN C 1 162 ? 39.583 39.267 101.558 1.00 107.11 162 ASN C N 1
ATOM 5484 C CA . ASN C 1 162 ? 40.239 39.834 100.402 1.00 107.11 162 ASN C CA 1
ATOM 5485 C C . ASN C 1 162 ? 40.887 41.168 100.702 1.00 107.11 162 ASN C C 1
ATOM 5486 O O . ASN C 1 162 ? 41.416 41.800 99.784 1.00 107.11 162 ASN C O 1
ATOM 5491 N N . GLN C 1 163 ? 40.862 41.617 101.949 1.00 101.97 163 GLN C N 1
ATOM 5492 C CA . GLN C 1 163 ? 41.376 42.934 102.266 1.00 101.97 163 GLN C CA 1
ATOM 5493 C C . GLN C 1 163 ? 42.889 42.911 102.364 1.00 101.97 163 GLN C C 1
ATOM 5494 O O . GLN C 1 163 ? 43.502 41.881 102.643 1.00 101.97 163 GLN C O 1
ATOM 5500 N N . TRP C 1 164 ? 43.487 44.063 102.119 1.00 97.89 164 TRP C N 1
ATOM 5501 C CA . TRP C 1 164 ? 44.916 44.249 102.279 1.00 97.89 164 TRP C CA 1
ATOM 5502 C C . TRP C 1 164 ? 45.157 44.953 103.598 1.00 97.89 164 TRP C C 1
ATOM 5503 O O . TRP C 1 164 ? 44.505 45.955 103.897 1.00 97.89 164 TRP C O 1
ATOM 5514 N N . ARG C 1 165 ? 46.058 44.413 104.401 1.00 98.85 165 ARG C N 1
ATOM 5515 C CA . ARG C 1 165 ? 46.333 44.970 105.710 1.00 98.85 165 ARG C CA 1
ATOM 5516 C C . ARG C 1 165 ? 47.811 45.299 105.811 1.00 98.85 165 ARG C C 1
ATOM 5517 O O . ARG C 1 165 ? 48.635 44.723 105.107 1.00 98.85 165 ARG C O 1
ATOM 5525 N N . PHE C 1 166 ? 48.136 46.235 106.689 1.00 95.98 166 PHE C N 1
ATOM 5526 C CA . PHE C 1 166 ? 49.513 46.669 106.857 1.00 95.98 166 PHE C CA 1
ATOM 5527 C C . PHE C 1 166 ? 50.343 45.617 107.572 1.00 95.98 166 PHE C C 1
ATOM 5528 O O . PHE C 1 166 ? 49.893 45.001 108.534 1.00 95.98 166 PHE C O 1
ATOM 5536 N N . VAL C 1 167 ? 51.568 45.413 107.100 1.00 97.96 167 VAL C N 1
ATOM 5537 C CA . VAL C 1 167 ? 52.547 44.680 107.886 1.00 97.96 167 VAL C CA 1
ATOM 5538 C C . VAL C 1 167 ? 52.962 45.557 109.057 1.00 97.96 167 VAL C C 1
ATOM 5539 O O . VAL C 1 167 ? 53.210 46.756 108.888 1.00 97.96 167 VAL C O 1
ATOM 5543 N N . ALA C 1 168 ? 53.015 44.976 110.253 1.00 103.37 168 ALA C N 1
ATOM 5544 C CA . ALA C 1 168 ? 53.241 45.758 111.461 1.00 103.37 168 ALA C CA 1
ATOM 5545 C C . ALA C 1 168 ? 54.667 46.286 111.557 1.00 103.37 168 ALA C C 1
ATOM 5546 O O . ALA C 1 168 ? 55.566 45.588 112.031 1.00 103.37 168 ALA C O 1
ATOM 5548 N N . ASP C 1 169 ? 54.873 47.521 111.109 1.00 111.96 169 ASP C N 1
ATOM 5549 C CA . ASP C 1 169 ? 56.146 48.216 111.223 1.00 111.96 169 ASP C CA 1
ATOM 5550 C C . ASP C 1 169 ? 55.912 49.554 111.899 1.00 111.96 169 ASP C C 1
ATOM 5551 O O . ASP C 1 169 ? 54.873 50.184 111.673 1.00 111.96 169 ASP C O 1
ATOM 5556 N N . ASN C 1 170 ? 56.899 49.990 112.687 1.00 116.87 170 ASN C N 1
ATOM 5557 C CA . ASN C 1 170 ? 56.868 51.244 113.446 1.00 116.87 170 ASN C CA 1
ATOM 5558 C C . ASN C 1 170 ? 55.626 51.282 114.339 1.00 116.87 170 ASN C C 1
ATOM 5559 O O . ASN C 1 170 ? 54.724 52.101 114.167 1.00 116.87 170 ASN C O 1
ATOM 5564 N N . THR C 1 171 ? 55.662 50.364 115.306 1.00 112.71 171 THR C N 1
ATOM 5565 C CA . THR C 1 171 ? 54.542 49.707 115.977 1.00 112.71 171 THR C CA 1
ATOM 5566 C C . THR C 1 171 ? 53.370 50.618 116.295 1.00 112.71 171 THR C C 1
ATOM 5567 O O . THR C 1 171 ? 53.521 51.643 116.965 1.00 112.71 171 THR C O 1
ATOM 5571 N N . THR C 1 172 ? 52.204 50.235 115.796 1.00 112.24 172 THR C N 1
ATOM 5572 C CA . THR C 1 172 ? 50.956 50.896 116.110 1.00 112.24 172 THR C CA 1
ATOM 5573 C C . THR C 1 172 ? 50.468 50.449 117.479 1.00 112.24 172 THR C C 1
ATOM 5574 O O . THR C 1 172 ? 50.980 49.499 118.071 1.00 112.24 172 THR C O 1
ATOM 5578 N N . VAL C 1 173 ? 49.455 51.138 117.982 1.00 109.40 173 VAL C N 1
ATOM 5579 C CA . VAL C 1 173 ? 48.887 50.769 119.267 1.00 109.40 173 VAL C CA 1
ATOM 5580 C C . VAL C 1 173 ? 47.671 49.881 119.093 1.00 109.40 173 VAL C C 1
ATOM 5581 O O . VAL C 1 173 ? 47.631 48.759 119.601 1.00 109.40 173 VAL C O 1
ATOM 5585 N N . ASP C 1 174 ? 46.663 50.355 118.366 1.00 112.49 174 ASP C N 1
ATOM 5586 C CA . ASP C 1 174 ? 45.472 49.551 118.102 1.00 112.49 174 ASP C CA 1
ATOM 5587 C C . ASP C 1 174 ? 45.798 48.550 117.003 1.00 112.49 174 ASP C C 1
ATOM 5588 O O . ASP C 1 174 ? 45.456 48.725 115.835 1.00 112.49 174 ASP C O 1
ATOM 5593 N N . ARG C 1 175 ? 46.445 47.453 117.397 1.00 105.76 175 ARG C N 1
ATOM 5594 C CA . ARG C 1 175 ? 46.785 46.393 116.457 1.00 105.76 175 ARG C CA 1
ATOM 5595 C C . ARG C 1 175 ? 45.632 45.429 116.264 1.00 105.76 175 ARG C C 1
ATOM 5596 O O . ARG C 1 175 ? 45.816 44.212 116.290 1.00 105.76 175 ARG C O 1
ATOM 5604 N N . LYS C 1 176 ? 44.448 45.965 116.046 1.00 100.75 176 LYS C N 1
ATOM 5605 C CA . LYS C 1 176 ? 43.267 45.185 115.764 1.00 100.75 176 LYS C CA 1
ATOM 5606 C C . LYS C 1 176 ? 42.879 45.276 114.311 1.00 100.75 176 LYS C C 1
ATOM 5607 O O . LYS C 1 176 ? 42.412 44.295 113.738 1.00 100.75 176 LYS C O 1
ATOM 5613 N N . LEU C 1 177 ? 43.107 46.430 113.710 1.00 98.32 177 LEU C N 1
ATOM 5614 C CA . LEU C 1 177 ? 42.854 46.681 112.308 1.00 98.32 177 LEU C CA 1
ATOM 5615 C C . LEU C 1 177 ? 44.038 46.303 111.444 1.00 98.32 177 LEU C C 1
ATOM 5616 O O . LEU C 1 177 ? 44.001 46.510 110.230 1.00 98.32 177 LEU C O 1
ATOM 5621 N N . VAL C 1 178 ? 45.081 45.765 112.048 1.00 100.35 178 VAL C N 1
ATOM 5622 C CA . VAL C 1 178 ? 46.297 45.385 111.358 1.00 100.35 178 VAL C CA 1
ATOM 5623 C C . VAL C 1 178 ? 46.423 43.874 111.262 1.00 100.35 178 VAL C C 1
ATOM 5624 O O . VAL C 1 178 ? 46.625 43.325 110.181 1.00 100.35 178 VAL C O 1
ATOM 5628 N N . ASP C 1 179 ? 46.283 43.187 112.383 1.00 103.63 179 ASP C N 1
ATOM 5629 C CA . ASP C 1 179 ? 46.422 41.748 112.412 1.00 103.63 179 ASP C CA 1
ATOM 5630 C C . ASP C 1 179 ? 45.176 41.093 111.836 1.00 103.63 179 ASP C C 1
ATOM 5631 O O . ASP C 1 179 ? 44.132 41.722 111.674 1.00 103.63 179 ASP C O 1
ATOM 5636 N N . PHE C 1 180 ? 45.280 39.804 111.541 1.00 97.33 180 PHE C N 1
ATOM 5637 C CA . PHE C 1 180 ? 44.116 39.076 111.069 1.00 97.33 180 PHE C CA 1
ATOM 5638 C C . PHE C 1 180 ? 43.419 38.313 112.181 1.00 97.33 180 PHE C C 1
ATOM 5639 O O . PHE C 1 180 ? 42.241 37.980 112.039 1.00 97.33 180 PHE C O 1
ATOM 5647 N N . GLY C 1 181 ? 44.093 38.067 113.291 1.00 98.82 181 GLY C N 1
ATOM 5648 C CA . GLY C 1 181 ? 43.441 37.460 114.430 1.00 98.82 181 GLY C CA 1
ATOM 5649 C C . GLY C 1 181 ? 44.457 36.811 115.345 1.00 98.82 181 GLY C C 1
ATOM 5650 O O . GLY C 1 181 ? 45.657 37.047 115.240 1.00 98.82 181 GLY C O 1
ATOM 5651 N N . GLN C 1 182 ? 43.943 35.982 116.240 1.00 101.59 182 GLN C N 1
ATOM 5652 C CA . GLN C 1 182 ? 44.761 35.274 117.202 1.00 101.59 182 GLN C CA 1
ATOM 5653 C C . GLN C 1 182 ? 44.627 33.777 117.006 1.00 101.59 182 GLN C C 1
ATOM 5654 O O . GLN C 1 182 ? 43.727 33.290 116.329 1.00 101.59 182 GLN C O 1
ATOM 5660 N N . LEU C 1 183 ? 45.538 33.053 117.628 1.00 97.81 183 LEU C N 1
ATOM 5661 C CA . LEU C 1 183 ? 45.420 31.623 117.829 1.00 97.81 183 LEU C CA 1
ATOM 5662 C C . LEU C 1 183 ? 45.564 31.393 119.322 1.00 97.81 183 LEU C C 1
ATOM 5663 O O . LEU C 1 183 ? 46.326 32.103 119.977 1.00 97.81 183 LEU C O 1
ATOM 5668 N N . LEU C 1 184 ? 44.829 30.437 119.882 1.00 98.76 184 LEU C N 1
ATOM 5669 C CA . LEU C 1 184 ? 44.774 30.429 121.340 1.00 98.76 184 LEU C CA 1
ATOM 5670 C C . LEU C 1 184 ? 45.256 29.157 122.019 1.00 98.76 184 LEU C C 1
ATOM 5671 O O . LEU C 1 184 ? 45.840 29.262 123.096 1.00 98.76 184 LEU C O 1
ATOM 5676 N N . PHE C 1 185 ? 44.971 27.971 121.474 1.00 97.83 185 PHE C N 1
ATOM 5677 C CA . PHE C 1 185 ? 45.667 26.717 121.803 1.00 97.83 185 PHE C CA 1
ATOM 5678 C C . PHE C 1 185 ? 45.542 26.339 123.284 1.00 97.83 185 PHE C C 1
ATOM 5679 O O . PHE C 1 185 ? 46.509 26.350 124.039 1.00 97.83 185 PHE C O 1
ATOM 5687 N N . VAL C 1 186 ? 44.322 26.022 123.683 1.00 97.04 186 VAL C N 1
ATOM 5688 C CA . VAL C 1 186 ? 43.987 25.769 125.078 1.00 97.04 186 VAL C CA 1
ATOM 5689 C C . VAL C 1 186 ? 44.035 24.275 125.357 1.00 97.04 186 VAL C C 1
ATOM 5690 O O . VAL C 1 186 ? 43.472 23.482 124.595 1.00 97.04 186 VAL C O 1
ATOM 5694 N N . THR C 1 187 ? 44.711 23.883 126.441 1.00 97.85 187 THR C N 1
ATOM 5695 C CA . THR C 1 187 ? 44.702 22.512 126.931 1.00 97.85 187 THR C CA 1
ATOM 5696 C C . THR C 1 187 ? 44.260 22.471 128.385 1.00 97.85 187 THR C C 1
ATOM 5697 O O . THR C 1 187 ? 44.469 23.428 129.132 1.00 97.85 187 THR C O 1
ATOM 5701 N N . HIS C 1 188 ? 43.669 21.347 128.789 1.00 97.92 188 HIS C N 1
ATOM 5702 C CA . HIS C 1 188 ? 43.314 21.142 130.187 1.00 97.92 188 HIS C CA 1
ATOM 5703 C C . HIS C 1 188 ? 43.172 19.657 130.470 1.00 97.92 188 HIS C C 1
ATOM 5704 O O . HIS C 1 188 ? 43.060 18.839 129.557 1.00 97.92 188 HIS C O 1
ATOM 5711 N N . SER C 1 189 ? 43.167 19.336 131.769 1.00 100.93 189 SER C N 1
ATOM 5712 C CA . SER C 1 189 ? 42.810 18.022 132.321 1.00 100.93 189 SER C CA 1
ATOM 5713 C C . SER C 1 189 ? 43.695 16.904 131.782 1.00 100.93 189 SER C C 1
ATOM 5714 O O . SER C 1 189 ? 43.214 15.881 131.300 1.00 100.93 189 SER C O 1
ATOM 5717 N N . GLY C 1 190 ? 45.002 17.090 131.902 1.00 104.38 190 GLY C N 1
ATOM 5718 C CA . GLY C 1 190 ? 45.957 16.172 131.326 1.00 104.38 190 GLY C CA 1
ATOM 5719 C C . GLY C 1 190 ? 46.121 14.888 132.131 1.00 104.38 190 GLY C C 1
ATOM 5720 O O . GLY C 1 190 ? 45.266 14.549 132.950 1.00 104.38 190 GLY C O 1
ATOM 5721 N N . SER C 1 191 ? 47.230 14.142 131.920 1.00 103.82 191 SER C N 1
ATOM 5722 C CA . SER C 1 191 ? 48.477 14.308 131.112 1.00 103.82 191 SER C CA 1
ATOM 5723 C C . SER C 1 191 ? 49.241 15.606 131.280 1.00 103.82 191 SER C C 1
ATOM 5724 O O . SER C 1 191 ? 49.167 16.487 130.437 1.00 103.82 191 SER C O 1
ATOM 5727 N N . ASP C 1 192 ? 49.966 15.713 132.389 1.00 105.16 192 ASP C N 1
ATOM 5728 C CA . ASP C 1 192 ? 50.772 16.878 132.734 1.00 105.16 192 ASP C CA 1
ATOM 5729 C C . ASP C 1 192 ? 52.024 16.920 131.852 1.00 105.16 192 ASP C C 1
ATOM 5730 O O . ASP C 1 192 ? 52.045 16.301 130.786 1.00 105.16 192 ASP C O 1
ATOM 5735 N N . GLY C 1 193 ? 53.077 17.627 132.256 1.00 102.85 193 GLY C N 1
ATOM 5736 C CA . GLY C 1 193 ? 54.020 18.223 131.322 1.00 102.85 193 GLY C CA 1
ATOM 5737 C C . GLY C 1 193 ? 54.820 17.286 130.439 1.00 102.85 193 GLY C C 1
ATOM 5738 O O . GLY C 1 193 ? 56.018 17.064 130.626 1.00 102.85 193 GLY C O 1
ATOM 5739 N N . ILE C 1 194 ? 54.108 16.722 129.465 1.00 99.20 194 ILE C N 1
ATOM 5740 C CA . ILE C 1 194 ? 54.603 15.709 128.543 1.00 99.20 194 ILE C CA 1
ATOM 5741 C C . ILE C 1 194 ? 54.479 16.294 127.139 1.00 99.20 194 ILE C C 1
ATOM 5742 O O . ILE C 1 194 ? 53.509 16.999 126.844 1.00 99.20 194 ILE C O 1
ATOM 5747 N N . GLU C 1 195 ? 55.487 16.060 126.289 1.00 104.20 195 GLU C N 1
ATOM 5748 C CA . GLU C 1 195 ? 55.367 16.197 124.840 1.00 104.20 195 GLU C CA 1
ATOM 5749 C C . GLU C 1 195 ? 54.142 15.461 124.317 1.00 104.20 195 GLU C C 1
ATOM 5750 O O . GLU C 1 195 ? 54.259 14.308 123.900 1.00 104.20 195 GLU C O 1
ATOM 5756 N N . THR C 1 196 ? 52.968 16.083 124.329 1.00 96.83 196 THR C N 1
ATOM 5757 C CA . THR C 1 196 ? 51.804 15.388 123.796 1.00 96.83 196 THR C CA 1
ATOM 5758 C C . THR C 1 196 ? 51.725 15.444 122.283 1.00 96.83 196 THR C C 1
ATOM 5759 O O . THR C 1 196 ? 51.704 14.393 121.639 1.00 96.83 196 THR C O 1
ATOM 5763 N N . GLY C 1 197 ? 51.673 16.628 121.706 1.00 96.47 197 GLY C N 1
ATOM 5764 C CA . GLY C 1 197 ? 51.618 16.729 120.270 1.00 96.47 197 GLY C CA 1
ATOM 5765 C C . GLY C 1 197 ? 52.255 18.009 119.811 1.00 96.47 197 GLY C C 1
ATOM 5766 O O . GLY C 1 197 ? 52.950 18.681 120.572 1.00 96.47 197 GLY C O 1
ATOM 5767 N N . ASP C 1 198 ? 52.003 18.352 118.556 1.00 101.44 198 ASP C N 1
ATOM 5768 C CA . ASP C 1 198 ? 52.563 19.571 118.005 1.00 101.44 198 ASP C CA 1
ATOM 5769 C C . ASP C 1 198 ? 51.629 20.123 116.944 1.00 101.44 198 ASP C C 1
ATOM 5770 O O . ASP C 1 198 ? 50.855 19.387 116.331 1.00 101.44 198 ASP C O 1
ATOM 5775 N N . ILE C 1 199 ? 51.712 21.429 116.735 1.00 98.13 199 ILE C N 1
ATOM 5776 C CA . ILE C 1 199 ? 50.739 22.171 115.949 1.00 98.13 199 ILE C CA 1
ATOM 5777 C C . ILE C 1 199 ? 51.418 22.725 114.711 1.00 98.13 199 ILE C C 1
ATOM 5778 O O . ILE C 1 199 ? 52.441 23.408 114.809 1.00 98.13 199 ILE C O 1
ATOM 5783 N N . PHE C 1 200 ? 50.844 22.442 113.551 1.00 98.79 200 PHE C N 1
ATOM 5784 C CA . PHE C 1 200 ? 51.368 22.932 112.292 1.00 98.79 200 PHE C CA 1
ATOM 5785 C C . PHE C 1 200 ? 50.430 23.969 111.699 1.00 98.79 200 PHE C C 1
ATOM 5786 O O . PHE C 1 200 ? 49.239 24.011 112.009 1.00 98.79 200 PHE C O 1
ATOM 5794 N N . LEU C 1 201 ? 50.983 24.805 110.830 1.00 101.39 201 LEU C N 1
ATOM 5795 C CA . LEU C 1 201 ? 50.282 25.969 110.314 1.00 101.39 201 LEU C CA 1
ATOM 5796 C C . LEU C 1 201 ? 50.646 26.164 108.855 1.00 101.39 201 LEU C C 1
ATOM 5797 O O . LEU C 1 201 ? 51.827 26.154 108.503 1.00 101.39 201 LEU C O 1
ATOM 5802 N N . ASP C 1 202 ? 49.635 26.351 108.012 1.00 106.69 202 ASP C N 1
ATOM 5803 C CA . ASP C 1 202 ? 49.827 26.472 106.577 1.00 106.69 202 ASP C CA 1
ATOM 5804 C C . ASP C 1 202 ? 49.371 27.840 106.104 1.00 106.69 202 ASP C C 1
ATOM 5805 O O . ASP C 1 202 ? 48.365 28.366 106.582 1.00 106.69 202 ASP C O 1
ATOM 5810 N N . CYS C 1 203 ? 50.097 28.406 105.147 1.00 109.95 203 CYS C N 1
ATOM 5811 C CA . CYS C 1 203 ? 49.775 29.731 104.649 1.00 109.95 203 CYS C CA 1
ATOM 5812 C C . CYS C 1 203 ? 50.112 29.851 103.178 1.00 109.95 203 CYS C C 1
ATOM 5813 O O . CYS C 1 203 ? 51.061 29.240 102.689 1.00 109.95 203 CYS C O 1
ATOM 5816 N N . GLU C 1 204 ? 49.319 30.655 102.487 1.00 111.81 204 GLU C N 1
ATOM 5817 C CA . GLU C 1 204 ? 49.686 31.251 101.209 1.00 111.81 204 GLU C CA 1
ATOM 5818 C C . GLU C 1 204 ? 49.610 32.749 101.441 1.00 111.81 204 GLU C C 1
ATOM 5819 O O . GLU C 1 204 ? 48.517 33.315 101.510 1.00 111.81 204 GLU C O 1
ATOM 5825 N N . VAL C 1 205 ? 50.765 33.384 101.580 1.00 104.28 205 VAL C N 1
ATOM 5826 C CA . VAL C 1 205 ? 50.857 34.801 101.893 1.00 104.28 205 VAL C CA 1
ATOM 5827 C C . VAL C 1 205 ? 51.330 35.520 100.645 1.00 104.28 205 VAL C C 1
ATOM 5828 O O . VAL C 1 205 ? 52.314 35.105 100.026 1.00 104.28 205 VAL C O 1
ATOM 5832 N N . GLU C 1 206 ? 50.640 36.589 100.271 1.00 104.67 206 GLU C N 1
ATOM 5833 C CA . GLU C 1 206 ? 51.094 37.423 99.176 1.00 104.67 206 GLU C CA 1
ATOM 5834 C C . GLU C 1 206 ? 51.251 38.855 99.654 1.00 104.67 206 GLU C C 1
ATOM 5835 O O . GLU C 1 206 ? 50.540 39.307 100.550 1.00 104.67 206 GLU C O 1
ATOM 5841 N N . PHE C 1 207 ? 52.202 39.558 99.058 1.00 99.74 207 PHE C N 1
ATOM 5842 C CA . PHE C 1 207 ? 52.617 40.870 99.516 1.00 99.74 207 PHE C CA 1
ATOM 5843 C C . PHE C 1 207 ? 52.455 41.899 98.412 1.00 99.74 207 PHE C C 1
ATOM 5844 O O . PHE C 1 207 ? 52.792 41.638 97.256 1.00 99.74 207 PHE C O 1
ATOM 5852 N N . LYS C 1 208 ? 51.948 43.067 98.770 1.00 97.22 208 LYS C N 1
ATOM 5853 C CA . LYS C 1 208 ? 51.849 44.181 97.849 1.00 97.22 208 LYS C CA 1
ATOM 5854 C C . LYS C 1 208 ? 52.968 45.165 98.214 1.00 97.22 208 LYS C C 1
ATOM 5855 O O . LYS C 1 208 ? 53.802 44.858 99.065 1.00 97.22 208 LYS C O 1
ATOM 5861 N N . GLY C 1 209 ? 52.950 46.364 97.612 1.00 96.65 209 GLY C N 1
ATOM 5862 C CA . GLY C 1 209 ? 54.081 47.253 97.385 1.00 96.65 209 GLY C CA 1
ATOM 5863 C C . GLY C 1 209 ? 55.200 47.370 98.405 1.00 96.65 209 GLY C C 1
ATOM 5864 O O . GLY C 1 209 ? 54.971 47.442 99.613 1.00 96.65 209 GLY C O 1
ATOM 5865 N N . PRO C 1 210 ? 56.440 47.393 97.926 1.00 95.83 210 PRO C N 1
ATOM 5866 C CA . PRO C 1 210 ? 57.590 47.132 98.790 1.00 95.83 210 PRO C CA 1
ATOM 5867 C C . PRO C 1 210 ? 58.162 48.356 99.491 1.00 95.83 210 PRO C C 1
ATOM 5868 O O . PRO C 1 210 ? 58.053 49.491 99.032 1.00 95.83 210 PRO C O 1
ATOM 5872 N N . GLN C 1 211 ? 58.792 48.083 100.620 1.00 98.78 211 GLN C N 1
ATOM 5873 C CA . GLN C 1 211 ? 59.571 49.005 101.427 1.00 98.78 211 GLN C CA 1
ATOM 5874 C C . GLN C 1 211 ? 61.035 48.899 101.066 1.00 98.78 211 GLN C C 1
ATOM 5875 O O . GLN C 1 211 ? 61.428 48.027 100.290 1.00 98.78 211 GLN C O 1
ATOM 5881 N N . PRO C 1 212 ? 61.887 49.800 101.574 1.00 97.16 212 PRO C N 1
ATOM 5882 C CA . PRO C 1 212 ? 63.310 49.463 101.626 1.00 97.16 212 PRO C CA 1
ATOM 5883 C C . PRO C 1 212 ? 63.577 48.250 102.495 1.00 97.16 212 PRO C C 1
ATOM 5884 O O . PRO C 1 212 ? 63.885 47.189 101.951 1.00 97.16 212 PRO C O 1
ATOM 5888 N N . THR C 1 213 ? 63.353 48.358 103.801 1.00 101.71 213 THR C N 1
ATOM 5889 C CA . THR C 1 213 ? 63.424 47.256 104.762 1.00 101.71 213 THR C CA 1
ATOM 5890 C C . THR C 1 213 ? 62.617 47.645 105.987 1.00 101.71 213 THR C C 1
ATOM 5891 O O . THR C 1 213 ? 61.915 48.660 105.997 1.00 101.71 213 THR C O 1
ATOM 5895 N N . ALA C 1 214 ? 62.743 46.842 107.031 1.00 104.04 214 ALA C N 1
ATOM 5896 C CA . ALA C 1 214 ? 62.289 47.191 108.363 1.00 104.04 214 ALA C CA 1
ATOM 5897 C C . ALA C 1 214 ? 63.392 46.801 109.325 1.00 104.04 214 ALA C C 1
ATOM 5898 O O . ALA C 1 214 ? 64.108 45.827 109.092 1.00 104.04 214 ALA C O 1
ATOM 5900 N N . SER C 1 215 ? 63.547 47.569 110.390 1.00 111.93 215 SER C N 1
ATOM 5901 C CA . SER C 1 215 ? 64.659 47.360 111.306 1.00 111.93 215 SER C CA 1
ATOM 5902 C C . SER C 1 215 ? 64.357 46.153 112.176 1.00 111.93 215 SER C C 1
ATOM 5903 O O . SER C 1 215 ? 63.477 46.211 113.037 1.00 111.93 215 SER C O 1
ATOM 5906 N N . ILE C 1 216 ? 65.059 45.047 111.948 1.00 107.48 216 ILE C N 1
ATOM 5907 C CA . ILE C 1 216 ? 64.783 43.858 112.739 1.00 107.48 216 ILE C CA 1
ATOM 5908 C C . ILE C 1 216 ? 65.709 43.840 113.943 1.00 107.48 216 ILE C C 1
ATOM 5909 O O . ILE C 1 216 ? 66.612 43.005 114.025 1.00 107.48 216 ILE C O 1
ATOM 5914 N N . VAL C 1 217 ? 65.452 44.723 114.905 1.00 114.95 217 VAL C N 1
ATOM 5915 C CA . VAL C 1 217 ? 66.132 44.811 116.194 1.00 114.95 217 VAL C CA 1
ATOM 5916 C C . VAL C 1 217 ? 65.120 45.440 117.138 1.00 114.95 217 VAL C C 1
ATOM 5917 O O . VAL C 1 217 ? 64.709 46.582 116.913 1.00 114.95 217 VAL C O 1
ATOM 5921 N N . GLN C 1 218 ? 64.731 44.752 118.208 1.00 123.60 218 GLN C N 1
ATOM 5922 C CA . GLN C 1 218 ? 63.837 45.407 119.152 1.00 123.60 218 GLN C CA 1
ATOM 5923 C C . GLN C 1 218 ? 64.546 46.465 119.982 1.00 123.60 218 GLN C C 1
ATOM 5924 O O . GLN C 1 218 ? 65.767 46.494 120.100 1.00 123.60 218 GLN C O 1
ATOM 5930 N N . LYS C 1 219 ? 63.742 47.342 120.563 1.00 116.05 219 LYS C N 1
ATOM 5931 C CA . LYS C 1 219 ? 64.190 48.313 121.554 1.00 116.05 219 LYS C CA 1
ATOM 5932 C C . LYS C 1 219 ? 63.079 48.378 122.587 1.00 116.05 219 LYS C C 1
ATOM 5933 O O . LYS C 1 219 ? 62.011 48.931 122.316 1.00 116.05 219 LYS C O 1
ATOM 5939 N N . THR C 1 220 ? 63.298 47.777 123.748 1.00 115.90 220 THR C N 1
ATOM 5940 C CA . THR C 1 220 ? 62.292 47.746 124.794 1.00 115.90 220 THR C CA 1
ATOM 5941 C C . THR C 1 220 ? 62.844 48.370 126.067 1.00 115.90 220 THR C C 1
ATOM 5942 O O . THR C 1 220 ? 64.020 48.198 126.392 1.00 115.90 220 THR C O 1
ATOM 5946 N N . VAL C 1 221 ? 61.993 49.106 126.777 1.00 115.81 221 VAL C N 1
ATOM 5947 C CA . VAL C 1 221 ? 62.379 49.895 127.941 1.00 115.81 221 VAL C CA 1
ATOM 5948 C C . VAL C 1 221 ? 61.430 49.569 129.086 1.00 115.81 221 VAL C C 1
ATOM 5949 O O . VAL C 1 221 ? 60.215 49.485 128.883 1.00 115.81 221 VAL C O 1
ATOM 5953 N N . ILE C 1 222 ? 61.976 49.370 130.289 1.00 117.19 222 ILE C N 1
ATOM 5954 C CA . ILE C 1 222 ? 61.174 49.148 131.488 1.00 117.19 222 ILE C CA 1
ATOM 5955 C C . ILE C 1 222 ? 61.519 50.212 132.517 1.00 117.19 222 ILE C C 1
ATOM 5956 O O . ILE C 1 222 ? 62.695 50.527 132.721 1.00 117.19 222 ILE C O 1
ATOM 5961 N N . ASP C 1 223 ? 60.505 50.746 133.181 1.00 119.12 223 ASP C N 1
ATOM 5962 C CA . ASP C 1 223 ? 60.700 51.557 134.370 1.00 119.12 223 ASP C CA 1
ATOM 5963 C C . ASP C 1 223 ? 60.172 50.801 135.582 1.00 119.12 223 ASP C C 1
ATOM 5964 O O . ASP C 1 223 ? 59.521 49.764 135.451 1.00 119.12 223 ASP C O 1
ATOM 5969 N N . LEU C 1 224 ? 60.486 51.315 136.772 1.00 118.08 224 LEU C N 1
ATOM 5970 C CA . LEU C 1 224 ? 60.035 50.689 138.011 1.00 118.08 224 LEU C CA 1
ATOM 5971 C C . LEU C 1 224 ? 58.524 50.777 138.133 1.00 118.08 224 LEU C C 1
ATOM 5972 O O . LEU C 1 224 ? 57.954 51.871 138.132 1.00 118.08 224 LEU C O 1
ATOM 5977 N N . GLY C 1 225 ? 57.878 49.622 138.231 1.00 118.07 225 GLY C N 1
ATOM 5978 C CA . GLY C 1 225 ? 56.443 49.545 138.248 1.00 118.07 225 GLY C CA 1
ATOM 5979 C C . GLY C 1 225 ? 55.804 49.411 136.885 1.00 118.07 225 GLY C C 1
ATOM 5980 O O . GLY C 1 225 ? 54.678 48.914 136.792 1.00 118.07 225 GLY C O 1
ATOM 5981 N N . GLY C 1 226 ? 56.487 49.831 135.828 1.00 119.61 226 GLY C N 1
ATOM 5982 C CA . GLY C 1 226 ? 55.960 49.713 134.489 1.00 119.61 226 GLY C CA 1
ATOM 5983 C C . GLY C 1 226 ? 56.203 48.337 133.908 1.00 119.61 226 GLY C C 1
ATOM 5984 O O . GLY C 1 226 ? 56.647 47.405 134.579 1.00 119.61 226 GLY C O 1
ATOM 5985 N N . THR C 1 227 ? 55.892 48.213 132.626 1.00 115.81 227 THR C N 1
ATOM 5986 C CA . THR C 1 227 ? 56.103 46.987 131.872 1.00 115.81 227 THR C CA 1
ATOM 5987 C C . THR C 1 227 ? 56.991 47.286 130.667 1.00 115.81 227 THR C C 1
ATOM 5988 O O . THR C 1 227 ? 57.520 48.388 130.519 1.00 115.81 227 THR C O 1
ATOM 5992 N N . LEU C 1 228 ? 57.157 46.285 129.807 1.00 113.76 228 LEU C N 1
ATOM 5993 C CA . LEU C 1 228 ? 57.879 46.482 128.558 1.00 113.76 228 LEU C CA 1
ATOM 5994 C C . LEU C 1 228 ? 57.080 47.369 127.622 1.00 113.76 228 LEU C C 1
ATOM 5995 O O . LEU C 1 228 ? 55.874 47.181 127.449 1.00 113.76 228 LEU C O 1
ATOM 6000 N N . THR C 1 229 ? 57.748 48.348 127.030 1.00 116.96 229 THR C N 1
ATOM 6001 C CA . THR C 1 229 ? 57.183 49.145 125.955 1.00 116.96 229 THR C CA 1
ATOM 6002 C C . THR C 1 229 ? 58.134 49.066 124.776 1.00 116.96 229 THR C C 1
ATOM 6003 O O . THR C 1 229 ? 59.242 49.605 124.834 1.00 116.96 229 THR C O 1
ATOM 6007 N N . SER C 1 230 ? 57.707 48.401 123.717 1.00 113.84 230 SER C N 1
ATOM 6008 C CA . SER C 1 230 ? 58.573 48.127 122.587 1.00 113.84 230 SER C CA 1
ATOM 6009 C C . SER C 1 230 ? 58.640 49.323 121.652 1.00 113.84 230 SER C C 1
ATOM 6010 O O . SER C 1 230 ? 57.670 50.060 121.477 1.00 113.84 230 SER C O 1
ATOM 6013 N N . PHE C 1 231 ? 59.806 49.504 121.051 1.00 113.75 231 PHE C N 1
ATOM 6014 C CA . PHE C 1 231 ? 60.000 50.490 120.007 1.00 113.75 231 PHE C CA 1
ATOM 6015 C C . PHE C 1 231 ? 60.720 49.808 118.861 1.00 113.75 231 PHE C C 1
ATOM 6016 O O . PHE C 1 231 ? 61.336 48.755 119.042 1.00 113.75 231 PHE C O 1
ATOM 6024 N N . GLU C 1 232 ? 60.574 50.372 117.666 1.00 112.03 232 GLU C N 1
ATOM 6025 C CA . GLU C 1 232 ? 61.321 50.048 116.453 1.00 112.03 232 GLU C CA 1
ATOM 6026 C C . GLU C 1 232 ? 61.038 48.647 115.898 1.00 112.03 232 GLU C C 1
ATOM 6027 O O . GLU C 1 232 ? 61.533 48.333 114.817 1.00 112.03 232 GLU C O 1
ATOM 6033 N N . GLY C 1 233 ? 60.248 47.806 116.578 1.00 112.11 233 GLY C N 1
ATOM 6034 C CA . GLY C 1 233 ? 59.833 46.513 116.067 1.00 112.11 233 GLY C CA 1
ATOM 6035 C C . GLY C 1 233 ? 60.951 45.496 115.962 1.00 112.11 233 GLY C C 1
ATOM 6036 O O . GLY C 1 233 ? 62.120 45.831 116.135 1.00 112.11 233 GLY C O 1
ATOM 6037 N N . PRO C 1 234 ? 60.628 44.216 115.713 1.00 108.81 234 PRO C N 1
ATOM 6038 C CA . PRO C 1 234 ? 59.424 43.383 115.694 1.00 108.81 234 PRO C CA 1
ATOM 6039 C C . PRO C 1 234 ? 58.979 42.954 117.081 1.00 108.81 234 PRO C C 1
ATOM 6040 O O . PRO C 1 234 ? 59.191 43.681 118.032 1.00 108.81 234 PRO C O 1
ATOM 6044 N N . SER C 1 235 ? 58.305 41.814 117.181 1.00 103.95 235 SER C N 1
ATOM 6045 C CA . SER C 1 235 ? 57.654 41.438 118.428 1.00 103.95 235 SER C CA 1
ATOM 6046 C C . SER C 1 235 ? 58.247 40.195 119.079 1.00 103.95 235 SER C C 1
ATOM 6047 O O . SER C 1 235 ? 57.506 39.256 119.382 1.00 103.95 235 SER C O 1
ATOM 6050 N N . TYR C 1 236 ? 59.573 40.140 119.234 1.00 102.80 236 TYR C N 1
ATOM 6051 C CA . TYR 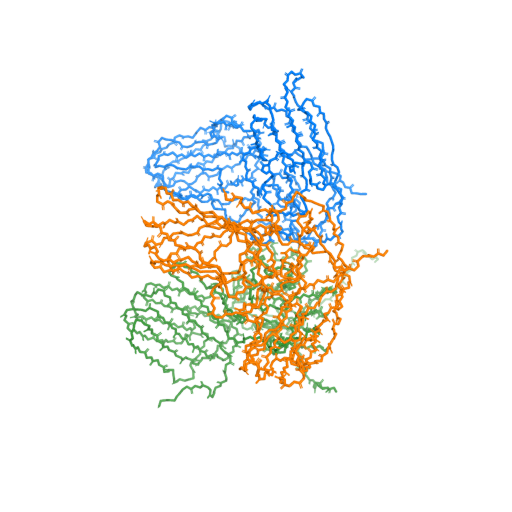C 1 236 ? 60.192 39.071 120.015 1.00 102.80 236 TYR C CA 1
ATOM 6052 C C . TYR C 1 236 ? 59.706 39.085 121.456 1.00 102.80 236 TYR C C 1
ATOM 6053 O O . TYR C 1 236 ? 59.095 38.123 121.928 1.00 102.80 236 TYR C O 1
ATOM 6062 N N . LEU C 1 237 ? 59.962 40.166 122.174 1.00 108.03 237 LEU C N 1
ATOM 6063 C CA . LEU C 1 237 ? 59.457 40.271 123.530 1.00 108.03 237 LEU C CA 1
ATOM 6064 C C . LEU C 1 237 ? 58.140 41.021 123.553 1.00 108.03 237 LEU C C 1
ATOM 6065 O O . LEU C 1 237 ? 57.920 41.946 122.770 1.00 108.03 237 LEU C O 1
ATOM 6070 N N . MET C 1 238 ? 57.267 40.610 124.459 1.00 111.52 238 MET C N 1
ATOM 6071 C CA . MET C 1 238 ? 55.932 41.152 124.617 1.00 111.52 238 MET C CA 1
ATOM 6072 C C . MET C 1 238 ? 55.765 41.570 126.070 1.00 111.52 238 MET C C 1
ATOM 6073 O O . MET C 1 238 ? 56.439 41.011 126.929 1.00 111.52 238 MET C O 1
ATOM 6078 N N . PRO C 1 239 ? 54.910 42.555 126.371 1.00 111.75 239 PRO C N 1
ATOM 6079 C CA . PRO C 1 239 ? 54.952 43.236 127.695 1.00 111.75 239 PRO C CA 1
ATOM 6080 C C . PRO C 1 239 ? 54.755 42.342 128.915 1.00 111.75 239 PRO C C 1
ATOM 6081 O O . PRO C 1 239 ? 55.302 42.671 129.977 1.00 111.75 239 PRO C O 1
ATOM 6085 N N . PRO C 1 240 ? 54.017 41.207 128.861 1.00 112.58 240 PRO C N 1
ATOM 6086 C CA . PRO C 1 240 ? 54.102 40.317 130.034 1.00 112.58 240 PRO C CA 1
ATOM 6087 C C . PRO C 1 240 ? 55.220 39.281 129.929 1.00 112.58 240 PRO C C 1
ATOM 6088 O O . PRO C 1 240 ? 54.986 38.076 130.003 1.00 112.58 240 PRO C O 1
ATOM 6092 N N . ASP C 1 241 ? 56.457 39.752 129.783 1.00 116.46 241 ASP C N 1
ATOM 6093 C CA . ASP C 1 241 ? 57.606 38.854 129.756 1.00 116.46 241 ASP C CA 1
ATOM 6094 C C . ASP C 1 241 ? 58.739 39.251 130.675 1.00 116.46 241 ASP C C 1
ATOM 6095 O O . ASP C 1 241 ? 59.654 38.444 130.866 1.00 116.46 241 ASP C O 1
ATOM 6100 N N . ALA C 1 242 ? 58.735 40.450 131.231 1.00 115.15 242 ALA C N 1
ATOM 6101 C CA . ALA C 1 242 ? 59.860 40.917 132.015 1.00 115.15 242 ALA C CA 1
ATOM 6102 C C . ALA C 1 242 ? 59.375 41.560 133.301 1.00 115.15 242 ALA C C 1
ATOM 6103 O O . ALA C 1 242 ? 58.253 42.062 133.383 1.00 115.15 242 ALA C O 1
ATOM 6105 N N . PHE C 1 243 ? 60.241 41.536 134.304 1.00 114.58 243 PHE C N 1
ATOM 6106 C CA . PHE C 1 243 ? 59.967 42.127 135.600 1.00 114.58 243 PHE C CA 1
ATOM 6107 C C . PHE C 1 243 ? 61.248 42.761 136.106 1.00 114.58 243 PHE C C 1
ATOM 6108 O O . PHE C 1 243 ? 62.333 42.208 135.916 1.00 114.58 243 PHE C O 1
ATOM 6116 N N . ILE C 1 244 ? 61.134 43.927 136.727 1.00 115.26 244 ILE C N 1
ATOM 6117 C CA . ILE C 1 244 ? 62.288 44.517 137.381 1.00 115.26 244 ILE C CA 1
ATOM 6118 C C . ILE C 1 244 ? 61.938 44.763 138.837 1.00 115.26 244 ILE C C 1
ATOM 6119 O O . ILE C 1 244 ? 60.772 44.882 139.217 1.00 115.26 244 ILE C O 1
ATOM 6124 N N . THR C 1 245 ? 62.977 44.800 139.662 1.00 118.42 245 THR C N 1
ATOM 6125 C CA . THR C 1 245 ? 62.837 45.147 141.066 1.00 118.42 245 THR C CA 1
ATOM 6126 C C . THR C 1 245 ? 63.793 46.281 141.372 1.00 118.42 245 THR C C 1
ATOM 6127 O O . THR C 1 245 ? 64.366 46.876 140.459 1.00 118.42 245 THR C O 1
ATOM 6131 N N . SER C 1 246 ? 63.986 46.578 142.654 1.00 119.44 246 SER C N 1
ATOM 6132 C CA . SER C 1 246 ? 65.037 47.502 143.017 1.00 119.44 246 SER C CA 1
ATOM 6133 C C . SER C 1 246 ? 66.425 46.939 142.827 1.00 119.44 246 SER C C 1
ATOM 6134 O O . SER C 1 246 ? 67.386 47.707 142.753 1.00 119.44 246 SER C O 1
ATOM 6137 N N . SER C 1 247 ? 66.554 45.619 142.732 1.00 121.82 247 SER C N 1
ATOM 6138 C CA . SER C 1 247 ? 67.871 45.009 142.713 1.00 121.82 247 SER C CA 1
ATOM 6139 C C . SER C 1 247 ? 68.046 43.908 141.683 1.00 121.82 247 SER C C 1
ATOM 6140 O O . SER C 1 247 ? 69.170 43.430 141.515 1.00 121.82 247 SER C O 1
ATOM 614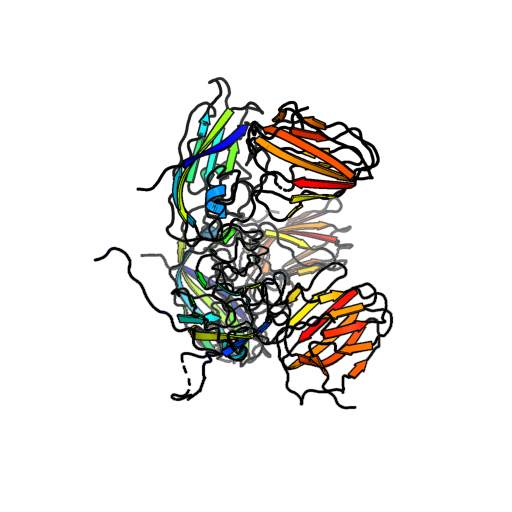3 N N . SER C 1 248 ? 66.992 43.473 141.004 1.00 118.53 248 SER C N 1
ATOM 6144 C CA . SER C 1 248 ? 67.093 42.317 140.133 1.00 118.53 248 SER C CA 1
ATOM 6145 C C . SER C 1 248 ? 66.375 42.605 138.827 1.00 118.53 248 SER C C 1
ATOM 6146 O O . SER C 1 248 ? 65.745 43.650 138.656 1.00 118.53 248 SER C O 1
ATOM 6149 N N . PHE C 1 249 ? 66.455 41.646 137.912 1.00 117.31 249 PHE C N 1
ATOM 6150 C CA . PHE C 1 249 ? 65.932 41.800 136.566 1.00 117.31 249 PHE C CA 1
ATOM 6151 C C . PHE C 1 249 ? 65.794 40.430 135.928 1.00 117.31 249 PHE C C 1
ATOM 6152 O O . PHE C 1 249 ? 66.662 39.576 136.110 1.00 117.31 249 PHE C O 1
ATOM 6160 N N . GLY C 1 250 ? 64.718 40.230 135.170 1.00 116.89 250 GLY C N 1
ATOM 6161 C CA . GLY C 1 250 ? 64.504 38.950 134.521 1.00 116.89 250 GLY C CA 1
ATOM 6162 C C . GLY C 1 250 ? 63.703 39.019 133.238 1.00 116.89 250 GLY C C 1
ATOM 6163 O O . GLY C 1 250 ? 62.808 39.855 133.114 1.00 116.89 250 GLY C O 1
ATOM 6164 N N . LEU C 1 251 ? 64.022 38.159 132.271 1.00 113.61 251 LEU C N 1
ATOM 6165 C CA . LEU C 1 251 ? 63.302 38.078 131.004 1.00 113.61 251 LEU C CA 1
ATOM 6166 C C . LEU C 1 251 ? 62.892 36.631 130.783 1.00 113.61 251 LEU C C 1
ATOM 6167 O O . LEU C 1 251 ? 63.687 35.715 131.015 1.00 113.61 251 LEU C O 1
ATOM 6172 N N . PHE C 1 252 ? 61.659 36.426 130.331 1.00 110.80 252 PHE C N 1
ATOM 6173 C CA . PHE C 1 252 ? 61.176 35.113 129.917 1.00 110.80 252 PHE C CA 1
ATOM 6174 C C . PHE C 1 252 ? 61.065 35.124 128.398 1.00 110.80 252 PHE C C 1
ATOM 6175 O O . PHE C 1 252 ? 60.013 35.431 127.843 1.00 110.80 252 PHE C O 1
ATOM 6183 N N . VAL C 1 253 ? 62.155 34.791 127.715 1.00 105.86 253 VAL C N 1
ATOM 6184 C CA . VAL C 1 253 ? 62.142 34.749 126.256 1.00 105.86 253 VAL C CA 1
ATOM 6185 C C . VAL C 1 253 ? 61.442 33.470 125.824 1.00 105.86 253 VAL C C 1
ATOM 6186 O O . VAL C 1 253 ? 61.949 32.373 126.059 1.00 105.86 253 VAL C O 1
ATOM 6190 N N . ASP C 1 254 ? 60.288 33.600 125.173 1.00 107.60 254 ASP C N 1
ATOM 6191 C CA . ASP C 1 254 ? 59.596 32.433 124.629 1.00 107.60 254 ASP C CA 1
ATOM 6192 C C . ASP C 1 254 ? 59.315 32.678 123.156 1.00 107.60 254 ASP C C 1
ATOM 6193 O O . ASP C 1 254 ? 58.183 32.950 122.765 1.00 107.60 254 ASP C O 1
ATOM 6198 N N . VAL C 1 255 ? 60.356 32.555 122.331 1.00 103.82 255 VAL C N 1
ATOM 6199 C CA . VAL C 1 255 ? 60.226 32.560 120.875 1.00 103.82 255 VAL C CA 1
ATOM 6200 C C . VAL C 1 255 ? 61.016 31.422 120.229 1.00 103.82 255 VAL C C 1
ATOM 6201 O O . VAL C 1 255 ? 60.695 31.012 119.096 1.00 103.82 255 VAL C O 1
ATOM 6205 N N . ALA C 1 256 ? 61.992 30.838 120.935 1.00 106.31 256 ALA C N 1
ATOM 6206 C CA . ALA C 1 256 ? 62.825 29.703 120.512 1.00 106.31 256 ALA C CA 1
ATOM 6207 C C . ALA C 1 256 ? 63.659 30.032 119.269 1.00 106.31 256 ALA C C 1
ATOM 6208 O O . ALA C 1 256 ? 63.430 29.534 118.171 1.00 106.31 256 ALA C O 1
ATOM 6210 N N . GLY C 1 257 ? 64.634 30.908 119.485 1.00 106.19 257 GLY C N 1
ATOM 6211 C CA . GLY C 1 257 ? 65.724 31.100 118.547 1.00 106.19 257 GLY C CA 1
ATOM 6212 C C . GLY C 1 257 ? 67.056 31.238 119.260 1.00 106.19 257 GLY C C 1
ATOM 6213 O O . GLY C 1 257 ? 67.176 30.842 120.421 1.00 106.19 257 GLY C O 1
ATOM 6214 N N . THR C 1 258 ? 68.069 31.769 118.579 1.00 105.27 258 THR C N 1
ATOM 6215 C CA . THR C 1 258 ? 69.347 32.116 119.188 1.00 105.27 258 THR C CA 1
ATOM 6216 C C . THR C 1 258 ? 69.517 33.617 119.048 1.00 105.27 258 THR C C 1
ATOM 6217 O O . THR C 1 258 ? 69.463 34.132 117.932 1.00 105.27 258 THR C O 1
ATOM 6221 N N . TYR C 1 259 ? 69.740 34.318 120.148 1.00 104.09 259 TYR C N 1
ATOM 6222 C CA . TYR C 1 259 ? 69.598 35.765 120.108 1.00 104.09 259 TYR C CA 1
ATOM 6223 C C . TYR C 1 259 ? 70.891 36.470 120.480 1.00 104.09 259 TYR C C 1
ATOM 6224 O O . TYR C 1 259 ? 71.923 35.849 120.727 1.00 104.09 259 TYR C O 1
ATOM 6233 N N . LEU C 1 260 ? 70.815 37.796 120.501 1.00 104.39 260 LEU C N 1
ATOM 6234 C CA . LEU C 1 260 ? 71.945 38.664 120.808 1.00 104.39 260 LEU C CA 1
ATOM 6235 C C . LEU C 1 260 ? 71.418 39.850 121.597 1.00 104.39 260 LEU C C 1
ATOM 6236 O O . LEU C 1 260 ? 70.749 40.711 121.028 1.00 104.39 260 LEU C O 1
ATOM 6241 N N . LEU C 1 261 ? 71.698 39.895 122.894 1.00 104.74 261 LEU C N 1
ATOM 6242 C CA . LEU C 1 261 ? 71.206 40.962 123.750 1.00 104.74 261 LEU C CA 1
ATOM 6243 C C . LEU C 1 261 ? 72.236 42.066 123.859 1.00 104.74 261 LEU C C 1
ATOM 6244 O O . LEU C 1 261 ? 73.423 41.844 123.617 1.00 104.74 261 LEU C O 1
ATOM 6249 N N . THR C 1 262 ? 71.774 43.257 124.233 1.00 112.65 262 THR C N 1
ATOM 6250 C CA . THR C 1 262 ? 72.616 44.320 124.779 1.00 112.65 262 THR C CA 1
ATOM 6251 C C . THR C 1 262 ? 71.841 44.872 125.969 1.00 112.65 262 THR C C 1
ATOM 6252 O O . THR C 1 262 ? 70.966 45.720 125.800 1.00 112.65 262 THR C O 1
ATOM 6256 N N . LEU C 1 263 ? 72.140 44.379 127.162 1.00 113.30 263 LEU C N 1
ATOM 6257 C CA . LEU C 1 263 ? 71.602 44.991 128.365 1.00 113.30 263 LEU C CA 1
ATOM 6258 C C . LEU C 1 263 ? 72.231 46.355 128.570 1.00 113.30 263 LEU C C 1
ATOM 6259 O O . LEU C 1 263 ? 73.446 46.503 128.462 1.00 113.30 263 LEU C O 1
ATOM 6264 N N . VAL C 1 264 ? 71.409 47.360 128.834 1.00 114.48 264 VAL C N 1
ATOM 6265 C CA . VAL C 1 264 ? 71.875 48.658 129.305 1.00 114.48 264 VAL C CA 1
ATOM 6266 C C . VAL C 1 264 ? 71.024 48.970 130.523 1.00 114.48 264 VAL C C 1
ATOM 6267 O O . VAL C 1 264 ? 69.859 49.357 130.391 1.00 114.48 264 VAL C O 1
ATOM 6271 N N . VAL C 1 265 ? 71.582 48.778 131.712 1.00 115.41 265 VAL C N 1
ATOM 6272 C CA . VAL C 1 265 ? 70.815 48.870 132.945 1.00 115.41 265 VAL C CA 1
ATOM 6273 C C . VAL C 1 265 ? 71.362 50.021 133.771 1.00 115.41 265 VAL C C 1
ATOM 6274 O O . VAL C 1 265 ? 72.566 50.081 134.038 1.00 115.41 265 VAL C O 1
ATOM 6278 N N . THR C 1 266 ? 70.481 50.928 134.179 1.00 119.98 266 THR C N 1
ATOM 6279 C CA . THR C 1 266 ? 70.853 52.062 135.020 1.00 119.98 266 THR C CA 1
ATOM 6280 C C . THR C 1 266 ? 70.849 51.606 136.471 1.00 119.98 266 THR C C 1
ATOM 6281 O O . THR C 1 266 ? 69.796 51.513 137.102 1.00 119.98 266 THR C O 1
ATOM 6285 N N . CYS C 1 267 ? 72.029 51.336 137.006 1.00 124.76 267 CYS C N 1
ATOM 6286 C CA . CYS C 1 267 ? 72.197 50.850 138.365 1.00 124.76 267 CYS C CA 1
ATOM 6287 C C . CYS C 1 267 ? 72.999 51.846 139.189 1.00 124.76 267 CYS C C 1
ATOM 6288 O O . CYS C 1 267 ? 73.264 52.972 138.768 1.00 124.76 267 CYS C O 1
ATOM 6291 N N . SER C 1 268 ? 73.373 51.409 140.388 1.00 124.19 268 SER C N 1
ATOM 6292 C CA . SER C 1 268 ? 74.405 52.053 141.178 1.00 124.19 268 SER C CA 1
ATOM 6293 C C . SER C 1 268 ? 75.581 51.143 141.480 1.00 124.19 268 SER C C 1
ATOM 6294 O O . SER C 1 268 ? 76.676 51.649 141.736 1.00 124.19 268 SER C O 1
ATOM 6297 N N . THR C 1 269 ? 75.393 49.830 141.452 1.00 123.40 269 THR C N 1
ATOM 6298 C CA . THR C 1 269 ? 76.452 48.856 141.667 1.00 123.40 269 THR C CA 1
ATOM 6299 C C . THR C 1 269 ? 76.554 47.939 140.455 1.00 123.40 269 THR C C 1
ATOM 6300 O O . THR C 1 269 ? 75.809 48.070 139.487 1.00 123.40 269 THR C O 1
ATOM 6304 N N . THR C 1 270 ? 77.478 46.989 140.525 1.00 121.64 270 THR C N 1
ATOM 6305 C CA . THR C 1 270 ? 77.652 46.012 139.460 1.00 121.64 270 THR C CA 1
ATOM 6306 C C . THR C 1 270 ? 76.664 44.873 139.661 1.00 121.64 270 THR C C 1
ATOM 6307 O O . THR C 1 270 ? 75.761 44.943 140.495 1.00 121.64 270 THR C O 1
ATOM 6311 N N . GLY C 1 271 ? 76.841 43.793 138.919 1.00 119.76 271 GLY C N 1
ATOM 6312 C CA . GLY C 1 271 ? 75.970 42.645 139.072 1.00 119.76 271 GLY C CA 1
ATOM 6313 C C . GLY C 1 271 ? 76.384 41.555 138.113 1.00 119.76 271 GLY C C 1
ATOM 6314 O O . GLY C 1 271 ? 77.266 41.737 137.269 1.00 119.76 271 GLY C O 1
ATOM 6315 N N . SER C 1 272 ? 75.730 40.411 138.255 1.00 120.85 272 SER C N 1
ATOM 6316 C CA . SER C 1 272 ? 76.009 39.251 137.429 1.00 120.85 272 SER C CA 1
ATOM 6317 C C . SER C 1 272 ? 74.785 38.908 136.599 1.00 120.85 272 SER C C 1
ATOM 6318 O O . SER C 1 272 ? 73.651 39.208 136.981 1.00 120.85 272 SER C O 1
ATOM 6321 N N . VAL C 1 273 ? 75.023 38.271 135.460 1.00 116.60 273 VAL C N 1
ATOM 6322 C CA . VAL C 1 273 ? 73.959 37.835 134.570 1.00 116.60 273 VAL C CA 1
ATOM 6323 C C . VAL C 1 273 ? 74.073 36.332 134.403 1.00 116.60 273 VAL C C 1
ATOM 6324 O O . VAL C 1 273 ? 75.106 35.833 133.945 1.00 116.60 273 VAL C O 1
ATOM 6328 N N . THR C 1 274 ? 73.022 35.613 134.770 1.00 116.23 274 THR C N 1
ATOM 6329 C CA . THR C 1 274 ? 72.953 34.184 134.531 1.00 116.23 274 THR C CA 1
ATOM 6330 C C . THR C 1 274 ? 71.884 33.901 133.493 1.00 116.23 274 THR C C 1
ATOM 6331 O O . THR C 1 274 ? 71.060 34.758 133.170 1.00 116.23 274 THR C O 1
ATOM 6335 N N . VAL C 1 275 ? 71.910 32.685 132.968 1.00 110.97 275 VAL C N 1
ATOM 6336 C CA . VAL C 1 275 ? 71.006 32.266 131.910 1.00 110.97 275 VAL C CA 1
ATOM 6337 C C . VAL C 1 275 ? 70.211 31.078 132.421 1.00 110.97 275 VAL C C 1
ATOM 6338 O O . VAL C 1 275 ? 70.788 30.051 132.797 1.00 110.97 275 VAL C O 1
ATOM 6342 N N . GLY C 1 276 ? 68.891 31.218 132.433 1.00 114.00 276 GLY C N 1
ATOM 6343 C CA . GLY C 1 276 ? 68.040 30.332 133.198 1.00 114.00 276 GLY C CA 1
ATOM 6344 C C . GLY C 1 276 ? 67.640 29.035 132.537 1.00 114.00 276 GLY C C 1
ATOM 6345 O O . GLY C 1 276 ? 68.473 28.339 131.956 1.00 114.00 276 GLY C O 1
ATOM 6346 N N . GLY C 1 277 ? 66.359 28.701 132.633 1.00 112.23 277 GLY C N 1
ATOM 6347 C CA . GLY C 1 277 ? 65.887 27.390 132.251 1.00 112.23 277 GLY C CA 1
ATOM 6348 C C . GLY C 1 277 ? 65.457 27.265 130.810 1.00 112.23 277 GLY C C 1
ATOM 6349 O O . GLY C 1 277 ? 65.566 26.188 130.222 1.00 112.23 277 GLY C O 1
ATOM 6350 N N . ASN C 1 278 ? 64.972 28.349 130.219 1.00 112.27 278 ASN C N 1
ATOM 6351 C CA . ASN C 1 278 ? 64.509 28.268 128.844 1.00 112.27 278 ASN C CA 1
ATOM 6352 C C . ASN C 1 278 ? 65.650 28.267 127.848 1.00 112.27 278 ASN C C 1
ATOM 6353 O O . ASN C 1 278 ? 65.412 28.016 126.665 1.00 112.27 278 ASN C O 1
ATOM 6358 N N . SER C 1 279 ? 66.873 28.520 128.297 1.00 112.33 279 SER C N 1
ATOM 6359 C CA . SER C 1 279 ? 67.947 28.866 127.386 1.00 112.33 279 SER C CA 1
ATOM 6360 C C . SER C 1 279 ? 69.290 28.565 128.024 1.00 112.33 279 SER C C 1
ATOM 6361 O O . SER C 1 279 ? 69.394 28.374 129.235 1.00 112.33 279 SER C O 1
ATOM 6364 N N . THR C 1 280 ? 70.320 28.518 127.184 1.00 109.74 280 THR C N 1
ATOM 6365 C CA . THR C 1 280 ? 71.696 28.323 127.612 1.00 109.74 280 THR C CA 1
ATOM 6366 C C . THR C 1 280 ? 72.588 29.325 126.899 1.00 109.74 280 THR C C 1
ATOM 6367 O O . THR C 1 280 ? 72.254 29.822 125.826 1.00 109.74 280 THR C O 1
ATOM 6371 N N . LEU C 1 281 ? 73.738 29.605 127.501 1.00 109.47 281 LEU C N 1
ATOM 6372 C CA . LEU C 1 281 ? 74.723 30.470 126.874 1.00 109.47 281 LEU C CA 1
ATOM 6373 C C . LEU C 1 281 ? 75.379 29.809 125.676 1.00 109.47 281 LEU C C 1
ATOM 6374 O O . LEU C 1 281 ? 75.297 28.598 125.467 1.00 109.47 281 LEU C O 1
ATOM 6379 N N . VAL C 1 282 ? 76.042 30.640 124.884 1.00 112.83 282 VAL C N 1
ATOM 6380 C CA . VAL C 1 282 ? 77.225 30.207 124.161 1.00 112.83 282 VAL C CA 1
ATOM 6381 C C . VAL C 1 282 ? 78.372 30.857 124.917 1.00 112.83 282 VAL C C 1
ATOM 6382 O O . VAL C 1 282 ? 78.746 32.002 124.644 1.00 112.83 282 VAL C O 1
ATOM 6386 N N . GLY C 1 283 ? 78.951 30.115 125.854 1.00 122.65 283 GLY C N 1
ATOM 6387 C CA . GLY C 1 283 ? 79.424 30.669 127.110 1.00 122.65 283 GLY C CA 1
ATOM 6388 C C . GLY C 1 283 ? 80.606 31.611 127.129 1.00 122.65 283 GLY C C 1
ATOM 6389 O O . GLY C 1 283 ? 81.608 31.331 127.791 1.00 122.65 283 GLY C O 1
ATOM 6390 N N . ASP C 1 284 ? 80.494 32.740 126.439 1.00 120.04 284 ASP C N 1
ATOM 6391 C CA . ASP C 1 284 ? 81.486 33.805 126.521 1.00 120.04 284 ASP C CA 1
ATOM 6392 C C . ASP C 1 284 ? 80.801 35.162 126.598 1.00 120.04 284 ASP C C 1
ATOM 6393 O O . ASP C 1 284 ? 81.121 36.088 125.854 1.00 120.04 284 ASP C O 1
ATOM 6398 N N . GLY C 1 285 ? 79.835 35.291 127.502 1.00 115.52 285 GLY C N 1
ATOM 6399 C CA . GLY C 1 285 ? 79.114 36.539 127.648 1.00 115.52 285 GLY C CA 1
ATOM 6400 C C . GLY C 1 285 ? 79.980 37.581 128.314 1.00 115.52 285 GLY C C 1
ATOM 6401 O O . GLY C 1 285 ? 80.289 37.465 129.511 1.00 115.52 285 GLY C O 1
ATOM 6402 N N . ARG C 1 286 ? 80.379 38.602 127.569 1.00 113.96 286 ARG C N 1
ATOM 6403 C CA . ARG C 1 286 ? 81.266 39.636 128.074 1.00 113.96 286 ARG C CA 1
ATOM 6404 C C . ARG C 1 286 ? 80.462 40.865 128.460 1.00 113.96 286 ARG C C 1
ATOM 6405 O O . ARG C 1 286 ? 79.717 41.405 127.641 1.00 113.96 286 ARG C O 1
ATOM 6413 N N . ALA C 1 287 ? 80.626 41.303 129.702 1.00 114.06 287 ALA C N 1
ATOM 6414 C CA . ALA C 1 287 ? 79.957 42.479 130.224 1.00 114.06 287 ALA C CA 1
ATOM 6415 C C . ALA C 1 287 ? 80.989 43.414 130.826 1.00 114.06 287 ALA C C 1
ATOM 6416 O O . ALA C 1 287 ? 82.165 43.070 130.959 1.00 114.06 287 ALA C O 1
ATOM 6418 N N . ALA C 1 288 ? 80.530 44.602 131.208 1.00 117.13 288 ALA C N 1
ATOM 6419 C CA . ALA C 1 288 ? 81.415 45.595 131.793 1.00 117.13 288 ALA C CA 1
ATOM 6420 C C . ALA C 1 288 ? 80.599 46.599 132.585 1.00 117.13 288 ALA C C 1
ATOM 6421 O O . ALA C 1 288 ? 79.434 46.852 132.278 1.00 117.13 288 ALA C O 1
ATOM 6423 N N . TYR C 1 289 ? 81.229 47.169 133.599 1.00 120.83 289 TYR C N 1
ATOM 6424 C CA . TYR C 1 289 ? 80.681 48.286 134.346 1.00 120.83 289 TYR C CA 1
ATOM 6425 C C . TYR C 1 289 ? 81.547 49.511 134.049 1.00 120.83 289 TYR C C 1
ATOM 6426 O O . TYR C 1 289 ? 82.521 49.442 133.293 1.00 120.83 289 TYR C O 1
ATOM 6435 N N . GLY C 1 290 ? 81.213 50.634 134.669 1.00 123.80 290 GLY C N 1
ATOM 6436 C CA . GLY C 1 290 ? 81.676 51.926 134.216 1.00 123.80 290 GLY C CA 1
ATOM 6437 C C . GLY C 1 290 ? 80.975 53.003 135.005 1.00 123.80 290 GLY C C 1
ATOM 6438 O O . GLY C 1 290 ? 81.027 53.013 136.236 1.00 123.80 290 GLY C O 1
ATOM 6439 N N . SER C 1 291 ? 80.298 53.911 134.309 1.00 121.52 291 SER C N 1
ATOM 6440 C CA . SER C 1 291 ? 79.467 54.920 134.953 1.00 121.52 291 SER C CA 1
ATOM 6441 C C . SER C 1 291 ? 78.163 54.304 135.444 1.00 121.52 291 SER C C 1
ATOM 6442 O O . SER C 1 291 ? 78.100 53.101 135.711 1.00 121.52 291 SER C O 1
ATOM 6445 N N . SER C 1 292 ? 77.142 55.135 135.658 1.00 121.90 292 SER C N 1
ATOM 6446 C CA . SER C 1 292 ? 75.851 54.657 136.153 1.00 121.90 292 SER C CA 1
ATOM 6447 C C . SER C 1 292 ? 75.200 53.600 135.260 1.00 121.90 292 SER C C 1
ATOM 6448 O O . SER C 1 292 ? 74.373 52.826 135.749 1.00 121.90 292 SER C O 1
ATOM 6451 N N . ASN C 1 293 ? 75.556 53.539 133.980 1.00 118.36 293 ASN C N 1
ATOM 6452 C CA . ASN C 1 293 ? 75.103 52.459 133.122 1.00 118.36 293 ASN C CA 1
ATOM 6453 C C . ASN C 1 293 ? 75.784 51.144 133.492 1.00 118.36 293 ASN C C 1
ATOM 6454 O O . ASN C 1 293 ? 76.845 51.112 134.113 1.00 118.36 293 ASN C O 1
ATOM 6459 N N . TYR C 1 294 ? 75.150 50.045 133.097 1.00 114.93 294 TYR C N 1
ATOM 6460 C CA . TYR C 1 294 ? 75.762 48.723 133.119 1.00 114.93 294 TYR C CA 1
ATOM 6461 C C . TYR C 1 294 ? 75.462 48.043 131.800 1.00 114.93 294 TYR C C 1
ATOM 6462 O O . TYR C 1 294 ? 74.294 47.838 131.463 1.00 114.93 294 TYR C O 1
ATOM 6471 N N . ILE C 1 295 ? 76.503 47.676 131.067 1.00 113.04 295 ILE C N 1
ATOM 6472 C CA . ILE C 1 295 ? 76.360 47.239 129.688 1.00 113.04 295 ILE C CA 1
ATOM 6473 C C . ILE C 1 295 ? 76.857 45.809 129.565 1.00 113.04 295 ILE C C 1
ATOM 6474 O O . ILE C 1 295 ? 77.992 45.505 129.943 1.00 113.04 295 ILE C O 1
ATOM 6479 N N . ALA C 1 296 ? 76.006 44.939 129.035 1.00 111.70 296 ALA C N 1
ATOM 6480 C CA . ALA C 1 296 ? 76.335 43.551 128.768 1.00 111.70 296 ALA C CA 1
ATOM 6481 C C . ALA C 1 296 ? 76.005 43.225 127.321 1.00 111.70 296 ALA C C 1
ATOM 6482 O O . ALA C 1 296 ? 75.400 44.022 126.605 1.00 111.70 296 ALA C O 1
ATOM 6484 N N . SER C 1 297 ? 76.409 42.034 126.896 1.00 110.06 297 SER C N 1
ATOM 6485 C CA . SER C 1 297 ? 76.125 41.562 125.544 1.00 110.06 297 SER C CA 1
ATOM 6486 C C . SER C 1 297 ? 76.172 40.045 125.575 1.00 110.06 297 SER C C 1
ATOM 6487 O O . SER C 1 297 ? 77.242 39.461 125.745 1.00 110.06 297 SER C O 1
ATOM 6490 N N . ILE C 1 298 ? 75.020 39.416 125.412 1.00 104.35 298 ILE C N 1
ATOM 6491 C CA . ILE C 1 298 ? 74.848 37.999 125.679 1.00 104.35 298 ILE C CA 1
ATOM 6492 C C . ILE C 1 298 ? 74.426 37.324 124.386 1.00 104.35 298 ILE C C 1
ATOM 6493 O O . ILE C 1 298 ? 73.739 37.926 123.557 1.00 104.35 298 ILE C O 1
ATOM 6498 N N . VAL C 1 299 ? 74.844 36.078 124.200 1.00 104.86 299 VAL C N 1
ATOM 6499 C CA . VAL C 1 299 ? 74.312 35.229 123.143 1.00 104.86 299 VAL C CA 1
ATOM 6500 C C . VAL C 1 299 ? 73.738 33.984 123.792 1.00 104.86 299 VAL C C 1
ATOM 6501 O O . VAL C 1 299 ? 74.480 33.189 124.379 1.00 104.86 299 VAL C O 1
ATOM 6505 N N . PHE C 1 300 ? 72.428 33.809 123.689 1.00 103.64 300 PHE C N 1
ATOM 6506 C CA . PHE C 1 300 ? 71.758 32.677 124.301 1.00 103.64 300 PHE C CA 1
ATOM 6507 C C . PHE C 1 300 ? 70.873 32.012 123.262 1.00 103.64 300 PHE C C 1
ATOM 6508 O O . PHE C 1 300 ? 70.490 32.628 122.269 1.00 103.64 300 PHE C O 1
ATOM 6516 N N . THR C 1 301 ? 70.563 30.738 123.488 1.00 106.25 301 THR C N 1
ATOM 6517 C CA . THR C 1 301 ? 69.721 29.955 122.589 1.00 106.25 301 THR C CA 1
ATOM 6518 C C . THR C 1 301 ? 68.532 29.445 123.380 1.00 106.25 301 THR C C 1
ATOM 6519 O O . THR C 1 301 ? 68.689 28.554 124.216 1.00 106.25 301 THR C O 1
ATOM 6523 N N . SER C 1 302 ? 67.348 29.968 123.099 1.00 108.44 302 SER C N 1
ATOM 6524 C CA . SER C 1 302 ? 66.170 29.607 123.869 1.00 108.44 302 SER C CA 1
ATOM 6525 C C . SER C 1 302 ? 65.389 28.501 123.184 1.00 108.44 302 SER C C 1
ATOM 6526 O O . SER C 1 302 ? 65.506 28.279 121.980 1.00 108.44 302 SER C O 1
ATOM 6529 N N . SER C 1 303 ? 64.573 27.811 123.977 1.00 106.92 303 SER C N 1
ATOM 6530 C CA . SER C 1 303 ? 63.789 26.694 123.484 1.00 106.92 303 SER C CA 1
ATOM 6531 C C . SER C 1 303 ? 62.296 26.961 123.461 1.00 106.92 303 SER C C 1
ATOM 6532 O O . SER C 1 303 ? 61.566 26.211 122.812 1.00 106.92 303 SER C O 1
ATOM 6535 N N . GLY C 1 304 ? 61.820 27.996 124.148 1.00 108.47 304 GLY C N 1
ATOM 6536 C CA . GLY C 1 304 ? 60.414 28.334 124.142 1.00 108.47 304 GLY C CA 1
ATOM 6537 C C . GLY C 1 304 ? 59.552 27.533 125.088 1.00 108.47 304 GLY C C 1
ATOM 6538 O O . GLY C 1 304 ? 58.396 27.907 125.310 1.00 108.47 304 GLY C O 1
ATOM 6539 N N . VAL C 1 305 ? 60.067 26.440 125.646 1.00 109.03 305 VAL C N 1
ATOM 6540 C CA . VAL C 1 305 ? 59.329 25.664 126.627 1.00 109.03 305 VAL C CA 1
ATOM 6541 C C . VAL C 1 305 ? 59.245 26.469 127.918 1.00 109.03 305 VAL C C 1
ATOM 6542 O O . VAL C 1 305 ? 60.100 27.317 128.193 1.00 109.03 305 VAL C O 1
ATOM 6546 N N . LEU C 1 306 ? 58.174 26.263 128.682 1.00 109.79 306 LEU C N 1
ATOM 6547 C CA . LEU C 1 306 ? 58.070 26.851 130.010 1.00 109.79 306 LEU C CA 1
ATOM 6548 C C . LEU C 1 306 ? 59.175 26.390 130.943 1.00 109.79 306 LEU C C 1
ATOM 6549 O O . LEU C 1 306 ? 59.655 25.257 130.873 1.00 109.79 306 LEU C O 1
ATOM 6554 N N . SER C 1 307 ? 59.555 27.297 131.834 1.00 117.67 307 SER C N 1
ATOM 6555 C CA . SER C 1 307 ? 60.295 26.988 133.044 1.00 117.67 307 SER C CA 1
ATOM 6556 C C . SER C 1 307 ? 60.071 28.146 133.996 1.00 117.67 307 SER C C 1
ATOM 6557 O O . SER C 1 307 ? 59.975 29.294 133.562 1.00 117.67 307 SER C O 1
ATOM 6560 N N . THR C 1 308 ? 59.986 27.848 135.284 1.00 121.05 308 THR C N 1
ATOM 6561 C CA . THR C 1 308 ? 59.705 28.894 136.260 1.00 121.05 308 THR C CA 1
ATOM 6562 C C . THR C 1 308 ? 60.985 29.506 136.809 1.00 121.05 308 THR C C 1
ATOM 6563 O O . THR C 1 308 ? 61.165 29.669 138.012 1.00 121.05 308 THR C O 1
ATOM 6567 N N . THR C 1 309 ? 61.890 29.856 135.902 1.00 117.15 309 THR C N 1
ATOM 6568 C CA . THR C 1 309 ? 63.079 30.626 136.167 1.00 117.15 309 THR C CA 1
ATOM 6569 C C . THR C 1 309 ? 63.120 31.614 135.015 1.00 117.15 309 THR C C 1
ATOM 6570 O O . THR C 1 309 ? 62.703 31.272 133.901 1.00 117.15 309 THR C O 1
ATOM 6574 N N . PRO C 1 310 ? 63.567 32.841 135.251 1.00 116.03 310 PRO C N 1
ATOM 6575 C CA . PRO C 1 310 ? 63.768 33.764 134.135 1.00 116.03 310 PRO C CA 1
ATOM 6576 C C . PRO C 1 310 ? 64.888 33.273 133.243 1.00 116.03 310 PRO C C 1
ATOM 6577 O O . PRO C 1 310 ? 65.907 32.773 133.719 1.00 116.03 310 PRO C O 1
ATOM 6581 N N . SER C 1 311 ? 64.669 33.383 131.935 1.00 114.23 311 SER C N 1
ATOM 6582 C CA . SER C 1 311 ? 65.624 32.833 130.984 1.00 114.23 311 SER C CA 1
ATOM 6583 C C . SER C 1 311 ? 66.898 33.660 130.939 1.00 114.23 311 SER C C 1
ATOM 6584 O O . SER C 1 311 ? 67.992 33.109 130.794 1.00 114.23 311 SER C O 1
ATOM 6587 N N . VAL C 1 312 ? 66.785 34.975 131.063 1.00 112.85 312 VAL C N 1
ATOM 6588 C CA . VAL C 1 312 ? 67.939 35.843 131.254 1.00 112.85 312 VAL C CA 1
ATOM 6589 C C . VAL C 1 312 ? 67.705 36.635 132.525 1.00 112.85 312 VAL C C 1
ATOM 6590 O O . VAL C 1 312 ? 66.747 37.409 132.607 1.00 112.85 312 VAL C O 1
ATOM 6594 N N . GLN C 1 313 ? 68.568 36.442 133.514 1.00 115.59 313 GLN C N 1
ATOM 6595 C CA . GLN C 1 313 ? 68.375 37.050 134.818 1.00 115.59 313 GLN C CA 1
ATOM 6596 C C . GLN C 1 313 ? 69.591 37.874 135.192 1.00 115.59 313 GLN C C 1
ATOM 6597 O O . GLN C 1 313 ? 70.720 37.381 135.140 1.00 115.59 313 GLN C O 1
ATOM 6603 N N . PHE C 1 314 ? 69.351 39.119 135.576 1.00 117.59 314 PHE C N 1
ATOM 6604 C CA . PHE C 1 314 ? 70.375 40.014 136.097 1.00 117.59 314 PHE C CA 1
ATOM 6605 C C . PHE C 1 314 ? 70.020 40.364 137.530 1.00 117.59 314 PHE C C 1
ATOM 6606 O O . PHE C 1 314 ? 69.018 41.040 137.774 1.00 117.59 314 PHE C O 1
ATOM 6614 N N . SER C 1 315 ? 70.849 39.928 138.470 1.00 121.18 315 SER C N 1
ATOM 6615 C CA . SER C 1 315 ? 70.563 40.113 139.880 1.00 121.18 315 SER C CA 1
ATOM 6616 C C . SER C 1 315 ? 71.844 40.442 140.625 1.00 121.18 315 SER C C 1
ATOM 6617 O O . SER C 1 315 ? 72.951 40.219 140.133 1.00 121.18 315 SER C O 1
ATOM 6620 N N . GLY C 1 316 ? 71.674 40.970 141.832 1.00 122.87 316 GLY C N 1
ATOM 6621 C CA . GLY C 1 316 ? 72.785 41.322 142.685 1.00 122.87 316 GLY C CA 1
ATOM 6622 C C . GLY C 1 316 ? 73.131 42.790 142.709 1.00 122.87 316 GLY C C 1
ATOM 6623 O O . GLY C 1 316 ? 74.039 43.181 143.449 1.00 122.87 316 GLY C O 1
ATOM 6624 N N . SER C 1 317 ? 72.441 43.613 141.936 1.00 123.52 317 SER C N 1
ATOM 6625 C CA . SER C 1 317 ? 72.759 45.025 141.841 1.00 123.52 317 SER C CA 1
ATOM 6626 C C . SER C 1 317 ? 71.939 45.818 142.851 1.00 123.52 317 SER C C 1
ATOM 6627 O O . SER C 1 317 ? 71.355 45.266 143.784 1.00 123.52 317 SER C O 1
ATOM 6630 N N . SER C 1 318 ? 71.909 47.135 142.681 1.00 123.99 318 SER C N 1
ATOM 6631 C CA . SER C 1 318 ? 71.122 48.005 143.535 1.00 123.99 318 SER C CA 1
ATOM 6632 C C . SER C 1 318 ? 70.627 49.183 142.715 1.00 123.99 318 SER C C 1
ATOM 6633 O O . SER C 1 318 ? 71.370 49.725 141.893 1.00 123.99 318 SER C O 1
ATOM 6636 N N . GLY C 1 319 ? 69.369 49.562 142.955 1.00 122.95 319 GLY C N 1
ATOM 6637 C CA . GLY C 1 319 ? 68.689 50.707 142.340 1.00 122.95 319 GLY C CA 1
ATOM 6638 C C . GLY C 1 319 ? 68.644 50.593 140.815 1.00 122.95 319 GLY C C 1
ATOM 6639 O O . GLY C 1 319 ? 69.195 51.416 140.085 1.00 122.95 319 GLY C O 1
ATOM 6640 N N . VAL C 1 320 ? 67.966 49.552 140.341 1.00 120.08 320 VAL C N 1
ATOM 6641 C CA . VAL C 1 320 ? 67.667 49.457 138.926 1.00 120.08 320 VAL C CA 1
ATOM 6642 C C . VAL C 1 320 ? 66.499 50.363 138.605 1.00 120.08 320 VAL C C 1
ATOM 6643 O O . VAL C 1 320 ? 65.470 50.328 139.285 1.00 120.08 320 VAL C O 1
ATOM 6647 N N . SER C 1 321 ? 66.660 51.200 137.588 1.00 120.14 321 SER C N 1
ATOM 6648 C CA . SER C 1 321 ? 65.581 52.088 137.181 1.00 120.14 321 SER C CA 1
ATOM 6649 C C . SER C 1 321 ? 65.151 51.872 135.741 1.00 120.14 321 SER C C 1
ATOM 6650 O O . SER C 1 321 ? 63.951 51.771 135.470 1.00 120.14 321 SER C O 1
ATOM 6653 N N . ARG C 1 322 ? 66.090 51.804 134.806 1.00 117.86 322 ARG C N 1
ATOM 6654 C CA . ARG C 1 322 ? 65.774 51.546 133.411 1.00 117.86 322 ARG C CA 1
ATOM 6655 C C . ARG C 1 322 ? 66.593 50.379 132.900 1.00 117.86 322 ARG C C 1
ATOM 6656 O O . ARG C 1 322 ? 67.759 50.221 133.265 1.00 117.86 322 ARG C O 1
ATOM 6664 N N . VAL C 1 323 ? 65.977 49.569 132.048 1.00 115.42 323 VAL C N 1
ATOM 6665 C CA . VAL C 1 323 ? 66.673 48.527 131.311 1.00 115.42 323 VAL C CA 1
ATOM 6666 C C . VAL C 1 323 ? 66.314 48.693 129.847 1.00 115.42 323 VAL C C 1
ATOM 6667 O O . VAL C 1 323 ? 65.131 48.667 129.493 1.00 115.42 323 VAL C O 1
ATOM 6671 N N . GLN C 1 324 ? 67.318 48.865 128.999 1.00 116.48 324 GLN C N 1
ATOM 6672 C CA . GLN C 1 324 ? 67.101 49.019 127.572 1.00 116.48 324 GLN C CA 1
ATOM 6673 C C . GLN C 1 324 ? 67.689 47.822 126.843 1.00 116.48 324 GLN C C 1
ATOM 6674 O O . GLN C 1 324 ? 68.710 47.274 127.262 1.00 116.48 324 GLN C O 1
ATOM 6680 N N . MET C 1 325 ? 67.047 47.416 125.752 1.00 118.31 325 MET C N 1
ATOM 6681 C CA . MET C 1 325 ? 67.356 46.152 125.109 1.00 118.31 325 MET C CA 1
ATOM 6682 C C . MET C 1 325 ? 67.558 46.333 123.613 1.00 118.31 325 MET C C 1
ATOM 6683 O O . MET C 1 325 ? 67.029 47.260 123.001 1.00 118.31 325 MET C O 1
ATOM 6688 N N . ASN C 1 326 ? 68.313 45.408 123.028 1.00 113.78 326 ASN C N 1
ATOM 6689 C CA . ASN C 1 326 ? 68.372 45.210 121.586 1.00 113.78 326 ASN C CA 1
ATOM 6690 C C . ASN C 1 326 ? 68.531 43.723 121.334 1.00 113.78 326 ASN C C 1
ATOM 6691 O O . ASN C 1 326 ? 69.450 43.108 121.874 1.00 113.78 326 ASN C O 1
ATOM 6696 N N . ILE C 1 327 ? 67.629 43.137 120.549 1.00 109.10 327 ILE C N 1
ATOM 6697 C CA . ILE C 1 327 ? 67.628 41.703 120.280 1.00 109.10 327 ILE C CA 1
ATOM 6698 C C . ILE C 1 327 ? 67.661 41.506 118.774 1.00 109.10 327 ILE C C 1
ATOM 6699 O O . ILE C 1 327 ? 66.960 42.209 118.042 1.00 109.10 327 ILE C O 1
ATOM 6704 N N . CYS C 1 328 ? 68.464 40.554 118.301 1.00 106.26 328 CYS C N 1
ATOM 6705 C CA . CYS C 1 328 ? 68.805 40.536 116.888 1.00 106.26 328 CYS C CA 1
ATOM 6706 C C . CYS C 1 328 ? 68.624 39.215 116.160 1.00 106.26 328 CYS C C 1
ATOM 6707 O O . CYS C 1 328 ? 68.616 39.245 114.925 1.00 106.26 328 CYS C O 1
ATOM 6710 N N . ARG C 1 329 ? 68.498 38.078 116.852 1.00 103.89 329 ARG C N 1
ATOM 6711 C CA . ARG C 1 329 ? 68.455 36.737 116.249 1.00 103.89 329 ARG C CA 1
ATOM 6712 C C . ARG C 1 329 ? 69.723 36.463 115.425 1.00 103.89 329 ARG C C 1
ATOM 6713 O O . ARG C 1 329 ? 69.757 36.563 114.200 1.00 103.89 329 ARG C O 1
ATOM 6721 N N . CYS C 1 330 ? 70.806 36.232 116.158 1.00 114.69 330 CYS C N 1
ATOM 6722 C CA . CYS C 1 330 ? 72.105 35.928 115.579 1.00 114.69 330 CYS C CA 1
ATOM 6723 C C . CYS C 1 330 ? 72.512 34.488 115.854 1.00 114.69 330 CYS C C 1
ATOM 6724 O O . CYS C 1 330 ? 72.128 33.904 116.867 1.00 114.69 330 CYS C O 1
ATOM 6727 N N . LYS C 1 331 ? 73.311 33.921 114.953 1.00 112.63 331 LYS C N 1
ATOM 6728 C CA . LYS C 1 331 ? 73.731 32.531 115.076 1.00 112.63 331 LYS C CA 1
ATOM 6729 C C . LYS C 1 331 ? 74.931 32.405 116.011 1.00 112.63 331 LYS C C 1
ATOM 6730 O O . LYS C 1 331 ? 75.396 33.377 116.606 1.00 112.63 331 LYS C O 1
ATOM 6736 N N . GLN C 1 332 ? 75.468 31.193 116.125 1.00 110.23 332 GLN C N 1
ATOM 6737 C CA . GLN C 1 332 ? 76.484 30.877 117.129 1.00 110.23 332 GLN C CA 1
ATOM 6738 C C . GLN C 1 332 ? 77.888 31.200 116.649 1.00 110.23 332 GLN C C 1
ATOM 6739 O O . GLN C 1 332 ? 78.820 30.431 116.859 1.00 110.23 332 GLN C O 1
ATOM 6745 N N . GLY C 1 333 ? 78.056 32.351 116.024 1.00 111.50 333 GLY C N 1
ATOM 6746 C CA . GLY C 1 333 ? 79.370 32.786 115.624 1.00 111.50 333 GLY C CA 1
ATOM 6747 C C . GLY C 1 333 ? 79.496 34.249 115.948 1.00 111.50 333 GLY C C 1
ATOM 6748 O O . GLY C 1 333 ? 80.570 34.841 115.837 1.00 111.50 333 GLY C O 1
ATOM 6749 N N . ASN C 1 334 ? 78.387 34.836 116.381 1.00 111.02 334 ASN C N 1
ATOM 6750 C CA . ASN C 1 334 ? 78.357 36.231 116.780 1.00 111.02 334 ASN C CA 1
ATOM 6751 C C . ASN C 1 334 ? 78.584 36.410 118.265 1.00 111.02 334 ASN C C 1
ATOM 6752 O O . ASN C 1 334 ? 78.109 37.387 118.848 1.00 111.02 334 ASN C O 1
ATOM 6757 N N . THR C 1 335 ? 79.299 35.491 118.891 1.00 111.47 335 THR C N 1
ATOM 6758 C CA . THR C 1 335 ? 79.641 35.602 120.294 1.00 111.47 335 THR C CA 1
ATOM 6759 C C . THR C 1 335 ? 80.985 36.285 120.437 1.00 111.47 335 THR C C 1
ATOM 6760 O O . THR C 1 335 ? 81.856 36.168 119.575 1.00 111.47 335 THR C O 1
ATOM 6764 N N . PHE C 1 336 ? 81.153 36.989 121.541 1.00 111.03 336 PHE C N 1
ATOM 6765 C CA . PHE C 1 336 ? 82.430 37.617 121.801 1.00 111.03 336 PHE C CA 1
ATOM 6766 C C . PHE C 1 336 ? 83.415 36.583 122.327 1.00 111.03 336 PHE C C 1
ATOM 6767 O O . PHE C 1 336 ? 83.044 35.465 122.675 1.00 111.03 336 PHE C O 1
ATOM 6775 N N . ILE C 1 337 ? 84.690 36.949 122.341 1.00 111.66 337 ILE C N 1
ATOM 6776 C CA . ILE C 1 337 ? 85.766 36.010 122.624 1.00 111.66 337 ILE C CA 1
ATOM 6777 C C . ILE C 1 337 ? 86.546 36.510 123.828 1.00 111.66 337 ILE C C 1
ATOM 6778 O O . ILE C 1 337 ? 86.914 37.688 123.889 1.00 111.66 337 ILE C O 1
ATOM 6783 N N . LEU C 1 338 ? 86.781 35.624 124.789 1.00 114.32 338 LEU C N 1
ATOM 6784 C CA . LEU C 1 338 ? 87.709 35.907 125.869 1.00 114.32 338 LEU C CA 1
ATOM 6785 C C . LEU C 1 338 ? 89.134 36.003 125.350 1.00 114.32 338 LEU C C 1
ATOM 6786 O O . LEU C 1 338 ? 89.596 37.081 124.984 1.00 114.32 338 LEU C O 1
#

Radius of gyration: 31.6 Å; Cα contacts (8 Å, |Δi|>4): 2426; chains: 3; bounding box: 83×105×78 Å

Organism: Red clover necrotic mosaic virus (NCBI:txid12267)

CATH classification: 2.60.120.20

B-factor: mean 106.22, std 12.3, range [30.0, 204.7]

Secondary structure (P-SEA, 3-state):
cbbbbbcccccbbbbccccccccccccccccccccccccccccccccccccccccbbbbbbcccccccccbbbbbbbbccccccccccccccccccbbbbbcccccbbbbbbbbcbbbbccccccccccccccbbbbbbbcccccccccbbbbbbbbccccccccccccbbbbbbcccccccccccccccccccccccccbbbbbbcccccbbbbbbccccbbbbbbbcccccccccbbbbbcccbbbbbbbbbbcccccccccbbbcccccccccccccccccccccccc/cbbbbbcccccccccccccccccccccccccccccccccccaaaaaaaccbbbbcbbbbbbcccccccbbbbbbbbbbccccccccccccccccccccccccccccbbbbbbbbcbbbbccccccccccccccbbbbbbbcccccccccbbbbbbbbccccccccccccbbbbbbcccccccccccccccccccccccccccbbbbcccccccccccccccbbbbbbbcccccccccbbbbbcccbbbbbbbbbbcccccccccccccccccccccccccccccccccccc/cccbbbbbbbbccbbbbbbbbccccccbbbbbcccbbbbccccccccccccccccccccccccccaaaaaaaccbbbbcbbbbbbbbcccccccbbbbbbbbccccccccccccccccccbbbbbcccbbbbbbbbbbcbbbbccccccccccccccbbbbbcccccccccccbbbbbbbbccccccccccccbbbbbbcccccccccccccccccccccccccbbbbbccccccbbbbbbccccccbbbbbcccccccccbbbbbcccbbbbbbbbbbcccccccccbbbcccccccccccccccccccccccc

Nearest PDB structures (foldseek):
  6mrm-assembly1_A  TM=9.982E-01  e=8.897E-50  Red clover necrotic mosaic virus
  6mrm-assembly1_C  TM=9.427E-01  e=2.745E-47  Red clover necrotic mosaic virus
  6mrl-assembly1_A  TM=9.394E-01  e=4.649E-25  Cucumber leaf spot virus
  6mrl-assembly1_D  TM=8.844E-01  e=1.115E-22  Cucumber leaf spot virus
  2tbv-assembly1_A  TM=9.210E-01  e=2.959E-20  Tomato bushy stunt virus

InterPro domains:
  IPR000937 Icosahedral viral capsid protein, S domain [PF00729] (25-213)
  IPR000937 Icosahedral viral capsid protein, S domain [PR00233] (92-106)
  IPR000937 Icosahedral viral capsid protein, S domain [PR00233] (108-124)
  IPR000937 Icosahedral viral capsid protein, S domain [PR00233] (127-143)
  IPR029053 Viral coat protein subunit [G3DSA:2.60.120.20] (49-213)

Foldseek 3Di:
DDDKDKDFQAFDFAAAAKDKANPDALQQFFAFCLHCNQNVPCNQVVLWFWKKFWAWKKKKWDWDDDPPWWWKKKKAWAQFSPDGTDPDDVSQVVGDWMDMDILHDMDMTIDHTDGDIATHDAFDDDRSRRHTRTGMIMMMHRDPHGDRTTTMIMMTDMDGDDTHDGFALKWKWKDFVPGFTDIGGHGDPADGPAKDDDQFKIFGAGQRFFKKKKKKWWQFDDAWDKDFDDQKHFPPQWDWDDDPSITITITIMTGRNGDDPIGRIMTGDTGGTGMIIIMIHRDDSPPGDDD/DFDKDKAWAAQDFAAAAKQKPHPDFLQQFFAFLLHCRQNVPSVQVLQWAWKKFWAWKKKKWDWDDDPPWWKKKKKAWDQFSPDGTDDHPPVQVVGDWMDIDILHDMDMTIDHTDGDIATHDQDDDPGCGRHTRTGIMIMMHRDPGGDRTTTMIMMTGMDGDDTDPGQDAKWKWKAFQVGWTDIDSDDPQDDGPAWDDDQFKIFGAGASFFKKKKWKWWQFDDAWDKDFDDFKDFLPQKDWDDDPRITTTMTIITGGRGDDPGGRIMIGDTGGTGMIIIIMHRDDSVPHDDD/DVPDDDDDDCPDKFDFDDDDDDDDPVHKDKDFQDQDFAAAAKQKPHPDDQQQAFAFLCHLRQHVPCNQVLFFFWKKWWAWKKKKKTWDHIVPKWWKKKKDKDQFRPDGADPDPVCRPPVPFMDMGILRDIDMGIDHTDDDIATRQFQHDDRCGRHIRTGIMIMIYRTNGGDRTITMMIITDMDGDDTDPGADDKWKWKDFAVAFTDIGRDDPQDDGPAWDDDQFKIFGAGQSFFKKKKKKKWQFDFAWDKDADDQKHFPPDWDWDDDPRITITITIIGGGRDDDPDGRIMIGDTGGTGMIIIIMHRDDSVPHDDD

Solvent-accessible surface area: 40158 Å² total; per-residue (Å²): 280,48,130,97,50,92,6,66,12,16,16,2,5,0,9,86,148,50,63,29,1,9,59,23,49,37,69,4,6,40,0,1,0,37,9,3,6,0,0,29,80,4,21,85,87,1,24,50,68,0,22,2,43,8,85,110,2,36,1,102,0,46,32,115,30,92,105,161,42,78,12,102,2,2,2,0,21,0,14,1,1,34,16,82,24,1,139,41,146,148,42,10,81,38,14,29,91,38,46,35,43,28,1,95,82,143,18,67,4,74,8,87,38,60,119,123,82,39,23,4,21,18,96,96,31,69,5,35,6,39,3,3,12,0,5,1,1,3,0,6,11,34,39,7,92,54,88,85,1,1,22,0,53,0,16,0,24,29,55,42,98,25,62,20,24,92,52,28,80,56,2,62,2,29,2,71,102,83,44,79,7,67,66,114,88,27,24,35,8,6,18,73,91,16,23,80,27,58,78,48,20,0,0,0,64,5,28,18,34,12,42,2,32,0,43,0,42,0,38,11,69,67,77,11,84,38,79,27,28,60,13,1,89,79,36,61,33,43,118,44,60,85,58,81,71,57,12,97,3,22,6,5,0,42,11,62,12,18,54,41,144,62,19,0,0,60,0,47,68,7,48,46,0,49,126,0,49,0,40,3,34,44,20,161,146,52,84,24,84,160,160,292,42,130,104,58,91,6,71,15,17,20,2,10,2,6,78,135,47,56,32,2,13,48,23,55,26,74,6,7,40,1,1,1,30,5,1,8,0,1,28,84,5,12,93,83,0,8,54,67,0,19,3,47,8,84,122,4,38,0,96,2,48,40,120,32,94,99,163,37,75,13,96,3,0,2,0,27,0,18,1,0,16,18,75,24,7,126,38,115,156,52,15,101,39,13,44,88,48,39,46,45,22,1,92,82,140,23,72,10,78,8,81,36,67,122,120,88,41,20,0,10,40,48,133,22,76,2,34,2,42,2,2,12,0,4,1,0,4,0,9,27,49,12,25,77,77,55,80,0,1,37,0,54,1,19,0,22,26,53,41,80,18,55,16,15,90,31,62,37,55,0,48,1,30,2,70,101,86,42,82,5,65,66,98,134,29,27,43,5,9,7,71,85,16,28,78,24,57,79,47,22,0,0,1,62,5,27,22,36,13,39,2,32,0,46,0,40,0,36,8,77,65,76,12,71,38,73,26,30,58,14,2,97,73,37,56,39,48,114,49,60,88,59,85,74,62,9,93,4,20,6,6,0,32,13,54,9,22,46,38,142,66,20,0,0,62,0,38,69,7,46,46,1,52,126,0,51,1,47,4,34,43,31,161,115,75,71,36,81,158,165,180,105,151,106,112,142,178,123,115,97,118,91,116,43,98,88,63,159,85,181,101,130,126,118,147,185,183,102,76,64,21,102,24,16,50,3,28,3,9,92,147,53,52,33,2,13,37,32,12,68,37,9,3,20,1,0,0,15,2,5,16,0,3,51,79,34,18,99,100,0,8,59,76,0,21,3,64,9,102,108,4,38,0,108,0,6,0,100,20,39,50,141,51,76,15,92,1,1,0,0,26,0,22,1,0,36,13,68,4,1,157,34,145,151,42,8,71,75,5,44,100,35,39,35,43,25,3,64,62,100,9,77,5,68,8,84,44,75,120,125,79,42,23,0,11,15,79,53,13,80,8,26,4,49,0,2,14,0,2,1,2,3,0,6,12,41,23,21,79,60,84,135,1,1,21,0,28,4,12,3,32,32,53,46,95,19,45,5,29,85,26,68,55,48,0,52,1,28,1,73,101,82,43,79,6,70,43,103,111,6,22,17,7,6,9,64,87,17,20,82,24,55,76,47,21,0,0,0,61,3,17,20,54,16,38,2,34,0,46,0,39,0,36,11,77,63,76,25,67,39,81,31,28,49,5,5,89,78,44,60,51,48,120,48,64,80,57,84,73,60,11,94,4,20,7,6,0,32,12,64,11,79,75,32,142,63,19,0,0,57,0,40,67,8,42,47,0,51,124,0,48,1,48,2,34,52,24,172,121,68,79,31,101,142,160